Protein AF-0000000066285125 (afdb_homodimer)

pLDDT: mean 93.52, std 10.0, range [20.67, 98.88]

Foldseek 3Di:
DPPPPPPQDLPDLDLVSLVVLLVVLVVQLVVVCVVVVADDDDFAALQGDDDFFASNVLSVLSNVSSVLSSVCNVCDDPVNVVCVVPVLVLLLLVLVCLVLVVLVQADADDFWDFLVSSCVSRVDDSVVNLVSVVSCCVVPQWPDPDVRTTHGGSNSVLCVPLLQVLQSNCCSPLVSLLVVCQVVLCVVVVNPADQDQQSFSSVVSVVHSDAPQCCCVPPNVVNVVSVLSNVVVCPSVADQPCLFDPPLVADAQAEEEEAQCFLCPNVLVNCVVHPRYAYEYEEAPVRPVVSVVVPRDPVCVVRYHYDYDDLLDADPAAAGQEYEAAPPQQLGDLVSSLSSVLSVVVRHDAPRHKYKYFAAAFDPDPPSSGDPVQVVVQVSSCRRRVGGHHHPVRVQVSQVSNDPQKDFDDKTWDVSGHRGHTIMTIIGGHD/DPPPPPPQDLPDLDLVSLVVLLVVLVVQLVVVCVVVVADDDDFAALQGDDDFFASNVLSVLSNVSSVLSSVCNVCDVPVNVVCVVPVLVLLLLVLVCLVLVVLVQADADDFWDFLVSSCVSRVDDSVVNLVSVVSCCVVPQWPDPDVRTTHGGSNSVLCVPLLQVLQSNCCSPLVSLLVVCQVVLCVVVVNPADQDQQSFSSVVSVVHSDAPQCCCVPPNVVNVVSVLSNVVVCPSVADQPCLFDPPQVADAQAEEEEAQCFLVPNVLVNCVVHPRYAYEYEEAPVRPVVSVVVPRDPVCVVRYHYDYDDLLDADPAAAGQEYEYAPPQQLGDLVSSLSSVLSVVVRHDAPRHKYKYFAAAFDPDDPSSGDPVQVVVQVSSCRRRVGGHHHPVRVQVSQVSNDPQKDFDDKTWDVSGHRGHTIMTIIGGHD

Organism: Aspergillus fumigatus (strain ATCC MYA-4609 / CBS 101355 / FGSC A1100 / Af293) (NCBI:txid330879)

InterPro domains:
  IPR001077 O-methyltransferase, C-terminal domain [PF00891] (200-400)
  IPR012967 Caffeic acid 3-O-methyltransferase-like, dimerisation domain [PF08100] (88-144)
  IPR016461 O-methyltransferase-like [PS51683] (82-429)
  IPR029063 S-adenosyl-L-methionine-dependent methyltransferase superfamily [G3DSA:3.40.50.150] (165-421)
  IPR029063 S-adenosyl-L-methionine-dependent methyltransferase superfamily [SSF53335] (167-401)
  IPR036388 Winged helix-like DNA-binding domain superfamily [G3DSA:1.10.10.10] (72-157)
  IPR036390 Winged helix DNA-binding domain superfamily [SSF46785] (71-160)

Sequence (862 aa):
MSTQHGPKSTRTNDLYELAVNISSTVEAFVGRLDAIGAERPNLDNPFPEIIQDEGAQLARLKILRLCERLMALVQGPVQWLMFQNMAFLDAACVGAILDMGIHDIIAPGPEPTSLDQIVEATGASKDILKRIMRVCTQRLVFDEIAPEQFIHNGVSLQFLAPPVQALISHACDDGLRMAAHFTDSLKKTDWKGSDDPENTAFSLAFNTNKGLFDYFYTEDLARGQRFALGMAGSEIMKTLTEDMFPFESLPQGAKVVDVGGGRGHVSVRIAEKVPGLNFVVQDDESMLEAGQAEGVPKAVKDRIEFMPHDFFNEQPVKGADVYLLRFILHDHSDSRCAKILSNIVDAMEPGKSRILIDDAIVPSFLGPESSRFFNLLDLYMLAGLNGKERTLEQWNYLIQMVSPKLVLEKVWKTPNGGPESGTILELRLQEMSTQHGPKSTRTNDLYELAVNISSTVEAFVGRLDAIGAERPNLDNPFPEIIQDEGAQLARLKILRLCERLMALVQGPVQWLMFQNMAFLDAACVGAILDMGIHDIIAPGPEPTSLDQIVEATGASKDILKRIMRVCTQRLVFDEIAPEQFIHNGVSLQFLAPPVQALISHACDDGLRMAAHFTDSLKKTDWKGSDDPENTAFSLAFNTNKGLFDYFYTEDLARGQRFALGMAGSEIMKTLTEDMFPFESLPQGAKVVDVGGGRGHVSVRIAEKVPGLNFVVQDDESMLEAGQAEGVPKAVKDRIEFMPHDFFNEQPVKGADVYLLRFILHDHSDSRCAKILSNIVDAMEPGKSRILIDDAIVPSFLGPESSRFFNLLDLYMLAGLNGKERTLEQWNYLIQMVSPKLVLEKVWKTPNGGPESGTILELRLQE

Solvent-accessible surface area (backbone atoms only — not comparable to full-atom values): 43533 Å² total; per-residue (Å²): 135,78,83,73,78,63,84,82,60,90,75,62,63,50,65,66,59,45,33,51,51,41,38,54,33,48,51,52,25,53,49,41,31,59,74,71,68,50,80,79,56,40,57,64,50,39,77,64,83,83,80,41,44,29,69,32,41,54,26,40,54,49,41,44,47,42,38,49,48,53,43,35,31,70,57,22,23,57,54,41,52,50,52,47,36,48,33,36,49,54,15,22,38,53,34,34,39,59,74,64,40,46,69,71,68,42,47,80,57,88,62,59,36,39,51,66,58,50,26,68,74,55,55,31,28,62,71,59,50,53,57,44,48,32,50,38,19,46,70,57,33,34,40,64,84,45,92,61,23,30,28,55,31,3,36,38,47,36,54,76,38,65,29,45,30,26,35,52,46,41,30,25,39,59,45,34,31,14,33,44,24,32,45,59,39,29,54,74,42,60,38,46,58,51,73,50,38,39,63,17,7,31,13,62,54,65,72,42,82,39,23,56,67,57,36,20,73,72,74,36,52,70,61,29,50,36,46,57,40,10,59,60,30,50,57,79,76,45,67,56,68,72,77,45,44,71,68,76,75,54,60,84,63,33,36,35,34,29,49,62,33,45,52,29,62,66,58,51,54,44,41,72,73,33,82,52,48,29,37,39,30,19,17,55,57,72,42,37,52,52,21,57,68,72,52,65,60,78,92,46,40,90,36,54,42,80,41,74,45,60,62,82,39,78,47,82,70,61,52,35,43,29,40,35,32,58,71,49,58,42,49,31,22,69,70,55,36,30,47,35,48,39,24,46,58,72,19,46,32,65,84,59,19,31,38,38,37,45,45,71,55,43,69,91,53,54,36,63,70,42,57,67,66,60,48,48,51,22,50,49,23,31,28,41,26,30,16,35,70,34,33,64,68,53,47,51,50,47,43,50,70,50,33,86,45,42,39,80,74,43,76,34,50,41,84,64,33,24,74,85,39,46,36,30,42,32,31,35,42,57,126,136,78,81,73,78,64,85,81,61,88,74,62,62,49,66,67,58,44,33,50,51,40,36,53,33,50,51,51,25,52,50,41,30,59,74,71,67,51,79,78,54,39,56,64,52,38,77,65,83,82,79,41,43,27,69,32,42,54,26,41,53,48,42,44,49,42,38,49,48,52,43,35,28,70,57,22,24,56,54,40,52,50,52,47,38,47,35,38,50,53,14,23,39,51,32,34,39,58,74,64,40,46,69,71,68,40,46,80,54,90,62,62,37,41,51,67,57,50,27,67,75,57,55,31,27,62,70,59,49,50,58,43,48,30,50,38,18,45,69,56,32,36,39,63,82,45,91,60,23,31,26,56,31,3,36,36,48,36,53,75,38,63,30,44,31,26,36,53,47,40,32,25,39,60,45,33,31,13,34,43,23,33,46,58,36,28,55,74,42,59,38,46,58,52,73,49,39,39,63,18,8,32,13,60,54,67,72,43,82,39,23,58,68,58,34,20,73,72,74,36,53,70,60,29,51,36,46,56,40,10,58,61,30,50,57,78,75,45,67,54,68,72,75,45,44,69,69,75,76,54,60,84,62,32,35,35,35,29,50,61,34,45,52,29,61,66,58,51,53,44,40,71,73,34,81,52,48,30,38,38,29,19,16,56,58,70,43,37,50,52,20,57,67,72,51,65,60,78,92,47,40,91,35,54,41,80,42,73,46,61,63,83,39,78,47,85,72,60,52,37,42,29,40,35,32,58,70,48,59,41,49,31,22,70,70,56,37,29,48,34,50,39,25,46,57,71,19,44,33,64,82,60,21,31,39,37,36,44,46,70,56,44,68,91,53,55,35,63,68,42,56,66,66,58,49,47,52,24,51,49,23,32,27,40,27,29,16,36,70,34,33,64,68,52,46,52,50,47,42,50,69,50,32,87,46,43,40,82,74,44,77,35,50,41,85,65,34,25,76,85,39,46,35,32,41,33,31,35,40,56,127

Radius of gyration: 29.04 Å; Cα contacts (8 Å, |Δi|>4): 1676; chains: 2; bounding box: 60×91×76 Å

Secondary structure (DSSP, 8-state):
------S--TT---HHHHHHHHHHHHHHHHHHHHHHTPPPP-SS-SSPPP--BHHHHHHHHHHHHHHHHHHHHHHHHHHHHHHHHHTHHHHHHHHHHHHHTHHHHSPSSSSPEEHHHHHHHH---HHHHHHHHHHHHHTTSEEEEETTEEEE-HHHHGGGSHHHHHHHHHIIIIIHHHHHTHHHHHHHTTTS--S-TTSSHHHHHTT-SS-HHHHHHHT-HHHHHHHHHHHHHGGGGS--HHHHS-GGGSPTT-EEEEET-TTSHHHHHHHHHSTT-EEEEEE-HHHHHHHHHH---TTTGGGEEEEE--TTS--SS-S-SEEEEES-GGGS-HHHHHHHHHHHHHH--TTT-EEEEE--EE----GGGS-HHHHHHHHHHHHHHS---EEHHHHHHHHHHH-TTEEEEEEEE-TTB-TTS-EEEEEEE--/------S--TT---HHHHHHHHHHHHHHHHHHHHHHTPPPP-SS-SSPPP--BHHHHHHHHHHHHHHHHHHHHHHHHHHHHHHHHHTHHHHHHHHHHHHHTHHHHSPSSSSPEEHHHHHHHH---HHHHHHHHHHHHHTTSEEEEETTEEEE-HHHHGGGSHHHHHHHHHIIIIIHHHHHTHHHHHHHTTTS--S-TTSSHHHHHTT-SS-HHHHHHHT-HHHHHHHHHHHHHGGGGS--HHHHS-GGGSPTT-EEEEET-TTSHHHHHHHHHSTT-EEEEEE-HHHHHHHHHH---TTTGGGEEEEE--TTS--SS-S-SEEEEES-GGGS-HHHHHHHHHHHHHH--TTT-EEEEE--EE----GGGS-HHHHHHHHHHHHHHS---EEHHHHHHHHHHH-TTEEEEEEEE-TTB-TTS-EEEEEEE--

Structure (mmCIF, N/CA/C/O backbone):
data_AF-0000000066285125-model_v1
#
loop_
_entity.id
_entity.type
_entity.pdbx_description
1 polymer 'O-methyltransferase xanE'
#
loop_
_atom_site.group_PDB
_atom_site.id
_atom_site.type_symbol
_atom_site.label_atom_id
_atom_site.label_alt_id
_atom_site.label_comp_id
_atom_site.label_asym_id
_atom_site.label_entity_id
_atom_site.label_seq_id
_atom_site.pdbx_PDB_ins_code
_atom_site.Cartn_x
_atom_site.Cartn_y
_atom_site.Cartn_z
_atom_site.occupancy
_atom_site.B_iso_or_equiv
_atom_site.auth_seq_id
_atom_site.auth_comp_id
_atom_site.auth_asym_id
_atom_site.auth_atom_id
_atom_site.pdbx_PDB_model_num
ATOM 1 N N . MET A 1 1 ? -30.719 22.078 -32.188 1 20.67 1 MET A N 1
ATOM 2 C CA . MET A 1 1 ? -30.797 21.625 -30.812 1 20.67 1 MET A CA 1
ATOM 3 C C . MET A 1 1 ? -29.578 20.812 -30.422 1 20.67 1 MET A C 1
ATOM 5 O O . MET A 1 1 ? -29.328 19.75 -30.984 1 20.67 1 MET A O 1
ATOM 9 N N . SER A 1 2 ? -28.422 21.469 -30.109 1 24.16 2 SER A N 1
ATOM 10 C CA . SER A 1 2 ? -27 21.156 -30.016 1 24.16 2 SER A CA 1
ATOM 11 C C . SER A 1 2 ? -26.719 20.156 -28.891 1 24.16 2 SER A C 1
ATOM 13 O O . SER A 1 2 ? -27.109 20.391 -27.734 1 24.16 2 SER A O 1
ATOM 15 N N . THR A 1 3 ? -26.875 18.859 -29.109 1 27.33 3 THR A N 1
ATOM 16 C CA . THR A 1 3 ? -26.812 17.766 -28.141 1 27.33 3 THR A CA 1
ATOM 17 C C . THR A 1 3 ? -25.625 17.938 -27.203 1 27.33 3 THR A C 1
ATOM 19 O O . THR A 1 3 ? -24.469 17.812 -27.625 1 27.33 3 THR A O 1
ATOM 22 N N . GLN A 1 4 ? -25.578 18.953 -26.297 1 26.77 4 GLN A N 1
ATOM 23 C CA . GLN A 1 4 ? -24.609 19.391 -25.297 1 26.77 4 GLN A CA 1
ATOM 24 C C . GLN A 1 4 ? -24.078 18.203 -24.5 1 26.77 4 GLN A C 1
ATOM 26 O O . GLN A 1 4 ? -24.828 17.5 -23.812 1 26.77 4 GLN A O 1
ATOM 31 N N . HIS A 1 5 ? -23.078 17.484 -25.062 1 32.62 5 HIS A N 1
ATOM 32 C CA . HIS A 1 5 ? -22.344 16.375 -24.453 1 32.62 5 HIS A CA 1
ATOM 33 C C . HIS A 1 5 ? -22.062 16.656 -22.984 1 32.62 5 HIS A C 1
ATOM 35 O O . HIS A 1 5 ? -21.406 17.641 -22.641 1 32.62 5 HIS A O 1
ATOM 41 N N . GLY A 1 6 ? -22.859 16.344 -22.094 1 32.88 6 GLY A N 1
ATOM 42 C CA . GLY A 1 6 ? -22.812 16.438 -20.656 1 32.88 6 GLY A CA 1
ATOM 43 C C . GLY A 1 6 ? -21.453 16.125 -20.078 1 32.88 6 GLY A C 1
ATOM 44 O O . GLY A 1 6 ? -20.578 15.594 -20.781 1 32.88 6 GLY A O 1
ATOM 45 N N . PRO A 1 7 ? -20.906 16.766 -19.047 1 37.69 7 PRO A N 1
ATOM 46 C CA . PRO A 1 7 ? -19.547 16.625 -18.516 1 37.69 7 PRO A CA 1
ATOM 47 C C . PRO A 1 7 ? -19.062 15.172 -18.562 1 37.69 7 PRO A C 1
ATOM 49 O O . PRO A 1 7 ? -19.828 14.25 -18.281 1 37.69 7 PRO A O 1
ATOM 52 N N . LYS A 1 8 ? -18.125 14.867 -19.438 1 47.12 8 LYS A N 1
ATOM 53 C CA . LYS A 1 8 ? -17.422 13.617 -19.688 1 47.12 8 LYS A CA 1
ATOM 54 C C . LYS A 1 8 ? -17.094 12.898 -18.375 1 47.12 8 LYS A C 1
ATOM 56 O O . LYS A 1 8 ? -16.438 13.469 -17.5 1 47.12 8 LYS A O 1
ATOM 61 N N . SER A 1 9 ? -17.906 11.852 -18.016 1 57.72 9 SER A N 1
ATOM 62 C CA . SER A 1 9 ? -17.984 11.078 -16.781 1 57.72 9 SER A CA 1
ATOM 63 C C . SER A 1 9 ? -16.641 10.453 -16.438 1 57.72 9 SER A C 1
ATOM 65 O O . SER A 1 9 ? -15.969 9.883 -17.312 1 57.72 9 SER A O 1
ATOM 67 N N . THR A 1 10 ? -16 10.844 -15.305 1 67.62 10 THR A N 1
ATOM 68 C CA . THR A 1 10 ? -14.828 10.172 -14.766 1 67.62 10 THR A CA 1
ATOM 69 C C . THR A 1 10 ? -15.133 8.695 -14.492 1 67.62 10 THR A C 1
ATOM 71 O O . THR A 1 10 ? -14.242 7.934 -14.117 1 67.62 10 THR A O 1
ATOM 74 N N . ARG A 1 11 ? -16.344 8.336 -14.938 1 79.06 11 ARG A N 1
ATOM 75 C CA . ARG A 1 11 ? -16.734 6.973 -14.602 1 79.06 11 ARG A CA 1
ATOM 76 C C . ARG A 1 11 ? -16.938 6.141 -15.867 1 79.06 11 ARG A C 1
ATOM 78 O O . ARG A 1 11 ? -17.5 5.047 -15.812 1 79.06 11 ARG A O 1
ATOM 85 N N . THR A 1 12 ? -16.375 6.598 -16.859 1 85.69 12 THR A N 1
ATOM 86 C CA . THR A 1 12 ? -16.562 5.879 -18.125 1 85.69 12 THR A CA 1
ATOM 87 C C . THR A 1 12 ? -15.688 4.625 -18.156 1 85.69 12 THR A C 1
ATOM 89 O O . THR A 1 12 ? -14.625 4.586 -17.531 1 85.69 12 THR A O 1
ATOM 92 N N . ASN A 1 13 ? -16.125 3.621 -18.859 1 90.88 13 ASN A N 1
ATOM 93 C CA . ASN A 1 13 ? -15.328 2.439 -19.156 1 90.88 13 ASN A CA 1
ATOM 94 C C . ASN A 1 13 ? -14.672 2.541 -20.531 1 90.88 13 ASN A C 1
ATOM 96 O O . ASN A 1 13 ? -13.938 1.638 -20.938 1 90.88 13 ASN A O 1
ATOM 100 N N . ASP A 1 14 ? -14.922 3.668 -21.219 1 94.56 14 ASP A N 1
ATOM 101 C CA . ASP A 1 14 ? -14.375 3.846 -22.562 1 94.56 14 ASP A CA 1
ATOM 102 C C . ASP A 1 14 ? -12.922 4.312 -22.5 1 94.56 14 ASP A C 1
ATOM 104 O O . ASP A 1 14 ? -12.648 5.457 -22.125 1 94.56 14 ASP A O 1
ATOM 108 N N . LEU A 1 15 ? -12.047 3.48 -22.969 1 97.56 15 LEU A N 1
ATOM 109 C CA . LEU A 1 15 ? -10.617 3.734 -22.859 1 97.56 15 LEU A CA 1
ATOM 110 C C . LEU A 1 15 ? -10.211 4.93 -23.719 1 97.56 15 LEU A C 1
ATOM 112 O O . LEU A 1 15 ? -9.328 5.699 -23.344 1 97.56 15 LEU A O 1
ATOM 116 N N . TYR A 1 16 ? -10.844 5.117 -24.891 1 96.5 16 TYR A N 1
ATOM 117 C CA . TYR A 1 16 ? -10.547 6.258 -25.75 1 96.5 16 TYR A CA 1
ATOM 118 C C . TYR A 1 16 ? -10.977 7.562 -25.094 1 96.5 16 TYR A C 1
ATOM 120 O O . TYR A 1 16 ? -10.242 8.555 -25.141 1 96.5 16 TYR A O 1
ATOM 128 N N . GLU A 1 17 ? -12.125 7.488 -24.547 1 96.62 17 GLU A N 1
ATOM 129 C CA . GLU A 1 17 ? -12.617 8.672 -23.844 1 96.62 17 GLU A CA 1
ATOM 130 C C . GLU A 1 17 ? -11.688 9.055 -22.688 1 96.62 17 GLU A C 1
ATOM 132 O O . GLU A 1 17 ? -11.414 10.234 -22.469 1 96.62 17 GLU A O 1
ATOM 137 N N . LEU A 1 18 ? -11.227 8.055 -21.953 1 97.31 18 LEU A N 1
ATOM 138 C CA . LEU A 1 18 ? -10.312 8.312 -20.844 1 97.31 18 LEU A CA 1
ATOM 139 C C . LEU A 1 18 ? -9.016 8.938 -21.344 1 97.31 18 LEU A C 1
ATOM 141 O O . LEU A 1 18 ? -8.5 9.883 -20.734 1 97.31 18 LEU A O 1
ATOM 145 N N . ALA A 1 19 ? -8.492 8.414 -22.453 1 97.62 19 ALA A N 1
ATOM 146 C CA . ALA A 1 19 ? -7.254 8.953 -23.016 1 97.62 19 ALA A CA 1
ATOM 147 C C . ALA A 1 19 ? -7.438 10.406 -23.438 1 97.62 19 ALA A C 1
ATOM 149 O O . ALA A 1 19 ? -6.562 11.242 -23.203 1 97.62 19 ALA A O 1
ATOM 150 N N . VAL A 1 20 ? -8.539 10.703 -24.016 1 97.31 20 VAL A N 1
ATOM 151 C CA . VAL A 1 20 ? -8.844 12.062 -24.453 1 97.31 20 VAL A CA 1
ATOM 152 C C . VAL A 1 20 ? -8.977 12.977 -23.234 1 97.31 20 VAL A C 1
ATOM 154 O O . VAL A 1 20 ? -8.461 14.102 -23.234 1 97.31 20 VAL A O 1
ATOM 157 N N . ASN A 1 21 ? -9.695 12.5 -22.25 1 97.69 21 ASN A N 1
ATOM 158 C CA . ASN A 1 21 ? -9.875 13.281 -21.031 1 97.69 21 ASN A CA 1
ATOM 159 C C . ASN A 1 21 ? -8.539 13.547 -20.328 1 97.69 21 ASN A C 1
ATOM 161 O O . ASN A 1 21 ? -8.32 14.633 -19.781 1 97.69 21 ASN A O 1
ATOM 165 N N . ILE A 1 22 ? -7.645 12.555 -20.297 1 98.38 22 ILE A N 1
ATOM 166 C CA . ILE A 1 22 ? -6.324 12.734 -19.719 1 98.38 22 ILE A CA 1
ATOM 167 C C . ILE A 1 22 ? -5.566 13.82 -20.469 1 98.38 22 ILE A C 1
ATOM 169 O O . ILE A 1 22 ? -5.008 14.734 -19.859 1 98.38 22 ILE A O 1
ATOM 173 N N . SER A 1 23 ? -5.586 13.766 -21.797 1 98.12 23 SER A N 1
ATOM 174 C CA . SER A 1 23 ? -4.898 14.75 -22.625 1 98.12 23 SER A CA 1
ATOM 175 C C . SER A 1 23 ? -5.434 16.156 -22.375 1 98.12 23 SER A C 1
ATOM 177 O O . SER A 1 23 ? -4.664 17.094 -22.203 1 98.12 23 SER A O 1
ATOM 179 N N . SER A 1 24 ? -6.73 16.266 -22.344 1 98.19 24 SER A N 1
ATOM 180 C CA . SER A 1 24 ? -7.363 17.562 -22.141 1 98.19 24 SER A CA 1
ATOM 181 C C . SER A 1 24 ? -7.062 18.109 -20.75 1 98.19 24 SER A C 1
ATOM 183 O O . SER A 1 24 ? -6.852 19.312 -20.578 1 98.19 24 SER A O 1
ATOM 185 N N . THR A 1 25 ? -7.098 17.266 -19.766 1 98.38 25 THR A N 1
ATOM 186 C CA . THR A 1 25 ? -6.855 17.703 -18.391 1 98.38 25 THR A CA 1
ATOM 187 C C . THR A 1 25 ? -5.387 18.078 -18.188 1 98.38 25 THR A C 1
ATOM 189 O O . THR A 1 25 ? -5.062 18.984 -17.438 1 98.38 25 THR A O 1
ATOM 192 N N . VAL A 1 26 ? -4.473 17.344 -18.859 1 98.56 26 VAL A N 1
ATOM 193 C CA . VAL A 1 26 ? -3.057 17.688 -18.844 1 98.56 26 VAL A CA 1
ATOM 194 C C . VAL A 1 26 ? -2.863 19.094 -19.422 1 98.56 26 VAL A C 1
ATOM 196 O O . VAL A 1 26 ? -2.113 19.891 -18.859 1 98.56 26 VAL A O 1
ATOM 199 N N . GLU A 1 27 ? -3.545 19.375 -20.5 1 98.19 27 GLU A N 1
ATOM 200 C CA . GLU A 1 27 ? -3.484 20.719 -21.094 1 98.19 27 GLU A CA 1
ATOM 201 C C . GLU A 1 27 ? -3.965 21.781 -20.109 1 98.19 27 GLU A C 1
ATOM 203 O O . GLU A 1 27 ? -3.359 22.844 -20 1 98.19 27 GLU A O 1
ATOM 208 N N . ALA A 1 28 ? -5.027 21.453 -19.453 1 98.31 28 ALA A N 1
ATOM 209 C CA . ALA A 1 28 ? -5.559 22.375 -18.469 1 98.31 28 ALA A CA 1
ATOM 210 C C . ALA A 1 28 ? -4.562 22.594 -17.328 1 98.31 28 ALA A C 1
ATOM 212 O O . ALA A 1 28 ? -4.367 23.719 -16.875 1 98.31 28 ALA A O 1
ATOM 213 N N . PHE A 1 29 ? -3.965 21.562 -16.891 1 98.44 29 PHE A N 1
ATOM 214 C CA . PHE A 1 29 ? -2.996 21.625 -15.797 1 98.44 29 PHE A CA 1
ATOM 215 C C . PHE A 1 29 ? -1.794 22.484 -16.203 1 98.44 29 PHE A C 1
ATOM 217 O O . PHE A 1 29 ? -1.406 23.391 -15.469 1 98.44 29 PHE A O 1
ATOM 224 N N . VAL A 1 30 ? -1.232 22.156 -17.328 1 97.94 30 VAL A N 1
ATOM 225 C CA . VAL A 1 30 ? -0.071 22.891 -17.828 1 97.94 30 VAL A CA 1
ATOM 226 C C . VAL A 1 30 ? -0.442 24.359 -18.078 1 97.94 30 VAL A C 1
ATOM 228 O O . VAL A 1 30 ? 0.348 25.25 -17.781 1 97.94 30 VAL A O 1
ATOM 231 N N . GLY A 1 31 ? -1.61 24.562 -18.609 1 97.88 31 GLY A N 1
ATOM 232 C CA . GLY A 1 31 ? -2.08 25.922 -18.797 1 97.88 31 GLY A CA 1
ATOM 233 C C . GLY A 1 31 ? -2.117 26.719 -17.516 1 97.88 31 GLY A C 1
ATOM 234 O O . GLY A 1 31 ? -1.732 27.891 -17.484 1 97.88 31 GLY A O 1
ATOM 235 N N . ARG A 1 32 ? -2.623 26.109 -16.422 1 97.56 32 ARG A N 1
ATOM 236 C CA . ARG A 1 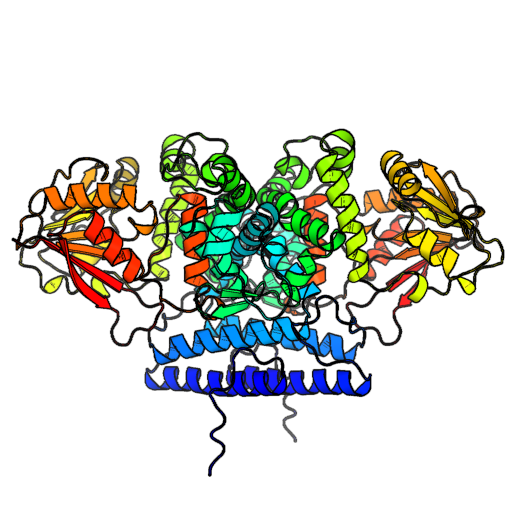32 ? -2.67 26.781 -15.125 1 97.56 32 ARG A CA 1
ATOM 237 C C . ARG A 1 32 ? -1.265 27.078 -14.609 1 97.56 32 ARG A C 1
ATOM 239 O O . ARG A 1 32 ? -1.019 28.141 -14.031 1 97.56 32 ARG A O 1
ATOM 246 N N . LEU A 1 33 ? -0.363 26.156 -14.812 1 97.12 33 LEU A N 1
ATOM 247 C CA . LEU A 1 33 ? 1.019 26.375 -14.391 1 97.12 33 LEU A CA 1
ATOM 248 C C . LEU A 1 33 ? 1.623 27.562 -15.117 1 97.12 33 LEU A C 1
ATOM 250 O O . LEU A 1 33 ? 2.297 28.391 -14.5 1 97.12 33 LEU A O 1
ATOM 254 N N . ASP A 1 34 ? 1.393 27.625 -16.391 1 97.12 34 ASP A N 1
ATOM 255 C CA . ASP A 1 34 ? 1.883 28.75 -17.172 1 97.12 34 ASP A CA 1
ATOM 256 C C . ASP A 1 34 ? 1.299 30.078 -16.688 1 97.12 34 ASP A C 1
ATOM 258 O O . ASP A 1 34 ? 2.012 31.078 -16.578 1 97.12 34 ASP A O 1
ATOM 262 N N . ALA A 1 35 ? 0.068 30.047 -16.391 1 96.75 35 ALA A N 1
ATOM 263 C CA . ALA A 1 35 ? -0.634 31.25 -15.969 1 96.75 35 ALA A CA 1
ATOM 264 C C . ALA A 1 35 ? -0.044 31.797 -14.672 1 96.75 35 ALA A C 1
ATOM 266 O O . ALA A 1 35 ? -0.004 33.031 -14.469 1 96.75 35 ALA A O 1
ATOM 267 N N . ILE A 1 36 ? 0.424 30.938 -13.828 1 95 36 ILE A N 1
ATOM 268 C CA . ILE A 1 36 ? 0.901 31.406 -12.531 1 95 36 ILE A CA 1
ATOM 269 C C . ILE A 1 36 ? 2.428 31.438 -12.523 1 95 36 ILE A C 1
ATOM 271 O O . ILE A 1 36 ? 3.045 31.719 -11.5 1 95 36 ILE A O 1
ATOM 275 N N . GLY A 1 37 ? 3.061 31.047 -13.602 1 95.44 37 GLY A N 1
ATOM 276 C CA . GLY A 1 37 ? 4.508 31.078 -13.719 1 95.44 37 GLY A CA 1
ATOM 277 C C . GLY A 1 37 ? 5.199 30 -12.922 1 95.44 37 GLY A C 1
ATOM 278 O O . GLY A 1 37 ? 6.328 30.172 -12.453 1 95.44 37 GLY A O 1
ATOM 279 N N . ALA A 1 38 ? 4.52 28.891 -12.695 1 94.44 38 ALA A N 1
ATOM 280 C CA . ALA A 1 38 ? 5.098 27.781 -11.953 1 94.44 38 ALA A CA 1
ATOM 281 C C . ALA A 1 38 ? 6.012 26.938 -12.836 1 94.44 38 ALA A C 1
ATOM 283 O O . ALA A 1 38 ? 5.809 26.859 -14.055 1 94.44 38 ALA A O 1
ATOM 284 N N . GLU A 1 39 ? 6.973 26.328 -12.203 1 92.38 39 GLU A N 1
ATOM 285 C CA . GLU A 1 39 ? 7.852 25.406 -12.914 1 92.38 39 GLU A CA 1
ATOM 286 C C . GLU A 1 39 ? 7.105 24.141 -13.352 1 92.38 39 GLU A C 1
ATOM 288 O O . GLU A 1 39 ? 6.164 23.719 -12.68 1 92.38 39 GLU A O 1
ATOM 293 N N . ARG A 1 40 ? 7.602 23.578 -14.422 1 93.38 40 ARG A N 1
ATOM 294 C CA . ARG A 1 40 ? 7.059 22.297 -14.867 1 93.38 40 ARG A CA 1
ATOM 295 C C . ARG A 1 40 ? 7.445 21.188 -13.906 1 93.38 40 ARG A C 1
ATOM 297 O O . ARG A 1 40 ? 8.562 21.156 -13.391 1 93.38 40 ARG A O 1
ATOM 304 N N . PRO A 1 41 ? 6.5 20.328 -13.766 1 93.81 41 PRO A N 1
ATOM 305 C CA . PRO A 1 41 ? 6.789 19.203 -12.867 1 93.81 41 PRO A CA 1
ATOM 306 C C . PRO A 1 41 ? 7.934 18.328 -13.375 1 93.81 41 PRO A C 1
ATOM 308 O O . PRO A 1 41 ? 8.039 18.078 -14.578 1 93.81 41 PRO A O 1
ATOM 311 N N . ASN A 1 42 ? 8.727 17.844 -12.539 1 93.44 42 ASN A N 1
ATOM 312 C CA . ASN A 1 42 ? 9.789 16.891 -12.812 1 93.44 42 ASN A CA 1
ATOM 313 C C . ASN A 1 42 ? 10.039 15.977 -11.617 1 93.44 42 ASN A C 1
ATOM 315 O O . ASN A 1 42 ? 9.531 16.219 -10.523 1 93.44 42 ASN A O 1
ATOM 319 N N . LEU A 1 43 ? 10.797 14.961 -11.797 1 94 43 LEU A N 1
ATOM 320 C CA . LEU A 1 43 ? 11.117 14.023 -10.727 1 94 43 LEU A CA 1
ATOM 321 C C . LEU A 1 43 ? 12.602 14.102 -10.375 1 94 43 LEU A C 1
ATOM 323 O O . LEU A 1 43 ? 13.18 13.125 -9.875 1 94 43 LEU A O 1
ATOM 327 N N . ASP A 1 44 ? 13.18 15.242 -10.648 1 92.81 44 ASP A N 1
ATOM 328 C CA . ASP A 1 44 ? 14.594 15.438 -10.352 1 92.81 44 ASP A CA 1
ATOM 329 C C . ASP A 1 44 ? 14.789 16.281 -9.094 1 92.81 44 ASP A C 1
ATOM 331 O O . ASP A 1 44 ? 15.734 16.062 -8.336 1 92.81 44 ASP A O 1
ATOM 335 N N . ASN A 1 45 ? 13.922 17.266 -8.93 1 93.62 45 ASN A N 1
ATOM 336 C CA . ASN A 1 45 ? 13.953 18.125 -7.762 1 93.62 45 ASN A CA 1
ATOM 337 C C . ASN A 1 45 ? 13.211 17.516 -6.578 1 93.62 45 ASN A C 1
ATOM 339 O O . ASN A 1 45 ? 11.984 17.359 -6.621 1 93.62 45 ASN A O 1
ATOM 343 N N . PRO A 1 46 ? 13.891 17.203 -5.504 1 94.06 46 PRO A N 1
ATOM 344 C CA . PRO A 1 46 ? 13.242 16.547 -4.371 1 94.06 46 PRO A CA 1
ATOM 345 C C . PRO A 1 46 ? 12.188 17.422 -3.699 1 94.06 46 PRO A C 1
ATOM 347 O O . PRO A 1 46 ? 11.234 16.906 -3.115 1 94.06 46 PRO A O 1
ATOM 350 N N . PHE A 1 47 ? 12.438 18.719 -3.771 1 91.75 47 PHE A N 1
ATOM 351 C CA . PHE A 1 47 ? 11.531 19.625 -3.07 1 91.75 47 PHE A CA 1
ATOM 352 C C . PHE A 1 47 ? 11.094 20.766 -3.982 1 91.75 47 PHE A C 1
ATOM 354 O O . PHE A 1 47 ? 11.414 21.938 -3.725 1 91.75 47 PHE A O 1
ATOM 361 N N . PRO A 1 48 ? 10.281 20.422 -4.98 1 91.25 48 PRO A N 1
ATOM 362 C CA . PRO A 1 48 ? 9.766 21.516 -5.816 1 91.25 48 PRO A CA 1
ATOM 363 C C . PRO A 1 48 ? 8.797 22.422 -5.066 1 91.25 48 PRO A C 1
ATOM 365 O O . PRO A 1 48 ? 8.281 22.047 -4.008 1 91.25 48 PRO A O 1
ATOM 368 N N . GLU A 1 49 ? 8.609 23.547 -5.656 1 87.69 49 GLU A N 1
ATOM 369 C CA . GLU A 1 49 ? 7.633 24.453 -5.074 1 87.69 49 GLU A CA 1
ATOM 370 C C . GLU A 1 49 ? 6.238 23.844 -5.07 1 87.69 49 GLU A C 1
ATOM 372 O O . GLU A 1 49 ? 5.836 23.188 -6.039 1 87.69 49 GLU A O 1
ATOM 377 N N . ILE A 1 50 ? 5.52 24.109 -4.004 1 86.19 50 ILE A N 1
ATOM 378 C CA . ILE A 1 50 ? 4.172 23.562 -3.865 1 86.19 50 ILE A CA 1
ATOM 379 C C . ILE A 1 50 ? 3.203 24.375 -4.73 1 86.19 50 ILE A C 1
ATOM 381 O O . ILE A 1 50 ? 3.186 25.609 -4.668 1 86.19 50 ILE A O 1
ATOM 385 N N . ILE A 1 51 ? 2.459 23.703 -5.523 1 90.19 51 ILE A N 1
ATOM 386 C CA . ILE A 1 51 ? 1.449 24.344 -6.355 1 90.19 51 ILE A CA 1
ATOM 387 C C . ILE A 1 51 ? 0.17 24.547 -5.547 1 90.19 51 ILE A C 1
ATOM 389 O O . ILE A 1 51 ? -0.537 23.578 -5.238 1 90.19 51 ILE A O 1
ATOM 393 N N . GLN A 1 52 ? -0.165 25.781 -5.332 1 89.38 52 GLN A N 1
ATOM 394 C CA . GLN A 1 52 ? -1.305 26.078 -4.477 1 89.38 52 GLN A CA 1
ATOM 395 C C . GLN A 1 52 ? -2.523 26.484 -5.301 1 89.38 52 GLN A C 1
ATOM 397 O O . GLN A 1 52 ? -3.645 26.516 -4.789 1 89.38 52 GLN A O 1
ATOM 402 N N . ASP A 1 53 ? -2.33 26.75 -6.578 1 94.38 53 ASP A N 1
ATOM 403 C CA . ASP A 1 53 ? -3.377 27.266 -7.457 1 94.38 53 ASP A CA 1
ATOM 404 C C . ASP A 1 53 ? -4.555 26.297 -7.531 1 94.38 53 ASP A C 1
ATOM 406 O O . ASP A 1 53 ? -4.371 25.109 -7.777 1 94.38 53 ASP A O 1
ATOM 410 N N . GLU A 1 54 ? -5.742 26.875 -7.395 1 95.81 54 GLU A N 1
ATOM 411 C CA . GLU A 1 54 ? -6.941 26.047 -7.336 1 95.81 54 GLU A CA 1
ATOM 412 C C . GLU A 1 54 ? -7.141 25.266 -8.633 1 95.81 54 GLU A C 1
ATOM 414 O O . GLU A 1 54 ? -7.395 24.062 -8.609 1 95.81 54 GLU A O 1
ATOM 419 N N . GLY A 1 55 ? -7.09 26.016 -9.711 1 97 55 GLY A N 1
ATOM 420 C CA . GLY A 1 55 ? -7.27 25.359 -11 1 97 55 GLY A CA 1
ATOM 421 C C . GLY A 1 55 ? -6.285 24.219 -11.234 1 97 55 GLY A C 1
ATOM 422 O O . GLY A 1 55 ? -6.664 23.156 -11.719 1 97 55 GLY A O 1
ATOM 423 N N . ALA A 1 56 ? -5.016 24.453 -10.875 1 97.19 56 ALA A N 1
ATOM 424 C CA . ALA A 1 56 ? -3.979 23.438 -11.039 1 97.19 56 ALA A CA 1
ATOM 425 C C . ALA A 1 56 ? -4.238 22.234 -10.141 1 97.19 56 ALA A C 1
ATOM 427 O O . ALA A 1 56 ? -4.094 21.094 -10.57 1 97.19 56 ALA A O 1
ATOM 428 N N . GLN A 1 57 ? -4.633 22.5 -8.914 1 95.44 57 GLN A N 1
ATOM 429 C CA . GLN A 1 57 ? -4.891 21.391 -7.988 1 95.44 57 GLN A CA 1
ATOM 430 C C . GLN A 1 57 ? -6.07 20.547 -8.445 1 95.44 57 GLN A C 1
ATOM 432 O O . GLN A 1 57 ? -6.031 19.328 -8.367 1 95.44 57 GLN A O 1
ATOM 437 N N . LEU A 1 58 ? -7.098 21.188 -8.922 1 96.62 58 LEU A N 1
ATOM 438 C CA . LEU A 1 58 ? -8.273 20.469 -9.398 1 96.62 58 LEU A CA 1
ATOM 439 C C . LEU A 1 58 ? -7.934 19.641 -10.633 1 96.62 58 LEU A C 1
ATOM 441 O O . LEU A 1 58 ? -8.391 18.5 -10.766 1 96.62 58 LEU A O 1
ATOM 445 N N . ALA A 1 59 ? -7.137 20.234 -11.508 1 97.81 59 ALA A N 1
ATOM 446 C CA . ALA A 1 59 ? -6.699 19.5 -12.688 1 97.81 59 ALA A CA 1
ATOM 447 C C . ALA A 1 59 ? -5.84 18.297 -12.297 1 97.81 59 ALA A C 1
ATOM 449 O O . ALA A 1 59 ? -5.973 17.219 -12.875 1 97.81 59 ALA A O 1
ATOM 450 N N . ARG A 1 60 ? -4.941 18.516 -11.352 1 97 60 ARG A N 1
ATOM 451 C CA . ARG A 1 60 ? -4.109 17.422 -10.852 1 97 60 ARG A CA 1
ATOM 452 C C . ARG A 1 60 ? -4.965 16.281 -10.312 1 97 60 ARG A C 1
ATOM 454 O O . ARG A 1 60 ? -4.754 15.117 -10.672 1 97 60 ARG A O 1
ATOM 461 N N . LEU A 1 61 ? -5.922 16.594 -9.484 1 96 61 LEU A N 1
ATOM 462 C CA . LEU A 1 61 ? -6.793 15.57 -8.906 1 96 61 LEU A CA 1
ATOM 463 C C . LEU A 1 61 ? -7.543 14.82 -10 1 96 61 LEU A C 1
ATOM 465 O O . LEU A 1 61 ? -7.711 13.602 -9.914 1 96 61 LEU A O 1
ATOM 469 N N . LYS A 1 62 ? -7.973 15.523 -10.961 1 96.88 62 LYS A N 1
ATOM 470 C CA . LYS A 1 62 ? -8.695 14.898 -12.07 1 96.88 62 LYS A CA 1
ATOM 471 C C . LYS A 1 62 ? -7.785 13.969 -12.859 1 96.88 62 LYS A C 1
ATOM 473 O O . LYS A 1 62 ? -8.195 12.867 -13.242 1 96.88 62 LYS A O 1
ATOM 478 N N . ILE A 1 63 ? -6.539 14.422 -13.117 1 98 63 ILE A N 1
ATOM 479 C CA . ILE A 1 63 ? -5.574 13.578 -13.82 1 98 63 ILE A CA 1
ATOM 480 C C . ILE A 1 63 ? -5.371 12.273 -13.039 1 98 63 ILE A C 1
ATOM 482 O O . ILE A 1 63 ? -5.375 11.188 -13.625 1 98 63 ILE A O 1
ATOM 486 N N . LEU A 1 64 ? -5.207 12.391 -11.75 1 96.94 64 LEU A N 1
ATOM 487 C CA . LEU A 1 64 ? -4.984 11.219 -10.906 1 96.94 64 LEU A CA 1
ATOM 488 C C . LEU A 1 64 ? -6.152 10.25 -11.008 1 96.94 64 LEU A C 1
ATOM 490 O O . LEU A 1 64 ? -5.949 9.039 -11.156 1 96.94 64 LEU A O 1
ATOM 494 N N . ARG A 1 65 ? -7.34 10.742 -11 1 96.19 65 ARG A N 1
ATOM 495 C CA . ARG A 1 65 ? -8.531 9.906 -11.07 1 96.19 65 ARG A CA 1
ATOM 496 C C . ARG A 1 65 ? -8.625 9.211 -12.422 1 96.19 65 ARG A C 1
ATOM 498 O O . ARG A 1 65 ? -8.953 8.023 -12.5 1 96.19 65 ARG A O 1
ATOM 505 N N . LEU A 1 66 ? -8.391 9.938 -13.445 1 97.44 66 LEU A N 1
ATOM 506 C CA . LEU A 1 66 ? -8.477 9.391 -14.797 1 97.44 66 LEU A CA 1
ATOM 507 C C . LEU A 1 66 ? -7.43 8.305 -15.008 1 97.44 66 LEU A C 1
ATOM 509 O O . LEU A 1 66 ? -7.727 7.258 -15.594 1 97.44 66 LEU A O 1
ATOM 513 N N . CYS A 1 67 ? -6.215 8.57 -14.531 1 97.69 67 CYS A N 1
ATOM 514 C CA . CYS A 1 67 ? -5.156 7.574 -14.648 1 97.69 67 CYS A CA 1
ATOM 515 C C . CYS A 1 67 ? -5.496 6.316 -13.852 1 97.69 67 CYS A C 1
ATOM 517 O O . CYS A 1 67 ? -5.293 5.203 -14.336 1 97.69 67 CYS A O 1
ATOM 519 N N . GLU A 1 68 ? -6 6.508 -12.695 1 95.94 68 GLU A N 1
ATOM 520 C CA . GLU A 1 68 ? -6.355 5.363 -11.867 1 95.94 68 GLU A CA 1
ATOM 521 C C . GLU A 1 68 ? -7.43 4.512 -12.539 1 95.94 68 GLU A C 1
ATOM 523 O O . GLU A 1 68 ? -7.355 3.279 -12.508 1 95.94 68 GLU A O 1
ATOM 528 N N . ARG A 1 69 ? -8.422 5.176 -13.031 1 96.81 69 ARG A N 1
ATOM 529 C CA . ARG A 1 69 ? -9.484 4.43 -13.695 1 96.81 69 ARG A CA 1
ATOM 530 C C . ARG A 1 69 ? -8.953 3.701 -14.93 1 96.81 69 ARG A C 1
ATOM 532 O O . ARG A 1 69 ? -9.312 2.547 -15.172 1 96.81 69 ARG A O 1
ATOM 539 N N . LEU A 1 70 ? -8.156 4.387 -15.727 1 98 70 LEU A N 1
ATOM 540 C CA . LEU A 1 70 ? -7.559 3.752 -16.891 1 98 70 LEU A CA 1
ATOM 541 C C . LEU A 1 70 ? -6.75 2.523 -16.484 1 98 70 LEU A C 1
ATOM 543 O O . LEU A 1 70 ? -6.867 1.465 -17.109 1 98 70 LEU A O 1
ATOM 547 N N . MET A 1 71 ? -5.969 2.658 -15.469 1 97.44 71 MET A N 1
ATOM 548 C CA . MET A 1 71 ? -5.156 1.552 -14.977 1 97.44 71 MET A CA 1
ATOM 549 C C . MET A 1 71 ? -6.035 0.399 -14.5 1 97.44 71 MET A C 1
ATOM 551 O O . MET A 1 71 ? -5.762 -0.762 -14.812 1 97.44 71 MET A O 1
ATOM 555 N N . ALA A 1 72 ? -7.07 0.748 -13.781 1 96.94 72 ALA A N 1
ATOM 556 C CA . ALA A 1 72 ? -7.98 -0.279 -13.281 1 96.94 72 ALA A CA 1
ATOM 557 C C . ALA A 1 72 ? -8.641 -1.039 -14.43 1 96.94 72 ALA A C 1
ATOM 559 O O . ALA A 1 72 ? -8.773 -2.264 -14.375 1 96.94 72 ALA A O 1
ATOM 560 N N . LEU A 1 73 ? -9.008 -0.316 -15.406 1 97.25 73 LEU A N 1
ATOM 561 C CA . LEU A 1 73 ? -9.711 -0.929 -16.531 1 97.25 73 LEU A CA 1
ATOM 562 C C . LEU A 1 73 ? -8.789 -1.867 -17.297 1 97.25 73 LEU A C 1
ATOM 564 O O . LEU A 1 73 ? -9.164 -3.006 -17.594 1 97.25 73 LEU A O 1
ATOM 568 N N . VAL A 1 74 ? -7.613 -1.462 -17.578 1 97 74 VAL A N 1
ATOM 569 C CA . VAL A 1 74 ? -6.758 -2.293 -18.422 1 97 74 VAL A CA 1
ATOM 570 C C . VAL A 1 74 ? -6.254 -3.492 -17.609 1 97 74 VAL A C 1
ATOM 572 O O . VAL A 1 74 ? -5.891 -4.52 -18.188 1 97 74 VAL A O 1
ATOM 575 N N . GLN A 1 75 ? -6.176 -3.404 -16.328 1 94.31 75 GLN A N 1
ATOM 576 C CA . GLN A 1 75 ? -5.77 -4.52 -15.477 1 94.31 75 GLN A CA 1
ATOM 577 C C . GLN A 1 75 ? -6.93 -5.484 -15.25 1 94.31 75 GLN A C 1
ATOM 579 O O . GLN A 1 75 ? -6.727 -6.695 -15.148 1 94.31 75 GLN A O 1
ATOM 584 N N . GLY A 1 76 ? -8.141 -4.883 -15.18 1 94.06 76 GLY A N 1
ATOM 585 C CA . GLY A 1 76 ? -9.312 -5.645 -14.781 1 94.06 76 GLY A CA 1
ATOM 586 C C . GLY A 1 76 ? -9.484 -5.727 -13.273 1 94.06 76 GLY A C 1
ATOM 587 O O . GLY A 1 76 ? -8.547 -5.441 -12.523 1 94.06 76 GLY A O 1
ATOM 588 N N . PRO A 1 77 ? -10.664 -6.113 -12.828 1 94.44 77 PRO A N 1
ATOM 589 C CA . PRO A 1 77 ? -11.016 -6.074 -11.406 1 94.44 77 PRO A CA 1
ATOM 590 C C . PRO A 1 77 ? -10.117 -6.973 -10.555 1 94.44 77 PRO A C 1
ATOM 592 O O . PRO A 1 77 ? -9.742 -6.594 -9.445 1 94.44 77 PRO A O 1
ATOM 595 N N . VAL A 1 78 ? -9.719 -8.078 -11.055 1 91.69 78 VAL A N 1
ATOM 596 C CA . VAL A 1 78 ? -8.984 -9.062 -10.266 1 91.69 78 VAL A CA 1
ATOM 597 C C . VAL A 1 78 ? -7.594 -8.531 -9.93 1 91.69 78 VAL A C 1
ATOM 599 O O . VAL A 1 78 ? -7.234 -8.414 -8.758 1 91.69 78 VAL A O 1
ATOM 602 N N . GLN A 1 79 ? -6.859 -8.156 -10.945 1 91.38 79 GLN A N 1
ATOM 603 C CA . GLN A 1 79 ? -5.504 -7.66 -10.719 1 91.38 79 GLN A CA 1
ATOM 604 C C . GLN A 1 79 ? -5.523 -6.328 -9.969 1 91.38 79 GLN A C 1
ATOM 606 O O . GLN A 1 79 ? -4.648 -6.062 -9.148 1 91.38 79 GLN A O 1
ATOM 611 N N . TRP A 1 80 ? -6.508 -5.512 -10.312 1 94.88 80 TRP A N 1
ATOM 612 C CA . TRP A 1 80 ? -6.617 -4.23 -9.625 1 94.88 80 TRP A CA 1
ATOM 613 C C . TRP A 1 80 ? -6.762 -4.438 -8.117 1 94.88 80 TRP A C 1
ATOM 615 O O . TRP A 1 80 ? -6.062 -3.795 -7.328 1 94.88 80 TRP A O 1
ATOM 625 N N . LEU A 1 81 ? -7.664 -5.352 -7.746 1 94.25 81 LEU A N 1
ATOM 626 C CA . LEU A 1 81 ? -7.895 -5.637 -6.332 1 94.25 81 LEU A CA 1
ATOM 627 C C . LEU A 1 81 ? -6.633 -6.195 -5.68 1 94.25 81 LEU A C 1
ATOM 629 O O . LEU A 1 81 ? -6.277 -5.801 -4.566 1 94.25 81 LEU A O 1
ATOM 633 N N . MET A 1 82 ? -5.934 -6.988 -6.367 1 90.38 82 MET A N 1
ATOM 634 C CA . MET A 1 82 ? -4.738 -7.617 -5.816 1 90.38 82 MET A CA 1
ATOM 635 C C . MET A 1 82 ? -3.633 -6.586 -5.598 1 90.38 82 MET A C 1
ATOM 637 O O . MET A 1 82 ? -2.945 -6.617 -4.574 1 90.38 82 MET A O 1
ATOM 641 N N . PHE A 1 83 ? -3.443 -5.648 -6.488 1 90 83 PHE A N 1
ATOM 642 C CA . PHE A 1 83 ? -2.4 -4.633 -6.398 1 90 83 PHE A CA 1
ATOM 643 C C . PHE A 1 83 ? -2.648 -3.707 -5.211 1 90 83 PHE A C 1
ATOM 645 O O . PHE A 1 83 ? -1.71 -3.32 -4.512 1 90 83 PHE A O 1
ATOM 652 N N . GLN A 1 84 ? -3.859 -3.469 -5.008 1 89.69 84 GLN A N 1
ATOM 653 C CA . GLN A 1 84 ? -4.199 -2.605 -3.879 1 89.69 84 GLN A CA 1
ATOM 654 C C . GLN A 1 84 ? -3.938 -3.309 -2.551 1 89.69 84 GLN A C 1
ATOM 656 O O . GLN A 1 84 ? -3.465 -2.686 -1.597 1 89.69 84 GLN A O 1
ATOM 661 N N . ASN A 1 85 ? -4.137 -4.555 -2.594 1 92.94 85 ASN A N 1
ATOM 662 C CA . ASN A 1 85 ? -4.105 -5.281 -1.33 1 92.94 85 ASN A CA 1
ATOM 663 C C . ASN A 1 85 ? -2.705 -5.801 -1.017 1 92.94 85 ASN A C 1
ATOM 665 O O . ASN A 1 85 ? -2.436 -6.238 0.103 1 92.94 85 ASN A O 1
ATOM 669 N N . MET A 1 86 ? -1.794 -5.676 -1.95 1 95.38 86 MET A N 1
ATOM 670 C CA . MET A 1 86 ? -0.424 -6.105 -1.687 1 95.38 86 MET A CA 1
ATOM 671 C C . MET A 1 86 ? 0.534 -4.922 -1.716 1 95.38 86 MET A C 1
ATOM 673 O O . MET A 1 86 ? 1.737 -5.086 -1.511 1 95.38 86 MET A O 1
ATOM 677 N N . ALA A 1 87 ? 0.003 -3.734 -1.861 1 95.12 87 ALA A N 1
ATOM 678 C CA . ALA A 1 87 ? 0.829 -2.541 -2.029 1 95.12 87 ALA A CA 1
ATOM 679 C C . ALA A 1 87 ? 1.587 -2.215 -0.745 1 95.12 87 ALA A C 1
ATOM 681 O O . ALA A 1 87 ? 2.527 -1.418 -0.757 1 95.12 87 ALA A O 1
ATOM 682 N N . PHE A 1 88 ? 1.253 -2.859 0.409 1 97.75 88 PHE A N 1
ATOM 683 C CA . PHE A 1 88 ? 1.981 -2.67 1.658 1 97.75 88 PHE A CA 1
ATOM 684 C C . PHE A 1 88 ? 3.434 -3.107 1.509 1 97.75 88 PHE A C 1
ATOM 686 O O . PHE A 1 88 ? 4.301 -2.674 2.271 1 97.75 88 PHE A O 1
ATOM 693 N N . LEU A 1 89 ? 3.732 -3.822 0.483 1 98.06 89 LEU A N 1
ATOM 694 C CA . LEU A 1 89 ? 5.094 -4.297 0.261 1 98.06 89 LEU A CA 1
ATOM 695 C C . LEU A 1 89 ? 5.988 -3.164 -0.234 1 98.06 89 LEU A C 1
ATOM 697 O O . LEU A 1 89 ? 7.211 -3.232 -0.102 1 98.06 89 LEU A O 1
ATOM 701 N N . ASP A 1 90 ? 5.375 -2.123 -0.839 1 97.19 90 ASP A N 1
ATOM 702 C CA . ASP A 1 90 ? 6.16 -0.947 -1.204 1 97.19 90 ASP A CA 1
ATOM 703 C C . ASP A 1 90 ? 6.789 -0.303 0.029 1 97.19 90 ASP A C 1
ATOM 705 O O . ASP A 1 90 ? 7.992 -0.032 0.048 1 97.19 90 ASP A O 1
ATOM 709 N N . ALA A 1 91 ? 5.938 -0.106 1.023 1 97.94 91 ALA A N 1
ATOM 710 C CA . ALA A 1 91 ? 6.426 0.5 2.26 1 97.94 91 ALA A CA 1
ATOM 711 C C . ALA A 1 91 ? 7.457 -0.393 2.941 1 97.94 91 ALA A C 1
ATOM 713 O O . ALA A 1 91 ? 8.438 0.099 3.51 1 97.94 91 ALA A O 1
ATOM 714 N N . ALA A 1 92 ? 7.234 -1.697 2.908 1 98.38 92 ALA A N 1
ATOM 715 C CA . ALA A 1 92 ? 8.188 -2.641 3.492 1 98.38 92 ALA A CA 1
ATOM 716 C C . ALA A 1 92 ? 9.555 -2.529 2.826 1 98.38 92 ALA A C 1
ATOM 718 O O . ALA A 1 92 ? 10.586 -2.535 3.502 1 98.38 92 ALA A O 1
ATOM 719 N N . CYS A 1 93 ? 9.547 -2.402 1.517 1 98.12 93 CYS A N 1
ATOM 720 C CA . CYS A 1 93 ? 10.797 -2.295 0.769 1 98.12 93 CYS A CA 1
ATOM 721 C C . CYS A 1 93 ? 11.508 -0.983 1.08 1 98.12 93 CYS A C 1
ATOM 723 O O . CYS A 1 93 ? 12.727 -0.961 1.261 1 98.12 93 CYS A O 1
ATOM 725 N N . VAL A 1 94 ? 10.75 0.091 1.126 1 98.25 94 VAL A N 1
ATOM 726 C CA . VAL A 1 94 ? 11.344 1.389 1.438 1 98.25 94 VAL A CA 1
ATOM 727 C C . VAL A 1 94 ? 11.914 1.367 2.854 1 98.25 94 VAL A C 1
ATOM 729 O O . VAL A 1 94 ? 13 1.897 3.096 1 98.25 94 VAL A O 1
ATOM 732 N N . GLY A 1 95 ? 11.188 0.76 3.812 1 97.81 95 GLY A N 1
ATOM 733 C CA . GLY A 1 95 ? 11.727 0.594 5.152 1 97.81 95 GLY A CA 1
ATOM 734 C C . GLY A 1 95 ? 13.055 -0.139 5.176 1 97.81 95 GLY A C 1
ATOM 735 O O . GLY A 1 95 ? 13.984 0.268 5.879 1 97.81 95 GLY A O 1
ATOM 736 N N . ALA A 1 96 ? 13.172 -1.155 4.379 1 98.12 96 ALA A N 1
ATOM 737 C CA . ALA A 1 96 ? 14.398 -1.951 4.316 1 98.12 96 ALA A CA 1
ATOM 738 C C . ALA A 1 96 ? 15.555 -1.134 3.75 1 98.12 96 ALA A C 1
ATOM 740 O O . ALA A 1 96 ? 16.672 -1.186 4.27 1 98.12 96 ALA A O 1
ATOM 741 N N . ILE A 1 97 ? 15.297 -0.395 2.674 1 97.5 97 ILE A N 1
ATOM 742 C CA . ILE A 1 97 ? 16.359 0.375 2.047 1 97.5 97 ILE A CA 1
ATOM 743 C C . ILE A 1 97 ? 16.859 1.452 3.01 1 97.5 97 ILE A C 1
ATOM 745 O O . ILE A 1 97 ? 18.062 1.729 3.08 1 97.5 97 ILE A O 1
ATOM 749 N N . LEU A 1 98 ? 15.961 2.061 3.736 1 97.38 98 LEU A N 1
ATOM 750 C CA . LEU A 1 98 ? 16.344 3.088 4.699 1 97.38 98 LEU A CA 1
ATOM 751 C C . LEU A 1 98 ? 17.156 2.49 5.836 1 97.38 98 LEU A C 1
ATOM 753 O O . LEU A 1 98 ? 18.203 3.039 6.215 1 97.38 98 LEU A O 1
ATOM 757 N N . ASP A 1 99 ? 16.75 1.37 6.332 1 97.25 99 ASP A N 1
ATOM 758 C CA . ASP A 1 99 ? 17.438 0.74 7.449 1 97.25 99 ASP A CA 1
ATOM 759 C C . ASP A 1 99 ? 18.812 0.224 7.02 1 97.25 99 ASP A C 1
ATOM 761 O O . ASP A 1 99 ? 19.75 0.209 7.816 1 97.25 99 ASP A O 1
ATOM 765 N N . MET A 1 100 ? 18.938 -0.179 5.773 1 97.31 100 MET A N 1
ATOM 766 C CA . MET A 1 100 ? 20.219 -0.644 5.258 1 97.31 100 MET A CA 1
ATOM 767 C C . MET A 1 100 ? 21.141 0.533 4.922 1 97.31 100 MET A C 1
ATOM 769 O O . MET A 1 100 ? 22.328 0.354 4.699 1 97.31 100 MET A O 1
ATOM 773 N N . GLY A 1 101 ? 20.547 1.716 4.84 1 97.44 101 GLY A N 1
ATOM 774 C CA . GLY A 1 101 ? 21.312 2.904 4.516 1 97.44 101 GLY A CA 1
ATOM 775 C C . GLY A 1 101 ? 21.641 3.018 3.037 1 97.44 101 GLY A C 1
ATOM 776 O O . GLY A 1 101 ? 22.656 3.609 2.664 1 97.44 101 GLY A O 1
ATOM 777 N N . ILE A 1 102 ? 20.797 2.498 2.176 1 98.12 102 ILE A N 1
ATOM 778 C CA . ILE A 1 102 ? 21.062 2.463 0.741 1 98.12 102 ILE A CA 1
ATOM 779 C C . ILE A 1 102 ? 21.062 3.883 0.179 1 98.12 102 ILE A C 1
ATOM 781 O O . ILE A 1 102 ? 21.828 4.203 -0.722 1 98.12 102 ILE A O 1
ATOM 785 N N . HIS A 1 103 ? 20.188 4.723 0.695 1 96.94 103 HIS A N 1
ATOM 786 C CA . HIS A 1 103 ? 20.078 6.105 0.24 1 96.94 103 HIS A CA 1
ATOM 787 C C . HIS A 1 103 ? 21.391 6.855 0.455 1 96.94 103 HIS A C 1
ATOM 789 O O . HIS A 1 103 ? 21.703 7.801 -0.275 1 96.94 103 HIS A O 1
ATOM 795 N N . ASP A 1 104 ? 22.188 6.43 1.426 1 97.25 104 ASP A N 1
ATOM 796 C CA . ASP A 1 104 ? 23.469 7.051 1.687 1 97.25 104 ASP A CA 1
ATOM 797 C C . ASP A 1 104 ? 24.562 6.438 0.81 1 97.25 104 ASP A C 1
ATOM 799 O O . ASP A 1 104 ? 25.547 7.098 0.486 1 97.25 104 ASP A O 1
ATOM 803 N N . ILE A 1 105 ? 24.422 5.23 0.506 1 98.19 105 ILE A N 1
ATOM 804 C CA . ILE A 1 105 ? 25.438 4.492 -0.255 1 98.19 105 ILE A CA 1
ATOM 805 C C . ILE A 1 105 ? 25.422 4.953 -1.711 1 98.19 105 ILE A C 1
ATOM 807 O O . ILE A 1 105 ? 26.469 5.074 -2.342 1 98.19 105 ILE A O 1
ATOM 811 N N . ILE A 1 106 ? 24.203 5.156 -2.26 1 97.94 106 ILE A N 1
ATOM 812 C CA . ILE A 1 106 ? 24.094 5.684 -3.615 1 97.94 106 ILE A CA 1
ATOM 813 C C . ILE A 1 106 ? 24.453 7.164 -3.627 1 97.94 106 ILE A C 1
ATOM 815 O O . ILE A 1 106 ? 23.828 7.973 -2.941 1 97.94 106 ILE A O 1
ATOM 819 N N . ALA A 1 107 ? 25.453 7.492 -4.32 1 94 107 ALA A N 1
ATOM 820 C CA . ALA A 1 107 ? 25.922 8.883 -4.352 1 94 107 ALA A CA 1
ATOM 821 C C . ALA A 1 107 ? 24.984 9.75 -5.195 1 94 107 ALA A C 1
ATOM 823 O O . ALA A 1 107 ? 24.531 9.328 -6.266 1 94 107 ALA A O 1
ATOM 824 N N . PRO A 1 108 ? 24.672 10.922 -4.68 1 94.75 108 PRO A N 1
ATOM 825 C CA . PRO A 1 108 ? 23.906 11.828 -5.539 1 94.75 108 PRO A CA 1
ATOM 826 C C . PRO A 1 108 ? 24.656 12.188 -6.824 1 94.75 108 PRO A C 1
ATOM 828 O O . PRO A 1 108 ? 25.891 12.25 -6.828 1 94.75 108 PRO A O 1
ATOM 831 N N . GLY A 1 109 ? 23.969 12.516 -7.895 1 93.38 109 GLY A N 1
ATOM 832 C CA . GLY A 1 109 ? 24.578 12.867 -9.164 1 93.38 109 GLY A CA 1
ATOM 833 C C . GLY A 1 109 ? 24.297 11.859 -10.266 1 93.38 109 GLY A C 1
ATOM 834 O O . GLY A 1 109 ? 23.516 10.93 -10.07 1 93.38 109 GLY A O 1
ATOM 835 N N . PRO A 1 110 ? 24.906 12.016 -11.414 1 93 110 PRO A N 1
ATOM 836 C CA . PRO A 1 110 ? 24.578 11.219 -12.594 1 93 110 PRO A CA 1
ATOM 837 C C . PRO A 1 110 ? 25.359 9.906 -12.648 1 93 110 PRO A C 1
ATOM 839 O O . PRO A 1 110 ? 25.047 9.023 -13.453 1 93 110 PRO A O 1
ATOM 842 N N . GLU A 1 111 ? 26.438 9.789 -11.836 1 96.12 111 GLU A N 1
ATOM 843 C CA . GLU A 1 111 ? 27.203 8.547 -11.828 1 96.12 111 GLU A CA 1
ATOM 844 C C . GLU A 1 111 ? 26.469 7.449 -11.062 1 96.12 111 GLU A C 1
ATOM 846 O O . GLU A 1 111 ? 26.172 7.598 -9.875 1 96.12 111 GLU A O 1
ATOM 851 N N . PRO A 1 112 ? 26.266 6.355 -11.672 1 97.75 112 PRO A N 1
ATOM 852 C CA . PRO A 1 112 ? 25.469 5.309 -11.031 1 97.75 112 PRO A CA 1
ATOM 853 C C . PRO A 1 112 ? 26.281 4.512 -10 1 97.75 112 PRO A C 1
ATOM 855 O O . PRO A 1 112 ? 27.5 4.457 -10.078 1 97.75 112 PRO A O 1
ATOM 858 N N . THR A 1 113 ? 25.625 4.02 -9.023 1 98.56 113 THR A N 1
ATOM 859 C CA . THR A 1 113 ? 26.141 3.023 -8.086 1 98.56 113 THR A CA 1
ATOM 860 C C . THR A 1 113 ? 25.594 1.637 -8.43 1 98.56 113 THR A C 1
ATOM 862 O O . THR A 1 113 ? 24.391 1.458 -8.617 1 98.56 113 THR A O 1
ATOM 865 N N . SER A 1 114 ? 26.469 0.683 -8.539 1 98.38 114 SER A N 1
ATOM 866 C CA . SER A 1 114 ? 26.062 -0.655 -8.953 1 98.38 114 SER A CA 1
ATOM 867 C C . SER A 1 114 ? 25.484 -1.442 -7.781 1 98.38 114 SER A C 1
ATOM 869 O O . SER A 1 114 ? 25.781 -1.144 -6.621 1 98.38 114 SER A O 1
ATOM 871 N N . LEU A 1 115 ? 24.734 -2.422 -8.141 1 98.12 115 LEU A N 1
ATOM 872 C CA . LEU A 1 115 ? 24.219 -3.334 -7.125 1 98.12 115 LEU A CA 1
ATOM 873 C C . LEU A 1 115 ? 25.359 -3.982 -6.352 1 98.12 115 LEU A C 1
ATOM 875 O O . LEU A 1 115 ? 25.266 -4.16 -5.137 1 98.12 115 LEU A O 1
ATOM 879 N N . ASP A 1 116 ? 26.391 -4.328 -6.988 1 98.5 116 ASP A N 1
ATOM 880 C CA . ASP A 1 116 ? 27.531 -4.965 -6.352 1 98.5 116 ASP A CA 1
ATOM 881 C C . ASP A 1 116 ? 28.156 -4.047 -5.305 1 98.5 116 ASP A C 1
ATOM 883 O O . ASP A 1 116 ? 28.578 -4.508 -4.238 1 98.5 116 ASP A O 1
ATOM 887 N N . GLN A 1 117 ? 28.266 -2.797 -5.598 1 98.56 117 GLN A N 1
ATOM 888 C CA . GLN A 1 117 ? 28.797 -1.828 -4.641 1 98.56 117 GLN A CA 1
ATOM 889 C C . GLN A 1 117 ? 27.906 -1.731 -3.406 1 98.56 117 GLN A C 1
ATOM 891 O O . GLN A 1 117 ? 28.406 -1.616 -2.283 1 98.56 117 GLN A O 1
ATOM 896 N N . ILE A 1 118 ? 26.625 -1.765 -3.631 1 98.62 118 ILE A N 1
ATOM 897 C CA . ILE A 1 118 ? 25.672 -1.691 -2.52 1 98.62 118 ILE A CA 1
ATOM 898 C C . ILE A 1 118 ? 25.797 -2.951 -1.662 1 98.62 118 ILE A C 1
ATOM 900 O O . ILE A 1 118 ? 25.781 -2.875 -0.431 1 98.62 118 ILE A O 1
ATOM 904 N N . VAL A 1 119 ? 25.906 -4.09 -2.305 1 98.44 119 VAL A N 1
ATOM 905 C CA . VAL A 1 119 ? 26.078 -5.359 -1.604 1 98.44 119 VAL A CA 1
ATOM 906 C C . VAL A 1 119 ? 27.344 -5.324 -0.755 1 98.44 119 VAL A C 1
ATOM 908 O O . VAL A 1 119 ? 27.328 -5.746 0.405 1 98.44 119 VAL A O 1
ATOM 911 N N . GLU A 1 120 ? 28.391 -4.867 -1.293 1 98.31 120 GLU A N 1
ATOM 912 C CA . GLU A 1 120 ? 29.656 -4.773 -0.576 1 98.31 120 GLU A CA 1
ATOM 913 C C . GLU A 1 120 ? 29.547 -3.865 0.643 1 98.31 120 GLU A C 1
ATOM 915 O O . GLU A 1 120 ? 30.062 -4.184 1.716 1 98.31 120 GLU A O 1
ATOM 920 N N . ALA A 1 121 ? 28.891 -2.789 0.496 1 98.06 121 ALA A N 1
ATOM 921 C CA . ALA A 1 121 ? 28.781 -1.791 1.556 1 98.06 121 ALA A CA 1
ATOM 922 C C . ALA A 1 121 ? 27.859 -2.277 2.672 1 98.06 121 ALA A C 1
ATOM 924 O O . ALA A 1 121 ? 28.062 -1.947 3.842 1 98.06 121 ALA A O 1
ATOM 925 N N . THR A 1 122 ? 26.844 -3.061 2.34 1 97.5 122 THR A N 1
ATOM 926 C CA . THR A 1 122 ? 25.812 -3.434 3.309 1 97.5 122 THR A CA 1
ATOM 927 C C . THR A 1 122 ? 26.078 -4.84 3.848 1 97.5 122 THR A C 1
ATOM 929 O O . THR A 1 122 ? 25.609 -5.188 4.934 1 97.5 122 THR A O 1
ATOM 932 N N . GLY A 1 123 ? 26.719 -5.672 3.062 1 97.5 123 GLY A N 1
ATOM 933 C CA . GLY A 1 123 ? 26.844 -7.086 3.381 1 97.5 123 GLY A CA 1
ATOM 934 C C . GLY A 1 123 ? 25.562 -7.863 3.129 1 97.5 123 GLY A C 1
ATOM 935 O O . GLY A 1 123 ? 25.484 -9.047 3.457 1 97.5 123 GLY A O 1
ATOM 936 N N . ALA A 1 124 ? 24.594 -7.254 2.473 1 97.94 124 ALA A N 1
ATOM 937 C CA . ALA A 1 124 ? 23.297 -7.871 2.256 1 97.94 124 ALA A CA 1
ATOM 938 C C . ALA A 1 124 ? 23.359 -8.914 1.145 1 97.94 124 ALA A C 1
ATOM 940 O O . ALA A 1 124 ? 24.266 -8.891 0.316 1 97.94 124 ALA A O 1
ATOM 941 N N . SER A 1 125 ? 22.406 -9.852 1.203 1 97.81 125 SER A N 1
ATOM 942 C CA . SER A 1 125 ? 22.234 -10.781 0.095 1 97.81 125 SER A CA 1
ATOM 943 C C . SER A 1 125 ? 21.984 -10.047 -1.215 1 97.81 125 SER A C 1
ATOM 945 O O . SER A 1 125 ? 21.078 -9.211 -1.298 1 97.81 125 SER A O 1
ATOM 947 N N . LYS A 1 126 ? 22.812 -10.352 -2.225 1 97.56 126 LYS A N 1
ATOM 948 C CA . LYS A 1 126 ? 22.609 -9.742 -3.535 1 97.56 126 LYS A CA 1
ATOM 949 C C . LYS A 1 126 ? 21.234 -10.078 -4.098 1 97.56 126 LYS A C 1
ATOM 951 O O . LYS A 1 126 ? 20.578 -9.227 -4.699 1 97.56 126 LYS A O 1
ATOM 956 N N . ASP A 1 127 ? 20.812 -11.289 -3.912 1 96.5 127 ASP A N 1
ATOM 957 C CA . ASP A 1 127 ? 19.531 -11.758 -4.406 1 96.5 127 ASP A CA 1
ATOM 958 C C . ASP A 1 127 ? 18.375 -10.953 -3.805 1 96.5 127 ASP A C 1
ATOM 960 O O . ASP A 1 127 ? 17.516 -10.453 -4.531 1 96.5 127 ASP A O 1
ATOM 964 N N . ILE A 1 128 ? 18.391 -10.805 -2.535 1 97.25 128 ILE A N 1
ATOM 965 C CA . ILE A 1 128 ? 17.312 -10.102 -1.834 1 97.25 128 ILE A CA 1
ATOM 966 C C . ILE A 1 128 ? 17.359 -8.617 -2.195 1 97.25 128 ILE A C 1
ATOM 968 O O . ILE A 1 128 ? 16.312 -8.016 -2.467 1 97.25 128 ILE A O 1
ATOM 972 N N . LEU A 1 129 ? 18.547 -8.031 -2.215 1 98 129 LEU A N 1
ATOM 973 C CA . LEU A 1 129 ? 18.703 -6.617 -2.533 1 98 129 LEU A CA 1
ATOM 974 C C . LEU A 1 129 ? 18.188 -6.32 -3.939 1 98 129 LEU A C 1
ATOM 976 O O . LEU A 1 129 ? 17.547 -5.293 -4.168 1 98 129 LEU A O 1
ATOM 980 N N . LYS A 1 130 ? 18.5 -7.164 -4.852 1 97.19 130 LYS A N 1
ATOM 981 C CA . LYS A 1 130 ? 18.031 -6.996 -6.223 1 97.19 130 LYS A CA 1
ATOM 982 C C . LYS A 1 130 ? 16.5 -6.945 -6.277 1 97.19 130 LYS A C 1
ATOM 984 O O . LYS A 1 130 ? 15.93 -6.121 -6.992 1 97.19 130 LYS A O 1
ATOM 989 N N . ARG A 1 131 ? 15.852 -7.824 -5.582 1 97.5 131 ARG A N 1
ATOM 990 C CA . ARG A 1 131 ? 14.398 -7.93 -5.555 1 97.5 131 ARG A CA 1
ATOM 991 C C . ARG A 1 131 ? 13.773 -6.688 -4.93 1 97.5 131 ARG A C 1
ATOM 993 O O . ARG A 1 131 ? 12.766 -6.172 -5.43 1 97.5 131 ARG A O 1
ATOM 1000 N N . ILE A 1 132 ? 14.375 -6.148 -3.844 1 98 132 ILE A N 1
ATOM 1001 C CA . ILE A 1 132 ? 13.906 -4.941 -3.168 1 98 132 ILE A CA 1
ATOM 1002 C C . ILE A 1 132 ? 14.094 -3.734 -4.082 1 98 132 ILE A C 1
ATOM 1004 O O . ILE A 1 132 ? 13.172 -2.926 -4.246 1 98 132 ILE A O 1
ATOM 1008 N N . MET A 1 133 ? 15.258 -3.627 -4.734 1 97.75 133 MET A N 1
ATOM 1009 C CA . MET A 1 133 ? 15.555 -2.49 -5.605 1 97.75 133 MET A CA 1
ATOM 1010 C C . MET A 1 133 ? 14.648 -2.49 -6.832 1 97.75 133 MET A C 1
ATOM 1012 O O . MET A 1 133 ? 14.281 -1.428 -7.332 1 97.75 133 MET A O 1
ATOM 1016 N N . ARG A 1 134 ? 14.32 -3.697 -7.297 1 96.88 134 ARG A N 1
ATOM 1017 C CA . ARG A 1 134 ? 13.398 -3.814 -8.422 1 96.88 134 ARG A CA 1
ATOM 1018 C C . ARG A 1 134 ? 12.047 -3.176 -8.094 1 96.88 134 ARG A C 1
ATOM 1020 O O . ARG A 1 134 ? 11.508 -2.414 -8.891 1 96.88 134 ARG A O 1
ATOM 1027 N N . VAL A 1 135 ? 11.516 -3.428 -6.934 1 96.44 135 VAL A N 1
ATOM 1028 C CA . VAL A 1 135 ? 10.25 -2.848 -6.496 1 96.44 135 VAL A CA 1
ATOM 1029 C C . VAL A 1 135 ? 10.391 -1.335 -6.355 1 96.44 135 VAL A C 1
ATOM 1031 O O . VAL A 1 135 ? 9.531 -0.578 -6.816 1 96.44 135 VAL A O 1
ATOM 1034 N N . CYS A 1 136 ? 11.469 -0.873 -5.766 1 97.06 136 CYS A N 1
ATOM 1035 C CA . CYS A 1 136 ? 11.688 0.548 -5.516 1 97.06 136 CYS A CA 1
ATOM 1036 C C . CYS A 1 136 ? 11.844 1.315 -6.824 1 97.06 136 CYS A C 1
ATOM 1038 O O . CYS A 1 136 ? 11.312 2.418 -6.969 1 97.06 136 CYS A O 1
ATOM 1040 N N . THR A 1 137 ? 12.531 0.747 -7.816 1 96.75 137 THR A N 1
ATOM 1041 C CA . THR A 1 137 ? 12.734 1.442 -9.086 1 96.75 137 THR A CA 1
ATOM 1042 C C . THR A 1 137 ? 11.461 1.419 -9.922 1 96.75 137 THR A C 1
ATOM 1044 O O . THR A 1 137 ? 11.172 2.375 -10.648 1 96.75 137 THR A O 1
ATOM 1047 N N . GLN A 1 138 ? 10.727 0.292 -9.828 1 95.44 138 GLN A N 1
ATOM 1048 C CA . GLN A 1 138 ? 9.453 0.213 -10.539 1 95.44 138 GLN A CA 1
ATOM 1049 C C . GLN A 1 138 ? 8.492 1.298 -10.062 1 95.44 138 GLN A C 1
ATOM 1051 O O . GLN A 1 138 ? 7.711 1.834 -10.852 1 95.44 138 GLN A O 1
ATOM 1056 N N . ARG A 1 139 ? 8.609 1.691 -8.812 1 95.31 139 ARG A N 1
ATOM 1057 C CA . ARG A 1 139 ? 7.742 2.711 -8.242 1 95.31 139 ARG A CA 1
ATOM 1058 C C . ARG A 1 139 ? 8.43 4.074 -8.227 1 95.31 139 ARG A C 1
ATOM 1060 O O . ARG A 1 139 ? 8.07 4.945 -7.43 1 95.31 139 ARG A O 1
ATOM 1067 N N . LEU A 1 140 ? 9.477 4.242 -8.938 1 96.12 140 LEU A N 1
ATOM 1068 C CA . LEU A 1 140 ? 10.133 5.512 -9.234 1 96.12 140 LEU A CA 1
ATOM 1069 C C . LEU A 1 140 ? 10.812 6.074 -7.988 1 96.12 140 LEU A C 1
ATOM 1071 O O . LEU A 1 140 ? 10.961 7.293 -7.855 1 96.12 140 LEU A O 1
ATOM 1075 N N . VAL A 1 141 ? 11.234 5.227 -7.062 1 96.75 141 VAL A N 1
ATOM 1076 C CA . VAL A 1 141 ? 11.961 5.703 -5.887 1 96.75 141 VAL A CA 1
ATOM 1077 C C . VAL A 1 141 ? 13.406 6.02 -6.266 1 96.75 141 VAL A C 1
ATOM 1079 O O . VAL A 1 141 ? 13.914 7.094 -5.949 1 96.75 141 VAL A O 1
ATOM 1082 N N . PHE A 1 142 ? 14.125 5.098 -6.898 1 96.94 142 PHE A N 1
ATOM 1083 C CA . PHE A 1 142 ? 15.414 5.27 -7.551 1 96.94 142 PHE A CA 1
ATOM 1084 C C . PHE A 1 142 ? 15.289 5.059 -9.055 1 96.94 142 PHE A C 1
ATOM 1086 O O . PHE A 1 142 ? 14.273 4.555 -9.539 1 96.94 142 PHE A O 1
ATOM 1093 N N . ASP A 1 143 ? 16.266 5.52 -9.75 1 95.69 143 ASP A N 1
ATOM 1094 C CA . ASP A 1 143 ? 16.344 5.172 -11.172 1 95.69 143 ASP A CA 1
ATOM 1095 C C . ASP A 1 143 ? 17.375 4.062 -11.406 1 95.69 143 ASP A C 1
ATOM 1097 O O . ASP A 1 143 ? 18.484 4.109 -10.883 1 95.69 143 ASP A O 1
ATOM 1101 N N . GLU A 1 144 ? 16.938 3.068 -12.023 1 96.38 144 GLU A N 1
ATOM 1102 C CA . GLU A 1 144 ? 17.844 2.092 -12.602 1 96.38 144 GLU A CA 1
ATOM 1103 C C . GLU A 1 144 ? 18.141 2.42 -14.062 1 96.38 144 GLU A C 1
ATOM 1105 O O . GLU A 1 144 ? 17.328 2.141 -14.945 1 96.38 144 GLU A O 1
ATOM 1110 N N . ILE A 1 145 ? 19.266 2.928 -14.352 1 93.81 145 ILE A N 1
ATOM 1111 C CA . ILE A 1 145 ? 19.531 3.506 -15.656 1 93.81 145 ILE A CA 1
ATOM 1112 C C . ILE A 1 145 ? 20.156 2.449 -16.578 1 93.81 145 ILE A C 1
ATOM 1114 O O . ILE A 1 145 ? 20.188 2.621 -17.797 1 93.81 145 ILE A O 1
ATOM 1118 N N . ALA A 1 146 ? 20.672 1.46 -16.094 1 95 146 ALA A N 1
ATOM 1119 C CA . ALA A 1 146 ? 21.156 0.219 -16.703 1 95 146 ALA A CA 1
ATOM 1120 C C . ALA A 1 146 ? 20.984 -0.957 -15.734 1 95 146 ALA A C 1
ATOM 1122 O O . ALA A 1 146 ? 20.641 -0.769 -14.562 1 95 146 ALA A O 1
ATOM 1123 N N . PRO A 1 147 ? 21.062 -2.143 -16.25 1 94.94 147 PRO A N 1
ATOM 1124 C CA . PRO A 1 147 ? 20.859 -3.273 -15.344 1 94.94 147 PRO A CA 1
ATOM 1125 C C . PRO A 1 147 ? 21.719 -3.17 -14.078 1 94.94 147 PRO A C 1
ATOM 1127 O O . PRO A 1 147 ? 22.953 -3.156 -14.164 1 94.94 147 PRO A O 1
ATOM 1130 N N . GLU A 1 148 ? 21.047 -3.039 -12.977 1 96.56 148 GLU A N 1
ATOM 1131 C CA . GLU A 1 148 ? 21.656 -3.07 -11.656 1 96.56 148 GLU A CA 1
ATOM 1132 C C . GLU A 1 148 ? 22.547 -1.846 -11.422 1 96.56 148 GLU A C 1
ATOM 1134 O O . GLU A 1 148 ? 23.531 -1.92 -10.695 1 96.56 148 GLU A O 1
ATOM 1139 N N . GLN A 1 149 ? 22.281 -0.753 -12.141 1 97.75 149 GLN A N 1
ATOM 1140 C CA . GLN A 1 149 ? 22.938 0.539 -11.961 1 97.75 149 GLN A CA 1
ATOM 1141 C C . GLN A 1 149 ? 21.938 1.599 -11.5 1 97.75 149 GLN A C 1
ATOM 1143 O O . GLN A 1 149 ? 21.016 1.948 -12.227 1 97.75 149 GLN A O 1
ATOM 1148 N N . PHE A 1 150 ? 22.188 2.189 -10.352 1 97.88 150 PHE A N 1
ATOM 1149 C CA . PHE A 1 150 ? 21.156 3 -9.711 1 97.88 150 PHE A CA 1
ATOM 1150 C C . PHE A 1 150 ? 21.656 4.422 -9.484 1 97.88 150 PHE A C 1
ATOM 1152 O O . PHE A 1 150 ? 22.828 4.637 -9.164 1 97.88 150 PHE A O 1
ATOM 1159 N N . ILE A 1 151 ? 20.812 5.383 -9.664 1 97.5 151 ILE A N 1
ATOM 1160 C CA . ILE A 1 151 ? 21.078 6.77 -9.297 1 97.5 151 ILE A CA 1
ATOM 1161 C C . ILE A 1 151 ? 19.891 7.32 -8.5 1 97.5 151 ILE A C 1
ATOM 1163 O O . ILE A 1 151 ? 18.797 6.77 -8.555 1 97.5 151 ILE A O 1
ATOM 1167 N N . HIS A 1 152 ? 20.188 8.391 -7.758 1 97.88 152 HIS A N 1
ATOM 1168 C CA . HIS A 1 152 ? 19.109 9.148 -7.113 1 97.88 152 HIS A CA 1
ATOM 1169 C C . HIS A 1 152 ? 18.266 9.883 -8.141 1 97.88 152 HIS A C 1
ATOM 1171 O O . HIS A 1 152 ? 18.75 10.281 -9.195 1 97.88 152 HIS A O 1
ATOM 1177 N N . ASN A 1 153 ? 17.031 9.969 -7.934 1 96.44 153 ASN A N 1
ATOM 1178 C CA . ASN A 1 153 ? 16.141 10.969 -8.508 1 96.44 153 ASN A CA 1
ATOM 1179 C C . ASN A 1 153 ? 15.531 11.859 -7.434 1 96.44 153 ASN A C 1
ATOM 1181 O O . ASN A 1 153 ? 15.969 11.844 -6.285 1 96.44 153 ASN A O 1
ATOM 1185 N N . GLY A 1 154 ? 14.594 12.703 -7.781 1 96.31 154 GLY A N 1
ATOM 1186 C CA . GLY A 1 154 ? 14 13.617 -6.824 1 96.31 154 GLY A CA 1
ATOM 1187 C C . GLY A 1 154 ? 13.281 12.914 -5.684 1 96.31 154 GLY A C 1
ATOM 1188 O O . GLY A 1 154 ? 13.203 13.438 -4.574 1 96.31 154 GLY A O 1
ATOM 1189 N N . VAL A 1 155 ? 12.781 11.719 -5.906 1 96.75 155 VAL A N 1
ATOM 1190 C CA . VAL A 1 155 ? 12.055 10.977 -4.883 1 96.75 155 VAL A CA 1
ATOM 1191 C C . VAL A 1 155 ? 13.031 10.43 -3.844 1 96.75 155 VAL A C 1
ATOM 1193 O O . VAL A 1 155 ? 12.875 10.688 -2.646 1 96.75 155 VAL A O 1
ATOM 1196 N N . SER A 1 156 ? 14.102 9.805 -4.277 1 97.56 156 SER A N 1
ATOM 1197 C CA . SER A 1 156 ? 15.047 9.188 -3.352 1 97.56 156 SER A CA 1
ATOM 1198 C C . SER A 1 156 ? 15.945 10.234 -2.703 1 97.56 156 SER A C 1
ATOM 1200 O O . SER A 1 156 ? 16.453 10.023 -1.602 1 97.56 156 SER A O 1
ATOM 1202 N N . LEU A 1 157 ? 16.125 11.359 -3.355 1 97.5 157 LEU A N 1
ATOM 1203 C CA . LEU A 1 157 ? 16.938 12.422 -2.771 1 97.5 157 LEU A CA 1
ATOM 1204 C C . LEU A 1 157 ? 16.297 12.945 -1.487 1 97.5 157 LEU A C 1
ATOM 1206 O O . LEU A 1 157 ? 17 13.5 -0.629 1 97.5 157 LEU A O 1
ATOM 1210 N N . GLN A 1 158 ? 15.016 12.75 -1.356 1 95.25 158 GLN A N 1
ATOM 1211 C CA . GLN A 1 158 ? 14.32 13.172 -0.145 1 95.25 158 GLN A CA 1
ATOM 1212 C C . GLN A 1 158 ? 14.875 12.461 1.085 1 95.25 158 GLN A C 1
ATOM 1214 O O . GLN A 1 158 ? 14.875 13.016 2.186 1 95.25 158 GLN A O 1
ATOM 1219 N N . PHE A 1 159 ? 15.391 11.273 0.895 1 96.56 159 PHE A N 1
ATOM 1220 C CA . PHE A 1 159 ? 15.898 10.477 2.008 1 96.56 159 PHE A CA 1
ATOM 1221 C C . PHE A 1 159 ? 17.141 11.109 2.609 1 96.56 159 PHE A C 1
ATOM 1223 O O . PHE A 1 159 ? 17.562 10.758 3.717 1 96.56 159 PHE A O 1
ATOM 1230 N N . LEU A 1 160 ? 17.734 12.016 1.854 1 96.06 160 LEU A N 1
ATOM 1231 C CA . LEU A 1 160 ? 18.953 12.664 2.332 1 96.06 160 LEU A CA 1
ATOM 1232 C C . LEU A 1 160 ? 18.625 13.852 3.225 1 96.06 160 LEU A C 1
ATOM 1234 O O . LEU A 1 160 ? 19.516 14.438 3.848 1 96.06 160 LEU A O 1
ATOM 1238 N N . ALA A 1 161 ? 17.344 14.219 3.334 1 93.44 161 ALA A N 1
ATOM 1239 C CA . ALA A 1 161 ? 16.875 15.195 4.312 1 93.44 161 ALA A CA 1
ATOM 1240 C C . ALA A 1 161 ? 16.406 14.5 5.59 1 93.44 161 ALA A C 1
ATOM 1242 O O . ALA A 1 161 ? 15.336 13.883 5.613 1 93.44 161 ALA A O 1
ATOM 1243 N N . PRO A 1 162 ? 17.062 14.711 6.684 1 92.5 162 PRO A N 1
ATOM 1244 C CA . PRO A 1 162 ? 16.844 13.914 7.887 1 92.5 162 PRO A CA 1
ATOM 1245 C C . PRO A 1 162 ? 15.391 13.984 8.375 1 92.5 162 PRO A C 1
ATOM 1247 O O . PRO A 1 162 ? 14.805 12.961 8.734 1 92.5 162 PRO A O 1
ATOM 1250 N N . PRO A 1 163 ? 14.742 15.164 8.406 1 89.62 163 PRO A N 1
ATOM 1251 C CA . PRO A 1 163 ? 13.359 15.188 8.875 1 89.62 163 PRO A CA 1
ATOM 1252 C C . PRO A 1 163 ? 12.422 14.367 7.988 1 89.62 163 PRO A C 1
ATOM 1254 O O . PRO A 1 163 ? 11.523 13.695 8.492 1 89.62 163 PRO A O 1
ATOM 1257 N N . VAL A 1 164 ? 12.672 14.414 6.668 1 92.19 164 VAL A N 1
ATOM 1258 C CA . VAL A 1 164 ? 11.836 13.664 5.734 1 92.19 164 VAL A CA 1
ATOM 1259 C C . VAL A 1 164 ? 12.125 12.172 5.859 1 92.19 164 VAL A C 1
ATOM 1261 O O . VAL A 1 164 ? 11.203 11.352 5.859 1 92.19 164 VAL A O 1
ATOM 1264 N N . GLN A 1 165 ? 13.414 11.891 5.977 1 94.81 165 GLN A N 1
ATOM 1265 C CA . GLN A 1 165 ? 13.797 10.492 6.184 1 94.81 165 GLN A CA 1
ATOM 1266 C C . GLN A 1 165 ? 13.117 9.914 7.422 1 94.81 165 GLN A C 1
ATOM 1268 O O . GLN A 1 165 ? 12.625 8.789 7.398 1 94.81 165 GLN A O 1
ATOM 1273 N N . ALA A 1 166 ? 13.117 10.703 8.492 1 93.81 166 ALA A N 1
ATOM 1274 C CA . ALA A 1 166 ? 12.508 10.273 9.75 1 93.81 166 ALA A CA 1
ATOM 1275 C C . ALA A 1 166 ? 11.008 10.039 9.586 1 93.81 166 ALA A C 1
ATOM 1277 O O . ALA A 1 166 ? 10.461 9.078 10.133 1 93.81 166 ALA A O 1
ATOM 1278 N N . LEU A 1 167 ? 10.383 10.898 8.875 1 93.44 167 LEU A N 1
ATOM 1279 C CA . LEU A 1 167 ? 8.945 10.789 8.641 1 93.44 167 LEU A CA 1
ATOM 1280 C C . LEU A 1 167 ? 8.625 9.523 7.852 1 93.44 167 LEU A C 1
ATOM 1282 O O . LEU A 1 167 ? 7.688 8.797 8.195 1 93.44 167 LEU A O 1
ATOM 1286 N N . ILE A 1 168 ? 9.375 9.281 6.793 1 95.38 168 ILE A N 1
ATOM 1287 C CA . ILE A 1 168 ? 9.141 8.117 5.949 1 95.38 168 ILE A CA 1
ATOM 1288 C C . ILE A 1 168 ? 9.453 6.844 6.727 1 95.38 168 ILE A C 1
ATOM 1290 O O . ILE A 1 168 ? 8.742 5.844 6.605 1 95.38 168 ILE A O 1
ATOM 1294 N N . SER A 1 169 ? 10.508 6.895 7.5 1 96.19 169 SER A N 1
ATOM 1295 C CA . SER A 1 169 ? 10.852 5.754 8.344 1 96.19 169 SER A CA 1
ATOM 1296 C C . SER A 1 169 ? 9.734 5.449 9.336 1 96.19 169 SER A C 1
ATOM 1298 O O . SER A 1 169 ? 9.422 4.285 9.594 1 96.19 169 SER A O 1
ATOM 1300 N N . HIS A 1 170 ? 9.18 6.496 9.922 1 96.19 170 HIS A N 1
ATOM 1301 C CA . HIS A 1 170 ? 8.039 6.324 10.812 1 96.19 170 HIS A CA 1
ATOM 1302 C C . HIS A 1 170 ? 6.879 5.637 10.094 1 96.19 170 HIS A C 1
ATOM 1304 O O . HIS A 1 170 ? 6.277 4.703 10.633 1 96.19 170 HIS A O 1
ATOM 1310 N N . ALA A 1 171 ? 6.609 6.059 8.93 1 96.12 171 ALA A N 1
ATOM 1311 C CA . ALA A 1 171 ? 5.504 5.48 8.172 1 96.12 171 ALA A CA 1
ATOM 1312 C C . ALA A 1 171 ? 5.77 4.012 7.848 1 96.12 171 ALA A C 1
ATOM 1314 O O . ALA A 1 171 ? 4.895 3.162 8.023 1 96.12 171 ALA A O 1
ATOM 1315 N N . CYS A 1 172 ? 6.969 3.711 7.41 1 97.19 172 CYS A N 1
ATOM 1316 C CA . CYS A 1 172 ? 7.309 2.383 6.914 1 97.19 172 CYS A CA 1
ATOM 1317 C C . CYS A 1 172 ? 7.516 1.407 8.062 1 97.19 172 CYS A C 1
ATOM 1319 O O . CYS A 1 172 ? 7.602 0.197 7.852 1 97.19 172 CYS A O 1
ATOM 1321 N N . ASP A 1 173 ? 7.59 1.91 9.266 1 97.44 173 ASP A N 1
ATOM 1322 C CA . ASP A 1 173 ? 7.73 1.055 10.438 1 97.44 173 ASP A CA 1
ATOM 1323 C C . ASP A 1 173 ? 6.5 1.151 11.344 1 97.44 173 ASP A C 1
ATOM 1325 O O . ASP A 1 173 ? 5.555 0.374 11.195 1 97.44 173 ASP A O 1
ATOM 1329 N N . ASP A 1 174 ? 6.363 2.244 12.086 1 97.75 174 ASP A N 1
ATOM 1330 C CA . ASP A 1 174 ? 5.246 2.404 13.016 1 97.75 174 ASP A CA 1
ATOM 1331 C C . ASP A 1 174 ? 3.91 2.354 12.281 1 97.75 174 ASP A C 1
ATOM 1333 O O . ASP A 1 174 ? 2.982 1.668 12.719 1 97.75 174 ASP A O 1
ATOM 1337 N N . GLY A 1 175 ? 3.881 3.111 11.195 1 97.94 175 GLY A N 1
ATOM 1338 C CA . GLY A 1 175 ? 2.643 3.146 10.438 1 97.94 175 GLY A CA 1
ATOM 1339 C C . GLY A 1 175 ? 2.227 1.784 9.914 1 97.94 175 GLY A C 1
ATOM 1340 O O . GLY A 1 175 ? 1.053 1.417 9.992 1 97.94 175 GLY A O 1
ATOM 1341 N N . LEU A 1 176 ? 3.162 1.118 9.352 1 98 176 LEU A N 1
ATOM 1342 C CA . LEU A 1 176 ? 2.902 -0.205 8.797 1 98 176 LEU A CA 1
ATOM 1343 C C . LEU A 1 176 ? 2.449 -1.173 9.883 1 98 176 LEU A C 1
ATOM 1345 O O . LEU A 1 176 ? 1.541 -1.978 9.664 1 98 176 LEU A O 1
ATOM 1349 N N . ARG A 1 177 ? 3.01 -1.133 11.055 1 98.12 177 ARG A N 1
ATOM 1350 C CA . ARG A 1 177 ? 2.627 -1.962 12.195 1 98.12 177 ARG A CA 1
ATOM 1351 C C . ARG A 1 177 ? 1.213 -1.633 12.664 1 98.12 177 ARG A C 1
ATOM 1353 O O . ARG A 1 177 ? 0.433 -2.533 12.984 1 98.12 177 ARG A O 1
ATOM 1360 N N . MET A 1 178 ? 0.916 -0.375 12.711 1 98.44 178 MET A N 1
ATOM 1361 C CA . MET A 1 178 ? -0.431 0.047 13.086 1 98.44 178 MET A CA 1
ATOM 1362 C C . MET A 1 178 ? -1.464 -0.494 12.102 1 98.44 178 MET A C 1
ATOM 1364 O O . MET A 1 178 ? -2.508 -1.006 12.516 1 98.44 178 MET A O 1
ATOM 1368 N N . ALA A 1 179 ? -1.143 -0.373 10.82 1 98.5 179 ALA A N 1
ATOM 1369 C CA . ALA A 1 179 ? -2.068 -0.83 9.789 1 98.5 179 ALA A CA 1
ATOM 1370 C C . ALA A 1 179 ? -2.371 -2.318 9.945 1 98.5 179 ALA A C 1
ATOM 1372 O O . ALA A 1 179 ? -3.504 -2.754 9.719 1 98.5 179 ALA A O 1
ATOM 1373 N N . ALA A 1 180 ? -1.354 -3.064 10.336 1 98.12 180 ALA A N 1
ATOM 1374 C CA . ALA A 1 180 ? -1.492 -4.512 10.492 1 98.12 180 ALA A CA 1
ATOM 1375 C C . ALA A 1 180 ? -2.434 -4.852 11.641 1 98.12 180 ALA A C 1
ATOM 1377 O O . ALA A 1 180 ? -2.934 -5.977 11.734 1 98.12 180 ALA A O 1
ATOM 1378 N N . HIS A 1 181 ? -2.713 -3.926 12.508 1 98.12 181 HIS A N 1
ATOM 1379 C CA . HIS A 1 181 ? -3.576 -4.164 13.656 1 98.12 181 HIS A CA 1
ATOM 1380 C C . HIS A 1 181 ? -4.824 -3.293 13.602 1 98.12 181 HIS A C 1
ATOM 1382 O O . HIS A 1 181 ? -5.551 -3.172 14.594 1 98.12 181 HIS A O 1
ATOM 1388 N N . PHE A 1 182 ? -5.059 -2.666 12.453 1 98.5 182 PHE A N 1
ATOM 1389 C CA . PHE A 1 182 ? -6.168 -1.733 12.297 1 98.5 182 PHE A CA 1
ATOM 1390 C C . PHE A 1 182 ? -7.504 -2.43 12.547 1 98.5 182 PHE A C 1
ATOM 1392 O O . PHE A 1 182 ? -8.289 -1.992 13.391 1 98.5 182 PHE A O 1
ATOM 1399 N N . THR A 1 183 ? -7.746 -3.533 11.867 1 97.75 183 THR A N 1
ATOM 1400 C CA . THR A 1 183 ? -9 -4.262 11.992 1 97.75 183 THR A CA 1
ATOM 1401 C C . THR A 1 183 ? -9.164 -4.828 13.398 1 97.75 183 THR A C 1
ATOM 1403 O O . THR A 1 183 ? -10.266 -4.793 13.961 1 97.75 183 THR A O 1
ATOM 1406 N N . ASP A 1 184 ? -8.07 -5.312 13.992 1 97.44 184 ASP A N 1
ATOM 1407 C CA . ASP A 1 184 ? -8.102 -5.836 15.352 1 97.44 184 ASP A CA 1
ATOM 1408 C C . ASP A 1 184 ? -8.562 -4.766 16.344 1 97.44 184 ASP A C 1
ATOM 1410 O O . ASP A 1 184 ? -9.32 -5.055 17.266 1 97.44 184 ASP A O 1
ATOM 1414 N N . SER A 1 185 ? -8.062 -3.602 16.156 1 97.69 185 SER A N 1
ATOM 1415 C CA . SER A 1 185 ? -8.398 -2.514 17.062 1 97.69 185 SER A CA 1
ATOM 1416 C C . SER A 1 185 ? -9.883 -2.16 16.984 1 97.69 185 SER A C 1
ATOM 1418 O O . SER A 1 185 ? -10.508 -1.839 17.984 1 97.69 185 SER A O 1
ATOM 1420 N N . LEU A 1 186 ? -10.438 -2.199 15.805 1 97.38 186 LEU A N 1
ATOM 1421 C CA . LEU A 1 186 ? -11.852 -1.916 15.625 1 97.38 186 LEU A CA 1
ATOM 1422 C C . LEU A 1 186 ? -12.711 -3.041 16.203 1 97.38 186 LEU A C 1
ATOM 1424 O O . LEU A 1 186 ? -13.742 -2.787 16.828 1 97.38 186 LEU A O 1
ATOM 1428 N N . LYS A 1 187 ? -12.273 -4.266 16.016 1 96.88 187 LYS A N 1
ATOM 1429 C CA . LYS A 1 187 ? -12.992 -5.418 16.562 1 96.88 187 LYS A CA 1
ATOM 1430 C C . LYS A 1 187 ? -13.047 -5.367 18.078 1 96.88 187 LYS A C 1
ATOM 1432 O O . LYS A 1 187 ? -14.062 -5.73 18.688 1 96.88 187 LYS A O 1
ATOM 1437 N N . LYS A 1 188 ? -11.984 -4.961 18.625 1 96.5 188 LYS A N 1
ATOM 1438 C CA . LYS A 1 188 ? -11.891 -4.887 20.078 1 96.5 188 LYS A CA 1
ATOM 1439 C C . LYS A 1 188 ? -12.953 -3.955 20.656 1 96.5 188 LYS A C 1
ATOM 1441 O O . LYS A 1 188 ? -13.344 -4.098 21.812 1 96.5 188 LYS A O 1
ATOM 1446 N N . THR A 1 189 ? -13.477 -3.053 19.906 1 96.25 189 THR A N 1
ATOM 1447 C CA . THR A 1 189 ? -14.492 -2.109 20.359 1 96.25 189 THR A CA 1
ATOM 1448 C C . THR A 1 189 ? -15.844 -2.416 19.703 1 96.25 189 THR A C 1
ATOM 1450 O O . THR A 1 189 ? -16.719 -1.546 19.625 1 96.25 189 THR A O 1
ATOM 1453 N N . ASP A 1 190 ? -16 -3.635 19.141 1 96.88 190 ASP A N 1
ATOM 1454 C CA . ASP A 1 190 ? -17.203 -4.047 18.422 1 96.88 190 ASP A CA 1
ATOM 1455 C C . ASP A 1 190 ? -17.531 -3.064 17.297 1 96.88 190 ASP A C 1
ATOM 1457 O O . ASP A 1 190 ? -18.703 -2.689 17.125 1 96.88 190 ASP A O 1
ATOM 1461 N N . TRP A 1 191 ? -16.484 -2.49 16.672 1 96.81 191 TRP A N 1
ATOM 1462 C CA . TRP A 1 191 ? -16.547 -1.63 15.492 1 96.81 191 TRP A CA 1
ATOM 1463 C C . TRP A 1 191 ? -17.062 -0.241 15.867 1 96.81 191 TRP A C 1
ATOM 1465 O O . TRP A 1 191 ? -17.359 0.571 14.984 1 96.81 191 TRP A O 1
ATOM 1475 N N . LYS A 1 192 ? -17.125 0.061 17.156 1 96.25 192 LYS A N 1
ATOM 1476 C CA . LYS A 1 192 ? -17.672 1.335 17.609 1 96.25 192 LYS A CA 1
ATOM 1477 C C . LYS A 1 192 ? -16.594 2.4 17.719 1 96.25 192 LYS A C 1
ATOM 1479 O O . LYS A 1 192 ? -16.891 3.596 17.781 1 96.25 192 LYS A O 1
ATOM 1484 N N . GLY A 1 193 ? -15.328 1.971 17.703 1 94.38 193 GLY A N 1
ATOM 1485 C CA . GLY A 1 193 ? -14.234 2.908 17.906 1 94.38 193 GLY A CA 1
ATOM 1486 C C . GLY A 1 193 ? -14.055 3.305 19.359 1 94.38 193 GLY A C 1
ATOM 1487 O O . GLY A 1 193 ? -14.75 2.787 20.234 1 94.38 193 GLY A O 1
ATOM 1488 N N . SER A 1 194 ? -13.062 4.098 19.609 1 95.19 194 SER A N 1
ATOM 1489 C CA . SER A 1 194 ? -12.734 4.555 20.953 1 95.19 194 SER A CA 1
ATOM 1490 C C . SER A 1 194 ? -12.211 5.988 20.938 1 95.19 194 SER A C 1
ATOM 1492 O O . SER A 1 194 ? -11.648 6.434 19.938 1 95.19 194 SER A O 1
ATOM 1494 N N . ASP A 1 195 ? -12.438 6.676 21.984 1 93.94 195 ASP A N 1
ATOM 1495 C CA . ASP A 1 195 ? -11.836 7.992 22.172 1 93.94 195 ASP A CA 1
ATOM 1496 C C . ASP A 1 195 ? -10.555 7.898 23 1 93.94 195 ASP A C 1
ATOM 1498 O O . ASP A 1 195 ? -9.82 8.883 23.125 1 93.94 195 ASP A O 1
ATOM 1502 N N . ASP A 1 196 ? -10.305 6.75 23.531 1 93.69 196 ASP A N 1
ATOM 1503 C CA . ASP A 1 196 ? -9.156 6.523 24.406 1 93.69 196 ASP A CA 1
ATOM 1504 C C . ASP A 1 196 ? -7.883 6.293 23.594 1 93.69 196 ASP A C 1
ATOM 1506 O O . ASP A 1 196 ? -7.781 5.316 22.859 1 93.69 196 ASP A O 1
ATOM 1510 N N . PRO A 1 197 ? -6.883 7.156 23.766 1 91.62 197 PRO A N 1
ATOM 1511 C CA . PRO A 1 197 ? -5.648 7.008 22.984 1 91.62 197 PRO A CA 1
ATOM 1512 C C . PRO A 1 197 ? -4.922 5.699 23.281 1 91.62 197 PRO A C 1
ATOM 1514 O O . PRO A 1 197 ? -4.012 5.316 22.547 1 91.62 197 PRO A O 1
ATOM 1517 N N . GLU A 1 198 ? -5.312 5.066 24.375 1 93.69 198 GLU A N 1
ATOM 1518 C CA . GLU A 1 198 ? -4.668 3.814 24.75 1 93.69 198 GLU A CA 1
ATOM 1519 C C . GLU A 1 198 ? -5.32 2.625 24.047 1 93.69 198 GLU A C 1
ATOM 1521 O O . GLU A 1 198 ? -4.785 1.515 24.078 1 93.69 198 GLU A O 1
ATOM 1526 N N . ASN A 1 199 ? -6.449 2.863 23.453 1 95.56 199 ASN A N 1
ATOM 1527 C CA . ASN A 1 199 ? -7.176 1.82 22.734 1 95.56 199 ASN A CA 1
ATOM 1528 C C . ASN A 1 199 ? -7.141 2.051 21.219 1 95.56 199 ASN A C 1
ATOM 1530 O O . ASN A 1 199 ? -8.164 2.363 20.609 1 95.56 199 ASN A O 1
ATOM 1534 N N . THR A 1 200 ? -5.992 1.922 20.641 1 97.44 200 THR A N 1
ATOM 1535 C CA . THR A 1 200 ? -5.758 2.17 19.219 1 97.44 200 THR A CA 1
ATOM 1536 C C . THR A 1 200 ? -5.047 0.983 18.562 1 97.44 200 THR A C 1
ATOM 1538 O O . THR A 1 200 ? -4.605 0.066 19.266 1 97.44 200 THR A O 1
ATOM 1541 N N . ALA A 1 201 ? -5 0.991 17.219 1 98.25 201 ALA A N 1
ATOM 1542 C CA . ALA A 1 201 ? -4.172 0.029 16.5 1 98.25 201 ALA A CA 1
ATOM 1543 C C . ALA A 1 201 ? -2.709 0.136 16.922 1 98.25 201 ALA A C 1
ATOM 1545 O O . ALA A 1 201 ? -1.995 -0.868 16.969 1 98.25 201 ALA A O 1
ATOM 1546 N N . PHE A 1 202 ? -2.262 1.339 17.234 1 98.38 202 PHE A N 1
ATOM 1547 C CA . PHE A 1 202 ? -0.896 1.537 17.719 1 98.38 202 PHE A CA 1
ATOM 1548 C C . PHE A 1 202 ? -0.643 0.738 18.984 1 98.38 202 PHE A C 1
ATOM 1550 O O . PHE A 1 202 ? 0.348 0.011 19.078 1 98.38 202 PHE A O 1
ATOM 1557 N N . SER A 1 203 ? -1.531 0.905 19.984 1 97.81 203 SER A N 1
ATOM 1558 C CA . SER A 1 203 ? -1.332 0.237 21.266 1 97.81 203 SER A CA 1
ATOM 1559 C C . SER A 1 203 ? -1.293 -1.278 21.109 1 97.81 203 SER A C 1
ATOM 1561 O O . SER A 1 203 ? -0.53 -1.964 21.781 1 97.81 203 SER A O 1
ATOM 1563 N N . LEU A 1 204 ? -2.068 -1.778 20.203 1 97.62 204 LEU A N 1
ATOM 1564 C CA . LEU A 1 204 ? -2.045 -3.209 19.922 1 97.62 204 LEU A CA 1
ATOM 1565 C C . LEU A 1 204 ? -0.734 -3.607 19.25 1 97.62 204 LEU A C 1
ATOM 1567 O O . LEU A 1 204 ? -0.122 -4.613 19.609 1 97.62 204 LEU A O 1
ATOM 1571 N N . ALA A 1 205 ? -0.326 -2.82 18.266 1 97.56 205 ALA A N 1
ATOM 1572 C CA . ALA A 1 205 ? 0.873 -3.117 17.484 1 97.56 205 ALA A CA 1
ATOM 1573 C C . ALA A 1 205 ? 2.109 -3.164 18.375 1 97.56 205 ALA A C 1
ATOM 1575 O O . ALA A 1 205 ? 3.029 -3.949 18.125 1 97.56 205 ALA A O 1
ATOM 1576 N N . PHE A 1 206 ? 2.135 -2.352 19.359 1 97.31 206 PHE A N 1
ATOM 1577 C CA . PHE A 1 206 ? 3.32 -2.242 20.203 1 97.31 206 PHE A CA 1
ATOM 1578 C C . PHE A 1 206 ? 3.1 -2.934 21.547 1 97.31 206 PHE A C 1
ATOM 1580 O O . PHE A 1 206 ? 3.93 -2.826 22.453 1 97.31 206 PHE A O 1
ATOM 1587 N N . ASN A 1 207 ? 1.973 -3.611 21.703 1 95.88 207 ASN A N 1
ATOM 1588 C CA . ASN A 1 207 ? 1.63 -4.363 22.906 1 95.88 207 ASN A CA 1
ATOM 1589 C C . ASN A 1 207 ? 1.814 -3.518 24.172 1 95.88 207 ASN A C 1
ATOM 1591 O O . ASN A 1 207 ? 2.539 -3.912 25.078 1 95.88 207 ASN A O 1
ATOM 1595 N N . THR A 1 208 ? 1.188 -2.35 24.172 1 97.12 208 THR A N 1
ATOM 1596 C CA . THR A 1 208 ? 1.308 -1.401 25.266 1 97.12 208 THR A CA 1
ATOM 1597 C C . THR A 1 208 ? -0.064 -0.87 25.672 1 97.12 208 THR A C 1
ATOM 1599 O O . THR A 1 208 ? -1.022 -0.956 24.906 1 97.12 208 THR A O 1
ATOM 1602 N N . ASN A 1 209 ? -0.144 -0.474 26.875 1 95.69 209 ASN A N 1
ATOM 1603 C CA . ASN A 1 209 ? -1.366 0.163 27.359 1 95.69 209 ASN A CA 1
ATOM 1604 C C . ASN A 1 209 ? -1.27 1.684 27.281 1 95.69 209 ASN A C 1
ATOM 1606 O O . ASN A 1 209 ? -2.068 2.389 27.906 1 95.69 209 ASN A O 1
ATOM 1610 N N . LYS A 1 210 ? -0.322 2.143 26.594 1 95.81 210 LYS A N 1
ATOM 1611 C CA . LYS A 1 210 ? -0.115 3.576 26.422 1 95.81 210 LYS A CA 1
ATOM 1612 C C . LYS A 1 210 ? -0.501 4.027 25.016 1 95.81 210 LYS A C 1
ATOM 1614 O O . LYS A 1 210 ? -0.469 3.232 24.078 1 95.81 210 LYS A O 1
ATOM 1619 N N . GLY A 1 211 ? -0.88 5.293 24.953 1 95.81 211 GLY A N 1
ATOM 1620 C CA . GLY A 1 211 ? -1.033 5.898 23.641 1 95.81 211 GLY A CA 1
ATOM 1621 C C . GLY A 1 211 ? 0.292 6.176 22.953 1 95.81 211 GLY A C 1
ATOM 1622 O O . GLY A 1 211 ? 1.349 6.109 23.594 1 95.81 211 GLY A O 1
ATOM 1623 N N . LEU A 1 212 ? 0.26 6.508 21.734 1 96.56 212 LEU A N 1
ATOM 1624 C CA . LEU A 1 212 ? 1.427 6.684 20.875 1 96.56 212 LEU A CA 1
ATOM 1625 C C . LEU A 1 212 ? 2.426 7.648 21.5 1 96.56 212 LEU A C 1
ATOM 1627 O O . LEU A 1 212 ? 3.594 7.301 21.703 1 96.56 212 LEU A O 1
ATOM 1631 N N . PHE A 1 213 ? 1.966 8.828 21.859 1 92.88 213 PHE A N 1
ATOM 1632 C CA . PHE A 1 213 ? 2.857 9.859 22.375 1 92.88 213 PHE A CA 1
ATOM 1633 C C . PHE A 1 213 ? 3.467 9.43 23.703 1 92.88 213 PHE A C 1
ATOM 1635 O O . PHE A 1 213 ? 4.676 9.562 23.922 1 92.88 213 PHE A O 1
ATOM 1642 N N . ASP A 1 214 ? 2.623 8.914 24.594 1 92.94 214 ASP A N 1
ATOM 1643 C CA . ASP A 1 214 ? 3.131 8.461 25.875 1 92.94 214 ASP A CA 1
ATOM 1644 C C . ASP A 1 214 ? 4.168 7.352 25.703 1 92.94 214 ASP A C 1
ATOM 1646 O O . ASP A 1 214 ? 5.188 7.336 26.391 1 92.94 214 ASP A O 1
ATOM 1650 N N . TYR A 1 215 ? 3.863 6.465 24.844 1 95.56 215 TYR A N 1
ATOM 1651 C CA . TYR A 1 215 ? 4.801 5.383 24.562 1 95.56 215 TYR A CA 1
ATOM 1652 C C . TYR A 1 215 ? 6.129 5.93 24.062 1 95.56 215 TYR A C 1
ATOM 1654 O O . TYR A 1 215 ? 7.195 5.535 24.531 1 95.56 215 TYR A O 1
ATOM 1662 N N . PHE A 1 216 ? 6.121 6.816 23.094 1 92.5 216 PHE A N 1
ATOM 1663 C CA . PHE A 1 216 ? 7.312 7.379 22.484 1 92.5 216 PHE A CA 1
ATOM 1664 C C . PHE A 1 216 ? 8.148 8.141 23.5 1 92.5 216 PHE A C 1
ATOM 1666 O O . PHE A 1 216 ? 9.383 8.102 23.453 1 92.5 216 PHE A O 1
ATOM 1673 N N . TYR A 1 217 ? 7.559 8.703 24.453 1 85.25 217 TYR A N 1
ATOM 1674 C CA . TYR A 1 217 ? 8.32 9.625 25.297 1 85.25 217 TYR A CA 1
ATOM 1675 C C . TYR A 1 217 ? 8.594 9.016 26.672 1 85.25 217 TYR A C 1
ATOM 1677 O O . TYR A 1 217 ? 9.305 9.602 27.484 1 85.25 217 TYR A O 1
ATOM 1685 N N . THR A 1 218 ? 8.109 7.77 26.906 1 89.5 218 THR A N 1
ATOM 1686 C CA . THR A 1 218 ? 8.391 7.145 28.203 1 89.5 218 THR A CA 1
ATOM 1687 C C . THR A 1 218 ? 9.023 5.766 28 1 89.5 218 THR A C 1
ATOM 1689 O O . THR A 1 218 ? 9.805 5.312 28.844 1 89.5 218 THR A O 1
ATOM 1692 N N . GLU A 1 219 ? 8.68 5.086 26.953 1 93.88 219 GLU A N 1
ATOM 1693 C CA . GLU A 1 219 ? 9.094 3.691 26.828 1 93.88 219 GLU A CA 1
ATOM 1694 C C . GLU A 1 219 ? 10.086 3.516 25.688 1 93.88 219 GLU A C 1
ATOM 1696 O O . GLU A 1 219 ? 10.992 2.684 25.766 1 93.88 219 GLU A O 1
ATOM 1701 N N . ASP A 1 220 ? 9.922 4.219 24.641 1 95.12 220 ASP A N 1
ATOM 1702 C CA . ASP A 1 220 ? 10.789 4.086 23.469 1 95.12 220 ASP A CA 1
ATOM 1703 C C . ASP A 1 220 ? 11.242 5.453 22.969 1 95.12 220 ASP A C 1
ATOM 1705 O O . ASP A 1 220 ? 10.781 5.914 21.922 1 95.12 220 ASP A O 1
ATOM 1709 N N . LEU A 1 221 ? 12.203 5.988 23.578 1 90.12 221 LEU A N 1
ATOM 1710 C CA . LEU A 1 221 ? 12.656 7.355 23.344 1 90.12 221 LEU A CA 1
ATOM 1711 C C . LEU A 1 221 ? 13.266 7.492 21.953 1 90.12 221 LEU A C 1
ATOM 1713 O O . LEU A 1 221 ? 13.148 8.547 21.328 1 90.12 221 LEU A O 1
ATOM 1717 N N . ALA A 1 222 ? 13.922 6.43 21.5 1 92.31 222 ALA A N 1
ATOM 1718 C CA . ALA A 1 222 ? 14.508 6.477 20.172 1 92.31 222 ALA A CA 1
ATOM 1719 C C . ALA A 1 222 ? 13.438 6.676 19.094 1 92.31 222 ALA A C 1
ATOM 1721 O O . ALA A 1 222 ? 13.609 7.488 18.188 1 92.31 222 ALA A O 1
ATOM 1722 N N . ARG A 1 223 ? 12.367 5.977 19.219 1 94 223 ARG A N 1
ATOM 1723 C CA . ARG A 1 223 ? 11.242 6.148 18.297 1 94 223 ARG A CA 1
ATOM 1724 C C . ARG A 1 223 ? 10.617 7.531 18.453 1 94 223 ARG A C 1
ATOM 1726 O O . ARG A 1 223 ? 10.133 8.109 17.484 1 94 223 ARG A O 1
ATOM 1733 N N . GLY A 1 224 ? 10.531 7.914 19.688 1 90.38 224 GLY A N 1
ATOM 1734 C CA . GLY A 1 224 ? 10.008 9.242 19.938 1 90.38 224 GLY A CA 1
ATOM 1735 C C . GLY A 1 224 ? 10.82 10.344 19.281 1 90.38 224 GLY A C 1
ATOM 1736 O O . GLY A 1 224 ? 10.266 11.297 18.734 1 90.38 224 GLY A O 1
ATOM 1737 N N . GLN A 1 225 ? 12.102 10.234 19.312 1 86.69 225 GLN A N 1
ATOM 1738 C CA . GLN A 1 225 ? 12.992 11.211 18.703 1 86.69 225 GLN A CA 1
ATOM 1739 C C . GLN A 1 225 ? 12.859 11.211 17.188 1 86.69 225 GLN A C 1
ATOM 1741 O O . GLN A 1 225 ? 12.852 12.273 16.562 1 86.69 225 GLN A O 1
ATOM 1746 N N . ARG A 1 226 ? 12.781 10.031 16.625 1 91.19 226 ARG A N 1
ATOM 1747 C CA . ARG A 1 226 ? 12.57 9.938 15.188 1 91.19 226 ARG A CA 1
ATOM 1748 C C . ARG A 1 226 ? 11.25 10.594 14.781 1 91.19 226 ARG A C 1
ATOM 1750 O O . ARG A 1 226 ? 11.188 11.32 13.797 1 91.19 226 ARG A O 1
ATOM 1757 N N . PHE A 1 227 ? 10.289 10.305 15.609 1 91.44 227 PHE A N 1
ATOM 1758 C CA . PHE A 1 227 ? 8.969 10.867 15.336 1 91.44 227 PHE A CA 1
ATOM 1759 C C . PHE A 1 227 ? 9.008 12.391 15.406 1 91.44 227 PHE A C 1
ATOM 1761 O O . PHE A 1 227 ? 8.5 13.062 14.508 1 91.44 227 PHE A O 1
ATOM 1768 N N . ALA A 1 228 ? 9.57 12.898 16.391 1 84.06 228 ALA A N 1
ATOM 1769 C CA . ALA A 1 228 ? 9.68 14.344 16.578 1 84.06 228 ALA A CA 1
ATOM 1770 C C . ALA A 1 228 ? 10.414 14.992 15.406 1 84.06 228 ALA A C 1
ATOM 1772 O O . ALA A 1 228 ? 10.016 16.062 14.93 1 84.06 228 ALA A O 1
ATOM 1773 N N . LEU A 1 229 ? 11.469 14.352 14.977 1 84.31 229 LEU A N 1
ATOM 1774 C CA . LEU A 1 229 ? 12.219 14.859 13.836 1 84.31 229 LEU A CA 1
ATOM 1775 C C . LEU A 1 229 ? 11.375 14.82 12.562 1 84.31 229 LEU A C 1
ATOM 1777 O O . LEU A 1 229 ? 11.43 15.75 11.75 1 84.31 229 LEU A O 1
ATOM 1781 N N . GLY A 1 230 ? 10.656 13.742 12.43 1 88.19 230 GLY A N 1
ATOM 1782 C CA . GLY A 1 230 ? 9.773 13.602 11.273 1 88.19 230 GLY A CA 1
ATOM 1783 C C . GLY A 1 230 ? 8.703 14.664 11.211 1 88.19 230 GLY A C 1
ATOM 1784 O O . GLY A 1 230 ? 8.359 15.141 10.125 1 88.19 230 GLY A O 1
ATOM 1785 N N . MET A 1 231 ? 8.141 15 12.328 1 83.06 231 MET A N 1
ATOM 1786 C CA . MET A 1 231 ? 7.09 16.016 12.359 1 83.06 231 MET A CA 1
ATOM 1787 C C . MET A 1 231 ? 7.625 17.359 11.891 1 83.06 231 MET A C 1
ATOM 1789 O O . MET A 1 231 ? 6.895 18.156 11.281 1 83.06 231 MET A O 1
ATOM 1793 N N . ALA A 1 232 ? 8.891 17.609 12.078 1 75.31 232 ALA A N 1
ATOM 1794 C CA . ALA A 1 232 ? 9.516 18.812 11.539 1 75.31 232 ALA A CA 1
ATOM 1795 C C . ALA A 1 232 ? 9.539 18.781 10.016 1 75.31 232 ALA A C 1
ATOM 1797 O O . ALA A 1 232 ? 9.469 19.828 9.359 1 75.31 232 ALA A O 1
ATOM 1798 N N . GLY A 1 233 ? 9.594 17.594 9.469 1 75.38 233 GLY A N 1
ATOM 1799 C CA . GLY A 1 233 ? 9.609 17.406 8.031 1 75.38 233 GLY A CA 1
ATOM 1800 C C . GLY A 1 233 ? 8.258 17.641 7.383 1 75.38 233 GLY A C 1
ATOM 1801 O O . GLY A 1 233 ? 8.18 17.906 6.18 1 75.38 233 GLY A O 1
ATOM 1802 N N . SER A 1 234 ? 7.281 17.625 8.211 1 75.06 234 SER A N 1
ATOM 1803 C CA . SER A 1 234 ? 5.945 17.844 7.672 1 75.06 234 SER A CA 1
ATOM 1804 C C . SER A 1 234 ? 5.773 19.281 7.176 1 75.06 234 SER A C 1
ATOM 1806 O O . SER A 1 234 ? 4.879 19.562 6.375 1 75.06 234 SER A O 1
ATOM 1808 N N . GLU A 1 235 ? 6.613 20.156 7.629 1 72.88 235 GLU A N 1
ATOM 1809 C CA . GLU A 1 235 ? 6.543 21.562 7.242 1 72.88 235 GLU A CA 1
ATOM 1810 C C . GLU A 1 235 ? 6.863 21.734 5.758 1 72.88 235 GLU A C 1
ATOM 1812 O O . GLU A 1 235 ? 6.484 22.75 5.152 1 72.88 235 GLU A O 1
ATOM 1817 N N . ILE A 1 236 ? 7.512 20.703 5.223 1 68.94 236 ILE A N 1
ATOM 1818 C CA . ILE A 1 236 ? 7.871 20.797 3.812 1 68.94 236 ILE A CA 1
ATOM 1819 C C . ILE A 1 236 ? 6.633 20.562 2.949 1 68.94 236 ILE A C 1
ATOM 1821 O O . ILE A 1 236 ? 6.617 20.922 1.769 1 68.94 236 ILE A O 1
ATOM 1825 N N . MET A 1 237 ? 5.641 20.125 3.596 1 72.5 237 MET A N 1
ATOM 1826 C CA . MET A 1 237 ? 4.473 19.703 2.826 1 72.5 237 MET A CA 1
ATOM 1827 C C . MET A 1 237 ? 3.33 20.703 2.984 1 72.5 237 MET A C 1
ATOM 1829 O O . MET A 1 237 ? 2.271 20.547 2.377 1 72.5 237 MET A O 1
ATOM 1833 N N . LYS A 1 238 ? 3.559 21.688 3.727 1 77 238 LYS A N 1
ATOM 1834 C CA . LYS A 1 238 ? 2.432 22.562 4.016 1 77 238 LYS A CA 1
ATOM 1835 C C . LYS A 1 238 ? 2.854 24.031 3.977 1 77 238 LYS A C 1
ATOM 1837 O O . LYS A 1 238 ? 4.02 24.359 4.211 1 77 238 LYS A O 1
ATOM 1842 N N . THR A 1 239 ? 1.85 24.828 3.688 1 80.88 239 THR A N 1
ATOM 1843 C CA . THR A 1 239 ? 2.047 26.266 3.758 1 80.88 239 THR A CA 1
ATOM 1844 C C . THR A 1 239 ? 2.385 26.703 5.184 1 80.88 239 THR A C 1
ATOM 1846 O O . THR A 1 239 ? 1.8 26.203 6.145 1 80.88 239 THR A O 1
ATOM 1849 N N . LEU A 1 240 ? 3.256 27.609 5.238 1 86.19 240 LEU A N 1
ATOM 1850 C CA . LEU A 1 240 ? 3.676 28.094 6.551 1 86.19 240 LEU A CA 1
ATOM 1851 C C . LEU A 1 240 ? 2.553 28.875 7.227 1 86.19 240 LEU A C 1
ATOM 1853 O O . LEU A 1 240 ? 1.819 29.609 6.57 1 86.19 240 LEU A O 1
ATOM 1857 N N . THR A 1 241 ? 2.486 28.688 8.5 1 91.25 241 THR A N 1
ATOM 1858 C CA . THR A 1 241 ? 1.442 29.312 9.297 1 91.25 241 THR A CA 1
ATOM 1859 C C . THR A 1 241 ? 1.47 30.828 9.109 1 91.25 241 THR A C 1
ATOM 1861 O O . THR A 1 241 ? 0.425 31.469 8.93 1 91.25 241 THR A O 1
ATOM 1864 N N . GLU A 1 242 ? 2.693 31.406 9.102 1 91.81 242 GLU A N 1
ATOM 1865 C CA . GLU A 1 242 ? 2.873 32.844 9.039 1 91.81 242 GLU A CA 1
ATOM 1866 C C . GLU A 1 242 ? 2.578 33.375 7.641 1 91.81 242 GLU A C 1
ATOM 1868 O O . GLU A 1 242 ? 2.436 34.594 7.449 1 91.81 242 GLU A O 1
ATOM 1873 N N . ASP A 1 243 ? 2.42 32.469 6.734 1 89.5 243 ASP A N 1
ATOM 1874 C CA . ASP A 1 243 ? 2.07 32.906 5.383 1 89.5 243 ASP A CA 1
ATOM 1875 C C . ASP A 1 243 ? 0.558 32.906 5.18 1 89.5 243 ASP A C 1
ATOM 1877 O O . ASP A 1 243 ? 0.057 33.469 4.195 1 89.5 243 ASP A O 1
ATOM 1881 N N . MET A 1 244 ? -0.148 32.375 6.078 1 92.5 244 MET A N 1
ATOM 1882 C CA . MET A 1 244 ? -1.598 32.281 5.938 1 92.5 244 MET A CA 1
ATOM 1883 C C . MET A 1 244 ? -2.311 33.25 6.848 1 92.5 244 MET A C 1
ATOM 1885 O O . MET A 1 244 ? -3.312 33.875 6.457 1 92.5 244 MET A O 1
ATOM 1889 N N . PHE A 1 245 ? -1.829 33.438 7.984 1 95.94 245 PHE A N 1
ATOM 1890 C CA . PHE A 1 245 ? -2.393 34.406 8.93 1 95.94 245 PHE A CA 1
ATOM 1891 C C . PHE A 1 245 ? -1.495 35.625 9.062 1 95.94 245 PHE A C 1
ATOM 1893 O O . PHE A 1 245 ? -0.276 35.5 9.195 1 95.94 245 PHE A O 1
ATOM 1900 N N . PRO A 1 246 ? -2.057 36.844 9.086 1 96.31 246 PRO A N 1
ATOM 1901 C CA . PRO A 1 246 ? -1.266 38.094 9.195 1 96.31 246 PRO A CA 1
ATOM 1902 C C . PRO A 1 246 ? -0.888 38.406 10.633 1 96.31 246 PRO A C 1
ATOM 1904 O O . PRO A 1 246 ? -1.433 39.375 11.219 1 96.31 246 PRO A O 1
ATOM 1907 N N . PHE A 1 247 ? 0.11 37.812 11.156 1 97.56 247 PHE A N 1
ATOM 1908 C CA . PHE A 1 247 ? 0.552 38 12.531 1 97.56 247 PHE A CA 1
ATOM 1909 C C . PHE A 1 247 ? 0.95 39.438 12.773 1 97.56 247 PHE A C 1
ATOM 1911 O O . PHE A 1 247 ? 0.885 39.938 13.898 1 97.56 247 PHE A O 1
ATOM 1918 N N . GLU A 1 248 ? 1.361 40.156 11.758 1 95.81 248 GLU A N 1
ATOM 1919 C CA . GLU A 1 248 ? 1.771 41.562 11.867 1 95.81 248 GLU A CA 1
ATOM 1920 C C . GLU A 1 248 ? 0.586 42.469 12.219 1 95.81 248 GLU A C 1
ATOM 1922 O O . GLU A 1 248 ? 0.771 43.594 12.633 1 95.81 248 GLU A O 1
ATOM 1927 N N . SER A 1 249 ? -0.579 41.938 12 1 95.94 249 SER A N 1
ATOM 1928 C CA . SER A 1 249 ? -1.772 42.719 12.305 1 95.94 249 SER A CA 1
ATOM 1929 C C . SER A 1 249 ? -2.072 42.688 13.797 1 95.94 249 SER A C 1
ATOM 1931 O O . SER A 1 249 ? -2.881 43.5 14.281 1 95.94 249 SER A O 1
ATOM 1933 N N . LEU A 1 250 ? -1.436 41.844 14.617 1 97.31 250 LEU A N 1
ATOM 1934 C CA . LEU A 1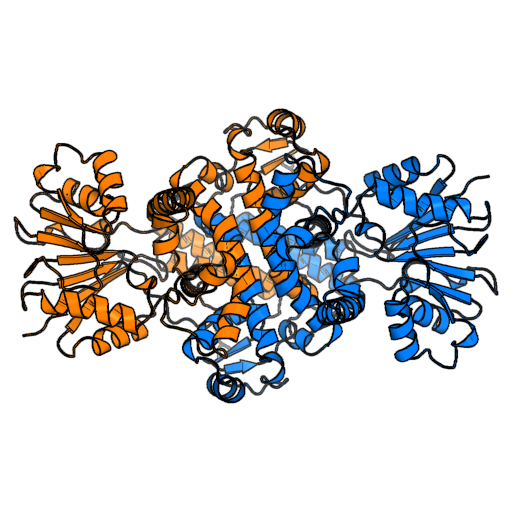 250 ? -1.617 41.781 16.062 1 97.31 250 LEU A CA 1
ATOM 1935 C C . LEU A 1 250 ? -0.99 43 16.734 1 97.31 250 LEU A C 1
ATOM 1937 O O . LEU A 1 250 ? -0.065 43.594 16.188 1 97.31 250 LEU A O 1
ATOM 1941 N N . PRO A 1 251 ? -1.44 43.375 17.906 1 95.94 251 PRO A N 1
ATOM 1942 C CA . PRO A 1 251 ? -0.858 44.531 18.594 1 95.94 251 PRO A CA 1
ATOM 1943 C C . PRO A 1 251 ? 0.588 44.281 19.016 1 95.94 251 PRO A C 1
ATOM 1945 O O . PRO A 1 251 ? 0.989 43.156 19.25 1 95.94 251 PRO A O 1
ATOM 1948 N N . GLN A 1 252 ? 1.296 45.406 19.141 1 95.44 252 GLN A N 1
ATOM 1949 C CA . GLN A 1 252 ? 2.658 45.312 19.656 1 95.44 252 GLN A CA 1
ATOM 1950 C C . GLN A 1 252 ? 2.676 44.719 21.047 1 95.44 252 GLN A C 1
ATOM 1952 O O . GLN A 1 252 ? 1.879 45.094 21.906 1 95.44 252 GLN A O 1
ATOM 1957 N N . GLY A 1 253 ? 3.541 43.781 21.203 1 96.44 253 GLY A N 1
ATOM 1958 C CA . GLY A 1 253 ? 3.654 43.125 22.5 1 96.44 253 GLY A CA 1
ATOM 1959 C C . GLY A 1 253 ? 2.666 42 22.688 1 96.44 253 GLY A C 1
ATOM 1960 O O . GLY A 1 253 ? 2.605 41.375 23.75 1 96.44 253 GLY A O 1
ATOM 1961 N N . ALA A 1 254 ? 1.944 41.719 21.656 1 98.19 254 ALA A N 1
ATOM 1962 C CA . ALA A 1 254 ? 0.944 40.656 21.734 1 98.19 254 ALA A CA 1
ATOM 1963 C C . ALA A 1 254 ? 1.58 39.312 22.172 1 98.19 254 ALA A C 1
ATOM 1965 O O . ALA A 1 254 ? 2.717 39.031 21.797 1 98.19 254 ALA A O 1
ATOM 1966 N N . LYS A 1 255 ? 0.85 38.562 22.922 1 98.56 255 LYS A N 1
ATOM 1967 C CA . LYS A 1 255 ? 1.283 37.25 23.422 1 98.56 255 LYS A CA 1
ATOM 1968 C C . LYS A 1 255 ? 0.633 36.125 22.641 1 98.56 255 LYS A C 1
ATOM 1970 O O . LYS A 1 255 ? -0.592 36.062 22.516 1 98.56 255 LYS A O 1
ATOM 1975 N N . VAL A 1 256 ? 1.447 35.25 22.062 1 98.75 256 VAL A N 1
ATOM 1976 C CA . VAL A 1 256 ? 1.001 34.062 21.344 1 98.75 256 VAL A CA 1
ATOM 1977 C C . VAL A 1 256 ? 1.379 32.812 22.125 1 98.75 256 VAL A C 1
ATOM 1979 O O . VAL A 1 256 ? 2.559 32.594 22.406 1 98.75 256 VAL A O 1
ATOM 1982 N N . VAL A 1 257 ? 0.396 32.094 22.547 1 98.88 257 VAL A N 1
ATOM 1983 C CA . VAL A 1 257 ? 0.637 30.797 23.172 1 98.88 257 VAL A CA 1
ATOM 1984 C C . VAL A 1 257 ? 0.593 29.688 22.125 1 98.88 257 VAL A C 1
ATOM 1986 O O . VAL A 1 257 ? -0.455 29.438 21.531 1 98.88 257 VAL A O 1
ATOM 1989 N N . ASP A 1 258 ? 1.697 29.078 21.859 1 98.44 258 ASP A N 1
ATOM 1990 C CA . ASP A 1 258 ? 1.809 27.922 20.969 1 98.44 258 ASP A CA 1
ATOM 1991 C C . ASP A 1 258 ? 1.522 26.625 21.719 1 98.44 258 ASP A C 1
ATOM 1993 O O . ASP A 1 258 ? 2.436 26 22.266 1 98.44 258 ASP A O 1
ATOM 1997 N N . VAL A 1 259 ? 0.258 26.25 21.703 1 98.31 259 VAL A N 1
ATOM 1998 C CA . VAL A 1 259 ? -0.219 25.078 22.438 1 98.31 259 VAL A CA 1
ATOM 1999 C C . VAL A 1 259 ? 0.231 23.797 21.734 1 98.31 259 VAL A C 1
ATOM 2001 O O . VAL A 1 259 ? -0.146 23.547 20.594 1 98.31 259 VAL A O 1
ATOM 2004 N N . GLY A 1 260 ? 0.983 23 22.438 1 95 260 GLY A N 1
ATOM 2005 C CA . GLY A 1 260 ? 1.588 21.844 21.797 1 95 260 GLY A CA 1
ATOM 2006 C C . GLY A 1 260 ? 2.631 22.219 20.766 1 95 260 GLY A C 1
ATOM 2007 O O . GLY A 1 260 ? 2.67 21.656 19.672 1 95 260 GLY A O 1
ATOM 2008 N N . GLY A 1 261 ? 3.469 23.141 21.047 1 92.75 261 GLY A N 1
ATOM 2009 C CA . GLY A 1 261 ? 4.355 23.766 20.094 1 92.75 261 GLY A CA 1
ATOM 2010 C C . GLY A 1 261 ? 5.629 22.984 19.844 1 92.75 261 GLY A C 1
ATOM 2011 O O . GLY A 1 261 ? 6.453 23.375 19 1 92.75 261 GLY A O 1
ATOM 2012 N N . GLY A 1 262 ? 5.809 21.844 20.578 1 88.94 262 GLY A N 1
ATOM 2013 C CA . GLY A 1 262 ? 6.969 21 20.375 1 88.94 262 GLY A CA 1
ATOM 2014 C C . GLY A 1 262 ? 8.281 21.688 20.688 1 88.94 262 GLY A C 1
ATOM 2015 O O . GLY A 1 262 ? 8.445 22.234 21.781 1 88.94 262 GLY A O 1
ATOM 2016 N N . ARG A 1 263 ? 9.133 21.734 19.672 1 86.62 263 ARG A N 1
ATOM 2017 C CA . ARG A 1 263 ? 10.453 22.312 19.875 1 86.62 263 ARG A CA 1
ATOM 2018 C C . ARG A 1 263 ? 10.445 23.812 19.656 1 86.62 263 ARG A C 1
ATOM 2020 O O . ARG A 1 263 ? 11.461 24.484 19.828 1 86.62 263 ARG A O 1
ATOM 2027 N N . GLY A 1 264 ? 9.328 24.328 19.25 1 91.06 264 GLY A N 1
ATOM 2028 C CA . GLY A 1 264 ? 9.156 25.766 19.172 1 91.06 264 GLY A CA 1
ATOM 2029 C C . GLY A 1 264 ? 9.562 26.359 17.844 1 91.06 264 GLY A C 1
ATOM 2030 O O . GLY A 1 264 ? 9.625 27.578 17.688 1 91.06 264 GLY A O 1
ATOM 2031 N N . HIS A 1 265 ? 9.711 25.516 16.828 1 88.44 265 HIS A N 1
ATOM 2032 C CA . HIS A 1 265 ? 10.234 25.984 15.539 1 88.44 265 HIS A CA 1
ATOM 2033 C C . HIS A 1 265 ? 9.289 26.984 14.883 1 88.44 265 HIS A C 1
ATOM 2035 O O . HIS A 1 265 ? 9.734 27.969 14.289 1 88.44 265 HIS A O 1
ATOM 2041 N N . VAL A 1 266 ? 8.023 26.766 14.969 1 92.06 266 VAL A N 1
ATOM 2042 C CA . VAL A 1 266 ? 7.035 27.641 14.344 1 92.06 266 VAL A CA 1
ATOM 2043 C C . VAL A 1 266 ? 7.035 29 15.039 1 92.06 266 VAL A C 1
ATOM 2045 O O . VAL A 1 266 ? 7.055 30.031 14.383 1 92.06 266 VAL A O 1
ATOM 2048 N N . SER A 1 267 ? 7.059 28.969 16.344 1 95.94 267 SER A N 1
ATOM 2049 C CA . SER A 1 267 ? 7.082 30.203 17.125 1 95.94 267 SER A CA 1
ATOM 2050 C C . SER A 1 267 ? 8.336 31.016 16.828 1 95.94 267 SER A C 1
ATOM 2052 O O . SER A 1 267 ? 8.266 32.25 16.656 1 95.94 267 SER A O 1
ATOM 2054 N N . VAL A 1 268 ? 9.445 30.297 16.766 1 95.31 268 VAL A N 1
ATOM 2055 C CA . VAL A 1 268 ? 10.711 30.969 16.5 1 95.31 268 VAL A CA 1
ATOM 2056 C C . VAL A 1 268 ? 10.672 31.609 15.109 1 95.31 268 VAL A C 1
ATOM 2058 O O . VAL A 1 268 ? 11.055 32.781 14.945 1 95.31 268 VAL A O 1
ATOM 2061 N N . ARG A 1 269 ? 10.195 30.875 14.117 1 93.25 269 ARG A N 1
ATOM 2062 C CA . ARG A 1 269 ? 10.141 31.375 12.75 1 93.25 269 ARG A CA 1
ATOM 2063 C C . ARG A 1 269 ? 9.227 32.594 12.648 1 93.25 269 ARG A C 1
ATOM 2065 O O . ARG A 1 269 ? 9.57 33.594 11.984 1 93.25 269 ARG A O 1
ATOM 2072 N N . ILE A 1 270 ? 8.062 32.562 13.297 1 96.5 270 ILE A N 1
ATOM 2073 C CA . ILE A 1 270 ? 7.137 33.688 13.273 1 96.5 270 ILE A CA 1
ATOM 2074 C C . ILE A 1 270 ? 7.766 34.906 13.984 1 96.5 270 ILE A C 1
ATOM 2076 O O . ILE A 1 270 ? 7.648 36.031 13.516 1 96.5 270 ILE A O 1
ATOM 2080 N N . ALA A 1 271 ? 8.453 34.625 15.109 1 97.25 271 ALA A N 1
ATOM 2081 C CA . ALA A 1 271 ? 9.117 35.688 15.859 1 97.25 271 ALA A CA 1
ATOM 2082 C C . ALA A 1 271 ? 10.164 36.375 15 1 97.25 271 ALA A C 1
ATOM 2084 O O . ALA A 1 271 ? 10.336 37.594 15.086 1 97.25 271 ALA A O 1
ATOM 2085 N N . GLU A 1 272 ? 10.859 35.625 14.281 1 96.06 272 GLU A N 1
ATOM 2086 C CA . GLU A 1 272 ? 11.891 36.188 13.414 1 96.06 272 GLU A CA 1
ATOM 2087 C C . GLU A 1 272 ? 11.273 37.031 12.312 1 96.06 272 GLU A C 1
ATOM 2089 O O . GLU A 1 272 ? 11.844 38.062 11.922 1 96.06 272 GLU A O 1
ATOM 2094 N N . LYS A 1 273 ? 10.164 36.688 11.844 1 95.12 273 LYS A N 1
ATOM 2095 C CA . LYS A 1 273 ? 9.508 37.375 10.727 1 95.12 273 LYS A CA 1
ATOM 2096 C C . LYS A 1 273 ? 8.75 38.594 11.219 1 95.12 273 LYS A C 1
ATOM 2098 O O . LYS A 1 273 ? 8.641 39.594 10.5 1 95.12 273 LYS A O 1
ATOM 2103 N N . VAL A 1 274 ? 8.133 38.5 12.414 1 96.38 274 VAL A N 1
ATOM 2104 C CA . VAL A 1 274 ? 7.25 39.531 12.914 1 96.38 274 VAL A CA 1
ATOM 2105 C C . VAL A 1 274 ? 7.781 40.062 14.242 1 96.38 274 VAL A C 1
ATOM 2107 O O . VAL A 1 274 ? 7.512 39.5 15.305 1 96.38 274 VAL A O 1
ATOM 2110 N N . PRO A 1 275 ? 8.32 41.25 14.188 1 93.75 275 PRO A N 1
ATOM 2111 C CA . PRO A 1 275 ? 8.82 41.812 15.445 1 93.75 275 PRO A CA 1
ATOM 2112 C C . PRO A 1 275 ? 7.695 42.188 16.406 1 93.75 275 PRO A C 1
ATOM 2114 O O . PRO A 1 275 ? 6.582 42.5 15.984 1 93.75 275 PRO A O 1
ATOM 2117 N N . GLY A 1 276 ? 7.961 42.094 17.719 1 93.31 276 GLY A N 1
ATOM 2118 C CA . GLY A 1 276 ? 7.074 42.625 18.719 1 93.31 276 GLY A CA 1
ATOM 2119 C C . GLY A 1 276 ? 6.133 41.594 19.312 1 93.31 276 GLY A C 1
ATOM 2120 O O . GLY A 1 276 ? 5.34 41.938 20.203 1 93.31 276 GLY A O 1
ATOM 2121 N N . LEU A 1 277 ? 6.133 40.406 18.812 1 97.75 277 LEU A N 1
ATOM 2122 C CA . LEU A 1 277 ? 5.297 39.344 19.375 1 97.75 277 LEU A CA 1
ATOM 2123 C C . LEU A 1 277 ? 6.062 38.562 20.438 1 97.75 277 LEU A C 1
ATOM 2125 O O . LEU A 1 277 ? 7.27 38.344 20.297 1 97.75 277 LEU A O 1
ATOM 2129 N N . ASN A 1 278 ? 5.449 38.188 21.438 1 98.38 278 ASN A N 1
ATOM 2130 C CA . ASN A 1 278 ? 6 37.312 22.469 1 98.38 278 ASN A CA 1
ATOM 2131 C C . ASN A 1 278 ? 5.344 35.938 22.438 1 98.38 278 ASN A C 1
ATOM 2133 O O . ASN A 1 278 ? 4.129 35.812 22.266 1 98.38 278 ASN A O 1
ATOM 2137 N N . PHE A 1 279 ? 6.16 34.906 22.594 1 98.62 279 PHE A N 1
ATOM 2138 C CA . PHE A 1 279 ? 5.656 33.562 22.422 1 98.62 279 PHE A CA 1
ATOM 2139 C C . PHE A 1 279 ? 5.855 32.75 23.703 1 98.62 279 PHE A C 1
ATOM 2141 O O . PHE A 1 279 ? 6.879 32.875 24.375 1 98.62 279 PHE A O 1
ATOM 2148 N N . VAL A 1 280 ? 4.891 32 24.094 1 98.62 280 VAL A N 1
ATOM 2149 C CA . VAL A 1 280 ? 4.988 30.906 25.078 1 98.62 280 VAL A CA 1
ATOM 2150 C C . VAL A 1 280 ? 4.773 29.562 24.375 1 98.62 280 VAL A C 1
ATOM 2152 O O . VAL A 1 280 ? 3.686 29.297 23.875 1 98.62 280 VAL A O 1
ATOM 2155 N N . VAL A 1 281 ? 5.816 28.766 24.297 1 98.06 281 VAL A N 1
ATOM 2156 C CA . VAL A 1 281 ? 5.727 27.453 23.688 1 98.06 281 VAL A CA 1
ATOM 2157 C C . VAL A 1 281 ? 5.398 26.406 24.766 1 98.06 281 VAL A C 1
ATOM 2159 O O . VAL A 1 281 ? 6.188 26.188 25.688 1 98.06 281 VAL A O 1
ATOM 2162 N N . GLN A 1 282 ? 4.246 25.797 24.609 1 97.88 282 GLN A N 1
ATOM 2163 C CA . GLN A 1 282 ? 3.801 24.797 25.562 1 97.88 282 GLN A CA 1
ATOM 2164 C C . GLN A 1 282 ? 3.898 23.391 24.984 1 97.88 282 GLN A C 1
ATOM 2166 O O . GLN A 1 282 ? 3.516 23.156 23.844 1 97.88 282 GLN A O 1
ATOM 2171 N N . ASP A 1 283 ? 4.395 22.453 25.672 1 93.69 283 ASP A N 1
ATOM 2172 C CA . ASP A 1 283 ? 4.449 21.031 25.328 1 93.69 283 ASP A CA 1
ATOM 2173 C C . ASP A 1 283 ? 4.953 20.203 26.516 1 93.69 283 ASP A C 1
ATOM 2175 O O . ASP A 1 283 ? 5.125 20.719 27.609 1 93.69 283 ASP A O 1
ATOM 2179 N N . ASP A 1 284 ? 5.07 18.938 26.328 1 89.19 284 ASP A N 1
ATOM 2180 C CA . ASP A 1 284 ? 5.727 18.078 27.312 1 89.19 284 ASP A CA 1
ATOM 2181 C C . ASP A 1 284 ? 7.16 18.531 27.562 1 89.19 284 ASP A C 1
ATOM 2183 O O . ASP A 1 284 ? 7.836 19.016 26.656 1 89.19 284 ASP A O 1
ATOM 2187 N N . GLU A 1 285 ? 7.664 18.281 28.734 1 88.69 285 GLU A N 1
ATOM 2188 C CA . GLU A 1 285 ? 8.977 18.75 29.188 1 88.69 285 GLU A CA 1
ATOM 2189 C C . GLU A 1 285 ? 10.086 18.219 28.281 1 88.69 285 GLU A C 1
ATOM 2191 O O . GLU A 1 285 ? 11.008 18.969 27.922 1 88.69 285 GLU A O 1
ATOM 2196 N N . SER A 1 286 ? 9.977 17.016 27.922 1 82.62 286 SER A N 1
ATOM 2197 C CA . SER A 1 286 ? 11.023 16.406 27.109 1 82.62 286 SER A CA 1
ATOM 2198 C C . SER A 1 286 ? 11.133 17.078 25.75 1 82.62 286 SER A C 1
ATOM 2200 O O . SER A 1 286 ? 12.234 17.297 25.25 1 82.62 286 SER A O 1
ATOM 2202 N N . MET A 1 287 ? 10.023 17.453 25.156 1 83.38 287 MET A N 1
ATOM 2203 C CA . MET A 1 287 ? 10.008 18.141 23.859 1 83.38 287 MET A CA 1
ATOM 2204 C C . MET A 1 287 ? 10.617 19.531 24 1 83.38 287 MET A C 1
ATOM 2206 O O . MET A 1 287 ? 11.367 19.969 23.125 1 83.38 287 MET A O 1
ATOM 2210 N N . LEU A 1 288 ? 10.289 20.188 25.031 1 89.12 288 LEU A N 1
ATOM 2211 C CA . LEU A 1 288 ? 10.766 21.547 25.266 1 89.12 288 LEU A CA 1
ATOM 2212 C C . LEU A 1 288 ? 12.273 21.547 25.5 1 89.12 288 LEU A C 1
ATOM 2214 O O . LEU A 1 288 ? 12.984 22.438 25.016 1 89.12 288 LEU A O 1
ATOM 2218 N N . GLU A 1 289 ? 12.703 20.516 26.25 1 87.62 289 GLU A N 1
ATOM 2219 C CA . GLU A 1 289 ? 14.141 20.406 26.516 1 87.62 289 GLU A CA 1
ATOM 2220 C C . GLU A 1 289 ? 14.922 20.219 25.219 1 87.62 289 GLU A C 1
ATOM 2222 O O . GLU A 1 289 ? 16 20.797 25.047 1 87.62 289 GLU A O 1
ATOM 2227 N N . ALA A 1 290 ? 14.32 19.453 24.328 1 81.94 290 ALA A N 1
ATOM 2228 C CA . ALA A 1 290 ? 14.961 19.25 23.031 1 81.94 290 ALA A CA 1
ATOM 2229 C C . ALA A 1 290 ? 15.023 20.547 22.234 1 81.94 290 ALA A C 1
ATOM 2231 O O . ALA A 1 290 ? 16.016 20.828 21.562 1 81.94 290 ALA A O 1
ATOM 2232 N N . GLY A 1 291 ? 13.984 21.297 22.25 1 84.75 291 GLY A N 1
ATOM 2233 C CA . GLY A 1 291 ? 13.961 22.594 21.578 1 84.75 291 GLY A CA 1
ATOM 2234 C C . GLY A 1 291 ? 14.953 23.578 22.156 1 84.75 291 GLY A C 1
ATOM 2235 O O . GLY A 1 291 ? 15.633 24.297 21.406 1 84.75 291 GLY A O 1
ATOM 2236 N N . GLN A 1 292 ? 15.016 23.562 23.422 1 90.06 292 GLN A N 1
ATOM 2237 C CA . GLN A 1 292 ? 15.969 24.438 24.109 1 90.06 292 GLN A CA 1
ATOM 2238 C C . GLN A 1 292 ? 17.406 24.031 23.797 1 90.06 292 GLN A C 1
ATOM 2240 O O . GLN A 1 292 ? 18.266 24.891 23.578 1 90.06 292 GLN A O 1
ATOM 2245 N N . ALA A 1 293 ? 17.578 22.734 23.75 1 86.81 293 ALA A N 1
ATOM 2246 C CA . ALA A 1 293 ? 18.906 22.219 23.469 1 86.81 293 ALA A CA 1
ATOM 2247 C C . ALA A 1 293 ? 19.344 22.578 22.047 1 86.81 293 ALA A C 1
ATOM 2249 O O . ALA A 1 293 ? 20.531 22.812 21.797 1 86.81 293 ALA A O 1
ATOM 2250 N N . GLU A 1 294 ? 18.422 22.516 21.125 1 84.75 294 GLU A N 1
ATOM 2251 C CA . GLU A 1 294 ? 18.703 22.906 19.75 1 84.75 294 GLU A CA 1
ATOM 2252 C C . GLU A 1 294 ? 19.094 24.391 19.656 1 84.75 294 GLU A C 1
ATOM 2254 O O . GLU A 1 294 ? 19.844 24.781 18.766 1 84.75 294 GLU A O 1
ATOM 2259 N N . GLY A 1 295 ? 18.562 25.125 20.562 1 87.69 295 GLY A N 1
ATOM 2260 C CA . GLY A 1 295 ? 18.906 26.531 20.641 1 87.69 295 GLY A CA 1
ATOM 2261 C C . GLY A 1 295 ? 17.875 27.438 19.969 1 87.69 295 GLY A C 1
ATOM 2262 O O . GLY A 1 295 ? 17.25 27.031 18.984 1 87.69 295 GLY A O 1
ATOM 2263 N N . VAL A 1 296 ? 17.656 28.562 20.562 1 92.44 296 VAL A N 1
ATOM 2264 C CA . VAL A 1 296 ? 16.859 29.656 20.016 1 92.44 296 VAL A CA 1
ATOM 2265 C C . VAL A 1 296 ? 17.766 30.781 19.547 1 92.44 296 VAL A C 1
ATOM 2267 O O . VAL A 1 296 ? 18.703 31.156 20.25 1 92.44 296 VAL A O 1
ATOM 2270 N N . PRO A 1 297 ? 17.562 31.25 18.328 1 94.5 297 PRO A N 1
ATOM 2271 C CA . PRO A 1 297 ? 18.391 32.375 17.859 1 94.5 297 PRO A CA 1
ATOM 2272 C C . PRO A 1 297 ? 18.422 33.531 18.844 1 94.5 297 PRO A C 1
ATOM 2274 O O . PRO A 1 297 ? 17.391 33.875 19.422 1 94.5 297 PRO A O 1
ATOM 2277 N N . LYS A 1 298 ? 19.547 34.125 18.969 1 93.69 298 LYS A N 1
ATOM 2278 C CA . LYS A 1 298 ? 19.781 35.188 19.938 1 93.69 298 LYS A CA 1
ATOM 2279 C C . LYS A 1 298 ? 18.828 36.344 19.703 1 93.69 298 LYS A C 1
ATOM 2281 O O . LYS A 1 298 ? 18.375 37 20.656 1 93.69 298 LYS A O 1
ATOM 2286 N N . ALA A 1 299 ? 18.531 36.562 18.516 1 94.69 299 ALA A N 1
ATOM 2287 C CA . ALA A 1 299 ? 17.75 37.719 18.125 1 94.69 299 ALA A CA 1
ATOM 2288 C C . ALA A 1 299 ? 16.328 37.656 18.672 1 94.69 299 ALA A C 1
ATOM 2290 O O . ALA A 1 299 ? 15.664 38.688 18.828 1 94.69 299 ALA A O 1
ATOM 2291 N N . VAL A 1 300 ? 15.852 36.375 19 1 96.44 300 VAL A N 1
ATOM 2292 C CA . VAL A 1 300 ? 14.461 36.281 19.422 1 96.44 300 VAL A CA 1
ATOM 2293 C C . VAL A 1 300 ? 14.383 35.531 20.75 1 96.44 300 VAL A C 1
ATOM 2295 O O . VAL A 1 300 ? 13.297 35.219 21.234 1 96.44 300 VAL A O 1
ATOM 2298 N N . LYS A 1 301 ? 15.445 35.219 21.328 1 95.56 301 LYS A N 1
ATOM 2299 C CA . LYS A 1 301 ? 15.531 34.406 22.516 1 95.56 301 LYS A CA 1
ATOM 2300 C C . LYS A 1 301 ? 14.695 35 23.656 1 95.56 301 LYS A C 1
ATOM 2302 O O . LYS A 1 301 ? 14.016 34.25 24.375 1 95.56 301 LYS A O 1
ATOM 2307 N N . ASP A 1 302 ? 14.742 36.281 23.781 1 95.75 302 ASP A N 1
ATOM 2308 C CA . ASP A 1 302 ? 14.062 36.969 24.875 1 95.75 302 ASP A CA 1
ATOM 2309 C C . ASP A 1 302 ? 12.555 36.969 24.672 1 95.75 302 ASP A C 1
ATOM 2311 O O . ASP A 1 302 ? 11.797 37.25 25.609 1 95.75 302 ASP A O 1
ATOM 2315 N N . ARG A 1 303 ? 12.094 36.625 23.5 1 97.69 303 ARG A N 1
ATOM 2316 C CA . ARG A 1 303 ? 10.672 36.656 23.188 1 97.69 303 ARG A CA 1
ATOM 2317 C C . ARG A 1 303 ? 10.086 35.25 23.125 1 97.69 303 ARG A C 1
ATOM 2319 O O . ARG A 1 303 ? 8.914 35.094 22.781 1 97.69 303 ARG A O 1
ATOM 2326 N N . ILE A 1 304 ? 10.898 34.25 23.391 1 97.88 304 ILE A N 1
ATOM 2327 C CA . ILE A 1 304 ? 10.445 32.875 23.375 1 97.88 304 ILE A CA 1
ATOM 2328 C C . ILE A 1 304 ? 10.555 32.25 24.766 1 97.88 304 ILE A C 1
ATOM 2330 O O . ILE A 1 304 ? 11.656 32.156 25.328 1 97.88 304 ILE A O 1
ATOM 2334 N N . GLU A 1 305 ? 9.5 31.891 25.312 1 97.38 305 GLU A N 1
ATOM 2335 C CA . GLU A 1 305 ? 9.445 31.203 26.609 1 97.38 305 GLU A CA 1
ATOM 2336 C C . GLU A 1 305 ? 8.93 29.781 26.438 1 97.38 305 GLU A C 1
ATOM 2338 O O . GLU A 1 305 ? 7.941 29.547 25.75 1 97.38 305 GLU A O 1
ATOM 2343 N N . PHE A 1 306 ? 9.617 28.828 27 1 97.25 306 PHE A N 1
ATOM 2344 C CA . PHE A 1 306 ? 9.164 27.438 27.016 1 97.25 306 PHE A CA 1
ATOM 2345 C C . PHE A 1 306 ? 8.477 27.125 28.344 1 97.25 306 PHE A C 1
ATOM 2347 O O . PHE A 1 306 ? 9.016 27.391 29.422 1 97.25 306 PHE A O 1
ATOM 2354 N N . MET A 1 307 ? 7.273 26.594 28.266 1 98 307 MET A N 1
ATOM 2355 C CA . MET A 1 307 ? 6.477 26.312 29.453 1 98 307 MET A CA 1
ATOM 2356 C C . MET A 1 307 ? 5.887 24.906 29.391 1 98 307 MET A C 1
ATOM 2358 O O . MET A 1 307 ? 4.969 24.641 28.609 1 98 307 MET A O 1
ATOM 2362 N N . PRO A 1 308 ? 6.383 23.953 30.219 1 96.75 308 PRO A N 1
ATOM 2363 C CA . PRO A 1 308 ? 5.742 22.625 30.25 1 96.75 308 PRO A CA 1
ATOM 2364 C C . PRO A 1 308 ? 4.25 22.703 30.578 1 96.75 308 PRO A C 1
ATOM 2366 O O . PRO A 1 308 ? 3.855 23.391 31.531 1 96.75 308 PRO A O 1
ATOM 2369 N N . HIS A 1 309 ? 3.436 22.078 29.75 1 97.31 309 HIS A N 1
ATOM 2370 C CA . HIS A 1 309 ? 1.993 22.125 29.953 1 97.31 309 HIS A CA 1
ATOM 2371 C C . HIS A 1 309 ? 1.297 20.984 29.188 1 97.31 309 HIS A C 1
ATOM 2373 O O . HIS A 1 309 ? 1.612 20.734 28.031 1 97.31 309 HIS A O 1
ATOM 2379 N N . ASP A 1 310 ? 0.43 20.297 29.891 1 95.62 310 ASP A N 1
ATOM 2380 C CA . ASP A 1 310 ? -0.527 19.359 29.297 1 95.62 310 ASP A CA 1
ATOM 2381 C C . ASP A 1 310 ? -1.832 20.078 28.953 1 95.62 310 ASP A C 1
ATOM 2383 O O . ASP A 1 310 ? -2.582 20.484 29.844 1 95.62 310 ASP A O 1
ATOM 2387 N N . PHE A 1 311 ? -2.109 20.172 27.672 1 97.5 311 PHE A N 1
ATOM 2388 C CA . PHE A 1 311 ? -3.227 21 27.234 1 97.5 311 PHE A CA 1
ATOM 2389 C C . PHE A 1 311 ? -4.559 20.359 27.609 1 97.5 311 PHE A C 1
ATOM 2391 O O . PHE A 1 311 ? -5.617 20.938 27.359 1 97.5 311 PHE A O 1
ATOM 2398 N N . PHE A 1 312 ? -4.598 19.219 28.25 1 96.81 312 PHE A N 1
ATOM 2399 C CA . PHE A 1 312 ? -5.816 18.641 28.812 1 96.81 312 PHE A CA 1
ATOM 2400 C C . PHE A 1 312 ? -6.086 19.219 30.203 1 96.81 312 PHE A C 1
ATOM 2402 O O . PHE A 1 312 ? -7.152 18.984 30.781 1 96.81 312 PHE A O 1
ATOM 2409 N N . ASN A 1 313 ? -5.18 19.938 30.703 1 97.75 313 ASN A N 1
ATOM 2410 C CA . ASN A 1 313 ? -5.34 20.641 31.969 1 97.75 313 ASN A CA 1
ATOM 2411 C C . ASN A 1 313 ? -5.668 22.125 31.734 1 97.75 313 ASN A C 1
ATOM 2413 O O . ASN A 1 313 ? -5.57 22.609 30.609 1 97.75 313 ASN A O 1
ATOM 2417 N N . GLU A 1 314 ? -5.977 22.75 32.812 1 98.25 314 GLU A N 1
ATOM 2418 C CA . GLU A 1 314 ? -6.312 24.172 32.719 1 98.25 314 GLU A CA 1
ATOM 2419 C C . GLU A 1 314 ? -5.18 24.969 32.094 1 98.25 314 GLU A C 1
ATOM 2421 O O . GLU A 1 314 ? -4.012 24.766 32.438 1 98.25 314 GLU A O 1
ATOM 2426 N N . GLN A 1 315 ? -5.551 25.844 31.156 1 98.69 315 GLN A N 1
ATOM 2427 C CA . GLN A 1 315 ? -4.57 26.703 30.484 1 98.69 315 GLN A CA 1
ATOM 2428 C C . GLN A 1 315 ? -4.027 27.75 31.453 1 98.69 315 GLN A C 1
ATOM 2430 O O . GLN A 1 315 ? -4.77 28.625 31.906 1 98.69 315 GLN A O 1
ATOM 2435 N N . PRO A 1 316 ? -2.754 27.672 31.734 1 98.44 316 PRO A N 1
ATOM 2436 C CA . PRO A 1 316 ? -2.189 28.578 32.75 1 98.44 316 PRO A CA 1
ATOM 2437 C C . PRO A 1 316 ? -2.01 30 32.219 1 98.44 316 PRO A C 1
ATOM 2439 O O . PRO A 1 316 ? -1.956 30.953 33.031 1 98.44 316 PRO A O 1
ATOM 2442 N N . VAL A 1 317 ? -1.824 30.188 30.969 1 98.69 317 VAL A N 1
ATOM 2443 C CA . VAL A 1 317 ? -1.646 31.531 30.406 1 98.69 317 VAL A CA 1
ATOM 2444 C C . VAL A 1 317 ? -3.008 32.125 30.062 1 98.69 317 VAL A C 1
ATOM 2446 O O . VAL A 1 317 ? -3.652 31.719 29.094 1 98.69 317 VAL A O 1
ATOM 2449 N N . LYS A 1 318 ? -3.387 33.125 30.828 1 98.44 318 LYS A N 1
ATOM 2450 C CA . LYS A 1 318 ? -4.707 33.719 30.672 1 98.44 318 LYS A CA 1
ATOM 2451 C C . LYS A 1 318 ? -4.641 34.969 29.797 1 98.44 318 LYS A C 1
ATOM 2453 O O . LYS A 1 318 ? -3.623 35.656 29.766 1 98.44 318 LYS A O 1
ATOM 2458 N N . GLY A 1 319 ? -5.672 35.156 29 1 97.94 319 GLY A N 1
ATOM 2459 C CA . GLY A 1 319 ? -5.895 36.406 28.281 1 97.94 319 GLY A CA 1
ATOM 2460 C C . GLY A 1 319 ? -4.879 36.625 27.188 1 97.94 319 GLY A C 1
ATOM 2461 O O . GLY A 1 319 ? -4.609 37.781 26.812 1 97.94 319 GLY A O 1
ATOM 2462 N N . ALA A 1 320 ? -4.238 35.625 26.688 1 98.5 320 ALA A N 1
ATOM 2463 C CA . ALA A 1 320 ? -3.314 35.812 25.562 1 98.5 320 ALA A CA 1
ATOM 2464 C C . ALA A 1 320 ? -4.047 36.312 24.328 1 98.5 320 ALA A C 1
ATOM 2466 O O . ALA A 1 320 ? -5.266 36.156 24.219 1 98.5 320 ALA A O 1
ATOM 2467 N N . ASP A 1 321 ? -3.312 36.938 23.391 1 98.5 321 ASP A N 1
ATOM 2468 C CA . ASP A 1 321 ? -3.902 37.438 22.141 1 98.5 321 ASP A CA 1
ATOM 2469 C C . ASP A 1 321 ? -4.238 36.281 21.203 1 98.5 321 ASP A C 1
ATOM 2471 O O . ASP A 1 321 ? -5.223 36.344 20.453 1 98.5 321 ASP A O 1
ATOM 2475 N N . VAL A 1 322 ? -3.4 35.281 21.188 1 98.75 322 VAL A N 1
ATOM 2476 C CA . VAL A 1 322 ? -3.588 34.156 20.297 1 98.75 322 VAL A CA 1
ATOM 2477 C C . VAL A 1 322 ? -3.25 32.844 21.047 1 98.75 322 VAL A C 1
ATOM 2479 O O . VAL A 1 322 ? -2.248 32.781 21.75 1 98.75 322 VAL A O 1
ATOM 2482 N N . TYR A 1 323 ? -4.066 31.922 20.969 1 98.88 323 TYR A N 1
ATOM 2483 C CA . TYR A 1 323 ? -3.758 30.531 21.234 1 98.88 323 TYR A CA 1
ATOM 2484 C C . TYR A 1 323 ? -3.67 29.734 19.938 1 98.88 323 TYR A C 1
ATOM 2486 O O . TYR A 1 323 ? -4.684 29.516 19.266 1 98.88 323 TYR A O 1
ATOM 2494 N N . LEU A 1 324 ? -2.463 29.328 19.578 1 98.69 324 LEU A N 1
ATOM 2495 C CA . LEU A 1 324 ? -2.182 28.672 18.297 1 98.69 324 LEU A CA 1
ATOM 2496 C C . LEU A 1 324 ? -2.1 27.156 18.453 1 98.69 324 LEU A C 1
ATOM 2498 O O . LEU A 1 324 ? -1.352 26.672 19.297 1 98.69 324 LEU A O 1
ATOM 2502 N N . LEU A 1 325 ? -2.924 26.469 17.734 1 98.19 325 LEU A N 1
ATOM 2503 C CA . LEU A 1 325 ? -2.859 25.016 17.641 1 98.19 325 LEU A CA 1
ATOM 2504 C C . LEU A 1 325 ? -2.514 24.562 16.219 1 98.19 325 LEU A C 1
ATOM 2506 O O . LEU A 1 325 ? -3.314 24.75 15.305 1 98.19 325 LEU A O 1
ATOM 2510 N N . ARG A 1 326 ? -1.329 24.047 16.078 1 94.94 326 ARG A N 1
ATOM 2511 C CA . ARG A 1 326 ? -0.887 23.562 14.766 1 94.94 326 ARG A CA 1
ATOM 2512 C C . ARG A 1 326 ? -0.713 22.047 14.773 1 94.94 326 ARG A C 1
ATOM 2514 O O . ARG A 1 326 ? 0.181 21.516 15.438 1 94.94 326 ARG A O 1
ATOM 2521 N N . PHE A 1 327 ? -1.584 21.344 14 1 92.12 327 PHE A N 1
ATOM 2522 C CA . PHE A 1 327 ? -1.548 19.891 13.891 1 92.12 327 PHE A CA 1
ATOM 2523 C C . PHE A 1 327 ? -1.703 19.234 15.258 1 92.12 327 PHE A C 1
ATOM 2525 O O . PHE A 1 327 ? -0.917 18.359 15.633 1 92.12 327 PHE A O 1
ATOM 2532 N N . ILE A 1 328 ? -2.635 19.75 16 1 96 328 ILE A N 1
ATOM 2533 C CA . ILE A 1 328 ? -2.895 19.234 17.344 1 96 328 ILE A CA 1
ATOM 2534 C C . ILE A 1 328 ? -4.23 18.5 17.359 1 96 328 ILE A C 1
ATOM 2536 O O . ILE A 1 328 ? -4.297 17.344 17.781 1 96 328 ILE A O 1
ATOM 2540 N N . LEU A 1 329 ? -5.242 19.188 16.859 1 97.81 329 LEU A N 1
ATOM 2541 C CA . LEU A 1 329 ? -6.594 18.688 17.094 1 97.81 329 LEU A CA 1
ATOM 2542 C C . LEU A 1 329 ? -6.871 17.469 16.219 1 97.81 329 LEU A C 1
ATOM 2544 O O . LEU A 1 329 ? -7.668 16.594 16.578 1 97.81 329 LEU A O 1
ATOM 2548 N N . HIS A 1 330 ? -6.238 17.344 15.039 1 96.38 330 HIS A N 1
ATOM 2549 C CA . HIS A 1 330 ? -6.457 16.172 14.203 1 96.38 330 HIS A CA 1
ATOM 2550 C C . HIS A 1 330 ? -5.934 14.906 14.883 1 96.38 330 HIS A C 1
ATOM 2552 O O . HIS A 1 330 ? -6.297 13.797 14.492 1 96.38 330 HIS A O 1
ATOM 2558 N N . ASP A 1 331 ? -5.133 15.039 15.969 1 96.81 331 ASP A N 1
ATOM 2559 C CA . ASP A 1 331 ? -4.562 13.906 16.688 1 96.81 331 ASP A CA 1
ATOM 2560 C C . ASP A 1 331 ? -5.566 13.328 17.688 1 96.81 331 ASP A C 1
ATOM 2562 O O . ASP A 1 331 ? -5.316 12.281 18.281 1 96.81 331 ASP A O 1
ATOM 2566 N N . HIS A 1 332 ? -6.703 13.977 17.844 1 97.31 332 HIS A N 1
ATOM 2567 C CA . HIS A 1 332 ? -7.578 13.617 18.953 1 97.31 332 HIS A CA 1
ATOM 2568 C C . HIS A 1 332 ? -9.023 13.445 18.484 1 97.31 332 HIS A C 1
ATOM 2570 O O . HIS A 1 332 ? -9.422 14.016 17.469 1 97.31 332 HIS A O 1
ATOM 2576 N N . SER A 1 333 ? -9.773 12.641 19.234 1 96 333 SER A N 1
ATOM 2577 C CA . SER A 1 333 ? -11.211 12.5 19.016 1 96 333 SER A CA 1
ATOM 2578 C C . SER A 1 333 ? -11.953 13.797 19.328 1 96 333 SER A C 1
ATOM 2580 O O . SER A 1 333 ? -11.391 14.703 19.953 1 96 333 SER A O 1
ATOM 2582 N N . ASP A 1 334 ? -13.195 13.891 18.938 1 96 334 ASP A N 1
ATOM 2583 C CA . ASP A 1 334 ? -13.984 15.102 19.141 1 96 334 ASP A CA 1
ATOM 2584 C C . ASP A 1 334 ? -14.117 15.438 20.625 1 96 334 ASP A C 1
ATOM 2586 O O . ASP A 1 334 ? -14.031 16.609 21.016 1 96 334 ASP A O 1
ATOM 2590 N N . SER A 1 335 ? -14.336 14.43 21.438 1 96.06 335 SER A N 1
ATOM 2591 C CA . SER A 1 335 ? -14.5 14.672 22.859 1 96.06 335 SER A CA 1
ATOM 2592 C C . SER A 1 335 ? -13.227 15.219 23.484 1 96.06 335 SER A C 1
ATOM 2594 O O . SER A 1 335 ? -13.266 16.141 24.312 1 96.06 335 SER A O 1
ATOM 2596 N N . ARG A 1 336 ? -12.141 14.727 23.062 1 97 336 ARG A N 1
ATOM 2597 C CA . ARG A 1 336 ? -10.859 15.203 23.578 1 97 336 ARG A CA 1
ATOM 2598 C C . ARG A 1 336 ? -10.531 16.594 23.047 1 97 336 ARG A C 1
ATOM 2600 O O . ARG A 1 336 ? -10 17.438 23.781 1 97 336 ARG A O 1
ATOM 2607 N N . CYS A 1 337 ? -10.852 16.812 21.781 1 98.12 337 CYS A N 1
ATOM 2608 C CA . CYS A 1 337 ? -10.672 18.156 21.219 1 98.12 337 CYS A CA 1
ATOM 2609 C C . CYS A 1 337 ? -11.508 19.188 21.969 1 98.12 337 CYS A C 1
ATOM 2611 O O . CYS A 1 337 ? -11.039 20.297 22.234 1 98.12 337 CYS A O 1
ATOM 2613 N N . ALA A 1 338 ? -12.719 18.781 22.297 1 97.94 338 ALA A N 1
ATOM 2614 C CA . ALA A 1 338 ? -13.594 19.688 23.047 1 97.94 338 ALA A CA 1
ATOM 2615 C C . ALA A 1 338 ? -12.984 20.047 24.391 1 97.94 338 ALA A C 1
ATOM 2617 O O . ALA A 1 338 ? -13.078 21.188 24.844 1 97.94 338 ALA A O 1
ATOM 2618 N N . LYS A 1 339 ? -12.359 19.062 25.031 1 97.88 339 LYS A N 1
ATOM 2619 C CA . LYS A 1 339 ? -11.695 19.297 26.297 1 97.88 339 LYS A CA 1
ATOM 2620 C C . LYS A 1 339 ? -10.539 20.281 26.141 1 97.88 339 LYS A C 1
ATOM 2622 O O . LYS A 1 339 ? -10.406 21.234 26.922 1 97.88 339 LYS A O 1
ATOM 2627 N N . ILE A 1 340 ? -9.719 20.109 25.141 1 98.44 340 ILE A N 1
ATOM 2628 C CA . ILE A 1 340 ? -8.578 20.984 24.859 1 98.44 340 ILE A CA 1
ATOM 2629 C C . ILE A 1 340 ? -9.07 22.406 24.641 1 98.44 340 ILE A C 1
ATOM 2631 O O . ILE A 1 340 ? -8.586 23.344 25.266 1 98.44 340 ILE A O 1
ATOM 2635 N N . LEU A 1 341 ? -10.055 22.516 23.766 1 98.62 341 LEU A N 1
ATOM 2636 C CA . LEU A 1 341 ? -10.562 23.828 23.391 1 98.62 341 LEU A CA 1
ATOM 2637 C C . LEU A 1 341 ? -11.273 24.5 24.562 1 98.62 341 LEU A C 1
ATOM 2639 O O . LEU A 1 341 ? -11.195 25.719 24.734 1 98.62 341 LEU A O 1
ATOM 2643 N N . SER A 1 342 ? -11.984 23.719 25.391 1 98.44 342 SER A N 1
ATOM 2644 C CA . SER A 1 342 ? -12.656 24.266 26.562 1 98.44 342 SER A CA 1
ATOM 2645 C C . SER A 1 342 ? -11.656 24.891 27.531 1 98.44 342 SER A C 1
ATOM 2647 O O . SER A 1 342 ? -11.922 25.953 28.094 1 98.44 342 SER A O 1
ATOM 2649 N N . ASN A 1 343 ? -10.555 24.203 27.734 1 98.5 343 ASN A N 1
ATOM 2650 C CA . ASN A 1 343 ? -9.5 24.734 28.594 1 98.5 343 ASN A CA 1
ATOM 2651 C C . ASN A 1 343 ? -8.961 26.062 28.062 1 98.5 343 ASN A C 1
ATOM 2653 O O . ASN A 1 343 ? -8.633 26.953 28.844 1 98.5 343 ASN A O 1
ATOM 2657 N N . ILE A 1 344 ? -8.883 26.219 26.766 1 98.56 344 ILE A N 1
ATOM 2658 C CA . ILE A 1 344 ? -8.391 27.453 26.141 1 98.56 344 ILE A CA 1
ATOM 2659 C C . ILE A 1 344 ? -9.461 28.531 26.25 1 98.56 344 ILE A C 1
ATOM 2661 O O . ILE A 1 344 ? -9.148 29.688 26.578 1 98.56 344 ILE A O 1
ATOM 2665 N N . VAL A 1 345 ? -10.703 28.156 25.984 1 98.19 345 VAL A N 1
ATOM 2666 C CA . VAL A 1 345 ? -11.82 29.109 26.047 1 98.19 345 VAL A CA 1
ATOM 2667 C C . VAL A 1 345 ? -11.891 29.719 27.438 1 98.19 345 VAL A C 1
ATOM 2669 O O . VAL A 1 345 ? -12.094 30.938 27.578 1 98.19 345 VAL A O 1
ATOM 2672 N N . ASP A 1 346 ? -11.664 28.875 28.453 1 97.75 346 ASP A N 1
ATOM 2673 C CA . ASP A 1 346 ? -11.695 29.344 29.828 1 97.75 346 ASP A CA 1
ATOM 2674 C C . ASP A 1 346 ? -10.594 30.375 30.078 1 97.75 346 ASP A C 1
ATOM 2676 O O . ASP A 1 346 ? -10.711 31.203 30.984 1 97.75 346 ASP A O 1
ATOM 2680 N N . ALA A 1 347 ? -9.57 30.344 29.328 1 98.25 347 ALA A N 1
ATOM 2681 C CA . ALA A 1 347 ? -8.422 31.219 29.516 1 98.25 347 ALA A CA 1
ATOM 2682 C C . ALA A 1 347 ? -8.531 32.469 28.641 1 98.25 347 ALA A C 1
ATOM 2684 O O . ALA A 1 347 ? -7.809 33.438 28.859 1 98.25 347 ALA A O 1
ATOM 2685 N N . MET A 1 348 ? -9.398 32.5 27.688 1 98 348 MET A N 1
ATOM 2686 C CA . MET A 1 348 ? -9.523 33.562 26.719 1 98 348 MET A CA 1
ATOM 2687 C C . MET A 1 348 ? -10.133 34.812 27.359 1 98 348 MET A C 1
ATOM 2689 O O . MET A 1 348 ? -10.914 34.719 28.297 1 98 348 MET A O 1
ATOM 2693 N N . GLU A 1 349 ? -9.68 35.938 26.906 1 97 349 GLU A N 1
ATOM 2694 C CA . GLU A 1 349 ? -10.359 37.188 27.156 1 97 349 GLU A CA 1
ATOM 2695 C C . GLU A 1 349 ? -11.258 37.562 25.984 1 97 349 GLU A C 1
ATOM 2697 O O . GLU A 1 349 ? -10.766 37.812 24.875 1 97 349 GLU A O 1
ATOM 2702 N N . PRO A 1 350 ? -12.586 37.562 26.266 1 95.31 350 PRO A N 1
ATOM 2703 C CA . PRO A 1 350 ? -13.5 37.875 25.172 1 95.31 350 PRO A CA 1
ATOM 2704 C C . PRO A 1 350 ? -13.148 39.219 24.484 1 95.31 350 PRO A C 1
ATOM 2706 O O . PRO A 1 350 ? -12.781 40.188 25.156 1 95.31 350 PRO A O 1
ATOM 2709 N N . GLY A 1 351 ? -13.219 39.25 23.203 1 91.5 351 GLY A N 1
ATOM 2710 C CA . GLY A 1 351 ? -12.945 40.469 22.438 1 91.5 351 GLY A CA 1
ATOM 2711 C C . GLY A 1 351 ? -11.477 40.625 22.094 1 91.5 351 GLY A C 1
ATOM 2712 O O . GLY A 1 351 ? -11.125 41.344 21.141 1 91.5 351 GLY A O 1
ATOM 2713 N N . LYS A 1 352 ? -10.664 40 22.859 1 94.88 352 LYS A N 1
ATOM 2714 C CA . LYS A 1 352 ? -9.219 40.125 22.656 1 94.88 352 LYS A CA 1
ATOM 2715 C C . LYS A 1 352 ? -8.609 38.844 22.109 1 94.88 352 LYS A C 1
ATOM 2717 O O . LYS A 1 352 ? -7.945 38.875 21.062 1 94.88 352 LYS A O 1
ATOM 2722 N N . SER A 1 353 ? -8.867 37.812 22.766 1 97.88 353 SER A N 1
ATOM 2723 C CA . SER A 1 353 ? -8.227 36.531 22.484 1 97.88 353 SER A CA 1
ATOM 2724 C C . SER A 1 353 ? -8.805 35.906 21.234 1 97.88 353 SER A C 1
ATOM 2726 O O . SER A 1 353 ? -9.969 36.125 20.891 1 97.88 353 SER A O 1
ATOM 2728 N N . ARG A 1 354 ? -8.023 35.156 20.516 1 98.31 354 ARG A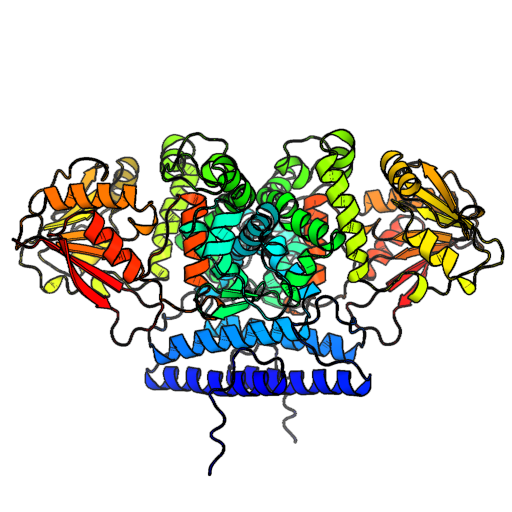 N 1
ATOM 2729 C CA . ARG A 1 354 ? -8.477 34.281 19.422 1 98.31 354 ARG A CA 1
ATOM 2730 C C . ARG A 1 354 ? -7.758 32.938 19.469 1 98.31 354 ARG A C 1
ATOM 2732 O O . ARG A 1 354 ? -6.672 32.812 20.047 1 98.31 354 ARG A O 1
ATOM 2739 N N . ILE A 1 355 ? -8.406 31.953 18.984 1 98.81 355 ILE A N 1
ATOM 2740 C CA . ILE A 1 355 ? -7.793 30.656 18.734 1 98.81 355 ILE A CA 1
ATOM 2741 C C . ILE A 1 355 ? -7.488 30.5 17.234 1 98.81 355 ILE A C 1
ATOM 2743 O O . ILE A 1 355 ? -8.352 30.766 16.391 1 98.81 355 ILE A O 1
ATOM 2747 N N . LEU A 1 356 ? -6.266 30.203 16.875 1 98.75 356 LEU A N 1
ATOM 2748 C CA . LEU A 1 356 ? -5.891 29.844 15.508 1 98.75 356 LEU A CA 1
ATOM 2749 C C . LEU A 1 356 ? -5.625 28.344 15.406 1 98.75 356 LEU A C 1
ATOM 2751 O O . LEU A 1 356 ? -4.742 27.812 16.078 1 98.75 356 LEU A O 1
ATOM 2755 N N . ILE A 1 357 ? -6.41 27.688 14.609 1 98.44 357 ILE A N 1
ATOM 2756 C CA . ILE A 1 357 ? -6.227 26.266 14.359 1 98.44 357 ILE A CA 1
ATOM 2757 C C . ILE A 1 357 ? -5.625 26.047 12.969 1 98.44 357 ILE A C 1
ATOM 2759 O O . ILE A 1 357 ? -6.289 26.281 11.961 1 98.44 357 ILE A O 1
ATOM 2763 N N . ASP A 1 358 ? -4.355 25.641 12.984 1 96 358 ASP A N 1
ATOM 2764 C CA . ASP A 1 358 ? -3.646 25.359 11.734 1 96 358 ASP A CA 1
ATOM 2765 C C . ASP A 1 358 ? -3.664 23.875 11.414 1 96 358 ASP A C 1
ATOM 2767 O O . ASP A 1 358 ? -2.613 23.234 11.359 1 96 358 ASP A O 1
ATOM 2771 N N . ASP A 1 359 ? -4.863 23.281 11.25 1 94.44 359 ASP A N 1
ATOM 2772 C CA . ASP A 1 359 ? -5.172 21.953 10.742 1 94.44 359 ASP A CA 1
ATOM 2773 C C . ASP A 1 359 ? -5.832 22.031 9.367 1 94.44 359 ASP A C 1
ATOM 2775 O O . ASP A 1 359 ? -6.242 23.109 8.93 1 94.44 359 ASP A O 1
ATOM 2779 N N . ALA A 1 360 ? -5.945 20.953 8.789 1 92.5 360 ALA A N 1
ATOM 2780 C CA . ALA A 1 360 ? -6.527 20.922 7.449 1 92.5 360 ALA A CA 1
ATOM 2781 C C . ALA A 1 360 ? -8.055 21 7.516 1 92.5 360 ALA A C 1
ATOM 2783 O O . ALA A 1 360 ? -8.656 20.641 8.531 1 92.5 360 ALA A O 1
ATOM 2784 N N . ILE A 1 361 ? -8.641 21.562 6.523 1 95.25 361 ILE A N 1
ATOM 2785 C CA . ILE A 1 361 ? -10.062 21.406 6.227 1 95.25 361 ILE A CA 1
ATOM 2786 C C . ILE A 1 361 ? -10.242 20.484 5.027 1 95.25 361 ILE A C 1
ATOM 2788 O O . ILE A 1 361 ? -9.906 20.844 3.898 1 95.25 361 ILE A O 1
ATOM 2792 N N . VAL A 1 362 ? -10.719 19.312 5.285 1 94.69 362 VAL A N 1
ATOM 2793 C CA . VAL A 1 362 ? -10.891 18.328 4.23 1 94.69 362 VAL A CA 1
ATOM 2794 C C . VAL A 1 362 ? -12.078 18.703 3.348 1 94.69 362 VAL A C 1
ATOM 2796 O O . VAL A 1 362 ? -13.172 18.969 3.848 1 94.69 362 VAL A O 1
ATOM 2799 N N . PRO A 1 363 ? -11.891 18.688 2.029 1 91.88 363 PRO A N 1
ATOM 2800 C CA . PRO A 1 363 ? -13.008 18.984 1.137 1 91.88 363 PRO A CA 1
ATOM 2801 C C . PRO A 1 363 ? -14.125 17.953 1.213 1 91.88 363 PRO A C 1
ATOM 2803 O O . PRO A 1 363 ? -13.852 16.766 1.373 1 91.88 363 PRO A O 1
ATOM 2806 N N . SER A 1 364 ? -15.312 18.406 0.972 1 88.56 364 SER A N 1
ATOM 2807 C CA . SER A 1 364 ? -16.484 17.531 1.02 1 88.56 364 SER A CA 1
ATOM 2808 C C . SER A 1 364 ? -16.766 16.906 -0.345 1 88.56 364 SER A C 1
ATOM 2810 O O . SER A 1 364 ? -17.875 17.016 -0.857 1 88.56 364 SER A O 1
ATOM 2812 N N . PHE A 1 365 ? -15.789 16.266 -0.892 1 86.69 365 PHE A N 1
ATOM 2813 C CA . PHE A 1 365 ? -15.953 15.539 -2.146 1 86.69 365 PHE A CA 1
ATOM 2814 C C . PHE A 1 365 ? -16.562 14.164 -1.9 1 86.69 365 PHE A C 1
ATOM 2816 O O . PHE A 1 365 ? -16.422 13.602 -0.812 1 86.69 365 PHE A O 1
ATOM 2823 N N . LEU A 1 366 ? -17.219 13.648 -2.965 1 86.19 366 LEU A N 1
ATOM 2824 C CA . LEU A 1 366 ? -17.594 12.242 -2.922 1 86.19 366 LEU A CA 1
ATOM 2825 C C . LEU A 1 366 ? -16.359 11.352 -2.859 1 86.19 366 LEU A C 1
ATOM 2827 O O . LEU A 1 366 ? -15.273 11.766 -3.277 1 86.19 366 LEU A O 1
ATOM 2831 N N . GLY A 1 367 ? -16.547 10.203 -2.373 1 86.5 367 GLY A N 1
ATOM 2832 C CA . GLY A 1 367 ? -15.469 9.25 -2.189 1 86.5 367 GLY A CA 1
ATOM 2833 C C . GLY A 1 367 ? -14.594 9.102 -3.418 1 86.5 367 GLY A C 1
ATOM 2834 O O . GLY A 1 367 ? -13.383 9.336 -3.35 1 86.5 367 GLY A O 1
ATOM 2835 N N . PRO A 1 368 ? -15.148 8.883 -4.527 1 87.88 368 PRO A N 1
ATOM 2836 C CA . PRO A 1 368 ? -14.352 8.664 -5.734 1 87.88 368 PRO A CA 1
ATOM 2837 C C . PRO A 1 368 ? -13.57 9.906 -6.16 1 87.88 368 PRO A C 1
ATOM 2839 O O . PRO A 1 368 ? -12.562 9.797 -6.863 1 87.88 368 PRO A O 1
ATOM 2842 N N . GLU A 1 369 ? -14.016 11.062 -5.684 1 90.62 369 GLU A N 1
ATOM 2843 C CA . GLU A 1 369 ? -13.391 12.328 -6.074 1 90.62 369 GLU A CA 1
ATOM 2844 C C . GLU A 1 369 ? -12.5 12.867 -4.957 1 90.62 369 GLU A C 1
ATOM 2846 O O . GLU A 1 369 ? -11.82 13.883 -5.137 1 90.62 369 GLU A O 1
ATOM 2851 N N . SER A 1 370 ? -12.523 12.156 -3.906 1 91.75 370 SER A N 1
ATOM 2852 C CA . SER A 1 370 ? -11.836 12.656 -2.719 1 91.75 370 SER A CA 1
ATOM 2853 C C . SER A 1 370 ? -10.32 12.641 -2.902 1 91.75 370 SER A C 1
ATOM 2855 O O . SER A 1 370 ? -9.812 12.023 -3.842 1 91.75 370 SER A O 1
ATOM 2857 N N . SER A 1 371 ? -9.648 13.43 -2.09 1 91.94 371 SER A N 1
ATOM 2858 C CA . SER A 1 371 ? -8.195 13.508 -2.09 1 91.94 371 SER A CA 1
ATOM 2859 C C . SER A 1 371 ? -7.574 12.305 -1.386 1 91.94 371 SER A C 1
ATOM 2861 O O . SER A 1 371 ? -7.844 12.062 -0.207 1 91.94 371 SER A O 1
ATOM 2863 N N . ARG A 1 372 ? -6.738 11.625 -2.115 1 93.06 372 ARG A N 1
ATOM 2864 C CA . ARG A 1 372 ? -6.059 10.469 -1.543 1 93.06 372 ARG A CA 1
ATOM 2865 C C . ARG A 1 372 ? -5.176 10.875 -0.369 1 93.06 372 ARG A C 1
ATOM 2867 O O . ARG A 1 372 ? -5.066 10.141 0.615 1 93.06 372 ARG A O 1
ATOM 2874 N N . PHE A 1 373 ? -4.605 11.984 -0.447 1 90.5 373 PHE A N 1
ATOM 2875 C CA . PHE A 1 373 ? -3.732 12.477 0.61 1 90.5 373 PHE A CA 1
ATOM 2876 C C . PHE A 1 373 ? -4.492 12.609 1.925 1 90.5 373 PHE A C 1
ATOM 2878 O O . PHE A 1 373 ? -4.07 12.062 2.949 1 90.5 373 PHE A O 1
ATOM 2885 N N . PHE A 1 374 ? -5.609 13.266 1.874 1 93.75 374 PHE A N 1
ATOM 2886 C CA . PHE A 1 374 ? -6.391 13.5 3.084 1 93.75 374 PHE A CA 1
ATOM 2887 C C . PHE A 1 374 ? -6.992 12.195 3.598 1 93.75 374 PHE A C 1
ATOM 2889 O O . PHE A 1 374 ? -7.117 12 4.809 1 93.75 374 PHE A O 1
ATOM 2896 N N . ASN A 1 375 ? -7.363 11.305 2.668 1 95.5 375 ASN A N 1
ATOM 2897 C CA . ASN A 1 375 ? -7.902 10.016 3.086 1 95.5 375 ASN A CA 1
ATOM 2898 C C . ASN A 1 375 ? -6.879 9.211 3.887 1 95.5 375 ASN A C 1
ATOM 2900 O O . ASN A 1 375 ? -7.211 8.641 4.93 1 95.5 375 ASN A O 1
ATOM 2904 N N . LEU A 1 376 ? -5.664 9.203 3.369 1 95.12 376 LEU A N 1
ATOM 2905 C CA . LEU A 1 376 ? -4.602 8.445 4.02 1 95.12 376 LEU A CA 1
ATOM 2906 C C . LEU A 1 376 ? -4.223 9.07 5.355 1 95.12 376 LEU A C 1
ATOM 2908 O O . LEU A 1 376 ? -4.035 8.367 6.348 1 95.12 376 LEU A O 1
ATOM 2912 N N . LEU A 1 377 ? -4.102 10.375 5.371 1 94.44 377 LEU A N 1
ATOM 2913 C CA . LEU A 1 377 ? -3.783 11.07 6.613 1 94.44 377 LEU A CA 1
ATOM 2914 C C . LEU A 1 377 ? -4.859 10.82 7.664 1 94.44 377 LEU A C 1
ATOM 2916 O O . LEU A 1 377 ? -4.551 10.578 8.836 1 94.44 377 LEU A O 1
ATOM 2920 N N . ASP A 1 378 ? -6.074 10.891 7.25 1 96.94 378 ASP A N 1
ATOM 2921 C CA . ASP A 1 378 ? -7.211 10.672 8.141 1 96.94 378 ASP A CA 1
ATOM 2922 C C . ASP A 1 378 ? -7.152 9.281 8.773 1 96.94 378 ASP A C 1
ATOM 2924 O O . ASP A 1 378 ? -7.273 9.141 9.992 1 96.94 378 ASP A O 1
ATOM 2928 N N . LEU A 1 379 ? -6.949 8.281 7.977 1 97.75 379 LEU A N 1
ATOM 2929 C CA . LEU A 1 379 ? -6.902 6.914 8.484 1 97.75 379 LEU A CA 1
ATOM 2930 C C . LEU A 1 379 ? -5.676 6.699 9.359 1 97.75 379 LEU A C 1
ATOM 2932 O O . LEU A 1 379 ? -5.719 5.926 10.32 1 97.75 379 LEU A O 1
ATOM 2936 N N . TYR A 1 380 ? -4.641 7.352 9 1 97.06 380 TYR A N 1
ATOM 2937 C CA . TYR A 1 380 ? -3.432 7.277 9.812 1 97.06 380 TYR A CA 1
ATOM 2938 C C . TYR A 1 380 ? -3.682 7.824 11.211 1 97.06 380 TYR A C 1
ATOM 2940 O O . TYR A 1 380 ? -3.242 7.234 12.203 1 97.06 380 TYR A O 1
ATOM 2948 N N . MET A 1 381 ? -4.398 8.961 11.312 1 97.25 381 MET A N 1
ATOM 2949 C CA . MET A 1 381 ? -4.742 9.547 12.602 1 97.25 381 MET A CA 1
ATOM 2950 C C . MET A 1 381 ? -5.656 8.617 13.391 1 97.25 381 MET A C 1
ATOM 2952 O O . MET A 1 381 ? -5.543 8.523 14.617 1 97.25 381 MET A O 1
ATOM 2956 N N . LEU A 1 382 ? -6.539 7.988 12.688 1 97.88 382 LEU A N 1
ATOM 2957 C CA . LEU A 1 382 ? -7.434 7.043 13.344 1 97.88 382 LEU A CA 1
ATOM 2958 C C . LEU A 1 382 ? -6.656 5.867 13.922 1 97.88 382 LEU A C 1
ATOM 2960 O O . LEU A 1 382 ? -6.824 5.52 15.094 1 97.88 382 LEU A O 1
ATOM 2964 N N . ALA A 1 383 ? -5.777 5.281 13.148 1 97.88 383 ALA A N 1
ATOM 2965 C CA . ALA A 1 383 ? -5.031 4.086 13.531 1 97.88 383 ALA A CA 1
ATOM 2966 C C . ALA A 1 383 ? -4.082 4.375 14.688 1 97.88 383 ALA A C 1
ATOM 2968 O O . ALA A 1 383 ? -3.91 3.539 15.578 1 97.88 383 ALA A O 1
ATOM 2969 N N . GLY A 1 384 ? -3.531 5.547 14.688 1 97.62 384 GLY A N 1
ATOM 2970 C CA . GLY A 1 384 ? -2.498 5.84 15.672 1 97.62 384 GLY A CA 1
ATOM 2971 C C . GLY A 1 384 ? -3.033 6.527 16.906 1 97.62 384 GLY A C 1
ATOM 2972 O O . GLY A 1 384 ? -2.471 6.383 18 1 97.62 384 GLY A O 1
ATOM 2973 N N . LEU A 1 385 ? -4.188 7.289 16.719 1 97.44 385 LEU A N 1
ATOM 2974 C CA . LEU A 1 385 ? -4.465 8.258 17.766 1 97.44 385 LEU A CA 1
ATOM 2975 C C . LEU A 1 385 ? -5.965 8.344 18.047 1 97.44 385 LEU A C 1
ATOM 2977 O O . LEU A 1 385 ? -6.398 9.133 18.891 1 97.44 385 LEU A O 1
ATOM 2981 N N . ASN A 1 386 ? -6.762 7.551 17.344 1 97.44 386 ASN A N 1
ATOM 2982 C CA . ASN A 1 386 ? -8.211 7.707 17.359 1 97.44 386 ASN A CA 1
ATOM 2983 C C . ASN A 1 386 ? -8.625 9.125 16.969 1 97.44 386 ASN A C 1
ATOM 2985 O O . ASN A 1 386 ? -9.656 9.617 17.438 1 97.44 386 ASN A O 1
ATOM 2989 N N . GLY A 1 387 ? -7.738 9.797 16.203 1 97.38 387 GLY A N 1
ATOM 2990 C CA . GLY A 1 387 ? -8.008 11.141 15.711 1 97.38 387 GLY A CA 1
ATOM 2991 C C . GLY A 1 387 ? -8.719 11.164 14.375 1 97.38 387 GLY A C 1
ATOM 2992 O O . GLY A 1 387 ? -9.344 10.18 13.984 1 97.38 387 GLY A O 1
ATOM 2993 N N . LYS A 1 388 ? -8.734 12.336 13.711 1 95.94 388 LYS A N 1
ATOM 2994 C CA . LYS A 1 388 ? -9.367 12.438 12.398 1 95.94 388 LYS A CA 1
ATOM 2995 C C . LYS A 1 388 ? -9.078 13.781 11.75 1 95.94 388 LYS A C 1
ATOM 2997 O O . LYS A 1 388 ? -8.773 14.758 12.438 1 95.94 388 LYS A O 1
ATOM 3002 N N . GLU A 1 389 ? -9.086 13.789 10.422 1 96.81 389 GLU A N 1
ATOM 3003 C CA . GLU A 1 389 ? -9.195 15.016 9.641 1 96.81 389 GLU A CA 1
ATOM 3004 C C . GLU A 1 389 ? -10.656 15.453 9.5 1 96.81 389 GLU A C 1
ATOM 3006 O O . GLU A 1 389 ? -11.555 14.609 9.453 1 96.81 389 GLU A O 1
ATOM 3011 N N . ARG A 1 390 ? -10.867 16.75 9.414 1 97.62 390 ARG A N 1
ATOM 3012 C CA . ARG A 1 390 ? -12.242 17.234 9.539 1 97.62 390 ARG A CA 1
ATOM 3013 C C . ARG A 1 390 ? -12.625 18.109 8.352 1 97.62 390 ARG A C 1
ATOM 3015 O O . ARG A 1 390 ? -11.812 18.891 7.863 1 97.62 390 ARG A O 1
ATOM 3022 N N . THR A 1 391 ? -13.836 17.891 7.891 1 96.06 391 THR A N 1
ATOM 3023 C CA . THR A 1 391 ? -14.445 18.844 6.973 1 96.06 391 THR A CA 1
ATOM 3024 C C . THR A 1 391 ? -14.852 20.109 7.711 1 96.06 391 THR A C 1
ATOM 3026 O O . THR A 1 391 ? -14.805 20.172 8.938 1 96.06 391 THR A O 1
ATOM 3029 N N . LEU A 1 392 ? -15.227 21.125 6.914 1 96.81 392 LEU A N 1
ATOM 3030 C CA . LEU A 1 392 ? -15.672 22.359 7.535 1 96.81 392 LEU A CA 1
ATOM 3031 C C . LEU A 1 392 ? -16.891 22.125 8.414 1 96.81 392 LEU A C 1
ATOM 3033 O O . LEU A 1 392 ? -17.016 22.719 9.492 1 96.81 392 LEU A O 1
ATOM 3037 N N . GLU A 1 393 ? -17.781 21.281 7.973 1 96.38 393 GLU A N 1
ATOM 3038 C CA . GLU A 1 393 ? -18.969 20.953 8.75 1 96.38 393 GLU A CA 1
ATOM 3039 C C . GLU A 1 393 ? -18.594 20.297 10.078 1 96.38 393 GLU A C 1
ATOM 3041 O O . GLU A 1 393 ? -19.188 20.594 11.109 1 96.38 393 GLU A O 1
ATOM 3046 N N . GLN A 1 394 ? -17.656 19.438 10.023 1 96.62 394 GLN A N 1
ATOM 3047 C CA . GLN A 1 394 ? -17.219 18.75 11.227 1 96.62 394 GLN A CA 1
ATOM 3048 C C . GLN A 1 394 ? -16.5 19.688 12.18 1 96.62 394 GLN A C 1
ATOM 3050 O O . GLN A 1 394 ? -16.625 19.562 13.406 1 96.62 394 GLN A O 1
ATOM 3055 N N . TRP A 1 395 ? -15.719 20.625 11.664 1 98 395 TRP A N 1
ATOM 3056 C CA . TRP A 1 395 ? -15.109 21.656 12.5 1 98 395 TRP A CA 1
ATOM 3057 C C . TRP A 1 395 ? -16.172 22.484 13.203 1 98 395 TRP A C 1
ATOM 3059 O O . TRP A 1 395 ? -16.078 22.734 14.406 1 98 395 TRP A O 1
ATOM 3069 N N . ASN A 1 396 ? -17.156 22.891 12.445 1 97.69 396 ASN A N 1
ATOM 3070 C CA . ASN A 1 396 ? -18.234 23.672 13.023 1 97.69 396 ASN A CA 1
ATOM 3071 C C . ASN A 1 396 ? -18.953 22.906 14.141 1 97.69 396 ASN A C 1
ATOM 3073 O O . ASN A 1 396 ? -19.297 23.484 15.172 1 97.69 396 ASN A O 1
ATOM 3077 N N . TYR A 1 397 ? -19.141 21.672 13.883 1 96.62 397 TYR A N 1
ATOM 3078 C CA . TYR A 1 397 ? -19.766 20.828 14.898 1 96.62 397 TYR A CA 1
ATOM 3079 C C . TYR A 1 397 ? -18.922 20.797 16.172 1 96.62 397 TYR A C 1
ATOM 3081 O O . TYR A 1 397 ? -19.453 20.953 17.266 1 96.62 397 TYR A O 1
ATOM 3089 N N . LEU A 1 398 ? -17.641 20.609 16.031 1 97.56 398 LEU A N 1
ATOM 3090 C CA . LEU A 1 398 ? -16.719 20.578 17.172 1 97.56 398 LEU A CA 1
ATOM 3091 C C . LEU A 1 398 ? -16.734 21.891 17.938 1 97.56 398 LEU A C 1
ATOM 3093 O O . LEU A 1 398 ? -16.766 21.891 19.172 1 97.56 398 LEU A O 1
ATOM 3097 N N . ILE A 1 399 ? -16.719 22.969 17.219 1 98.06 399 ILE A N 1
ATOM 3098 C CA . ILE A 1 399 ? -16.703 24.297 17.828 1 98.06 399 ILE A CA 1
ATOM 3099 C C . ILE A 1 399 ? -17.969 24.516 18.641 1 98.06 399 ILE A C 1
ATOM 3101 O O . ILE A 1 399 ? -17.922 25.016 19.766 1 98.06 399 ILE A O 1
ATOM 3105 N N . GLN A 1 400 ? -19.031 24.031 18.125 1 96.88 400 GLN A N 1
ATOM 3106 C CA . GLN A 1 400 ? -20.328 24.172 18.797 1 96.88 400 GLN A CA 1
ATOM 3107 C C . GLN A 1 400 ? -20.391 23.281 20.047 1 96.88 400 GLN A C 1
ATOM 3109 O O . GLN A 1 400 ? -21.078 23.625 21.016 1 96.88 400 GLN A O 1
ATOM 3114 N N . MET A 1 401 ? -19.734 22.203 20 1 96.31 401 MET A N 1
ATOM 3115 C CA . MET A 1 401 ? -19.672 21.281 21.125 1 96.31 401 MET A CA 1
ATOM 3116 C C . MET A 1 401 ? -18.984 21.938 22.328 1 96.31 401 MET A C 1
ATOM 3118 O O . MET A 1 401 ? -19.25 21.578 23.469 1 96.31 401 MET A O 1
ATOM 3122 N N . VAL A 1 402 ? -18.141 22.859 22.094 1 97.62 402 VAL A N 1
ATOM 3123 C CA . VAL A 1 402 ? -17.312 23.469 23.141 1 97.62 402 VAL A CA 1
ATOM 3124 C C . VAL A 1 402 ? -18.094 24.562 23.859 1 97.62 402 VAL A C 1
ATOM 3126 O O . VAL A 1 402 ? -18.172 24.578 25.078 1 97.62 402 VAL A O 1
ATOM 3129 N N . SER A 1 403 ? -18.625 25.531 23.141 1 95.81 403 SER A N 1
ATOM 3130 C CA . SER A 1 403 ? -19.391 26.656 23.672 1 95.81 403 SER A CA 1
ATOM 3131 C C . SER A 1 403 ? -20.203 27.344 22.594 1 95.81 403 SER A C 1
ATOM 3133 O O . SER A 1 403 ? -19.719 27.547 21.484 1 95.81 403 SER A O 1
ATOM 3135 N N . PRO A 1 404 ? -21.422 27.719 22.891 1 94.38 404 PRO A N 1
ATOM 3136 C CA . PRO A 1 404 ? -22.203 28.5 21.922 1 94.38 404 PRO A CA 1
ATOM 3137 C C . PRO A 1 404 ? -21.594 29.875 21.641 1 94.38 404 PRO A C 1
ATOM 3139 O O . PRO A 1 404 ? -21.938 30.516 20.641 1 94.38 404 PRO A O 1
ATOM 3142 N N . LYS A 1 405 ? -20.719 30.297 22.531 1 96 405 LYS A N 1
ATOM 3143 C CA . LYS A 1 405 ? -20.109 31.609 22.375 1 96 405 LYS A CA 1
ATOM 3144 C C . LYS A 1 405 ? -18.859 31.547 21.531 1 96 405 LYS A C 1
ATOM 3146 O O . LYS A 1 405 ? -18.344 32.562 21.062 1 96 405 LYS A O 1
ATOM 3151 N N . LEU A 1 406 ? -18.312 30.422 21.406 1 97.75 406 LEU A N 1
ATOM 3152 C CA . LEU A 1 406 ? -17.156 30.25 20.547 1 97.75 406 LEU A CA 1
ATOM 3153 C C . LEU A 1 406 ? -17.562 30.188 19.078 1 97.75 406 LEU A C 1
ATOM 3155 O O . LEU A 1 406 ? -18.406 29.359 18.703 1 97.75 406 LEU A O 1
ATOM 3159 N N . VAL A 1 407 ? -17.062 31.047 18.266 1 97.25 407 VAL A N 1
ATOM 3160 C CA . VAL A 1 407 ? -17.547 31.125 16.891 1 97.25 407 VAL A CA 1
ATOM 3161 C C . VAL A 1 407 ? -16.359 31.109 15.93 1 97.25 407 VAL A C 1
ATOM 3163 O O . VAL A 1 407 ? -15.273 31.594 16.266 1 97.25 407 VAL A O 1
ATOM 3166 N N . LEU A 1 408 ? -16.578 30.516 14.828 1 98.31 408 LEU A N 1
ATOM 3167 C CA . LEU A 1 408 ? -15.625 30.609 13.727 1 98.31 408 LEU A CA 1
ATOM 3168 C C . LEU A 1 408 ? -15.727 31.969 13.047 1 98.31 408 LEU A C 1
ATOM 3170 O O . LEU A 1 408 ? -16.688 32.25 12.32 1 98.31 408 LEU A O 1
ATOM 3174 N N . GLU A 1 409 ? -14.758 32.781 13.234 1 97.44 409 GLU A N 1
ATOM 3175 C CA . GLU A 1 409 ? -14.773 34.125 12.711 1 97.44 409 GLU A CA 1
ATOM 3176 C C . GLU A 1 409 ? -14.344 34.156 11.242 1 97.44 409 GLU A C 1
ATOM 3178 O O . GLU A 1 409 ? -14.867 34.969 10.453 1 97.44 409 GLU A O 1
ATOM 3183 N N . LYS A 1 410 ? -13.344 33.438 10.977 1 97.62 410 LYS A N 1
ATOM 3184 C CA . LYS A 1 410 ? -12.766 33.5 9.633 1 97.62 410 LYS A CA 1
ATOM 3185 C C . LYS A 1 410 ? -11.953 32.25 9.32 1 97.62 410 LYS A C 1
ATOM 3187 O O . LYS A 1 410 ? -11.336 31.656 10.211 1 97.62 410 LYS A O 1
ATOM 3192 N N . VAL A 1 411 ? -12.047 31.766 8.117 1 97.31 411 VAL A N 1
ATOM 3193 C CA . VAL A 1 411 ? -11.125 30.766 7.578 1 97.31 411 VAL A CA 1
ATOM 3194 C C . VAL A 1 411 ? -10.094 31.453 6.688 1 97.31 411 VAL A C 1
ATOM 3196 O O . VAL A 1 411 ? -10.43 32 5.637 1 97.31 411 VAL A O 1
ATOM 3199 N N . TRP A 1 412 ? -8.891 31.422 7.207 1 96.38 412 TRP A N 1
ATOM 3200 C CA . TRP A 1 412 ? -7.785 31.922 6.391 1 96.38 412 TRP A CA 1
ATOM 3201 C C . TRP A 1 412 ? -7.309 30.844 5.418 1 96.38 412 TRP A C 1
ATOM 3203 O O . TRP A 1 412 ? -7.176 29.672 5.789 1 96.38 412 TRP A O 1
ATOM 3213 N N . LYS A 1 413 ? -7.168 31.25 4.199 1 90.62 413 LYS A N 1
ATOM 3214 C CA . LYS A 1 413 ? -6.688 30.328 3.176 1 90.62 413 LYS A CA 1
ATOM 3215 C C . LYS A 1 413 ? -5.574 30.953 2.344 1 90.62 413 LYS A C 1
ATOM 3217 O O . LYS A 1 413 ? -5.465 32.188 2.264 1 90.62 413 LYS A O 1
ATOM 3222 N N . THR A 1 414 ? -4.781 30.062 1.79 1 87 414 THR A N 1
ATOM 3223 C CA . THR A 1 414 ? -3.846 30.531 0.777 1 87 414 THR A CA 1
ATOM 3224 C C . THR A 1 414 ? -4.59 31.219 -0.368 1 87 414 THR A C 1
ATOM 3226 O O . THR A 1 414 ? -5.543 30.656 -0.915 1 87 414 THR A O 1
ATOM 3229 N N . PRO A 1 415 ? -4.195 32.438 -0.648 1 85.75 415 PRO A N 1
ATOM 3230 C CA . PRO A 1 415 ? -4.879 33.094 -1.758 1 85.75 415 PRO A CA 1
ATOM 3231 C C . PRO A 1 415 ? -4.859 32.281 -3.043 1 85.75 415 PRO A C 1
ATOM 3233 O O . PRO A 1 415 ? -3.812 31.766 -3.434 1 85.75 415 PRO A O 1
ATOM 3236 N N . ASN A 1 416 ? -5.965 32.125 -3.656 1 88.75 416 ASN A N 1
ATOM 3237 C CA . ASN A 1 416 ? -6.141 31.344 -4.887 1 88.75 416 ASN A CA 1
ATOM 3238 C C . ASN A 1 416 ? -5.801 29.875 -4.68 1 88.75 416 ASN A C 1
ATOM 3240 O O . ASN A 1 416 ? -5.543 29.141 -5.641 1 88.75 416 ASN A O 1
ATOM 3244 N N . GLY A 1 417 ? -5.793 29.547 -3.398 1 91.88 417 GLY A N 1
ATOM 3245 C CA . GLY A 1 417 ? -5.449 28.172 -3.061 1 91.88 417 GLY A CA 1
ATOM 3246 C C . GLY A 1 417 ? -6.555 27.188 -3.379 1 91.88 417 GLY A C 1
ATOM 3247 O O . GLY A 1 417 ? -7.734 27.531 -3.318 1 91.88 417 GLY A O 1
ATOM 3248 N N . GLY A 1 418 ? -6.16 25.953 -3.682 1 92.62 418 GLY A N 1
ATOM 3249 C CA . GLY A 1 418 ? -7.105 24.906 -4.004 1 92.62 418 GLY A CA 1
ATOM 3250 C C . GLY A 1 418 ? -7.48 24.047 -2.809 1 92.62 418 GLY A C 1
ATOM 3251 O O . GLY A 1 418 ? -7.293 24.469 -1.662 1 92.62 418 GLY A O 1
ATOM 3252 N N . PRO A 1 419 ? -8.102 22.906 -3.082 1 91.88 419 PRO A N 1
ATOM 3253 C CA . PRO A 1 419 ? -8.664 22.047 -2.035 1 91.88 419 PRO A CA 1
ATOM 3254 C C . PRO A 1 419 ? -7.602 21.469 -1.101 1 91.88 419 PRO A C 1
ATOM 3256 O O . PRO A 1 419 ? -7.91 21.094 0.03 1 91.88 419 PRO A O 1
ATOM 3259 N N . GLU A 1 420 ? -6.383 21.453 -1.505 1 90.25 420 GLU A N 1
ATOM 3260 C CA . GLU A 1 420 ? -5.344 20.844 -0.672 1 90.25 420 GLU A CA 1
ATOM 3261 C C . GLU A 1 420 ? -4.41 21.906 -0.102 1 90.25 420 GLU A C 1
ATOM 3263 O O . GLU A 1 420 ? -3.34 21.594 0.418 1 90.25 420 GLU A O 1
ATOM 3268 N N . SER A 1 421 ? -4.828 23.141 -0.215 1 90.44 421 SER A N 1
ATOM 3269 C CA . SER A 1 421 ? -4.004 24.234 0.285 1 90.44 421 SER A CA 1
ATOM 3270 C C . SER A 1 421 ? -4.195 24.438 1.784 1 90.44 421 SER A C 1
ATOM 3272 O O . SER A 1 421 ? -5.145 23.906 2.367 1 90.44 421 SER A O 1
ATOM 3274 N N . GLY A 1 422 ? -3.27 25.125 2.379 1 88.88 422 GLY A N 1
ATOM 3275 C CA . GLY A 1 422 ? -3.309 25.375 3.809 1 88.88 422 GLY A CA 1
ATOM 3276 C C . GLY A 1 422 ? -4.441 26.297 4.219 1 88.88 422 GLY A C 1
ATOM 3277 O O . GLY A 1 422 ? -4.816 27.203 3.471 1 88.88 422 GLY A O 1
ATOM 3278 N N . THR A 1 423 ? -4.949 26 5.395 1 93.12 423 THR A N 1
ATOM 3279 C CA . THR A 1 423 ? -6.008 26.812 5.988 1 93.12 423 THR A CA 1
ATOM 3280 C C . THR A 1 423 ? -5.746 27.047 7.473 1 93.12 423 THR A C 1
ATOM 3282 O O . THR A 1 423 ? -5.016 26.281 8.102 1 93.12 423 THR A O 1
ATOM 3285 N N . ILE A 1 424 ? -6.223 28.141 7.965 1 96.88 424 ILE A N 1
ATOM 3286 C CA . ILE A 1 424 ? -6.25 28.406 9.398 1 96.88 424 ILE A CA 1
ATOM 3287 C C . ILE A 1 424 ? -7.656 28.828 9.82 1 96.88 424 ILE A C 1
ATOM 3289 O O . ILE A 1 424 ? -8.25 29.719 9.211 1 96.88 424 ILE A O 1
ATOM 3293 N N . LEU A 1 425 ? -8.18 28.141 10.781 1 98.44 425 LEU A N 1
ATOM 3294 C CA . LEU A 1 425 ? -9.438 28.562 11.383 1 98.44 425 LEU A CA 1
ATOM 3295 C C . LEU A 1 425 ? -9.203 29.578 12.5 1 98.44 425 LEU A C 1
ATOM 3297 O O . LEU A 1 425 ? -8.398 29.328 13.398 1 98.44 425 LEU A O 1
ATOM 3301 N N . GLU A 1 426 ? -9.789 30.688 12.391 1 98.62 426 GLU A N 1
ATOM 3302 C CA . GLU A 1 426 ? -9.773 31.688 13.461 1 98.62 426 GLU A CA 1
ATOM 3303 C C . GLU A 1 426 ? -11.078 31.656 14.258 1 98.62 426 GLU A C 1
ATOM 3305 O O . GLU A 1 426 ? -12.148 31.953 13.711 1 98.62 426 GLU A O 1
ATOM 3310 N N . LEU A 1 427 ? -10.953 31.297 15.508 1 98.69 427 LEU A N 1
ATOM 3311 C CA . LEU A 1 427 ? -12.094 31.281 16.406 1 98.69 427 LEU A CA 1
ATOM 3312 C C . LEU A 1 427 ? -12.039 32.469 17.391 1 98.69 427 LEU A C 1
ATOM 3314 O O . LEU A 1 427 ? -10.953 32.844 17.828 1 98.69 427 LEU A O 1
ATOM 3318 N N . ARG A 1 428 ? -13.156 32.969 17.703 1 97.94 428 ARG A N 1
ATOM 3319 C CA . ARG A 1 428 ? -13.297 34.031 18.672 1 97.94 428 ARG A CA 1
ATOM 3320 C C . ARG A 1 428 ? -14.406 33.75 19.688 1 97.94 428 ARG A C 1
ATOM 3322 O O . ARG A 1 428 ? -15.312 32.938 19.391 1 97.94 428 ARG A O 1
ATOM 3329 N N . LEU A 1 429 ? -14.203 34.281 20.781 1 95 429 LEU A N 1
ATOM 3330 C CA . LEU A 1 429 ? -15.219 34.156 21.812 1 95 429 LEU A CA 1
ATOM 3331 C C . LEU A 1 429 ? -16.109 35.406 21.859 1 95 429 LEU A C 1
ATOM 3333 O O . LEU A 1 429 ? -15.609 36.5 22.031 1 95 429 LEU A O 1
ATOM 3337 N N . GLN A 1 430 ? -17.344 35.156 21.672 1 90.38 430 GLN A N 1
ATOM 3338 C CA . GLN A 1 430 ? -18.297 36.25 21.719 1 90.38 430 GLN A CA 1
ATOM 3339 C C . GLN A 1 430 ? -18.578 36.688 23.156 1 90.38 430 GLN A C 1
ATOM 3341 O O . GLN A 1 430 ? -18.516 35.844 24.062 1 90.38 430 GLN A O 1
ATOM 3346 N N . GLU A 1 431 ? -18.859 38 23.375 1 85.31 431 GLU A N 1
ATOM 3347 C CA . GLU A 1 431 ? -19.188 38.531 24.703 1 85.31 431 GLU A CA 1
ATOM 3348 C C . GLU A 1 431 ? -20.547 38.031 25.188 1 85.31 431 GLU A C 1
ATOM 3350 O O . GLU A 1 431 ? -21.438 37.781 24.375 1 85.31 431 GLU A O 1
ATOM 3355 N N . MET B 1 1 ? 17.906 13.625 -44.5 1 20.86 1 MET B N 1
ATOM 3356 C CA . MET B 1 1 ? 18.422 12.906 -43.344 1 20.86 1 MET B CA 1
ATOM 3357 C C . MET B 1 1 ? 17.453 13 -42.156 1 20.86 1 MET B C 1
ATOM 3359 O O . MET B 1 1 ? 17.234 14.094 -41.625 1 20.86 1 MET B O 1
ATOM 3363 N N . SER B 1 2 ? 16.328 12.227 -42.125 1 24.94 2 SER B N 1
ATOM 3364 C CA . SER B 1 2 ? 15.031 12.195 -41.469 1 24.94 2 SER B CA 1
ATOM 3365 C C . SER B 1 2 ? 15.18 11.922 -39.969 1 24.94 2 SER B C 1
ATOM 3367 O O . SER B 1 2 ? 15.805 10.938 -39.562 1 24.94 2 SER B O 1
ATOM 3369 N N . THR B 1 3 ? 15.398 12.93 -39.125 1 26.75 3 THR B N 1
ATOM 3370 C CA . THR B 1 3 ? 15.688 12.852 -37.719 1 26.75 3 THR B CA 1
ATOM 3371 C C . THR B 1 3 ? 14.75 11.867 -37.031 1 26.75 3 THR B C 1
ATOM 3373 O O . THR B 1 3 ? 13.562 12.141 -36.875 1 26.75 3 THR B O 1
ATOM 3376 N N . GLN B 1 4 ? 14.82 10.531 -37.281 1 26.62 4 GLN B N 1
ATOM 3377 C CA . GLN B 1 4 ? 14.117 9.383 -36.688 1 26.62 4 GLN B CA 1
ATOM 3378 C C . GLN B 1 4 ? 13.984 9.508 -35.188 1 26.62 4 GLN B C 1
ATOM 3380 O O . GLN B 1 4 ? 14.992 9.539 -34.469 1 26.62 4 GLN B O 1
ATOM 3385 N N . HIS B 1 5 ? 12.984 10.273 -34.719 1 32.44 5 HIS B N 1
ATOM 3386 C CA . HIS B 1 5 ? 12.594 10.43 -33.312 1 32.44 5 HIS B CA 1
ATOM 3387 C C . HIS B 1 5 ? 12.664 9.102 -32.562 1 32.44 5 HIS B C 1
ATOM 3389 O O . HIS B 1 5 ? 11.977 8.148 -32.938 1 32.44 5 HIS B O 1
ATOM 3395 N N . GLY B 1 6 ? 13.695 8.719 -32.031 1 32.66 6 GLY B N 1
ATOM 3396 C CA . GLY B 1 6 ? 14.016 7.539 -31.25 1 32.66 6 GLY B CA 1
ATOM 3397 C C . GLY B 1 6 ? 12.906 7.133 -30.297 1 32.66 6 GLY B C 1
ATOM 3398 O O . GLY B 1 6 ? 11.969 7.902 -30.062 1 32.66 6 GLY B O 1
ATOM 3399 N N . PRO B 1 7 ? 12.57 5.875 -30.016 1 37.34 7 PRO B N 1
ATOM 3400 C CA . PRO B 1 7 ? 11.438 5.426 -29.203 1 37.34 7 PRO B CA 1
ATOM 3401 C C . PRO B 1 7 ? 11.18 6.328 -28 1 37.34 7 PRO B C 1
ATOM 3403 O O . PRO B 1 7 ? 12.117 6.773 -27.344 1 37.34 7 PRO B O 1
ATOM 3406 N N . LYS B 1 8 ? 10.117 7.086 -28.016 1 46.62 8 LYS B N 1
ATOM 3407 C CA . LYS B 1 8 ? 9.57 8.023 -27.047 1 46.62 8 LYS B CA 1
ATOM 3408 C C . LYS B 1 8 ? 9.703 7.469 -25.625 1 46.62 8 LYS B C 1
ATOM 3410 O O . LYS B 1 8 ? 9.219 6.375 -25.328 1 46.62 8 LYS B O 1
ATOM 3415 N N . SER B 1 9 ? 10.688 7.965 -24.844 1 57.28 9 SER B N 1
ATOM 3416 C CA . SER B 1 9 ? 11.203 7.551 -23.531 1 57.28 9 SER B CA 1
ATOM 3417 C C . SER B 1 9 ? 10.094 7.523 -22.484 1 57.28 9 SER B C 1
ATOM 3419 O O . SER B 1 9 ? 9.289 8.453 -22.406 1 57.28 9 SER B O 1
ATOM 3421 N N . THR B 1 10 ? 9.742 6.324 -21.922 1 67.31 10 THR B N 1
ATOM 3422 C CA . THR B 1 10 ? 8.859 6.215 -20.766 1 67.31 10 THR B CA 1
ATOM 3423 C C . THR B 1 10 ? 9.406 7.008 -19.578 1 67.31 10 THR B C 1
ATOM 3425 O O . THR B 1 10 ? 8.75 7.121 -18.547 1 67.31 10 THR B O 1
ATOM 3428 N N . ARG B 1 11 ? 10.469 7.73 -19.906 1 79.06 11 ARG B N 1
ATOM 3429 C CA . ARG B 1 11 ? 11.109 8.422 -18.797 1 79.06 11 ARG B CA 1
ATOM 3430 C C . ARG B 1 11 ? 11.07 9.93 -18.984 1 79.06 11 ARG B C 1
ATOM 3432 O O . ARG B 1 11 ? 11.766 10.672 -18.297 1 79.06 11 ARG B O 1
ATOM 3439 N N . THR B 1 12 ? 10.188 10.305 -19.766 1 85.69 12 THR B N 1
ATOM 3440 C CA . THR B 1 12 ? 10.102 11.742 -20.031 1 85.69 12 THR B CA 1
ATOM 3441 C C . THR B 1 12 ? 9.438 12.469 -18.859 1 85.69 12 THR B C 1
ATOM 3443 O O . THR B 1 12 ? 8.609 11.891 -18.156 1 85.69 12 THR B O 1
ATOM 3446 N N . ASN B 1 13 ? 9.789 13.695 -18.672 1 90.88 13 ASN B N 1
ATOM 3447 C CA . ASN B 1 13 ? 9.102 14.578 -17.734 1 90.88 13 ASN B CA 1
ATOM 3448 C C . ASN B 1 13 ? 8.07 15.461 -18.453 1 90.88 13 ASN B C 1
ATOM 3450 O O . ASN B 1 13 ? 7.379 16.25 -17.812 1 90.88 13 ASN B O 1
ATOM 3454 N N . ASP B 1 14 ? 7.977 15.281 -19.766 1 94.62 14 ASP B N 1
ATOM 3455 C CA . ASP B 1 14 ? 7.051 16.094 -20.547 1 94.62 14 ASP B CA 1
ATOM 3456 C C . ASP B 1 14 ? 5.629 15.555 -20.453 1 94.62 14 ASP B C 1
ATOM 3458 O O . ASP B 1 14 ? 5.32 14.5 -21.016 1 94.62 14 ASP B O 1
ATOM 3462 N N . LEU B 1 15 ? 4.777 16.328 -19.875 1 97.56 15 LEU B N 1
ATOM 3463 C CA . LEU B 1 15 ? 3.412 15.898 -19.594 1 97.56 15 LEU B CA 1
ATOM 3464 C C . LEU B 1 15 ? 2.627 15.719 -20.891 1 97.56 15 LEU B C 1
ATOM 3466 O O . LEU B 1 15 ? 1.794 14.812 -21 1 97.56 15 LEU B O 1
ATOM 3470 N N . TYR B 1 16 ? 2.875 16.562 -21.906 1 96.5 16 TYR B N 1
ATOM 3471 C CA . TYR B 1 16 ? 2.199 16.422 -23.203 1 96.5 16 TYR B CA 1
ATOM 3472 C C . TYR B 1 16 ? 2.615 15.141 -23.906 1 96.5 16 TYR B C 1
ATOM 3474 O O . TYR B 1 16 ? 1.777 14.438 -24.469 1 96.5 16 TYR B O 1
ATOM 3482 N N . GLU B 1 17 ? 3.879 14.938 -23.844 1 96.62 17 GLU B N 1
ATOM 3483 C CA . GLU B 1 17 ? 4.387 13.711 -24.453 1 96.62 17 GLU B CA 1
ATOM 3484 C C . GLU B 1 17 ? 3.775 12.477 -23.781 1 96.62 17 GLU B C 1
ATOM 3486 O O . GLU B 1 17 ? 3.418 11.516 -24.469 1 96.62 17 GLU B O 1
ATOM 3491 N N . LEU B 1 18 ? 3.674 12.5 -22.469 1 97.31 18 LEU B N 1
ATOM 3492 C CA . LEU B 1 18 ? 3.082 11.383 -21.734 1 97.31 18 LEU B CA 1
ATOM 3493 C C . LEU B 1 18 ? 1.626 11.18 -22.141 1 97.31 18 LEU B C 1
ATOM 3495 O O . LEU B 1 18 ? 1.187 10.047 -22.344 1 97.31 18 LEU B O 1
ATOM 3499 N N . ALA B 1 19 ? 0.884 12.281 -22.266 1 97.62 19 ALA B N 1
ATOM 3500 C CA . ALA B 1 19 ? -0.519 12.195 -22.656 1 97.62 19 ALA B CA 1
ATOM 3501 C C . ALA B 1 19 ? -0.658 11.594 -24.062 1 97.62 19 ALA B C 1
ATOM 3503 O O . ALA B 1 19 ? -1.533 10.766 -24.297 1 97.62 19 ALA B O 1
ATOM 3504 N N . VAL B 1 20 ? 0.188 11.977 -24.938 1 97.38 20 VAL B N 1
ATOM 3505 C CA . VAL B 1 20 ? 0.176 11.469 -26.297 1 97.38 20 VAL B CA 1
ATOM 3506 C C . VAL B 1 20 ? 0.518 9.977 -26.297 1 97.38 20 VAL B C 1
ATOM 3508 O O . VAL B 1 20 ? -0.123 9.188 -27 1 97.38 20 VAL B O 1
ATOM 3511 N N . ASN B 1 21 ? 1.552 9.648 -25.562 1 97.69 21 ASN B N 1
ATOM 3512 C CA . ASN B 1 21 ? 1.958 8.25 -25.469 1 97.69 21 ASN B CA 1
ATOM 3513 C C . ASN B 1 21 ? 0.851 7.379 -24.875 1 97.69 21 ASN B C 1
ATOM 3515 O O . ASN B 1 21 ? 0.655 6.238 -25.297 1 97.69 21 ASN B O 1
ATOM 3519 N N . ILE B 1 22 ? 0.145 7.883 -23.859 1 98.38 22 ILE B N 1
ATOM 3520 C CA . ILE B 1 22 ? -0.972 7.148 -23.266 1 98.38 22 ILE B CA 1
ATOM 3521 C C . ILE B 1 22 ? -2.049 6.914 -24.328 1 98.38 22 ILE B C 1
ATOM 3523 O O . ILE B 1 22 ? -2.527 5.789 -24.5 1 98.38 22 ILE B O 1
ATOM 3527 N N . SER B 1 23 ? -2.387 7.941 -25.078 1 98.12 23 SER B N 1
ATOM 3528 C CA . SER B 1 23 ? -3.406 7.832 -26.109 1 98.12 23 SER B CA 1
ATOM 3529 C C . SER B 1 23 ? -3.01 6.809 -27.172 1 98.12 23 SER B C 1
ATOM 3531 O O . SER B 1 23 ? -3.82 5.969 -27.562 1 98.12 23 SER B O 1
ATOM 3533 N N . SER B 1 24 ? -1.787 6.891 -27.609 1 98.19 24 SER B N 1
ATOM 3534 C CA . SER B 1 24 ? -1.3 5.98 -28.641 1 98.19 24 SER B CA 1
ATOM 3535 C C . SER B 1 24 ? -1.271 4.543 -28.141 1 98.19 24 SER B C 1
ATOM 3537 O O . SER B 1 24 ? -1.582 3.611 -28.891 1 98.19 24 SER B O 1
ATOM 3539 N N . THR B 1 25 ? -0.849 4.352 -26.922 1 98.38 25 THR B N 1
ATOM 3540 C CA . THR B 1 25 ? -0.757 3.004 -26.375 1 98.38 25 THR B CA 1
ATOM 3541 C C . THR B 1 25 ? -2.146 2.43 -26.125 1 98.38 25 THR B C 1
ATOM 3543 O O . THR B 1 25 ? -2.363 1.225 -26.266 1 98.38 25 THR B O 1
ATOM 3546 N N . VAL B 1 26 ? -3.109 3.287 -25.703 1 98.56 26 VAL B N 1
ATOM 3547 C CA . VAL B 1 26 ? -4.496 2.859 -25.562 1 98.56 26 VAL B CA 1
ATOM 3548 C C . VAL B 1 26 ? -5.027 2.359 -26.906 1 98.56 26 VAL B C 1
ATOM 3550 O O . VAL B 1 26 ? -5.691 1.322 -26.969 1 98.56 26 VAL B O 1
ATOM 3553 N N . GLU B 1 27 ? -4.707 3.074 -27.953 1 98.25 27 GLU B N 1
ATOM 3554 C CA . GLU B 1 27 ? -5.105 2.648 -29.297 1 98.25 27 GLU B CA 1
ATOM 3555 C C . GLU B 1 27 ? -4.512 1.286 -29.641 1 98.25 27 GLU B C 1
ATOM 3557 O O . GLU B 1 27 ? -5.199 0.43 -30.203 1 98.25 27 GLU B O 1
ATOM 3562 N N . ALA B 1 28 ? -3.27 1.148 -29.281 1 98.31 28 ALA B N 1
ATOM 3563 C CA . ALA B 1 28 ? -2.607 -0.13 -29.547 1 98.31 28 ALA B CA 1
ATOM 3564 C C . ALA B 1 28 ? -3.27 -1.254 -28.75 1 98.31 28 ALA B C 1
ATOM 3566 O O . ALA B 1 28 ? -3.475 -2.352 -29.266 1 98.31 28 ALA B O 1
ATOM 3567 N N . PHE B 1 29 ? -3.578 -1.006 -27.531 1 98.38 29 PHE B N 1
ATOM 3568 C CA . PHE B 1 29 ? -4.203 -1.996 -26.656 1 98.38 29 PHE B CA 1
ATOM 3569 C C . PHE B 1 29 ? -5.57 -2.4 -27.188 1 98.38 29 PHE B C 1
ATOM 3571 O O . PHE B 1 29 ? -5.859 -3.592 -27.344 1 98.38 29 PHE B O 1
ATOM 3578 N N . VAL B 1 30 ? -6.383 -1.424 -27.516 1 98 30 VAL B N 1
ATOM 3579 C CA . VAL B 1 30 ? -7.723 -1.675 -28.031 1 98 30 VAL B CA 1
ATOM 3580 C C . VAL B 1 30 ? -7.633 -2.393 -29.375 1 98 30 VAL B C 1
ATOM 3582 O O . VAL B 1 30 ? -8.422 -3.297 -29.656 1 98 30 VAL B O 1
ATOM 3585 N N . GLY B 1 31 ? -6.715 -1.954 -30.188 1 97.88 31 GLY B N 1
ATOM 3586 C CA . GLY B 1 31 ? -6.5 -2.637 -31.453 1 97.88 31 GLY B CA 1
ATOM 3587 C C . GLY B 1 31 ? -6.207 -4.117 -31.281 1 97.88 31 GLY B C 1
ATOM 3588 O O . GLY B 1 31 ? -6.719 -4.941 -32.031 1 97.88 31 GLY B O 1
ATOM 3589 N N . ARG B 1 32 ? -5.336 -4.477 -30.328 1 97.56 32 ARG B N 1
ATOM 3590 C CA . ARG B 1 32 ? -5.016 -5.879 -30.078 1 97.56 32 ARG B CA 1
ATOM 3591 C C . ARG B 1 32 ? -6.246 -6.641 -29.594 1 97.56 32 ARG B C 1
ATOM 3593 O O . ARG B 1 32 ? -6.453 -7.797 -29.969 1 97.56 32 ARG B O 1
ATOM 3600 N N . LEU B 1 33 ? -7.039 -6.016 -28.766 1 97.19 33 LEU B N 1
ATOM 3601 C CA . LEU B 1 33 ? -8.258 -6.652 -28.281 1 97.19 33 LEU B CA 1
ATOM 3602 C C . LEU B 1 33 ? -9.195 -6.965 -29.453 1 97.19 33 LEU B C 1
ATOM 3604 O O . LEU B 1 33 ? -9.773 -8.055 -29.516 1 97.19 33 LEU B O 1
ATOM 3608 N N . ASP B 1 34 ? -9.336 -6.02 -30.312 1 97.19 34 ASP B N 1
ATOM 3609 C CA . ASP B 1 34 ? -10.172 -6.215 -31.484 1 97.19 34 ASP B CA 1
ATOM 3610 C C . ASP B 1 34 ? -9.648 -7.367 -32.344 1 97.19 34 ASP B C 1
ATOM 3612 O O . ASP B 1 34 ? -10.43 -8.188 -32.844 1 97.19 34 ASP B O 1
ATOM 3616 N N . ALA B 1 35 ? -8.406 -7.402 -32.5 1 96.75 35 ALA B N 1
ATOM 3617 C CA . ALA B 1 35 ? -7.777 -8.414 -33.344 1 96.75 35 ALA B CA 1
ATOM 3618 C C . ALA B 1 35 ? -8.047 -9.82 -32.812 1 96.75 35 ALA B C 1
ATOM 3620 O O . ALA B 1 35 ? -8.188 -10.766 -33.594 1 96.75 35 ALA B O 1
ATOM 3621 N N . ILE B 1 36 ? -8.141 -9.945 -31.531 1 95 36 ILE B N 1
ATOM 3622 C CA . ILE B 1 36 ? -8.297 -11.289 -30.984 1 95 36 ILE B CA 1
ATOM 3623 C C . ILE B 1 36 ? -9.75 -11.516 -30.562 1 95 36 ILE B C 1
ATOM 3625 O O . ILE B 1 36 ? -10.086 -12.562 -30 1 95 36 ILE B O 1
ATOM 3629 N N . GLY B 1 37 ? -10.594 -10.547 -30.734 1 95.44 37 GLY B N 1
ATOM 3630 C CA . GLY B 1 37 ? -12.008 -10.672 -30.422 1 95.44 37 GLY B CA 1
ATOM 3631 C C . GLY B 1 37 ? -12.297 -10.656 -28.938 1 95.44 37 GLY B C 1
ATOM 3632 O O . GLY B 1 37 ? -13.258 -11.273 -28.469 1 95.44 37 GLY B O 1
ATOM 3633 N N . ALA B 1 38 ? -11.453 -10.023 -28.172 1 94.44 38 ALA B N 1
ATOM 3634 C CA . ALA B 1 38 ? -11.641 -9.938 -26.719 1 94.44 38 ALA B CA 1
ATOM 3635 C C . ALA B 1 38 ? -12.648 -8.844 -26.375 1 94.44 38 ALA B C 1
ATOM 3637 O O . ALA B 1 38 ? -12.789 -7.863 -27.094 1 94.44 38 ALA B O 1
ATOM 3638 N N . GLU B 1 39 ? -13.297 -9.039 -25.25 1 92.38 39 GLU B N 1
ATOM 3639 C CA . GLU B 1 39 ? -14.219 -8.023 -24.734 1 92.38 39 GLU B CA 1
ATOM 3640 C C . GLU B 1 39 ? -13.461 -6.785 -24.266 1 92.38 39 GLU B C 1
ATOM 3642 O O . GLU B 1 39 ? -12.32 -6.887 -23.797 1 92.38 39 GLU B O 1
ATOM 3647 N N . ARG B 1 40 ? -14.164 -5.688 -24.344 1 93.38 40 ARG B N 1
ATOM 3648 C CA . ARG B 1 40 ? -13.602 -4.453 -23.797 1 93.38 40 ARG B CA 1
ATOM 3649 C C . ARG B 1 40 ? -13.547 -4.496 -22.281 1 93.38 40 ARG B C 1
ATOM 3651 O O . ARG B 1 40 ? -14.469 -5.016 -21.625 1 93.38 40 ARG B O 1
ATOM 3658 N N . PRO B 1 41 ? -12.5 -3.924 -21.812 1 93.88 41 PRO B N 1
ATOM 3659 C CA . PRO B 1 41 ? -12.375 -3.91 -20.359 1 93.88 41 PRO B CA 1
ATOM 3660 C C . PRO B 1 41 ? -13.492 -3.113 -19.672 1 93.88 41 PRO B C 1
ATOM 3662 O O . PRO B 1 41 ? -13.898 -2.062 -20.172 1 93.88 41 PRO B O 1
ATOM 3665 N N . ASN B 1 42 ? -13.938 -3.527 -18.594 1 93.44 42 ASN B N 1
ATOM 3666 C CA . ASN B 1 42 ? -14.906 -2.844 -17.734 1 93.44 42 ASN B CA 1
ATOM 3667 C C . ASN B 1 42 ? -14.688 -3.18 -16.266 1 93.44 42 ASN B C 1
ATOM 3669 O O . ASN B 1 42 ? -13.93 -4.09 -15.938 1 93.44 42 ASN B O 1
ATOM 3673 N N . LEU B 1 43 ? -15.32 -2.486 -15.406 1 94.06 43 LEU B N 1
ATOM 3674 C CA . LEU B 1 43 ? -15.211 -2.725 -13.977 1 94.06 43 LEU B CA 1
ATOM 3675 C C . LEU B 1 43 ? -16.531 -3.234 -13.406 1 94.06 43 LEU B C 1
ATOM 3677 O O . LEU B 1 43 ? -16.812 -3.049 -12.219 1 94.06 43 LEU B O 1
ATOM 3681 N N . ASP B 1 44 ? -17.312 -3.846 -14.258 1 92.88 44 ASP B N 1
ATOM 3682 C CA . ASP B 1 44 ? -18.594 -4.375 -13.836 1 92.88 44 ASP B CA 1
ATOM 3683 C C . ASP B 1 44 ? -18.531 -5.891 -13.656 1 92.88 44 ASP B C 1
ATOM 3685 O O . ASP B 1 44 ? -19.188 -6.445 -12.773 1 92.88 44 ASP B O 1
ATOM 3689 N N . ASN B 1 45 ? -17.812 -6.535 -14.539 1 93.62 45 ASN B N 1
ATOM 3690 C CA . ASN B 1 45 ? -17.625 -7.98 -14.484 1 93.62 45 ASN B CA 1
ATOM 3691 C C . ASN B 1 45 ? -16.5 -8.367 -13.523 1 93.62 45 ASN B C 1
ATOM 3693 O O . ASN B 1 45 ? -15.336 -8.078 -13.773 1 93.62 45 ASN B O 1
ATOM 3697 N N . PRO B 1 46 ? -16.812 -9.07 -12.453 1 94.12 46 PRO B N 1
ATOM 3698 C CA . PRO B 1 46 ? -15.781 -9.406 -11.461 1 94.12 46 PRO B CA 1
ATOM 3699 C C . PRO B 1 46 ? -14.703 -10.336 -12.016 1 94.12 46 PRO B C 1
ATOM 3701 O O . PRO B 1 46 ? -13.562 -10.32 -11.547 1 94.12 46 PRO B O 1
ATOM 3704 N N . PHE B 1 47 ? -15.125 -11.164 -12.969 1 91.75 47 PHE B N 1
ATOM 3705 C CA . PHE B 1 47 ? -14.188 -12.156 -13.484 1 91.75 47 PHE B CA 1
ATOM 3706 C C . PHE B 1 47 ? -14.18 -12.156 -15.008 1 91.75 47 PHE B C 1
ATOM 3708 O O . PHE B 1 47 ? -14.555 -13.148 -15.641 1 91.75 47 PHE B O 1
ATOM 3715 N N . PRO B 1 48 ? -13.648 -11.062 -15.578 1 91.19 48 PRO B N 1
ATOM 3716 C CA . PRO B 1 48 ? -13.531 -11.078 -17.047 1 91.19 48 PRO B CA 1
ATOM 3717 C C . PRO B 1 48 ? -12.516 -12.094 -17.547 1 91.19 48 PRO B C 1
ATOM 3719 O O . PRO B 1 48 ? -11.68 -12.578 -16.781 1 91.19 48 PRO B O 1
ATOM 3722 N N . GLU B 1 49 ? -12.656 -12.359 -18.781 1 87.69 49 GLU B N 1
ATOM 3723 C CA . GLU B 1 49 ? -11.68 -13.258 -19.391 1 87.69 49 GLU B CA 1
ATOM 3724 C C . GLU B 1 49 ? -10.273 -12.68 -19.312 1 87.69 49 GLU B C 1
ATOM 3726 O O . GLU B 1 49 ? -10.07 -11.484 -19.531 1 87.69 49 GLU B O 1
ATOM 3731 N N . ILE B 1 50 ? -9.328 -13.562 -19.078 1 86.06 50 ILE B N 1
ATOM 3732 C CA . ILE B 1 50 ? -7.938 -13.141 -18.969 1 86.06 50 ILE B CA 1
ATOM 3733 C C . ILE B 1 50 ? -7.363 -12.883 -20.359 1 86.06 50 ILE B C 1
ATOM 3735 O O . ILE B 1 50 ? -7.496 -13.719 -21.266 1 86.06 50 ILE B O 1
ATOM 3739 N N . ILE B 1 51 ? -6.781 -11.758 -20.531 1 90.06 51 ILE B N 1
ATOM 3740 C CA . ILE B 1 51 ? -6.141 -11.414 -21.797 1 90.06 51 ILE B CA 1
ATOM 3741 C C . ILE B 1 51 ? -4.727 -11.984 -21.828 1 90.06 51 ILE B C 1
ATOM 3743 O O . ILE B 1 51 ? -3.838 -11.5 -21.125 1 90.06 51 ILE B O 1
ATOM 3747 N N . GLN B 1 52 ? -4.512 -12.898 -22.719 1 89.25 52 GLN B N 1
ATOM 3748 C CA . GLN B 1 52 ? -3.23 -13.594 -22.766 1 89.25 52 GLN B CA 1
ATOM 3749 C C . GLN B 1 52 ? -2.357 -13.07 -23.906 1 89.25 52 GLN B C 1
ATOM 3751 O O . GLN B 1 52 ? -1.152 -13.328 -23.938 1 89.25 52 GLN B O 1
ATOM 3756 N N . ASP B 1 53 ? -2.945 -12.32 -24.812 1 94.38 53 ASP B N 1
ATOM 3757 C CA . ASP B 1 53 ? -2.264 -11.859 -26.016 1 94.38 53 ASP B CA 1
ATOM 3758 C C . ASP B 1 53 ? -1.036 -11.023 -25.672 1 94.38 53 ASP B C 1
ATOM 3760 O O . ASP B 1 53 ? -1.123 -10.094 -24.859 1 94.38 53 ASP B O 1
ATOM 3764 N N . GLU B 1 54 ? 0.054 -11.344 -26.344 1 95.75 54 GLU B N 1
ATOM 3765 C CA . GLU B 1 54 ? 1.321 -10.695 -26.031 1 95.75 54 GLU B CA 1
ATOM 3766 C C . GLU B 1 54 ? 1.25 -9.195 -26.281 1 95.75 54 GLU B C 1
ATOM 3768 O O . GLU B 1 54 ? 1.653 -8.398 -25.422 1 95.75 54 GLU B O 1
ATOM 3773 N N . GLY B 1 55 ? 0.807 -8.867 -27.469 1 96.94 55 GLY B N 1
ATOM 3774 C CA . GLY B 1 55 ? 0.708 -7.453 -27.797 1 96.94 55 GLY B CA 1
ATOM 3775 C C . GLY B 1 55 ? -0.144 -6.672 -26.812 1 96.94 55 GLY B C 1
ATOM 3776 O O . GLY B 1 55 ? 0.223 -5.566 -26.406 1 96.94 55 GLY B O 1
ATOM 3777 N N . ALA B 1 56 ? -1.275 -7.254 -26.422 1 97.19 56 ALA B N 1
ATOM 3778 C CA . ALA B 1 56 ? -2.178 -6.605 -25.469 1 97.19 56 ALA B CA 1
ATOM 3779 C C . ALA B 1 56 ? -1.522 -6.465 -24.094 1 97.19 56 ALA B C 1
ATOM 3781 O O . ALA B 1 56 ? -1.634 -5.418 -23.453 1 97.19 56 ALA B O 1
ATOM 3782 N N . GLN B 1 57 ? -0.836 -7.508 -23.672 1 95.38 57 GLN B N 1
ATOM 3783 C CA . GLN B 1 57 ? -0.192 -7.461 -22.359 1 95.38 57 GLN B CA 1
ATOM 3784 C C . GLN B 1 57 ? 0.915 -6.41 -22.344 1 95.38 57 GLN B C 1
ATOM 3786 O O . GLN B 1 57 ? 1.062 -5.68 -21.359 1 95.38 57 GLN B O 1
ATOM 3791 N N . LEU B 1 58 ? 1.671 -6.328 -23.391 1 96.62 58 LEU B N 1
ATOM 3792 C CA . LEU B 1 58 ? 2.75 -5.352 -23.453 1 96.62 58 LEU B CA 1
ATOM 3793 C C . LEU B 1 58 ? 2.193 -3.93 -23.484 1 96.62 58 LEU B C 1
ATOM 3795 O O . LEU B 1 58 ? 2.742 -3.031 -22.844 1 96.62 58 LEU B O 1
ATOM 3799 N N . ALA B 1 59 ? 1.108 -3.762 -24.219 1 97.81 59 ALA B N 1
ATOM 3800 C CA . ALA B 1 59 ? 0.461 -2.451 -24.25 1 97.81 59 ALA B CA 1
ATOM 3801 C C . ALA B 1 59 ? -0.087 -2.084 -22.875 1 97.81 59 ALA B C 1
ATOM 3803 O O . ALA B 1 59 ? 0.019 -0.933 -22.438 1 97.81 59 ALA B O 1
ATOM 3804 N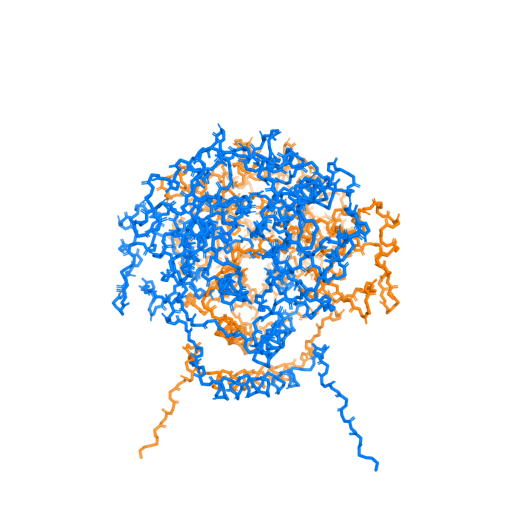 N . ARG B 1 60 ? -0.703 -3.047 -22.234 1 97 60 ARG B N 1
ATOM 3805 C CA . ARG B 1 60 ? -1.211 -2.832 -20.875 1 97 60 ARG B CA 1
ATOM 3806 C C . ARG B 1 60 ? -0.097 -2.381 -19.938 1 97 60 ARG B C 1
ATOM 3808 O O . ARG B 1 60 ? -0.246 -1.389 -19.219 1 97 60 ARG B O 1
ATOM 3815 N N . LEU B 1 61 ? 1.004 -3.074 -19.938 1 96 61 LEU B N 1
ATOM 3816 C CA . LEU B 1 61 ? 2.127 -2.734 -19.078 1 96 61 LEU B CA 1
ATOM 3817 C C . LEU B 1 61 ? 2.635 -1.327 -19.375 1 96 61 LEU B C 1
ATOM 3819 O O . LEU B 1 61 ? 2.98 -0.581 -18.453 1 96 61 LEU B O 1
ATOM 3823 N N . LYS B 1 62 ? 2.678 -1.008 -20.609 1 96.81 62 LYS B N 1
ATOM 3824 C CA . LYS B 1 62 ? 3.141 0.321 -21 1 96.81 62 LYS B CA 1
ATOM 3825 C C . LYS B 1 62 ? 2.176 1.401 -20.516 1 96.81 62 LYS B C 1
ATOM 3827 O O . LYS B 1 62 ? 2.604 2.455 -20.031 1 96.81 62 LYS B O 1
ATOM 3832 N N . ILE B 1 63 ? 0.861 1.144 -20.656 1 98 63 ILE B N 1
ATOM 3833 C CA . ILE B 1 63 ? -0.141 2.086 -20.172 1 98 63 ILE B CA 1
ATOM 3834 C C . ILE B 1 63 ? 0.053 2.318 -18.672 1 98 63 ILE B C 1
ATOM 3836 O O . ILE B 1 63 ? 0.037 3.461 -18.219 1 98 63 ILE B O 1
ATOM 3840 N N . LEU B 1 64 ? 0.249 1.248 -17.938 1 97 64 LEU B N 1
ATOM 3841 C CA . LEU B 1 64 ? 0.428 1.345 -16.5 1 97 64 LEU B CA 1
ATOM 3842 C C . LEU B 1 64 ? 1.637 2.209 -16.156 1 97 64 LEU B C 1
ATOM 3844 O O . LEU B 1 64 ? 1.561 3.072 -15.281 1 97 64 LEU B O 1
ATOM 3848 N N . ARG B 1 65 ? 2.703 2.035 -16.844 1 96.19 65 ARG B N 1
ATOM 3849 C CA . ARG B 1 65 ? 3.926 2.791 -16.594 1 96.19 65 ARG B CA 1
ATOM 3850 C C . ARG B 1 65 ? 3.73 4.27 -16.906 1 96.19 65 ARG B C 1
ATOM 3852 O O . ARG B 1 65 ? 4.176 5.137 -16.156 1 96.19 65 ARG B O 1
ATOM 3859 N N . LEU B 1 66 ? 3.123 4.531 -18 1 97.44 66 LEU B N 1
ATOM 3860 C CA . LEU B 1 66 ? 2.895 5.91 -18.438 1 97.44 66 LEU B CA 1
ATOM 3861 C C . LEU B 1 66 ? 1.982 6.637 -17.453 1 97.44 66 LEU B C 1
ATOM 3863 O O . LEU B 1 66 ? 2.236 7.793 -17.094 1 97.44 66 LEU B O 1
ATOM 3867 N N . CYS B 1 67 ? 0.928 5.945 -17.016 1 97.69 67 CYS B N 1
ATOM 3868 C CA . CYS B 1 67 ? 0.016 6.539 -16.047 1 97.69 67 CYS B CA 1
ATOM 3869 C C . CYS B 1 67 ? 0.725 6.805 -14.727 1 97.69 67 CYS B C 1
ATOM 3871 O O . CYS B 1 67 ? 0.541 7.859 -14.117 1 97.69 67 CYS B O 1
ATOM 3873 N N . GLU B 1 68 ? 1.509 5.871 -14.312 1 95.94 68 GLU B N 1
ATOM 3874 C CA . GLU B 1 68 ? 2.232 6.035 -13.062 1 95.94 68 GLU B CA 1
ATOM 3875 C C . GLU B 1 68 ? 3.178 7.234 -13.117 1 95.94 68 GLU B C 1
ATOM 3877 O O . GLU B 1 68 ? 3.277 8 -12.164 1 95.94 68 GLU B O 1
ATOM 3882 N N . ARG B 1 69 ? 3.883 7.312 -14.188 1 96.81 69 ARG B N 1
ATOM 3883 C CA . ARG B 1 69 ? 4.805 8.438 -14.328 1 96.81 69 ARG B CA 1
ATOM 3884 C C . ARG B 1 69 ? 4.055 9.766 -14.375 1 96.81 69 ARG B C 1
ATOM 3886 O O . ARG B 1 69 ? 4.477 10.742 -13.758 1 96.81 69 ARG B O 1
ATOM 3893 N N . LEU B 1 70 ? 2.98 9.812 -15.141 1 98 70 LEU B N 1
ATOM 3894 C CA . LEU B 1 70 ? 2.164 11.016 -15.195 1 98 70 LEU B CA 1
ATOM 3895 C C . LEU B 1 70 ? 1.67 11.406 -13.805 1 98 70 LEU B C 1
ATOM 3897 O O . LEU B 1 70 ? 1.746 12.578 -13.422 1 98 70 LEU B O 1
ATOM 3901 N N . MET B 1 71 ? 1.199 10.438 -13.078 1 97.38 71 MET B N 1
ATOM 3902 C CA . MET B 1 71 ? 0.712 10.68 -11.719 1 97.38 71 MET B CA 1
ATOM 3903 C C . MET B 1 71 ? 1.833 11.188 -10.82 1 97.38 71 MET B C 1
ATOM 3905 O O . MET B 1 71 ? 1.639 12.141 -10.062 1 97.38 71 MET B O 1
ATOM 3909 N N . ALA B 1 72 ? 2.979 10.562 -10.945 1 96.94 72 ALA B N 1
ATOM 3910 C CA . ALA B 1 72 ? 4.121 10.969 -10.125 1 96.94 72 ALA B CA 1
ATOM 3911 C C . ALA B 1 72 ? 4.523 12.414 -10.43 1 96.94 72 ALA B C 1
ATOM 3913 O O . ALA B 1 72 ? 4.832 13.18 -9.516 1 96.94 72 ALA B O 1
ATOM 3914 N N . LEU B 1 73 ? 4.5 12.727 -11.664 1 97.25 73 LEU B N 1
ATOM 3915 C CA . LEU B 1 73 ? 4.938 14.055 -12.078 1 97.25 73 LEU B CA 1
ATOM 3916 C C . LEU B 1 73 ? 3.971 15.125 -11.578 1 97.25 73 LEU B C 1
ATOM 3918 O O . LEU B 1 73 ? 4.391 16.141 -11.016 1 97.25 73 LEU B O 1
ATOM 3922 N N . VAL B 1 74 ? 2.719 14.906 -11.711 1 97.06 74 VAL B N 1
ATOM 3923 C CA . VAL B 1 74 ? 1.778 15.969 -11.352 1 97.06 74 VAL B CA 1
ATOM 3924 C C . VAL B 1 74 ? 1.686 16.078 -9.828 1 97.06 74 VAL B C 1
ATOM 3926 O O . VAL B 1 74 ? 1.323 17.125 -9.297 1 97.06 74 VAL B O 1
ATOM 3929 N N . GLN B 1 75 ? 1.964 15.039 -9.109 1 94.31 75 GLN B N 1
ATOM 3930 C CA . GLN B 1 75 ? 1.963 15.07 -7.648 1 94.31 75 GLN B CA 1
ATOM 3931 C C . GLN B 1 75 ? 3.256 15.68 -7.113 1 94.31 75 GLN B C 1
ATOM 3933 O O . GLN B 1 75 ? 3.248 16.359 -6.09 1 94.31 75 GLN B O 1
ATOM 3938 N N . GLY B 1 76 ? 4.344 15.406 -7.855 1 94.06 76 GLY B N 1
ATOM 3939 C CA . GLY B 1 76 ? 5.672 15.75 -7.371 1 94.06 76 GLY B CA 1
ATOM 3940 C C . GLY B 1 76 ? 6.27 14.695 -6.457 1 94.06 76 GLY B C 1
ATOM 3941 O O . GLY B 1 76 ? 5.555 13.82 -5.965 1 94.06 76 GLY B O 1
ATOM 3942 N N . PRO B 1 77 ? 7.562 14.758 -6.23 1 94.38 77 PRO B N 1
ATOM 3943 C CA . PRO B 1 77 ? 8.289 13.711 -5.508 1 94.38 77 PRO B CA 1
ATOM 3944 C C . PRO B 1 77 ? 7.797 13.539 -4.074 1 94.38 77 PRO B C 1
ATOM 3946 O O . PRO B 1 77 ? 7.695 12.406 -3.588 1 94.38 77 PRO B O 1
ATOM 3949 N N . VAL B 1 78 ? 7.418 14.586 -3.424 1 91.75 78 VAL B N 1
ATOM 3950 C CA . VAL B 1 78 ? 7.074 14.531 -2.006 1 91.75 78 VAL B CA 1
ATOM 3951 C C . VAL B 1 78 ? 5.773 13.75 -1.819 1 91.75 78 VAL B C 1
ATOM 3953 O O . VAL B 1 78 ? 5.742 12.742 -1.105 1 91.75 78 VAL B O 1
ATOM 3956 N N . GLN B 1 79 ? 4.746 14.172 -2.516 1 91.31 79 GLN B N 1
ATOM 3957 C CA . GLN B 1 79 ? 3.457 13.5 -2.371 1 91.31 79 GLN B CA 1
ATOM 3958 C C . GLN B 1 79 ? 3.508 12.086 -2.928 1 91.31 79 GLN B C 1
ATOM 3960 O O . GLN B 1 79 ? 2.869 11.18 -2.391 1 91.31 79 GLN B O 1
ATOM 3965 N N . TRP B 1 80 ? 4.246 11.945 -4.02 1 94.88 80 TRP B N 1
ATOM 3966 C CA . TRP B 1 80 ? 4.375 10.609 -4.594 1 94.88 80 TRP B CA 1
ATOM 3967 C C . TRP B 1 80 ? 4.961 9.633 -3.578 1 94.88 80 TRP B C 1
ATOM 3969 O O . TRP B 1 80 ? 4.438 8.531 -3.389 1 94.88 80 TRP B O 1
ATOM 3979 N N . LEU B 1 81 ? 6.051 10.062 -2.918 1 94.25 81 LEU B N 1
ATOM 3980 C CA . LEU B 1 81 ? 6.699 9.219 -1.919 1 94.25 81 LEU B CA 1
ATOM 3981 C C . LEU B 1 81 ? 5.754 8.93 -0.757 1 94.25 81 LEU B C 1
ATOM 3983 O O . LEU B 1 81 ? 5.68 7.797 -0.282 1 94.25 81 LEU B O 1
ATOM 3987 N N . MET B 1 82 ? 5 9.867 -0.375 1 90.25 82 MET B N 1
ATOM 3988 C CA . MET B 1 82 ? 4.098 9.711 0.762 1 90.25 82 MET B CA 1
ATOM 3989 C C . MET B 1 82 ? 2.979 8.727 0.434 1 90.25 82 MET B C 1
ATOM 3991 O O . MET B 1 82 ? 2.619 7.891 1.262 1 90.25 82 MET B O 1
ATOM 3995 N N . PHE B 1 83 ? 2.418 8.758 -0.758 1 89.69 83 PHE B N 1
ATOM 3996 C CA . PHE B 1 83 ? 1.32 7.887 -1.167 1 89.69 83 PHE B CA 1
ATOM 3997 C C . PHE B 1 83 ? 1.771 6.43 -1.213 1 89.69 83 PHE B C 1
ATOM 3999 O O . PHE B 1 83 ? 1.025 5.531 -0.818 1 89.69 83 PHE B O 1
ATOM 4006 N N . GLN B 1 84 ? 2.957 6.285 -1.603 1 89.5 84 GLN B N 1
ATOM 4007 C CA . GLN B 1 84 ? 3.482 4.926 -1.67 1 89.5 84 GLN B CA 1
ATOM 4008 C C . GLN B 1 84 ? 3.701 4.352 -0.273 1 89.5 84 GLN B C 1
ATOM 4010 O O . GLN B 1 84 ? 3.449 3.168 -0.035 1 89.5 84 GLN B O 1
ATOM 4015 N N . ASN B 1 85 ? 4.035 5.227 0.58 1 92.88 85 ASN B N 1
ATOM 4016 C CA . ASN B 1 85 ? 4.457 4.746 1.893 1 92.88 85 ASN B CA 1
ATOM 4017 C C . ASN B 1 85 ? 3.283 4.664 2.863 1 92.88 85 ASN B C 1
ATOM 4019 O O . ASN B 1 85 ? 3.408 4.098 3.951 1 92.88 85 ASN B O 1
ATOM 4023 N N . MET B 1 86 ? 2.133 5.145 2.461 1 95.31 86 MET B N 1
ATOM 4024 C CA . MET B 1 86 ? 0.958 5.039 3.322 1 95.31 86 MET B CA 1
ATOM 4025 C C . MET B 1 86 ? -0.11 4.16 2.678 1 95.31 86 MET B C 1
ATOM 4027 O O . MET B 1 86 ? -1.175 3.943 3.26 1 95.31 86 MET B O 1
ATOM 4031 N N . ALA B 1 87 ? 0.201 3.572 1.558 1 95.12 87 ALA B N 1
ATOM 4032 C CA . ALA B 1 87 ? -0.785 2.816 0.789 1 95.12 87 ALA B CA 1
ATOM 4033 C C . ALA B 1 87 ? -1.192 1.541 1.521 1 95.12 87 ALA B C 1
ATOM 4035 O O . ALA B 1 87 ? -2.193 0.91 1.173 1 95.12 87 ALA B O 1
ATOM 4036 N N . PHE B 1 88 ? -0.471 1.135 2.602 1 97.81 88 PHE B N 1
ATOM 4037 C CA . PHE B 1 88 ? -0.842 -0.022 3.408 1 97.81 88 PHE B CA 1
ATOM 4038 C C . PHE B 1 88 ? -2.207 0.183 4.051 1 97.81 88 PHE B C 1
ATOM 4040 O O . PHE B 1 88 ? -2.875 -0.784 4.426 1 97.81 88 PHE B O 1
ATOM 4047 N N . LEU B 1 89 ? -2.676 1.38 4.066 1 98 89 LEU B N 1
ATOM 4048 C CA . LEU B 1 89 ? -3.973 1.673 4.668 1 98 89 LEU B CA 1
ATOM 4049 C C . LEU B 1 89 ? -5.109 1.189 3.77 1 98 89 LEU B C 1
ATOM 4051 O O . LEU B 1 89 ? -6.227 0.97 4.242 1 98 89 LEU B O 1
ATOM 4055 N N . ASP B 1 90 ? -4.84 1.053 2.455 1 97.25 90 ASP B N 1
ATOM 4056 C CA . ASP B 1 90 ? -5.84 0.461 1.573 1 97.25 90 ASP B CA 1
ATOM 4057 C C . ASP B 1 90 ? -6.18 -0.964 2.006 1 97.25 90 ASP B C 1
ATOM 4059 O O . ASP B 1 90 ? -7.352 -1.312 2.148 1 97.25 90 ASP B O 1
ATOM 4063 N N . ALA B 1 91 ? -5.121 -1.733 2.217 1 98 91 ALA B N 1
ATOM 4064 C CA . ALA B 1 91 ? -5.316 -3.117 2.641 1 98 91 ALA B CA 1
ATOM 4065 C C . ALA B 1 91 ? -5.992 -3.182 4.008 1 98 91 ALA B C 1
ATOM 4067 O O . ALA B 1 91 ? -6.832 -4.055 4.25 1 98 91 ALA B O 1
ATOM 4068 N N . ALA B 1 92 ? -5.613 -2.283 4.906 1 98.44 92 ALA B N 1
ATOM 4069 C CA . ALA B 1 92 ? -6.227 -2.234 6.23 1 98.44 92 ALA B CA 1
ATOM 4070 C C . ALA B 1 92 ? -7.73 -1.986 6.129 1 98.44 92 ALA B C 1
ATOM 4072 O O . ALA B 1 92 ? -8.523 -2.627 6.824 1 98.44 92 ALA B O 1
ATOM 4073 N N . CYS B 1 93 ? -8.117 -1.078 5.254 1 98.12 93 CYS B N 1
ATOM 4074 C CA . CYS B 1 93 ? -9.523 -0.751 5.074 1 98.12 93 CYS B CA 1
ATOM 4075 C C . CYS B 1 93 ? -10.289 -1.928 4.477 1 98.12 93 CYS B C 1
ATOM 4077 O O . CYS B 1 93 ? -11.398 -2.24 4.914 1 98.12 93 CYS B O 1
ATOM 4079 N N . VAL B 1 94 ? -9.695 -2.562 3.482 1 98.25 94 VAL B N 1
ATOM 4080 C CA . VAL B 1 94 ? -10.344 -3.713 2.861 1 98.25 94 VAL B CA 1
ATOM 4081 C C . VAL B 1 94 ? -10.492 -4.836 3.885 1 98.25 94 VAL B C 1
ATOM 4083 O O . VAL B 1 94 ? -11.523 -5.504 3.936 1 98.25 94 VAL B O 1
ATOM 4086 N N . GLY B 1 95 ? -9.445 -5.066 4.707 1 97.88 95 GLY B N 1
ATOM 4087 C CA . GLY B 1 95 ? -9.562 -6.035 5.785 1 97.88 95 GLY B CA 1
ATOM 4088 C C . GLY B 1 95 ? -10.727 -5.754 6.723 1 97.88 95 GLY B C 1
ATOM 4089 O O . GLY B 1 95 ? -11.461 -6.664 7.098 1 97.88 95 GLY B O 1
ATOM 4090 N N . ALA B 1 96 ? -10.922 -4.508 7.043 1 98.12 96 ALA B N 1
ATOM 4091 C CA . ALA B 1 96 ? -12 -4.113 7.945 1 98.12 96 ALA B CA 1
ATOM 4092 C C . ALA B 1 96 ? -13.367 -4.367 7.312 1 98.12 96 ALA B C 1
ATOM 4094 O O . ALA B 1 96 ? -14.281 -4.871 7.977 1 98.12 96 ALA B O 1
ATOM 4095 N N . ILE B 1 97 ? -13.516 -4.008 6.043 1 97.5 97 ILE B N 1
ATOM 4096 C CA . ILE B 1 97 ? -14.805 -4.176 5.375 1 97.5 97 ILE B CA 1
ATOM 4097 C C . ILE B 1 97 ? -15.148 -5.664 5.289 1 97.5 97 ILE B C 1
ATOM 4099 O O . ILE B 1 97 ? -16.312 -6.047 5.453 1 97.5 97 ILE B O 1
ATOM 4103 N N . LEU B 1 98 ? -14.18 -6.488 5.023 1 97.44 98 LEU B N 1
ATOM 4104 C CA . LEU B 1 98 ? -14.406 -7.926 4.938 1 97.44 98 LEU B CA 1
ATOM 4105 C C . LEU B 1 98 ? -14.789 -8.5 6.297 1 97.44 98 LEU B C 1
ATOM 4107 O O . LEU B 1 98 ? -15.742 -9.273 6.402 1 97.44 98 LEU B O 1
ATOM 4111 N N . ASP B 1 99 ? -14.102 -8.078 7.312 1 97.31 99 ASP B N 1
ATOM 4112 C CA . ASP B 1 99 ? -14.375 -8.602 8.648 1 97.31 99 ASP B CA 1
ATOM 4113 C C . ASP B 1 99 ? -15.727 -8.125 9.164 1 97.31 99 ASP B C 1
ATOM 4115 O O . ASP B 1 99 ? -16.406 -8.836 9.914 1 97.31 99 ASP B O 1
ATOM 4119 N N . MET B 1 100 ? -16.141 -6.945 8.758 1 97.38 100 MET B N 1
ATOM 4120 C CA . MET B 1 100 ? -17.453 -6.426 9.156 1 97.38 100 MET B CA 1
ATOM 4121 C C . MET B 1 100 ? -18.562 -7.051 8.328 1 97.38 100 MET B C 1
ATOM 4123 O O . MET B 1 100 ? -19.734 -6.922 8.664 1 97.38 100 MET B O 1
ATOM 4127 N N . GLY B 1 101 ? -18.172 -7.688 7.223 1 97.44 101 GLY B N 1
ATOM 4128 C CA . GLY B 1 101 ? -19.156 -8.312 6.355 1 97.44 101 GLY B CA 1
ATOM 4129 C C . GLY B 1 101 ? -19.906 -7.316 5.477 1 97.44 101 GLY B C 1
ATOM 4130 O O . GLY B 1 101 ? -21.047 -7.555 5.09 1 97.44 101 GLY B O 1
ATOM 4131 N N . ILE B 1 102 ? -19.281 -6.227 5.117 1 98.12 102 ILE B N 1
ATOM 4132 C CA . ILE B 1 102 ? -19.922 -5.16 4.363 1 98.12 102 ILE B CA 1
ATOM 4133 C C . ILE B 1 102 ? -20.266 -5.652 2.957 1 98.12 102 ILE B C 1
ATOM 4135 O O . ILE B 1 102 ? -21.297 -5.289 2.395 1 98.12 102 ILE B O 1
ATOM 4139 N N . HIS B 1 103 ? -19.406 -6.465 2.387 1 97 103 HIS B N 1
ATOM 4140 C CA . HIS B 1 103 ? -19.609 -7.004 1.048 1 97 103 HIS B CA 1
ATOM 4141 C C . HIS B 1 103 ? -20.891 -7.82 0.979 1 97 103 HIS B C 1
ATOM 4143 O O . HIS B 1 103 ? -21.516 -7.926 -0.083 1 97 103 HIS B O 1
ATOM 4149 N N . ASP B 1 104 ? -21.312 -8.375 2.098 1 97.31 104 ASP B N 1
ATOM 4150 C CA . ASP B 1 104 ? -22.562 -9.141 2.146 1 97.31 104 ASP B CA 1
ATOM 4151 C C . ASP B 1 104 ? -23.766 -8.227 2.389 1 97.31 104 ASP B C 1
ATOM 4153 O O . ASP B 1 104 ? -24.875 -8.539 1.974 1 97.31 104 ASP B O 1
ATOM 4157 N N . ILE B 1 105 ? -23.547 -7.211 3.088 1 98.25 105 ILE B N 1
ATOM 4158 C CA . ILE B 1 105 ? -24.625 -6.293 3.467 1 98.25 105 ILE B CA 1
ATOM 4159 C C . ILE B 1 105 ? -25.078 -5.496 2.244 1 98.25 105 ILE B C 1
ATOM 4161 O O . ILE B 1 105 ? -26.266 -5.242 2.07 1 98.25 105 ILE B O 1
ATOM 4165 N N . ILE B 1 106 ? -24.094 -5.051 1.428 1 97.94 106 ILE B N 1
ATOM 4166 C CA . ILE B 1 106 ? -24.438 -4.359 0.189 1 97.94 106 ILE B CA 1
ATOM 4167 C C . ILE B 1 106 ? -24.984 -5.359 -0.827 1 97.94 106 ILE B C 1
ATOM 4169 O O . ILE B 1 106 ? -24.297 -6.309 -1.204 1 97.94 106 ILE B O 1
ATOM 4173 N N . ALA B 1 107 ? -26.172 -5.188 -1.201 1 93.94 107 ALA B N 1
ATOM 4174 C CA . ALA B 1 107 ? -26.797 -6.125 -2.135 1 93.94 107 ALA B CA 1
ATOM 4175 C C . ALA B 1 107 ? -26.266 -5.922 -3.551 1 93.94 107 ALA B C 1
ATOM 4177 O O . ALA B 1 107 ? -26.094 -4.789 -3.996 1 93.94 107 ALA B O 1
ATOM 4178 N N . PRO B 1 108 ? -25.984 -7.039 -4.215 1 94.75 108 PRO B N 1
ATOM 4179 C CA . PRO B 1 108 ? -25.625 -6.875 -5.625 1 94.75 108 PRO B CA 1
ATOM 4180 C C . PRO B 1 108 ? -26.734 -6.242 -6.449 1 94.75 108 PRO B C 1
ATOM 4182 O O . PRO B 1 108 ? -27.922 -6.441 -6.152 1 94.75 108 PRO B O 1
ATOM 4185 N N . GLY B 1 109 ? -26.422 -5.559 -7.531 1 93.31 109 GLY B N 1
ATOM 4186 C CA . GLY B 1 109 ? -27.406 -4.914 -8.383 1 93.31 109 GLY B CA 1
ATOM 4187 C C . GLY B 1 109 ? -27.312 -3.398 -8.367 1 93.31 109 GLY B C 1
ATOM 4188 O O . GLY B 1 109 ? -26.391 -2.838 -7.773 1 93.31 109 GLY B O 1
ATOM 4189 N N . PRO B 1 110 ? -28.234 -2.709 -9.008 1 93.06 110 PRO B N 1
ATOM 4190 C CA . PRO B 1 110 ? -28.156 -1.26 -9.203 1 93.06 110 PRO B CA 1
ATOM 4191 C C . PRO B 1 110 ? -28.734 -0.473 -8.039 1 93.06 110 PRO B C 1
ATOM 4193 O O . PRO B 1 110 ? -28.547 0.743 -7.949 1 93.06 110 PRO B O 1
ATOM 4196 N N . GLU B 1 111 ? -29.516 -1.147 -7.152 1 96.19 111 GLU B N 1
ATOM 4197 C CA . GLU B 1 111 ? -30.078 -0.452 -6.004 1 96.19 111 GLU B CA 1
ATOM 4198 C C . GLU B 1 111 ? -29.031 -0.213 -4.926 1 96.19 111 GLU B C 1
ATOM 4200 O O . GLU B 1 111 ? -28.438 -1.163 -4.41 1 96.19 111 GLU B O 1
ATOM 4205 N N . PRO B 1 112 ? -28.859 0.976 -4.531 1 97.75 112 PRO B N 1
ATOM 4206 C CA . PRO B 1 112 ? -27.781 1.272 -3.58 1 97.75 112 PRO B CA 1
ATOM 4207 C C . PRO B 1 112 ? -28.156 0.914 -2.143 1 97.75 112 PRO B C 1
ATOM 4209 O O . PRO B 1 112 ? -29.344 0.844 -1.806 1 97.75 112 PRO B O 1
ATOM 4212 N N . THR B 1 113 ? -27.203 0.582 -1.37 1 98.56 113 THR B N 1
ATOM 4213 C CA . THR B 1 113 ? -27.281 0.455 0.08 1 98.56 113 THR B CA 1
ATOM 4214 C C . THR B 1 113 ? -26.688 1.684 0.767 1 98.56 113 THR B C 1
ATOM 4216 O O . THR B 1 113 ? -25.578 2.1 0.452 1 98.56 113 THR B O 1
ATOM 4219 N N . SER B 1 114 ? -27.422 2.258 1.664 1 98.38 114 SER B N 1
ATOM 4220 C CA . SER B 1 114 ? -26.969 3.488 2.309 1 98.38 114 SER B CA 1
ATOM 4221 C C . SER B 1 114 ? -26 3.191 3.438 1 98.38 114 SER B C 1
ATOM 4223 O O . SER B 1 114 ? -25.984 2.088 3.988 1 98.38 114 SER B O 1
ATOM 4225 N N . LEU B 1 115 ? -25.266 4.191 3.746 1 98.12 115 LEU B N 1
ATOM 4226 C CA . LEU B 1 115 ? -24.375 4.082 4.895 1 98.12 115 LEU B CA 1
ATOM 4227 C C . LEU B 1 115 ? -25.156 3.77 6.164 1 98.12 115 LEU B C 1
ATOM 4229 O O . LEU B 1 115 ? -24.703 2.982 7 1 98.12 115 LEU B O 1
ATOM 4233 N N . ASP B 1 116 ? -26.266 4.344 6.332 1 98.5 116 ASP B N 1
ATOM 4234 C CA . ASP B 1 116 ? -27.094 4.125 7.516 1 98.5 116 ASP B CA 1
ATOM 4235 C C . ASP B 1 116 ? -27.516 2.662 7.625 1 98.5 116 ASP B C 1
ATOM 4237 O O . ASP B 1 116 ? -27.562 2.102 8.719 1 98.5 116 ASP B O 1
ATOM 4241 N N . GLN B 1 117 ? -27.844 2.061 6.535 1 98.56 117 GLN B N 1
ATOM 4242 C CA . GLN B 1 117 ? -28.203 0.647 6.523 1 98.56 117 GLN B CA 1
ATOM 4243 C C . GLN B 1 117 ? -27.031 -0.226 6.941 1 98.56 117 GLN B C 1
ATOM 4245 O O . GLN B 1 117 ? -27.203 -1.211 7.664 1 98.56 117 GLN B O 1
ATOM 4250 N N . ILE B 1 118 ? -25.875 0.134 6.477 1 98.62 118 ILE B N 1
ATOM 4251 C CA . ILE B 1 118 ? -24.672 -0.624 6.824 1 98.62 118 ILE B CA 1
ATOM 4252 C C . ILE B 1 118 ? -24.375 -0.468 8.312 1 98.62 118 ILE B C 1
ATOM 4254 O O . ILE B 1 118 ? -24.031 -1.439 8.984 1 98.62 118 ILE B O 1
ATOM 4258 N N . VAL B 1 119 ? -24.531 0.734 8.812 1 98.5 119 VAL B N 1
ATOM 4259 C CA . VAL B 1 119 ? -24.312 1.008 10.234 1 98.5 119 VAL B CA 1
ATOM 4260 C C . VAL B 1 119 ? -25.297 0.179 11.07 1 98.5 119 VAL B C 1
ATOM 4262 O O . VAL B 1 119 ? -24.906 -0.419 12.078 1 98.5 119 VAL B O 1
ATOM 4265 N N . GLU B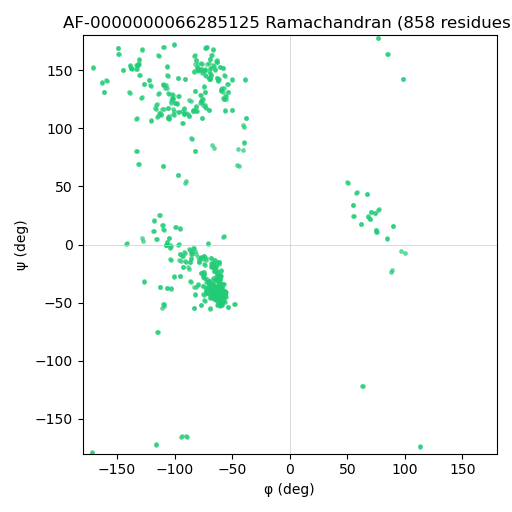 1 120 ? -26.5 0.146 10.695 1 98.31 120 GLU B N 1
ATOM 4266 C CA . GLU B 1 120 ? -27.516 -0.62 11.406 1 98.31 120 GLU B CA 1
ATOM 4267 C C . GLU B 1 120 ? -27.172 -2.107 11.422 1 98.31 120 GLU B C 1
ATOM 4269 O O . GLU B 1 120 ? -27.328 -2.773 12.445 1 98.31 120 GLU B O 1
ATOM 4274 N N . ALA B 1 121 ? -26.75 -2.609 10.344 1 98.12 121 ALA B N 1
ATOM 4275 C CA . ALA B 1 121 ? -26.469 -4.035 10.195 1 98.12 121 ALA B CA 1
ATOM 4276 C C . ALA B 1 121 ? -25.219 -4.441 10.969 1 98.12 121 ALA B C 1
ATOM 4278 O O . ALA B 1 121 ? -25.125 -5.559 11.477 1 98.12 121 ALA B O 1
ATOM 4279 N N . THR B 1 122 ? -24.25 -3.547 11.078 1 97.5 122 THR B N 1
ATOM 4280 C CA . THR B 1 122 ? -22.953 -3.898 11.656 1 97.5 122 THR B CA 1
ATOM 4281 C C . THR B 1 122 ? -22.859 -3.428 13.102 1 97.5 122 THR B C 1
ATOM 4283 O O . THR B 1 122 ? -22.062 -3.959 13.883 1 97.5 122 THR B O 1
ATOM 4286 N N . GLY B 1 123 ? -23.594 -2.381 13.445 1 97.56 123 GLY B N 1
ATOM 4287 C CA . GLY B 1 123 ? -23.438 -1.72 14.727 1 97.56 123 GLY B CA 1
ATOM 4288 C C . GLY B 1 123 ? -22.188 -0.86 14.805 1 97.56 123 GLY B C 1
ATOM 4289 O O . GLY B 1 123 ? -21.859 -0.33 15.867 1 97.56 123 GLY B O 1
ATOM 4290 N N . ALA B 1 124 ? -21.516 -0.634 13.68 1 98 124 ALA B N 1
ATOM 4291 C CA . ALA B 1 124 ? -20.266 0.099 13.648 1 98 124 ALA B CA 1
ATOM 4292 C C . ALA B 1 124 ? -20.484 1.601 13.789 1 98 124 ALA B C 1
ATOM 4294 O O . ALA B 1 124 ? -21.594 2.09 13.531 1 98 124 ALA B O 1
ATOM 4295 N N . SER B 1 125 ? -19.453 2.295 14.266 1 97.88 125 SER B N 1
ATOM 4296 C CA . SER B 1 125 ? -19.469 3.754 14.25 1 97.88 125 SER B CA 1
ATOM 4297 C C . SER B 1 125 ? -19.703 4.293 12.844 1 97.88 125 SER B C 1
ATOM 4299 O O . SER B 1 125 ? -18.969 3.934 11.914 1 97.88 125 SER B O 1
ATOM 4301 N N . LYS B 1 126 ? -20.719 5.137 12.703 1 97.62 126 LYS B N 1
ATOM 4302 C CA . LYS B 1 126 ? -20.984 5.75 11.406 1 97.62 126 LYS B CA 1
ATOM 4303 C C . LYS B 1 126 ? -19.781 6.574 10.938 1 97.62 126 LYS B C 1
ATOM 4305 O O . LYS B 1 126 ? -19.438 6.559 9.75 1 97.62 126 LYS B O 1
ATOM 4310 N N . ASP B 1 127 ? -19.172 7.27 11.844 1 96.56 127 ASP B N 1
ATOM 4311 C CA . ASP B 1 127 ? -18.016 8.117 11.539 1 96.56 127 ASP B CA 1
ATOM 4312 C C . ASP B 1 127 ? -16.875 7.289 10.969 1 96.56 127 ASP B C 1
ATOM 4314 O O . ASP B 1 127 ? -16.328 7.621 9.914 1 96.56 127 ASP B O 1
ATOM 4318 N N . ILE B 1 128 ? -16.547 6.238 11.617 1 97.31 128 ILE B N 1
ATOM 4319 C CA . ILE B 1 128 ? -15.422 5.395 11.211 1 97.31 128 ILE B CA 1
ATOM 4320 C C . ILE B 1 128 ? -15.75 4.703 9.891 1 97.31 128 ILE B C 1
ATOM 4322 O O . ILE B 1 128 ? -14.922 4.652 8.984 1 97.31 128 ILE B O 1
ATOM 4326 N N . LEU B 1 129 ? -16.984 4.184 9.781 1 98 129 LEU B N 1
ATOM 4327 C CA . LEU B 1 129 ? -17.391 3.4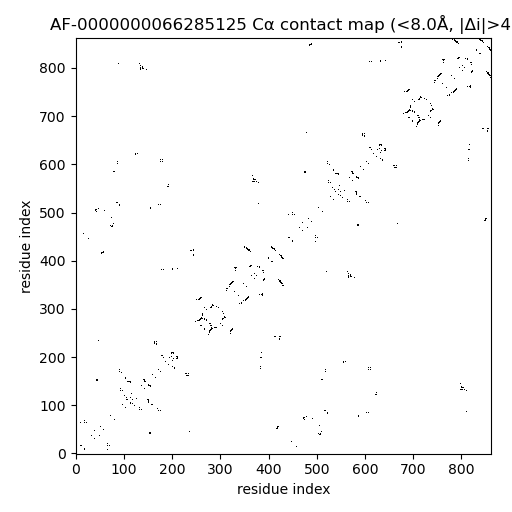86 8.562 1 98 129 LEU B CA 1
ATOM 4328 C C . LEU B 1 129 ? -17.344 4.418 7.359 1 98 129 LEU B C 1
ATOM 4330 O O . LEU B 1 129 ? -16.922 4.008 6.27 1 98 129 LEU B O 1
ATOM 4334 N N . LYS B 1 130 ? -17.781 5.609 7.527 1 97.25 130 LYS B N 1
ATOM 4335 C CA . LYS B 1 130 ? -17.734 6.59 6.449 1 97.25 130 LYS B CA 1
ATOM 4336 C C . LYS B 1 130 ? -16.312 6.805 5.953 1 97.25 130 LYS B C 1
ATOM 4338 O O . LYS B 1 130 ? -16.078 6.883 4.746 1 97.25 130 LYS B O 1
ATOM 4343 N N . ARG B 1 131 ? -15.375 6.934 6.844 1 97.5 131 ARG B N 1
ATOM 4344 C CA . ARG B 1 131 ? -13.969 7.172 6.535 1 97.5 131 ARG B CA 1
ATOM 4345 C C . ARG B 1 131 ? -13.367 5.98 5.801 1 97.5 131 ARG B C 1
ATOM 4347 O O . ARG B 1 131 ? -12.617 6.156 4.836 1 97.5 131 ARG B O 1
ATOM 4354 N N . ILE B 1 132 ? -13.703 4.738 6.215 1 98 132 ILE B N 1
ATOM 4355 C CA . ILE B 1 132 ? -13.227 3.514 5.582 1 98 132 ILE B CA 1
ATOM 4356 C C . ILE B 1 132 ? -13.82 3.393 4.18 1 98 132 ILE B C 1
ATOM 4358 O O . ILE B 1 132 ? -13.102 3.113 3.219 1 98 132 ILE B O 1
ATOM 4362 N N . MET B 1 133 ? -15.125 3.666 4.035 1 97.81 133 MET B N 1
ATOM 4363 C CA . MET B 1 133 ? -15.805 3.545 2.746 1 97.81 133 MET B CA 1
ATOM 4364 C C . MET B 1 133 ? -15.281 4.582 1.758 1 97.81 133 MET B C 1
ATOM 4366 O O . MET B 1 133 ? -15.211 4.32 0.556 1 97.81 133 MET B O 1
ATOM 4370 N N . ARG B 1 134 ? -14.938 5.762 2.295 1 96.94 134 ARG B N 1
ATOM 4371 C CA . ARG B 1 134 ? -14.359 6.801 1.449 1 96.94 134 ARG B CA 1
ATOM 4372 C C . ARG B 1 134 ? -13.07 6.316 0.79 1 96.94 134 ARG B C 1
ATOM 4374 O O . ARG B 1 134 ? -12.875 6.5 -0.413 1 96.94 134 ARG B O 1
ATOM 4381 N N . VAL B 1 135 ? -12.211 5.672 1.518 1 96.5 135 VAL B N 1
ATOM 4382 C CA . VAL B 1 135 ? -10.961 5.137 0.989 1 96.5 135 VAL B CA 1
ATOM 4383 C C . VAL B 1 135 ? -11.258 4.031 -0.025 1 96.5 135 VAL B C 1
ATOM 4385 O O . VAL B 1 135 ? -10.664 4 -1.108 1 96.5 135 VAL B O 1
ATOM 4388 N N . CYS B 1 136 ? -12.18 3.156 0.284 1 97.12 136 CYS B N 1
ATOM 4389 C CA . CYS B 1 136 ? -12.508 2.02 -0.572 1 97.12 136 CYS B CA 1
ATOM 4390 C C . CYS B 1 136 ? -13.117 2.484 -1.887 1 97.12 136 CYS B C 1
ATOM 4392 O O . CYS B 1 136 ? -12.797 1.948 -2.949 1 97.12 136 CYS B O 1
ATOM 4394 N N . THR B 1 137 ? -13.977 3.504 -1.855 1 96.81 137 THR B N 1
ATOM 4395 C CA . THR B 1 137 ? -14.617 3.979 -3.076 1 96.81 137 THR B CA 1
ATOM 4396 C C . THR B 1 137 ? -13.641 4.793 -3.918 1 96.81 137 THR B C 1
ATOM 4398 O O . THR B 1 137 ? -13.695 4.762 -5.148 1 96.81 137 THR B O 1
ATOM 4401 N N . GLN B 1 138 ? -12.758 5.551 -3.217 1 95.5 138 GLN B N 1
ATOM 4402 C CA . GLN B 1 138 ? -11.734 6.301 -3.936 1 95.5 138 GLN B CA 1
ATOM 4403 C C . GLN B 1 138 ? -10.828 5.367 -4.738 1 95.5 138 GLN B C 1
ATOM 4405 O O . GLN B 1 138 ? -10.383 5.719 -5.828 1 95.5 138 GLN B O 1
ATOM 4410 N N . ARG B 1 139 ? -10.648 4.164 -4.27 1 95.38 139 ARG B N 1
ATOM 4411 C CA . ARG B 1 139 ? -9.797 3.186 -4.938 1 95.38 139 ARG B CA 1
ATOM 4412 C C . ARG B 1 139 ? -10.625 2.207 -5.758 1 95.38 139 ARG B C 1
ATOM 4414 O O . ARG B 1 139 ? -10.18 1.093 -6.043 1 95.38 139 ARG B O 1
ATOM 4421 N N . LEU B 1 140 ? -11.852 2.49 -6.012 1 96.19 140 LEU B N 1
ATOM 4422 C CA . LEU B 1 140 ? -12.727 1.807 -6.957 1 96.19 140 LEU B CA 1
ATOM 4423 C C . LEU B 1 140 ? -13.102 0.419 -6.445 1 96.19 140 LEU B C 1
ATOM 4425 O O . LEU B 1 140 ? -13.375 -0.486 -7.238 1 96.19 140 LEU B O 1
ATOM 4429 N N . VAL B 1 141 ? -13.125 0.206 -5.141 1 96.81 141 VAL B N 1
ATOM 4430 C CA . VAL B 1 141 ? -13.555 -1.078 -4.598 1 96.81 141 VAL B CA 1
ATOM 4431 C C . VAL B 1 141 ? -15.078 -1.186 -4.652 1 96.81 141 VAL B C 1
ATOM 4433 O O . VAL B 1 141 ? -15.617 -2.184 -5.137 1 96.81 141 VAL B O 1
ATOM 4436 N N . PHE B 1 142 ? -15.812 -0.206 -4.125 1 97 142 PHE B N 1
ATOM 4437 C CA . PHE B 1 142 ? -17.25 0.006 -4.285 1 97 142 PHE B CA 1
ATOM 4438 C C . PHE B 1 142 ? -17.531 1.289 -5.059 1 97 142 PHE B C 1
ATOM 4440 O O . PHE B 1 142 ? -16.625 2.111 -5.25 1 97 142 PHE B O 1
ATOM 4447 N N . ASP B 1 143 ? -18.719 1.386 -5.555 1 95.81 143 ASP B N 1
ATOM 4448 C CA . ASP B 1 143 ? -19.125 2.664 -6.117 1 95.81 143 ASP B CA 1
ATOM 4449 C C . ASP B 1 143 ? -20.031 3.43 -5.145 1 95.81 143 ASP B C 1
ATOM 4451 O O . ASP B 1 143 ? -20.953 2.857 -4.559 1 95.81 143 ASP B O 1
ATOM 4455 N N . GLU B 1 144 ? -19.641 4.586 -4.875 1 96.5 144 GLU B N 1
ATOM 4456 C CA . GLU B 1 144 ? -20.547 5.539 -4.234 1 96.5 144 GLU B CA 1
ATOM 4457 C C . GLU B 1 144 ? -21.281 6.383 -5.27 1 96.5 144 GLU B C 1
ATOM 4459 O O . GLU B 1 144 ? -20.719 7.332 -5.82 1 96.5 144 GLU B O 1
ATOM 4464 N N . ILE B 1 145 ? -22.5 6.121 -5.516 1 94 145 ILE B N 1
ATOM 4465 C CA . ILE B 1 145 ? -23.203 6.695 -6.656 1 94 145 ILE B CA 1
ATOM 4466 C C . ILE B 1 145 ? -23.906 7.98 -6.238 1 94 145 ILE B C 1
ATOM 4468 O O . ILE B 1 145 ? -24.312 8.781 -7.086 1 94 145 ILE B O 1
ATOM 4472 N N . ALA B 1 146 ? -24.125 8.203 -5.062 1 95.19 146 ALA B N 1
ATOM 4473 C CA . ALA B 1 146 ? -24.594 9.398 -4.359 1 95.19 146 ALA B CA 1
ATOM 4474 C C . ALA B 1 146 ? -24.016 9.461 -2.949 1 95.19 146 ALA B C 1
ATOM 4476 O O . ALA B 1 146 ? -23.375 8.5 -2.486 1 95.19 146 ALA B O 1
ATOM 4477 N N . PRO B 1 147 ? -24.078 10.602 -2.34 1 95.12 147 PRO B N 1
ATOM 4478 C CA . PRO B 1 147 ? -23.484 10.672 -1.002 1 95.12 147 PRO B CA 1
ATOM 4479 C C . PRO B 1 147 ? -23.953 9.547 -0.087 1 95.12 147 PRO B C 1
ATOM 4481 O O . PRO B 1 147 ? -25.156 9.438 0.192 1 95.12 147 PRO B O 1
ATOM 4484 N N . GLU B 1 148 ? -23.031 8.727 0.29 1 96.69 148 GLU B N 1
ATOM 4485 C CA . GLU B 1 148 ? -23.234 7.668 1.275 1 96.69 148 GLU B CA 1
ATOM 4486 C C . GLU B 1 148 ? -24.172 6.586 0.738 1 96.69 148 GLU B C 1
ATOM 4488 O O . GLU B 1 148 ? -24.906 5.965 1.501 1 96.69 148 GLU B O 1
ATOM 4493 N N . GLN B 1 149 ? -24.25 6.453 -0.583 1 97.81 149 GLN B N 1
ATOM 4494 C CA . GLN B 1 149 ? -25 5.398 -1.265 1 97.81 149 GLN B CA 1
ATOM 4495 C C . GLN B 1 149 ? -24.062 4.492 -2.059 1 97.81 149 GLN B C 1
ATOM 4497 O O . GLN B 1 149 ? -23.422 4.938 -3.018 1 97.81 149 GLN B O 1
ATOM 4502 N N . PHE B 1 150 ? -24.047 3.215 -1.74 1 97.94 150 PHE B N 1
ATOM 4503 C CA . PHE B 1 150 ? -23 2.346 -2.254 1 97.94 150 PHE B CA 1
ATOM 4504 C C . PHE B 1 150 ? -23.594 1.189 -3.049 1 97.94 150 PHE B C 1
ATOM 4506 O O . PHE B 1 150 ? -24.641 0.654 -2.688 1 97.94 150 PHE B O 1
ATOM 4513 N N . ILE B 1 151 ? -22.969 0.814 -4.117 1 97.56 151 ILE B N 1
ATOM 4514 C CA . ILE B 1 151 ? -23.297 -0.394 -4.867 1 97.56 151 ILE B CA 1
ATOM 4515 C C . ILE B 1 151 ? -22.031 -1.194 -5.137 1 97.56 151 ILE B C 1
ATOM 4517 O O . ILE B 1 151 ? -20.922 -0.655 -5.066 1 97.56 151 ILE B O 1
ATOM 4521 N N . HIS B 1 152 ? -22.234 -2.496 -5.41 1 97.88 152 HIS B N 1
ATOM 4522 C CA . HIS B 1 152 ? -21.141 -3.326 -5.895 1 97.88 152 HIS B CA 1
ATOM 4523 C C . HIS B 1 152 ? -20.734 -2.922 -7.305 1 97.88 152 HIS B C 1
ATOM 4525 O O . HIS B 1 152 ? -21.547 -2.455 -8.094 1 97.88 152 HIS B O 1
ATOM 4531 N N . ASN B 1 153 ? -19.516 -2.959 -7.586 1 96.5 153 ASN B N 1
ATOM 4532 C CA . ASN B 1 153 ? -18.969 -3.059 -8.938 1 96.5 153 ASN B CA 1
ATOM 4533 C C . ASN B 1 153 ? -18.203 -4.359 -9.133 1 96.5 153 ASN B C 1
ATOM 4535 O O . ASN B 1 153 ? -18.281 -5.27 -8.312 1 96.5 153 ASN B O 1
ATOM 4539 N N . GLY B 1 154 ? -17.516 -4.523 -10.242 1 96.38 154 GLY B N 1
ATOM 4540 C CA . GLY B 1 154 ? -16.797 -5.758 -10.523 1 96.38 154 GLY B CA 1
ATOM 4541 C C . GLY B 1 154 ? -15.711 -6.059 -9.508 1 96.38 154 GLY B C 1
ATOM 4542 O O . GLY B 1 154 ? -15.391 -7.223 -9.266 1 96.38 154 GLY B O 1
ATOM 4543 N N . VAL B 1 155 ? -15.125 -5.07 -8.891 1 96.75 155 VAL B N 1
ATOM 4544 C CA . VAL B 1 155 ? -14.047 -5.254 -7.926 1 96.75 155 VAL B CA 1
ATOM 4545 C C . VAL B 1 155 ? -14.617 -5.816 -6.621 1 96.75 155 VAL B C 1
ATOM 4547 O O . VAL B 1 155 ? -14.164 -6.859 -6.141 1 96.75 155 VAL B O 1
ATOM 4550 N N . SER B 1 156 ? -15.672 -5.215 -6.121 1 97.56 156 SER B N 1
ATOM 4551 C CA . SER B 1 156 ? -16.219 -5.633 -4.836 1 97.56 156 SER B CA 1
ATOM 4552 C C . SER B 1 156 ? -17.031 -6.918 -4.98 1 97.56 156 SER B C 1
ATOM 4554 O O . SER B 1 156 ? -17.188 -7.676 -4.02 1 97.56 156 SER B O 1
ATOM 4556 N N . LEU B 1 157 ? -17.547 -7.18 -6.16 1 97.5 157 LEU B N 1
ATOM 4557 C CA . LEU B 1 157 ? -18.297 -8.414 -6.379 1 97.5 157 LEU B CA 1
ATOM 4558 C C . LEU B 1 157 ? -17.406 -9.633 -6.184 1 97.5 157 LEU B C 1
ATOM 4560 O O . LEU B 1 157 ? -17.891 -10.727 -5.887 1 97.5 157 LEU B O 1
ATOM 4564 N N . GLN B 1 158 ? -16.109 -9.445 -6.32 1 95.19 158 GLN B N 1
ATOM 4565 C CA . GLN B 1 158 ? -15.172 -10.539 -6.109 1 95.19 158 GLN B CA 1
ATOM 4566 C C . GLN B 1 158 ? -15.258 -11.07 -4.68 1 95.19 158 GLN B C 1
ATOM 4568 O O . GLN B 1 158 ? -15.016 -12.25 -4.438 1 95.19 158 GLN B O 1
ATOM 4573 N N . PHE B 1 159 ? -15.648 -10.227 -3.758 1 96.56 159 PHE B N 1
ATOM 4574 C CA . PHE B 1 159 ? -15.711 -10.609 -2.352 1 96.56 159 PHE B CA 1
ATOM 4575 C C . PHE B 1 159 ? -16.812 -11.633 -2.119 1 96.56 159 PHE B C 1
ATOM 4577 O O . PHE B 1 159 ? -16.844 -12.297 -1.077 1 96.56 159 PHE B O 1
ATOM 4584 N N . LEU B 1 160 ? -17.688 -11.734 -3.084 1 96.12 160 LEU B N 1
ATOM 4585 C CA . LEU B 1 160 ? -18.797 -12.672 -2.939 1 96.12 160 LEU B CA 1
ATOM 4586 C C . LEU B 1 160 ? -18.391 -14.07 -3.4 1 96.12 160 LEU B C 1
ATOM 4588 O O . LEU B 1 160 ? -19.156 -15.031 -3.223 1 96.12 160 LEU B O 1
ATOM 4592 N N . ALA B 1 161 ? -17.219 -14.227 -3.967 1 93.38 161 ALA B N 1
ATOM 4593 C CA . ALA B 1 161 ? -16.609 -15.523 -4.254 1 93.38 161 ALA B CA 1
ATOM 4594 C C . ALA B 1 161 ? -15.719 -15.984 -3.104 1 93.38 161 ALA B C 1
ATOM 4596 O O . ALA B 1 161 ? -14.617 -15.461 -2.928 1 93.38 161 ALA B O 1
ATOM 4597 N N . PRO B 1 162 ? -16.062 -17.016 -2.434 1 92.44 162 PRO B N 1
ATOM 4598 C CA . PRO B 1 162 ? -15.406 -17.375 -1.18 1 92.44 162 PRO B CA 1
ATOM 4599 C C . PRO B 1 162 ? -13.906 -17.609 -1.351 1 92.44 162 PRO B C 1
ATOM 4601 O O . PRO B 1 162 ? -13.109 -17.141 -0.532 1 92.44 162 PRO B O 1
ATOM 4604 N N . PRO B 1 163 ? -13.43 -18.312 -2.396 1 89.56 163 PRO B N 1
ATOM 4605 C CA . PRO B 1 163 ? -11.984 -18.5 -2.521 1 89.56 163 PRO B CA 1
ATOM 4606 C C . PRO B 1 163 ? -11.234 -17.172 -2.697 1 89.56 163 PRO B C 1
ATOM 4608 O O . PRO B 1 163 ? -10.148 -17 -2.139 1 89.56 163 PRO B O 1
ATOM 4611 N N . VAL B 1 164 ? -11.859 -16.234 -3.449 1 92.12 164 VAL B N 1
ATOM 4612 C CA . VAL B 1 164 ? -11.227 -14.938 -3.68 1 92.12 164 VAL B CA 1
ATOM 4613 C C . VAL B 1 164 ? -11.273 -14.109 -2.4 1 92.12 164 VAL B C 1
ATOM 4615 O O . VAL B 1 164 ? -10.289 -13.461 -2.041 1 92.12 164 VAL B O 1
ATOM 4618 N N . GLN B 1 165 ? -12.422 -14.18 -1.755 1 94.81 165 GLN B N 1
ATOM 4619 C CA . GLN B 1 165 ? -12.547 -13.492 -0.477 1 94.81 165 GLN B CA 1
ATOM 4620 C C . GLN B 1 165 ? -11.477 -13.961 0.507 1 94.81 165 GLN B C 1
ATOM 4622 O O . GLN B 1 165 ? -10.867 -13.148 1.201 1 94.81 165 GLN B O 1
ATOM 4627 N N . ALA B 1 166 ? -11.273 -15.273 0.556 1 93.81 166 ALA B N 1
ATOM 4628 C CA . ALA B 1 166 ? -10.289 -15.859 1.464 1 93.81 166 ALA B CA 1
ATOM 4629 C C . ALA B 1 166 ? -8.883 -15.383 1.122 1 93.81 166 ALA B C 1
ATOM 4631 O O . ALA B 1 166 ? -8.078 -15.102 2.018 1 93.81 166 ALA B O 1
ATOM 4632 N N . LEU B 1 167 ? -8.594 -15.32 -0.128 1 93.44 167 LEU B N 1
ATOM 4633 C CA . LEU B 1 167 ? -7.281 -14.883 -0.585 1 93.44 167 LEU B CA 1
ATOM 4634 C C . LEU B 1 167 ? -7.027 -13.43 -0.196 1 93.44 167 LEU B C 1
ATOM 4636 O O . LEU B 1 167 ? -5.949 -13.094 0.296 1 93.44 167 LEU B O 1
ATOM 4640 N N . ILE B 1 168 ? -8.008 -12.578 -0.433 1 95.44 168 ILE B N 1
ATOM 4641 C CA . ILE B 1 168 ? -7.875 -11.156 -0.128 1 95.44 168 ILE B CA 1
ATOM 4642 C C . ILE B 1 168 ? -7.789 -10.961 1.384 1 95.44 168 ILE B C 1
ATOM 4644 O O . ILE B 1 168 ? -7.012 -10.133 1.864 1 95.44 168 ILE B O 1
ATOM 4648 N N . SER B 1 169 ? -8.578 -11.719 2.102 1 96.25 169 SER B N 1
ATOM 4649 C CA . SER B 1 169 ? -8.516 -11.656 3.557 1 96.25 169 SER B CA 1
ATOM 4650 C C . SER B 1 169 ? -7.133 -12.062 4.062 1 96.25 169 SER B C 1
ATOM 4652 O O . SER B 1 169 ? -6.613 -11.461 5.004 1 96.25 169 SER B O 1
ATOM 4654 N N . HIS B 1 170 ? -6.578 -13.102 3.469 1 96.19 170 HIS B N 1
ATOM 4655 C CA . HIS B 1 170 ? -5.219 -13.508 3.809 1 96.19 170 HIS B CA 1
ATOM 4656 C C . HIS B 1 170 ? -4.227 -12.375 3.574 1 96.19 170 HIS B C 1
ATOM 4658 O O . HIS B 1 170 ? -3.381 -12.094 4.426 1 96.19 170 HIS B O 1
ATOM 4664 N N . ALA B 1 171 ? -4.359 -11.734 2.484 1 96.19 171 ALA B N 1
ATOM 4665 C CA . ALA B 1 171 ? -3.445 -10.641 2.158 1 96.19 171 ALA B CA 1
ATOM 4666 C C . ALA B 1 171 ? -3.596 -9.484 3.143 1 96.19 171 ALA B C 1
ATOM 4668 O O . ALA B 1 171 ? -2.602 -8.961 3.645 1 96.19 171 ALA B O 1
ATOM 4669 N N . CYS B 1 172 ? -4.816 -9.125 3.443 1 97.31 172 CYS B N 1
ATOM 4670 C CA . CYS B 1 172 ? -5.105 -7.938 4.242 1 97.31 172 CYS B CA 1
ATOM 4671 C C . CYS B 1 172 ? -4.844 -8.195 5.719 1 97.31 172 CYS B C 1
ATOM 4673 O O . CYS B 1 172 ? -4.805 -7.262 6.52 1 97.31 172 CYS B O 1
ATOM 4675 N N . ASP B 1 173 ? -4.652 -9.43 6.078 1 97.5 173 ASP B N 1
ATOM 4676 C CA . ASP B 1 173 ? -4.344 -9.781 7.465 1 97.5 173 ASP B CA 1
ATOM 4677 C C . ASP B 1 173 ? -2.934 -10.359 7.582 1 97.5 173 ASP B C 1
ATOM 4679 O O . ASP B 1 173 ? -1.974 -9.617 7.812 1 97.5 173 ASP B O 1
ATOM 4683 N N . ASP B 1 174 ? -2.732 -11.609 7.164 1 97.81 174 ASP B N 1
ATOM 4684 C CA . ASP B 1 174 ? -1.435 -12.266 7.289 1 97.81 174 ASP B CA 1
ATOM 4685 C C . ASP B 1 174 ? -0.36 -11.508 6.516 1 97.81 174 ASP B C 1
ATOM 4687 O O . ASP B 1 174 ? 0.735 -11.273 7.031 1 97.81 174 ASP B O 1
ATOM 4691 N N . GLY B 1 175 ? -0.74 -11.18 5.285 1 98.06 175 GLY B N 1
ATOM 4692 C CA . GLY B 1 175 ? 0.222 -10.469 4.457 1 98.06 175 GLY B CA 1
ATOM 4693 C C . GLY B 1 175 ? 0.65 -9.141 5.051 1 98.06 175 GLY B C 1
ATOM 4694 O O . GLY B 1 175 ? 1.836 -8.805 5.047 1 98.06 175 GLY B O 1
ATOM 4695 N N . LEU B 1 176 ? -0.31 -8.406 5.469 1 98.12 176 LEU B N 1
ATOM 4696 C CA . LEU B 1 176 ? -0.047 -7.098 6.055 1 98.12 176 LEU B CA 1
ATOM 4697 C C . LEU B 1 176 ? 0.812 -7.227 7.309 1 98.12 176 LEU B C 1
ATOM 4699 O O . LEU B 1 176 ? 1.719 -6.422 7.527 1 98.12 176 LEU B O 1
ATOM 4703 N N . ARG B 1 177 ? 0.609 -8.203 8.141 1 98.19 177 ARG B N 1
ATOM 4704 C CA . ARG B 1 177 ? 1.399 -8.469 9.336 1 98.19 177 ARG B CA 1
ATOM 4705 C C . ARG B 1 177 ? 2.832 -8.852 8.977 1 98.19 177 ARG B C 1
ATOM 4707 O O . ARG B 1 177 ? 3.779 -8.406 9.625 1 98.19 177 ARG B O 1
ATOM 4714 N N . MET B 1 178 ? 2.961 -9.664 7.98 1 98.5 178 MET B N 1
ATOM 4715 C CA . MET B 1 178 ? 4.293 -10.039 7.512 1 98.5 178 MET B CA 1
ATOM 4716 C C . MET B 1 178 ? 5.07 -8.82 7.039 1 98.5 178 MET B C 1
ATOM 4718 O O . MET B 1 178 ? 6.246 -8.656 7.379 1 98.5 178 MET B O 1
ATOM 4722 N N . ALA B 1 179 ? 4.387 -7.98 6.273 1 98.5 179 ALA B N 1
ATOM 4723 C CA . ALA B 1 179 ? 5.039 -6.785 5.738 1 98.5 179 ALA B CA 1
ATOM 4724 C C . ALA B 1 179 ? 5.566 -5.898 6.863 1 98.5 179 ALA B C 1
ATOM 4726 O O . ALA B 1 179 ? 6.637 -5.301 6.742 1 98.5 179 ALA B O 1
ATOM 4727 N N . ALA B 1 180 ? 4.809 -5.84 7.945 1 98.12 180 ALA B N 1
ATOM 4728 C CA . ALA B 1 180 ? 5.176 -5.004 9.086 1 98.12 180 ALA B CA 1
ATOM 4729 C C . ALA B 1 180 ? 6.438 -5.527 9.766 1 98.12 180 ALA B C 1
ATOM 4731 O O . ALA B 1 180 ? 7.086 -4.801 10.523 1 98.12 180 ALA B O 1
ATOM 4732 N N . HIS B 1 181 ? 6.828 -6.734 9.5 1 98.12 181 HIS B N 1
ATOM 4733 C CA . HIS B 1 181 ? 8 -7.328 10.133 1 98.12 181 HIS B CA 1
ATOM 4734 C C . HIS B 1 181 ? 9.062 -7.688 9.094 1 98.12 181 HIS B C 1
ATOM 4736 O O . HIS B 1 181 ? 10.008 -8.414 9.391 1 98.12 181 HIS B O 1
ATOM 4742 N N . PHE B 1 182 ? 8.875 -7.199 7.871 1 98.5 182 PHE B N 1
ATOM 4743 C CA . PHE B 1 182 ? 9.758 -7.539 6.766 1 98.5 182 PHE B CA 1
ATOM 4744 C C . PHE B 1 182 ? 11.188 -7.102 7.062 1 98.5 182 PHE B C 1
ATOM 4746 O O . PHE B 1 182 ? 12.117 -7.91 7.02 1 98.5 182 PHE B O 1
ATOM 4753 N N . THR B 1 183 ? 11.375 -5.848 7.422 1 97.81 183 THR B N 1
ATOM 4754 C CA . THR B 1 183 ? 12.703 -5.301 7.691 1 97.81 183 THR B CA 1
ATOM 4755 C C . THR B 1 183 ? 13.328 -5.973 8.906 1 97.81 183 THR B C 1
ATOM 4757 O O . THR B 1 183 ? 14.523 -6.273 8.914 1 97.81 183 THR B O 1
ATOM 4760 N N . ASP B 1 184 ? 12.523 -6.246 9.938 1 97.44 184 ASP B N 1
ATOM 4761 C CA . ASP B 1 184 ? 13.008 -6.926 11.141 1 97.44 184 ASP B CA 1
ATOM 4762 C C . ASP B 1 184 ? 13.578 -8.305 10.797 1 97.44 184 ASP B C 1
ATOM 4764 O O . ASP B 1 184 ? 14.594 -8.719 11.359 1 97.44 184 ASP B O 1
ATOM 4768 N N . SER B 1 185 ? 12.898 -8.977 9.953 1 97.75 185 SER B N 1
ATOM 4769 C CA . SER B 1 185 ? 13.328 -10.32 9.586 1 97.75 185 SER B CA 1
ATOM 4770 C C . SER B 1 185 ? 14.664 -10.289 8.859 1 97.75 185 SER B C 1
ATOM 4772 O O . SER B 1 185 ? 15.5 -11.18 9.047 1 97.75 185 SER B O 1
ATOM 4774 N N . LEU B 1 186 ? 14.875 -9.312 8.023 1 97.44 186 LEU B N 1
ATOM 4775 C CA . LEU B 1 186 ? 16.141 -9.172 7.309 1 97.44 186 LEU B CA 1
ATOM 4776 C C . LEU B 1 186 ? 17.25 -8.766 8.266 1 97.44 186 LEU B C 1
ATOM 4778 O O . LEU B 1 186 ? 18.375 -9.258 8.156 1 97.44 186 LEU B O 1
ATOM 4782 N N . LYS B 1 187 ? 16.953 -7.887 9.195 1 96.94 187 LYS B N 1
ATOM 4783 C CA . LYS B 1 187 ? 17.938 -7.453 10.18 1 96.94 187 LYS B CA 1
ATOM 4784 C C . LYS B 1 187 ? 18.406 -8.617 11.039 1 96.94 187 LYS B C 1
ATOM 4786 O O . LYS B 1 187 ? 19.594 -8.703 11.391 1 96.94 187 LYS B O 1
ATOM 4791 N N . LYS B 1 188 ? 17.5 -9.445 11.359 1 96.44 188 LYS B N 1
ATOM 4792 C CA . LYS B 1 188 ? 17.797 -10.594 12.195 1 96.44 188 LYS B CA 1
ATOM 4793 C C . LYS B 1 188 ? 18.859 -11.484 11.547 1 96.44 188 LYS B C 1
ATOM 4795 O O . LYS B 1 188 ? 19.578 -12.211 12.234 1 96.44 188 LYS B O 1
ATOM 4800 N N . THR B 1 189 ? 19.031 -11.438 10.266 1 96.25 189 THR B N 1
ATOM 4801 C CA . THR B 1 189 ? 20 -12.25 9.539 1 96.25 189 THR B CA 1
ATOM 4802 C C . THR B 1 189 ? 21.125 -11.391 9.008 1 96.25 189 THR B C 1
ATOM 4804 O O . THR B 1 189 ? 21.812 -11.773 8.062 1 96.25 189 THR B O 1
ATOM 4807 N N . ASP B 1 190 ? 21.281 -10.156 9.531 1 96.88 190 ASP B N 1
ATOM 4808 C CA . ASP B 1 190 ? 22.281 -9.188 9.078 1 96.88 190 ASP B CA 1
ATOM 4809 C C . ASP B 1 190 ? 22.156 -8.938 7.578 1 96.88 190 ASP B C 1
ATOM 4811 O O . ASP B 1 190 ? 23.156 -8.898 6.863 1 96.88 190 ASP B O 1
ATOM 4815 N N . TRP B 1 191 ? 20.891 -8.977 7.07 1 96.88 191 TRP B N 1
ATOM 4816 C CA . TRP B 1 191 ? 20.516 -8.641 5.699 1 96.88 191 TRP B CA 1
ATOM 4817 C C . TRP B 1 191 ? 20.922 -9.75 4.734 1 96.88 191 TRP B C 1
ATOM 4819 O O . TRP B 1 191 ? 20.859 -9.578 3.516 1 96.88 191 TRP B O 1
ATOM 4829 N N . LYS B 1 192 ? 21.297 -10.906 5.266 1 96.25 192 LYS B N 1
ATOM 4830 C CA . LYS B 1 192 ? 21.797 -11.992 4.418 1 96.25 192 LYS B CA 1
ATOM 4831 C C . LYS B 1 192 ? 20.656 -12.906 3.99 1 96.25 192 LYS B C 1
ATOM 4833 O O . LYS B 1 192 ? 20.797 -13.688 3.049 1 96.25 192 LYS B O 1
ATOM 4838 N N . GLY B 1 193 ? 19.5 -12.781 4.656 1 94.38 193 GLY B N 1
ATOM 4839 C CA . GLY B 1 193 ? 18.391 -13.688 4.383 1 94.38 193 GLY B CA 1
ATOM 4840 C C . GLY B 1 193 ? 18.578 -15.062 5 1 94.38 193 GLY B C 1
ATOM 4841 O O . GLY B 1 193 ? 19.562 -15.297 5.719 1 94.38 193 GLY B O 1
ATOM 4842 N N . SER B 1 194 ? 17.609 -15.891 4.836 1 95.25 194 SER B N 1
ATOM 4843 C CA . SER B 1 194 ? 17.609 -17.234 5.391 1 95.25 194 SER B CA 1
ATOM 4844 C C . SER B 1 194 ? 16.922 -18.219 4.449 1 95.25 194 SER B C 1
ATOM 4846 O O . SER B 1 194 ? 16.031 -17.844 3.68 1 95.25 194 SER B O 1
ATOM 4848 N N . ASP B 1 195 ? 17.328 -19.422 4.488 1 94 195 ASP B N 1
ATOM 4849 C CA . ASP B 1 195 ? 16.641 -20.5 3.781 1 94 195 ASP B CA 1
ATOM 4850 C C . ASP B 1 195 ? 15.672 -21.234 4.707 1 94 195 ASP B C 1
ATOM 4852 O O . ASP B 1 195 ? 14.867 -22.047 4.254 1 94 195 ASP B O 1
ATOM 4856 N N . ASP B 1 196 ? 15.734 -20.922 5.953 1 93.69 196 ASP B N 1
ATOM 4857 C CA . ASP B 1 196 ? 14.922 -21.578 6.969 1 93.69 196 ASP B CA 1
ATOM 4858 C C . ASP B 1 196 ? 13.516 -21 7.012 1 93.69 196 ASP B C 1
ATOM 4860 O O . ASP B 1 196 ? 13.336 -19.812 7.32 1 93.69 196 ASP B O 1
ATOM 4864 N N . PRO B 1 197 ? 12.5 -21.812 6.742 1 91.69 197 PRO B N 1
ATOM 4865 C CA . PRO B 1 197 ? 11.125 -21.312 6.73 1 91.69 197 PRO B CA 1
ATOM 4866 C C . PRO B 1 197 ? 10.688 -20.766 8.094 1 91.69 197 PRO B C 1
ATOM 4868 O O . PRO B 1 197 ? 9.664 -20.078 8.188 1 91.69 197 PRO B O 1
ATOM 4871 N N . GLU B 1 198 ? 11.445 -21.125 9.117 1 93.69 198 GLU B N 1
ATOM 4872 C CA . GLU B 1 198 ? 11.102 -20.672 10.469 1 93.69 198 GLU B CA 1
ATOM 4873 C C . GLU B 1 198 ? 11.68 -19.297 10.758 1 93.69 198 GLU B C 1
ATOM 4875 O O . GLU B 1 198 ? 11.328 -18.672 11.758 1 93.69 198 GLU B O 1
ATOM 4880 N N . ASN B 1 199 ? 12.555 -18.844 9.906 1 95.69 199 ASN B N 1
ATOM 4881 C CA . ASN B 1 199 ? 13.18 -17.531 10.055 1 95.69 199 ASN B CA 1
ATOM 4882 C C . ASN B 1 199 ? 12.695 -16.562 8.992 1 95.69 199 ASN B C 1
ATOM 4884 O O . ASN B 1 199 ? 13.469 -16.172 8.109 1 95.69 199 ASN B O 1
ATOM 4888 N N . THR B 1 200 ? 11.453 -16.188 9.047 1 97.5 200 THR B N 1
ATOM 4889 C CA . THR B 1 200 ? 10.797 -15.32 8.086 1 97.5 200 THR B CA 1
ATOM 4890 C C . THR B 1 200 ? 10.094 -14.164 8.789 1 97.5 200 THR B C 1
ATOM 4892 O O . THR B 1 200 ? 9.992 -14.148 10.016 1 97.5 200 THR B O 1
ATOM 4895 N N . ALA B 1 201 ? 9.672 -13.156 7.984 1 98.31 201 ALA B N 1
ATOM 4896 C CA . ALA B 1 201 ? 8.805 -12.102 8.508 1 98.31 201 ALA B CA 1
ATOM 4897 C C . ALA B 1 201 ? 7.523 -12.688 9.094 1 98.31 201 ALA B C 1
ATOM 4899 O O . ALA B 1 201 ? 6.992 -12.164 10.078 1 98.31 201 ALA B O 1
ATOM 4900 N N . PHE B 1 202 ? 7.031 -13.766 8.508 1 98.31 202 PHE B N 1
ATOM 4901 C CA . PHE B 1 202 ? 5.844 -14.43 9.031 1 98.31 202 PHE B CA 1
ATOM 4902 C C . PHE B 1 202 ? 6.066 -14.898 10.461 1 98.31 202 PHE B C 1
ATOM 4904 O O . PHE B 1 202 ? 5.246 -14.633 11.344 1 98.31 202 PHE B O 1
ATOM 4911 N N . SER B 1 203 ? 7.168 -15.633 10.688 1 97.81 203 SER B N 1
ATOM 4912 C CA . SER B 1 203 ? 7.43 -16.188 12.008 1 97.81 203 SER B CA 1
ATOM 4913 C C . SER B 1 203 ? 7.547 -15.086 13.055 1 97.81 203 SER B C 1
ATOM 4915 O O . SER B 1 203 ? 7.105 -15.258 14.195 1 97.81 203 SER B O 1
ATOM 4917 N N . LEU B 1 204 ? 8.094 -13.984 12.68 1 97.56 204 LEU B N 1
ATOM 4918 C CA . LEU B 1 204 ? 8.18 -12.844 13.586 1 97.56 204 LEU B CA 1
ATOM 4919 C C . LEU B 1 204 ? 6.801 -12.258 13.852 1 97.56 204 LEU B C 1
ATOM 4921 O O . LEU B 1 204 ? 6.453 -11.969 15 1 97.56 204 LEU B O 1
ATOM 4925 N N . ALA B 1 205 ? 6.027 -12.086 12.781 1 97.56 205 ALA B N 1
ATOM 4926 C CA . ALA B 1 205 ? 4.707 -11.461 12.875 1 97.56 205 ALA B CA 1
ATOM 4927 C C . ALA B 1 205 ? 3.789 -12.266 13.797 1 97.56 205 ALA B C 1
ATOM 4929 O O . ALA B 1 205 ? 2.949 -11.695 14.5 1 97.56 205 ALA B O 1
ATOM 4930 N N . PHE B 1 206 ? 3.939 -13.539 13.789 1 97.31 206 PHE B N 1
ATOM 4931 C CA . PHE B 1 206 ? 3.037 -14.398 14.539 1 97.31 206 PHE B CA 1
ATOM 4932 C C . PHE B 1 206 ? 3.717 -14.93 15.797 1 97.31 206 PHE B C 1
ATOM 4934 O O . PHE B 1 206 ? 3.17 -15.789 16.484 1 97.31 206 PHE B O 1
ATOM 4941 N N . ASN B 1 207 ? 4.922 -14.469 16.094 1 95.88 207 ASN B N 1
ATOM 4942 C CA . ASN B 1 207 ? 5.688 -14.844 17.266 1 95.88 207 ASN B CA 1
ATOM 4943 C C . ASN B 1 207 ? 5.754 -16.359 17.438 1 95.88 207 ASN B C 1
ATOM 4945 O O . ASN B 1 207 ? 5.379 -16.891 18.484 1 95.88 207 ASN B O 1
ATOM 4949 N N . THR B 1 208 ? 6.191 -17.016 16.391 1 97.12 208 THR B N 1
ATOM 4950 C CA . THR B 1 208 ? 6.266 -18.484 16.359 1 97.12 208 THR B CA 1
ATOM 4951 C C . THR B 1 208 ? 7.613 -18.953 15.828 1 97.12 208 THR B C 1
ATOM 4953 O O . THR B 1 208 ? 8.32 -18.188 15.156 1 97.12 208 THR B O 1
ATOM 4956 N N . ASN B 1 209 ? 7.973 -20.094 16.234 1 95.69 209 ASN B N 1
ATOM 4957 C CA . ASN B 1 209 ? 9.188 -20.703 15.695 1 95.69 209 ASN B CA 1
ATOM 4958 C C . ASN B 1 209 ? 8.875 -21.641 14.539 1 95.69 209 ASN B C 1
ATOM 4960 O O . ASN B 1 209 ? 9.711 -22.469 14.148 1 95.69 209 ASN B O 1
ATOM 4964 N N . LYS B 1 210 ? 7.719 -21.547 14.047 1 95.88 210 LYS B N 1
ATOM 4965 C CA . LYS B 1 210 ? 7.285 -22.375 12.93 1 95.88 210 LYS B CA 1
ATOM 4966 C C . LYS B 1 210 ? 7.199 -21.562 11.641 1 95.88 210 LYS B C 1
ATOM 4968 O O . LYS B 1 210 ? 7.016 -20.344 11.68 1 95.88 210 LYS B O 1
ATOM 4973 N N . GLY B 1 211 ? 7.367 -22.281 10.547 1 95.88 211 GLY B N 1
ATOM 4974 C CA . GLY B 1 211 ? 7.062 -21.672 9.266 1 95.88 211 GLY B CA 1
ATOM 4975 C C . GLY B 1 211 ? 5.578 -21.516 9.016 1 95.88 211 GLY B C 1
ATOM 4976 O O . GLY B 1 211 ? 4.754 -22.078 9.742 1 95.88 211 GLY B O 1
ATOM 4977 N N . LEU B 1 212 ? 5.223 -20.812 8.023 1 96.62 212 LEU B N 1
ATOM 4978 C CA . LEU B 1 212 ? 3.85 -20.422 7.703 1 96.62 212 LEU B CA 1
ATOM 4979 C C . LEU B 1 212 ? 2.949 -21.656 7.637 1 96.62 212 LEU B C 1
ATOM 4981 O O . LEU B 1 212 ? 1.938 -21.734 8.336 1 96.62 212 LEU B O 1
ATOM 4985 N N . PHE B 1 213 ? 3.328 -22.625 6.84 1 92.94 213 PHE B N 1
ATOM 4986 C CA . PHE B 1 213 ? 2.486 -23.797 6.625 1 92.94 213 PHE B CA 1
ATOM 4987 C C . PHE B 1 213 ? 2.338 -24.609 7.914 1 92.94 213 PHE B C 1
ATOM 4989 O O . PHE B 1 213 ? 1.23 -25 8.273 1 92.94 213 PHE B O 1
ATOM 4996 N N . ASP B 1 214 ? 3.457 -24.812 8.594 1 92.94 214 ASP B N 1
ATOM 4997 C CA . ASP B 1 214 ? 3.398 -25.562 9.852 1 92.94 214 ASP B CA 1
ATOM 4998 C C . ASP B 1 214 ? 2.512 -24.844 10.867 1 92.94 214 ASP B C 1
ATOM 5000 O O . ASP B 1 214 ? 1.738 -25.484 11.578 1 92.94 214 ASP B O 1
ATOM 5004 N N . TYR B 1 215 ? 2.676 -23.594 10.938 1 95.56 215 TYR B N 1
ATOM 5005 C CA . TYR B 1 215 ? 1.848 -22.812 11.844 1 95.56 215 TYR B CA 1
ATOM 5006 C C . TYR B 1 215 ? 0.37 -22.953 11.5 1 95.56 215 TYR B C 1
ATOM 5008 O O . TYR B 1 215 ? -0.457 -23.203 12.383 1 95.56 215 TYR B O 1
ATOM 5016 N N . PHE B 1 216 ? -0.014 -22.812 10.258 1 92.5 216 PHE B N 1
ATOM 5017 C CA . PHE B 1 216 ? -1.396 -22.859 9.805 1 92.5 216 PHE B CA 1
ATOM 5018 C C . PHE B 1 216 ? -2.006 -24.234 10.086 1 92.5 216 PHE B C 1
ATOM 5020 O O . PHE B 1 216 ? -3.186 -24.328 10.438 1 92.5 216 PHE B O 1
ATOM 5027 N N . TYR B 1 217 ? -1.249 -25.234 10.055 1 85.31 217 TYR B N 1
ATOM 5028 C CA . TYR B 1 217 ? -1.864 -26.562 10.078 1 85.31 217 TYR B CA 1
ATOM 5029 C C . TYR B 1 217 ? -1.654 -27.234 11.438 1 85.31 217 TYR B C 1
ATOM 5031 O O . TYR B 1 217 ? -2.178 -28.312 11.68 1 85.31 217 TYR B O 1
ATOM 5039 N N . THR B 1 218 ? -0.962 -26.547 12.383 1 89.56 218 THR B N 1
ATOM 5040 C CA . THR B 1 218 ? -0.788 -27.141 13.703 1 89.56 218 THR B CA 1
ATOM 5041 C C . THR B 1 218 ? -1.261 -26.188 14.789 1 89.56 218 THR B C 1
ATOM 5043 O O . THR B 1 218 ? -1.714 -26.625 15.852 1 89.56 218 THR B O 1
ATOM 5046 N N . GLU B 1 219 ? -1.132 -24.922 14.578 1 93.88 219 GLU B N 1
ATOM 5047 C CA . GLU B 1 219 ? -1.379 -23.969 15.664 1 93.88 219 GLU B CA 1
ATOM 5048 C C . GLU B 1 219 ? -2.623 -23.125 15.391 1 93.88 219 GLU B C 1
ATOM 5050 O O . GLU B 1 219 ? -3.355 -22.781 16.312 1 93.88 219 GLU B O 1
ATOM 5055 N N . ASP B 1 220 ? -2.854 -22.781 14.188 1 95.12 220 ASP B N 1
ATOM 5056 C CA . ASP B 1 220 ? -3.984 -21.938 13.836 1 95.12 220 ASP B CA 1
ATOM 5057 C C . ASP B 1 220 ? -4.738 -22.5 12.633 1 95.12 220 ASP B C 1
ATOM 5059 O O . ASP B 1 220 ? -4.664 -21.938 11.531 1 95.12 220 ASP B O 1
ATOM 5063 N N . LEU B 1 221 ? -5.551 -23.438 12.867 1 90.12 221 LEU B N 1
ATOM 5064 C CA . LEU B 1 221 ? -6.227 -24.203 11.828 1 90.12 221 LEU B CA 1
ATOM 5065 C C . LEU B 1 221 ? -7.215 -23.328 11.062 1 90.12 221 LEU B C 1
ATOM 5067 O O . LEU B 1 221 ? -7.422 -23.516 9.867 1 90.12 221 LEU B O 1
ATOM 5071 N N . ALA B 1 222 ? -7.828 -22.375 11.773 1 92.38 222 ALA B N 1
ATOM 5072 C CA . ALA B 1 222 ? -8.773 -21.484 11.109 1 92.38 222 ALA B CA 1
ATOM 5073 C C . ALA B 1 222 ? -8.078 -20.672 10.016 1 92.38 222 ALA B C 1
ATOM 5075 O O . ALA B 1 222 ? -8.602 -20.531 8.906 1 92.38 222 ALA B O 1
ATOM 5076 N N . ARG B 1 223 ? -6.938 -20.172 10.312 1 94 223 ARG B N 1
ATOM 5077 C CA . ARG B 1 223 ? -6.148 -19.438 9.328 1 94 223 ARG B CA 1
ATOM 5078 C C . ARG B 1 223 ? -5.691 -20.359 8.203 1 94 223 ARG B C 1
ATOM 5080 O O . ARG B 1 223 ? -5.578 -19.953 7.051 1 94 223 ARG B O 1
ATOM 5087 N N . GLY B 1 224 ? -5.32 -21.516 8.617 1 90.44 224 GLY B N 1
ATOM 5088 C CA . GLY B 1 224 ? -4.922 -22.5 7.625 1 90.44 224 GLY B CA 1
ATOM 5089 C C . GLY B 1 224 ? -6.027 -22.844 6.641 1 90.44 224 GLY B C 1
ATOM 5090 O O . GLY B 1 224 ? -5.777 -22.969 5.441 1 90.44 224 GLY B O 1
ATOM 5091 N N . GLN B 1 225 ? -7.207 -22.969 7.102 1 86.62 225 GLN B N 1
ATOM 5092 C CA . GLN B 1 225 ? -8.352 -23.266 6.25 1 86.62 225 GLN B CA 1
ATOM 5093 C C . GLN B 1 225 ? -8.648 -22.109 5.305 1 86.62 225 GLN B C 1
ATOM 5095 O O . GLN B 1 225 ? -8.961 -22.312 4.133 1 86.62 225 GLN B O 1
ATOM 5100 N N . ARG B 1 226 ? -8.586 -20.906 5.832 1 91.25 226 ARG B N 1
ATOM 5101 C CA . ARG B 1 226 ? -8.773 -19.734 4.98 1 91.25 226 ARG B CA 1
ATOM 5102 C C . ARG B 1 226 ? -7.719 -19.688 3.883 1 91.25 226 ARG B C 1
ATOM 5104 O O . ARG B 1 226 ? -8.031 -19.406 2.725 1 91.25 226 ARG B O 1
ATOM 5111 N N . PHE B 1 227 ? -6.535 -19.984 4.32 1 91.44 227 PHE B N 1
ATOM 5112 C CA . PHE B 1 227 ? -5.43 -19.969 3.365 1 91.44 227 PHE B CA 1
ATOM 5113 C C . PHE B 1 227 ? -5.652 -21 2.271 1 91.44 227 PHE B C 1
ATOM 5115 O O . PHE B 1 227 ? -5.504 -20.703 1.085 1 91.44 227 PHE B O 1
ATOM 5122 N N . ALA B 1 228 ? -5.98 -22.141 2.645 1 84.12 228 ALA B N 1
ATOM 5123 C CA . ALA B 1 228 ? -6.219 -23.234 1.7 1 84.12 228 ALA B CA 1
ATOM 5124 C C . ALA B 1 228 ? -7.328 -22.875 0.717 1 84.12 228 ALA B C 1
ATOM 5126 O O . ALA B 1 228 ? -7.219 -23.156 -0.48 1 84.12 228 ALA B O 1
ATOM 5127 N N . LEU B 1 229 ? -8.375 -22.281 1.234 1 84.31 229 LEU B N 1
ATOM 5128 C CA . LEU B 1 229 ? -9.477 -21.844 0.38 1 84.31 229 LEU B CA 1
ATOM 5129 C C . LEU B 1 229 ? -9.016 -20.766 -0.588 1 84.31 229 LEU B C 1
ATOM 5131 O O . LEU B 1 229 ? -9.414 -20.766 -1.756 1 84.31 229 LEU B O 1
ATOM 5135 N N . GLY B 1 230 ? -8.234 -19.875 -0.052 1 88.19 230 GLY B N 1
ATOM 5136 C CA . GLY B 1 230 ? -7.703 -18.797 -0.876 1 88.19 230 GLY B CA 1
ATOM 5137 C C . GLY B 1 230 ? -6.84 -19.297 -2.02 1 88.19 230 GLY B C 1
ATOM 5138 O O . GLY B 1 230 ? -6.879 -18.734 -3.121 1 88.19 230 GLY B O 1
ATOM 5139 N N . MET B 1 231 ? -6.035 -20.281 -1.766 1 83.25 231 MET B N 1
ATOM 5140 C CA . MET B 1 231 ? -5.164 -20.812 -2.803 1 83.25 231 MET B CA 1
ATOM 5141 C C . MET B 1 231 ? -5.98 -21.406 -3.945 1 83.25 231 MET B C 1
ATOM 5143 O O . MET B 1 231 ? -5.559 -21.359 -5.102 1 83.25 231 MET B O 1
ATOM 5147 N N . ALA B 1 232 ? -7.156 -21.875 -3.658 1 75.38 232 ALA B N 1
ATOM 5148 C CA . ALA B 1 232 ? -8.062 -22.328 -4.711 1 75.38 232 ALA B CA 1
ATOM 5149 C C . ALA B 1 232 ? -8.508 -21.172 -5.594 1 75.38 232 ALA B C 1
ATOM 5151 O O . ALA B 1 232 ? -8.773 -21.359 -6.785 1 75.38 232 ALA B O 1
ATOM 5152 N N . GLY B 1 233 ? -8.57 -20 -5.004 1 75.25 233 GLY B N 1
ATOM 5153 C CA . GLY B 1 233 ? -8.961 -18.812 -5.734 1 75.25 233 GLY B CA 1
ATOM 5154 C C . GLY B 1 233 ? -7.887 -18.312 -6.684 1 75.25 233 GLY B C 1
ATOM 5155 O O . GLY B 1 233 ? -8.18 -17.578 -7.629 1 75.25 233 GLY B O 1
ATOM 5156 N N . SER B 1 234 ? -6.719 -18.781 -6.441 1 74.81 234 SER B N 1
ATOM 5157 C CA . SER B 1 234 ? -5.625 -18.344 -7.305 1 74.81 234 SER B CA 1
ATOM 5158 C C . SER B 1 234 ? -5.789 -18.891 -8.719 1 74.81 234 SER B C 1
ATOM 5160 O O . SER B 1 234 ? -5.203 -18.359 -9.664 1 74.81 234 SER B O 1
ATOM 5162 N N . GLU B 1 235 ? -6.578 -19.906 -8.867 1 72.62 235 GLU B N 1
ATOM 5163 C CA . GLU B 1 235 ? -6.812 -20.531 -10.172 1 72.62 235 GLU B CA 1
ATOM 5164 C C . GLU B 1 235 ? -7.562 -19.578 -11.102 1 72.62 235 GLU B C 1
ATOM 5166 O O . GLU B 1 235 ? -7.508 -19.734 -12.328 1 72.62 235 GLU B O 1
ATOM 5171 N N . ILE B 1 236 ? -8.188 -18.609 -10.461 1 69 236 ILE B N 1
ATOM 5172 C CA . ILE B 1 236 ? -8.945 -17.656 -11.266 1 69 236 ILE B CA 1
ATOM 5173 C C . ILE B 1 236 ? -7.984 -16.688 -11.961 1 69 236 ILE B C 1
ATOM 5175 O O . ILE B 1 236 ? -8.352 -16.031 -12.938 1 69 236 ILE B O 1
ATOM 5179 N N . MET B 1 237 ? -6.805 -16.75 -11.516 1 72 237 MET B N 1
ATOM 5180 C CA . MET B 1 237 ? -5.863 -15.734 -11.984 1 72 237 MET B CA 1
ATOM 5181 C C . MET B 1 237 ? -4.855 -16.344 -12.953 1 72 237 MET B C 1
ATOM 5183 O O . MET B 1 237 ? -4 -15.633 -13.492 1 72 237 MET B O 1
ATOM 5187 N N . LYS B 1 238 ? -4.984 -17.578 -13.18 1 76.75 238 LYS B N 1
ATOM 5188 C CA . LYS B 1 238 ? -3.941 -18.203 -13.984 1 76.75 238 LYS B CA 1
ATOM 5189 C C . LYS B 1 238 ? -4.539 -19.188 -14.992 1 76.75 238 LYS B C 1
ATOM 5191 O O . LYS B 1 238 ? -5.625 -19.734 -14.773 1 76.75 238 LYS B O 1
ATOM 5196 N N . THR B 1 239 ? -3.771 -19.344 -16.031 1 80.94 239 THR B N 1
ATOM 5197 C CA . THR B 1 239 ? -4.121 -20.344 -17.031 1 80.94 239 THR B CA 1
ATOM 5198 C C . THR B 1 239 ? -4.102 -21.734 -16.406 1 80.94 239 THR B C 1
ATOM 5200 O O . THR B 1 239 ? -3.213 -22.062 -15.617 1 80.94 239 THR B O 1
ATOM 5203 N N . LEU B 1 240 ? -5.031 -22.484 -16.828 1 85.94 240 LEU B N 1
ATOM 5204 C CA . LEU B 1 240 ? -5.129 -23.844 -16.297 1 85.94 240 LEU B CA 1
ATOM 5205 C C . LEU B 1 240 ? -3.969 -24.703 -16.797 1 85.94 240 LEU B C 1
ATOM 5207 O O . LEU B 1 240 ? -3.551 -24.578 -17.953 1 85.94 240 LEU B O 1
ATOM 5211 N N . THR B 1 241 ? -3.525 -25.531 -15.906 1 91.31 241 THR B N 1
ATOM 5212 C CA . THR B 1 241 ? -2.391 -26.406 -16.203 1 91.31 241 THR B CA 1
ATOM 5213 C C . THR B 1 241 ? -2.664 -27.25 -17.438 1 91.31 241 THR B C 1
ATOM 5215 O O . THR B 1 241 ? -1.802 -27.375 -18.312 1 91.31 241 THR B O 1
ATOM 5218 N N . GLU B 1 242 ? -3.902 -27.766 -17.531 1 91.75 242 GLU B N 1
ATOM 5219 C CA . GLU B 1 242 ? -4.277 -28.672 -18.609 1 91.75 242 GLU B CA 1
ATOM 5220 C C . GLU B 1 242 ? -4.457 -27.938 -19.938 1 91.75 242 GLU B C 1
ATOM 5222 O O . GLU B 1 242 ? -4.535 -28.547 -21 1 91.75 242 GLU B O 1
ATOM 5227 N N . ASP B 1 243 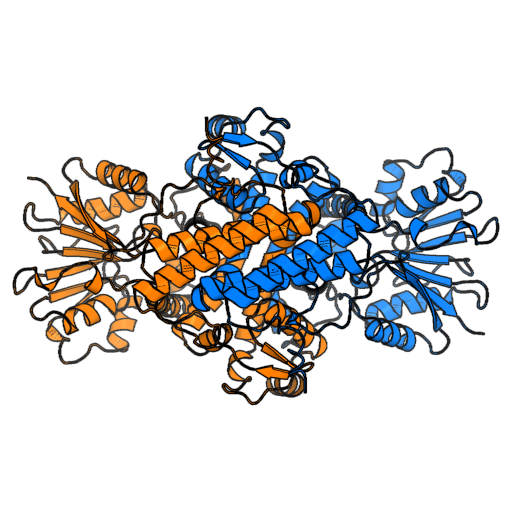? -4.445 -26.656 -19.844 1 89.44 243 ASP B N 1
ATOM 5228 C CA . ASP B 1 243 ? -4.547 -25.859 -21.062 1 89.44 243 ASP B CA 1
ATOM 5229 C C . ASP B 1 243 ? -3.166 -25.5 -21.609 1 89.44 243 ASP B C 1
ATOM 5231 O O . ASP B 1 243 ? -3.035 -25.062 -22.75 1 89.44 243 ASP B O 1
ATOM 5235 N N . MET B 1 244 ? -2.176 -25.75 -20.859 1 92.5 244 MET B N 1
ATOM 5236 C CA . MET B 1 244 ? -0.821 -25.375 -21.266 1 92.5 244 MET B CA 1
ATOM 5237 C C . MET B 1 244 ? -0.016 -26.609 -21.672 1 92.5 244 MET B C 1
ATOM 5239 O O . MET B 1 244 ? 0.752 -26.562 -22.625 1 92.5 244 MET B O 1
ATOM 5243 N N . PHE B 1 245 ? -0.187 -27.656 -21.016 1 95.94 245 PHE B N 1
ATOM 5244 C CA . PHE B 1 245 ? 0.49 -28.906 -21.328 1 95.94 245 PHE B CA 1
ATOM 5245 C C . PHE B 1 245 ? -0.486 -29.922 -21.906 1 95.94 245 PHE B C 1
ATOM 5247 O O . PHE B 1 245 ? -1.589 -30.094 -21.391 1 95.94 245 PHE B O 1
ATOM 5254 N N . PRO B 1 246 ? -0.101 -30.656 -22.969 1 96.31 246 PRO B N 1
ATOM 5255 C CA . PRO B 1 246 ? -0.982 -31.641 -23.609 1 96.31 246 PRO B CA 1
ATOM 5256 C C . PRO B 1 246 ? -0.98 -32.969 -22.891 1 96.31 246 PRO B C 1
ATOM 5258 O O . PRO B 1 246 ? -0.417 -33.969 -23.406 1 96.31 246 PRO B O 1
ATOM 5261 N N . PHE B 1 247 ? -1.698 -33.094 -21.844 1 97.56 247 PHE B N 1
ATOM 5262 C CA . PHE B 1 247 ? -1.759 -34.312 -21.031 1 97.56 247 PHE B CA 1
ATOM 5263 C C . PHE B 1 247 ? -2.26 -35.5 -21.875 1 97.56 247 PHE B C 1
ATOM 5265 O O . PHE B 1 247 ? -1.942 -36.656 -21.578 1 97.56 247 PHE B O 1
ATOM 5272 N N . GLU B 1 248 ? -3.031 -35.25 -22.891 1 95.75 248 GLU B N 1
ATOM 5273 C CA . GLU B 1 248 ? -3.57 -36.281 -23.766 1 95.75 248 GLU B CA 1
ATOM 5274 C C . GLU B 1 248 ? -2.463 -36.969 -24.562 1 95.75 248 GLU B C 1
ATOM 5276 O O . GLU B 1 248 ? -2.672 -38.062 -25.125 1 95.75 248 GLU B O 1
ATOM 5281 N N . SER B 1 249 ? -1.356 -36.312 -24.625 1 95.88 249 SER B N 1
ATOM 5282 C CA . SER B 1 249 ? -0.239 -36.875 -25.375 1 95.88 249 SER B CA 1
ATOM 5283 C C . SER B 1 249 ? 0.47 -37.969 -24.547 1 95.88 249 SER B C 1
ATOM 5285 O O . SER B 1 249 ? 1.272 -38.719 -25.078 1 95.88 249 SER B O 1
ATOM 5287 N N . LEU B 1 250 ? 0.211 -38.094 -23.234 1 97.25 250 LEU B N 1
ATOM 5288 C CA . LEU B 1 250 ? 0.797 -39.125 -22.375 1 97.25 250 LEU B CA 1
ATOM 5289 C C . LEU B 1 250 ? 0.231 -40.5 -22.719 1 97.25 250 LEU B C 1
ATOM 5291 O O . LEU B 1 250 ? -0.881 -40.594 -23.25 1 97.25 250 LEU B O 1
ATOM 5295 N N . PRO B 1 251 ? 0.933 -41.562 -22.422 1 95.94 251 PRO B N 1
ATOM 5296 C CA . PRO B 1 251 ? 0.423 -42.906 -22.703 1 95.94 251 PRO B CA 1
ATOM 5297 C C . PRO B 1 251 ? -0.802 -43.25 -21.875 1 95.94 251 PRO B C 1
ATOM 5299 O O . PRO B 1 251 ? -0.968 -42.75 -20.766 1 95.94 251 PRO B O 1
ATOM 5302 N N . GLN B 1 252 ? -1.589 -44.156 -22.453 1 95.44 252 GLN B N 1
ATOM 5303 C CA . GLN B 1 252 ? -2.727 -44.688 -21.688 1 95.44 252 GLN B CA 1
ATOM 5304 C C . GLN B 1 252 ? -2.27 -45.344 -20.391 1 95.44 252 GLN B C 1
ATOM 5306 O O . GLN B 1 252 ? -1.316 -46.125 -20.375 1 95.44 252 GLN B O 1
ATOM 5311 N N . GLY B 1 253 ? -2.922 -44.969 -19.359 1 96.38 253 GLY B N 1
ATOM 5312 C CA . GLY B 1 253 ? -2.576 -45.531 -18.062 1 96.38 253 GLY B CA 1
ATOM 5313 C C . GLY B 1 253 ? -1.436 -44.812 -17.375 1 96.38 253 GLY B C 1
ATOM 5314 O O . GLY B 1 253 ? -0.994 -45.188 -16.297 1 96.38 253 GLY B O 1
ATOM 5315 N N . ALA B 1 254 ? -1.01 -43.75 -17.984 1 98.19 254 ALA B N 1
ATOM 5316 C CA . ALA B 1 254 ? 0.104 -43 -17.422 1 98.19 254 ALA B CA 1
ATOM 5317 C C . ALA B 1 254 ? -0.204 -42.562 -15.992 1 98.19 254 ALA B C 1
ATOM 5319 O O . ALA B 1 254 ? -1.349 -42.219 -15.672 1 98.19 254 ALA B O 1
ATOM 5320 N N . LYS B 1 255 ? 0.809 -42.531 -15.156 1 98.56 255 LYS B N 1
ATOM 5321 C CA . LYS B 1 255 ? 0.708 -42.125 -13.758 1 98.56 255 LYS B CA 1
ATOM 5322 C C . LYS B 1 255 ? 1.251 -40.719 -13.555 1 98.56 255 LYS B C 1
ATOM 5324 O O . LYS B 1 255 ? 2.387 -40.406 -13.938 1 98.56 255 LYS B O 1
ATOM 5329 N N . VAL B 1 256 ? 0.425 -39.812 -13.039 1 98.75 256 VAL B N 1
ATOM 5330 C CA . VAL B 1 256 ? 0.799 -38.469 -12.703 1 98.75 256 VAL B CA 1
ATOM 5331 C C . VAL B 1 256 ? 0.824 -38.281 -11.188 1 98.75 256 VAL B C 1
ATOM 5333 O O . VAL B 1 256 ? -0.19 -38.5 -10.516 1 98.75 256 VAL B O 1
ATOM 5336 N N . VAL B 1 257 ? 1.973 -38 -10.664 1 98.88 257 VAL B N 1
ATOM 5337 C CA . VAL B 1 257 ? 2.092 -37.656 -9.242 1 98.88 257 VAL B CA 1
ATOM 5338 C C . VAL B 1 257 ? 1.987 -36.156 -9.055 1 98.88 257 VAL B C 1
ATOM 5340 O O . VAL B 1 257 ? 2.854 -35.406 -9.5 1 98.88 257 VAL B O 1
ATOM 5343 N N . ASP B 1 258 ? 0.942 -35.719 -8.445 1 98.44 258 ASP B N 1
ATOM 5344 C CA . ASP B 1 258 ? 0.734 -34.312 -8.078 1 98.44 258 ASP B CA 1
ATOM 5345 C C . ASP B 1 258 ? 1.384 -34 -6.738 1 98.44 258 ASP B C 1
ATOM 5347 O O . ASP B 1 258 ? 0.748 -34.094 -5.691 1 98.44 258 ASP B O 1
ATOM 5351 N N . VAL B 1 259 ? 2.631 -33.562 -6.816 1 98.31 259 VAL B N 1
ATOM 5352 C CA . VAL B 1 259 ? 3.445 -33.312 -5.633 1 98.31 259 VAL B CA 1
ATOM 5353 C C . VAL B 1 259 ? 2.99 -32 -4.965 1 98.31 259 VAL B C 1
ATOM 5355 O O . VAL B 1 259 ? 3.066 -30.938 -5.566 1 98.31 259 VAL B O 1
ATOM 5358 N N . GLY B 1 260 ? 2.576 -32.125 -3.732 1 95 260 GLY B N 1
ATOM 5359 C CA . GLY B 1 260 ? 1.968 -30.969 -3.086 1 95 260 GLY B CA 1
ATOM 5360 C C . GLY B 1 260 ? 0.636 -30.578 -3.695 1 95 260 GLY B C 1
ATOM 5361 O O . GLY B 1 260 ? 0.367 -29.391 -3.902 1 95 260 GLY B O 1
ATOM 5362 N N . GLY B 1 261 ? -0.196 -31.5 -3.973 1 92.81 261 GLY B N 1
ATOM 5363 C CA . GLY B 1 261 ? -1.392 -31.297 -4.777 1 92.81 261 GLY B CA 1
ATOM 5364 C C . GLY B 1 261 ? -2.57 -30.766 -3.979 1 92.81 261 GLY B C 1
ATOM 5365 O O . GLY B 1 261 ? -3.639 -30.516 -4.535 1 92.81 261 GLY B O 1
ATOM 5366 N N . GLY B 1 262 ? -2.379 -30.609 -2.637 1 89 262 GLY B N 1
ATOM 5367 C CA . GLY B 1 262 ? -3.43 -30.062 -1.8 1 89 262 GLY B CA 1
ATOM 5368 C C . GLY B 1 262 ? -4.676 -30.922 -1.756 1 89 262 GLY B C 1
ATOM 5369 O O . GLY B 1 262 ? -4.602 -32.125 -1.471 1 89 262 GLY B O 1
ATOM 5370 N N . ARG B 1 263 ? -5.781 -30.297 -2.156 1 86.62 263 ARG B N 1
ATOM 5371 C CA . ARG B 1 263 ? -7.059 -31 -2.092 1 86.62 263 ARG B CA 1
ATOM 5372 C C . ARG B 1 263 ? -7.305 -31.812 -3.357 1 86.62 263 ARG B C 1
ATOM 5374 O O . ARG B 1 263 ? -8.32 -32.5 -3.469 1 86.62 263 ARG B O 1
ATOM 5381 N N . GLY B 1 264 ? -6.441 -31.688 -4.289 1 91.06 264 GLY B N 1
ATOM 5382 C CA . GLY B 1 264 ? -6.48 -32.531 -5.465 1 91.06 264 GLY B CA 1
ATOM 5383 C C . GLY B 1 264 ? -7.316 -31.969 -6.59 1 91.06 264 GLY B C 1
ATOM 5384 O O . GLY B 1 264 ? -7.586 -32.656 -7.582 1 91.06 264 GLY B O 1
ATOM 5385 N N . HIS B 1 265 ? -7.637 -30.688 -6.535 1 88.38 265 HIS B N 1
ATOM 5386 C CA . HIS B 1 265 ? -8.547 -30.094 -7.5 1 88.38 265 HIS B CA 1
ATOM 5387 C C . HIS B 1 265 ? -7.965 -30.125 -8.906 1 88.38 265 HIS B C 1
ATOM 5389 O O . HIS B 1 265 ? -8.688 -30.375 -9.875 1 88.38 265 HIS B O 1
ATOM 5395 N N . VAL B 1 266 ? -6.719 -29.875 -9.047 1 92 266 VAL B N 1
ATOM 5396 C CA . VAL B 1 266 ? -6.07 -29.844 -10.352 1 92 266 VAL B CA 1
ATOM 5397 C C . VAL B 1 266 ? -6.051 -31.234 -10.953 1 92 266 VAL B C 1
ATOM 5399 O O . VAL B 1 266 ? -6.391 -31.422 -12.125 1 92 266 VAL B O 1
ATOM 5402 N N . SER B 1 267 ? -5.703 -32.188 -10.156 1 95.94 267 SER B N 1
ATOM 5403 C CA . SER B 1 267 ? -5.668 -33.594 -10.609 1 95.94 267 SER B CA 1
ATOM 5404 C C . SER B 1 267 ? -7.051 -34.062 -11.047 1 95.94 267 SER B C 1
ATOM 5406 O O . SER B 1 267 ? -7.188 -34.719 -12.078 1 95.94 267 SER B O 1
ATOM 5408 N N . VAL B 1 268 ? -8.023 -33.719 -10.234 1 95.25 268 VAL B N 1
ATOM 5409 C CA . VAL B 1 268 ? -9.391 -34.094 -10.547 1 95.25 268 VAL B CA 1
ATOM 5410 C C . VAL B 1 268 ? -9.82 -33.469 -11.867 1 95.25 268 VAL B C 1
ATOM 5412 O O . VAL B 1 268 ? -10.383 -34.156 -12.734 1 95.25 268 VAL B O 1
ATOM 5415 N N . ARG B 1 269 ? -9.562 -32.188 -12.047 1 93.19 269 ARG B N 1
ATOM 5416 C CA . ARG B 1 269 ? -9.961 -31.484 -13.25 1 93.19 269 ARG B CA 1
ATOM 5417 C C . ARG B 1 269 ? -9.281 -32.062 -14.484 1 93.19 269 ARG B C 1
ATOM 5419 O O . ARG B 1 269 ? -9.922 -32.25 -15.523 1 93.19 269 ARG B O 1
ATOM 5426 N N . ILE B 1 270 ? -7.977 -32.375 -14.398 1 96.5 270 ILE B N 1
ATOM 5427 C CA . ILE B 1 270 ? -7.254 -32.969 -15.516 1 96.5 270 ILE B CA 1
ATOM 5428 C C . ILE B 1 270 ? -7.805 -34.375 -15.812 1 96.5 270 ILE B C 1
ATOM 5430 O O . ILE B 1 270 ? -7.977 -34.75 -16.984 1 96.5 270 ILE B O 1
ATOM 5434 N N . ALA B 1 271 ? -8.102 -35.125 -14.758 1 97.25 271 ALA B N 1
ATOM 5435 C CA . ALA B 1 271 ? -8.664 -36.469 -14.922 1 97.25 271 ALA B CA 1
ATOM 5436 C C . ALA B 1 271 ? -10 -36.406 -15.664 1 97.25 271 ALA B C 1
ATOM 5438 O O . ALA B 1 271 ? -10.289 -37.281 -16.484 1 97.25 271 ALA B O 1
ATOM 5439 N N . GLU B 1 272 ? -10.758 -35.469 -15.32 1 96 272 GLU B N 1
ATOM 5440 C CA . GLU B 1 272 ? -12.055 -35.312 -15.977 1 96 272 GLU B CA 1
ATOM 5441 C C . GLU B 1 272 ? -11.891 -34.969 -17.453 1 96 272 GLU B C 1
ATOM 5443 O O . GLU B 1 272 ? -12.68 -35.406 -18.297 1 96 272 GLU B O 1
ATOM 5448 N N . LYS B 1 273 ? -10.922 -34.219 -17.766 1 95.06 273 LYS B N 1
ATOM 5449 C CA . LYS B 1 273 ? -10.703 -33.75 -19.141 1 95.06 273 LYS B CA 1
ATOM 5450 C C . LYS B 1 273 ? -10 -34.812 -19.984 1 95.06 273 LYS B C 1
ATOM 5452 O O . LYS B 1 273 ? -10.234 -34.906 -21.188 1 95.06 273 LYS B O 1
ATOM 5457 N N . VAL B 1 274 ? -9.062 -35.562 -19.359 1 96.38 274 VAL B N 1
ATOM 5458 C CA . VAL B 1 274 ? -8.219 -36.5 -20.094 1 96.38 274 VAL B CA 1
ATOM 5459 C C . VAL B 1 274 ? -8.422 -37.906 -19.547 1 96.38 274 VAL B C 1
ATOM 5461 O O . VAL B 1 274 ? -7.785 -38.312 -18.562 1 96.38 274 VAL B O 1
ATOM 5464 N N . PRO B 1 275 ? -9.109 -38.719 -20.328 1 93.75 275 PRO B N 1
ATOM 5465 C CA . PRO B 1 275 ? -9.305 -40.094 -19.859 1 93.75 275 PRO B CA 1
ATOM 5466 C C . PRO B 1 275 ? -8.016 -40.906 -19.859 1 93.75 275 PRO B C 1
ATOM 5468 O O . PRO B 1 275 ? -7.121 -40.625 -20.672 1 93.75 275 PRO B O 1
ATOM 5471 N N . GLY B 1 276 ? -7.891 -41.812 -18.938 1 93.31 276 GLY B N 1
ATOM 5472 C CA . GLY B 1 276 ? -6.836 -42.812 -19 1 93.31 276 GLY B CA 1
ATOM 5473 C C . GLY B 1 276 ? -5.641 -42.5 -18.125 1 93.31 276 GLY B C 1
ATOM 5474 O O . GLY B 1 276 ? -4.684 -43.25 -18.047 1 93.31 276 GLY B O 1
ATOM 5475 N N . LEU B 1 277 ? -5.621 -41.312 -17.531 1 97.75 277 LEU B N 1
ATOM 5476 C CA . LEU B 1 277 ? -4.531 -40.969 -16.641 1 97.75 277 LEU B CA 1
ATOM 5477 C C . LEU B 1 277 ? -4.855 -41.344 -15.195 1 97.75 277 LEU B C 1
ATOM 5479 O O . LEU B 1 277 ? -6.012 -41.25 -14.773 1 97.75 277 LEU B O 1
ATOM 5483 N N . ASN B 1 278 ? -3.939 -41.781 -14.484 1 98.38 278 ASN B N 1
ATOM 5484 C CA . ASN B 1 278 ? -4.055 -42.062 -13.062 1 98.38 278 ASN B CA 1
ATOM 5485 C C . ASN B 1 278 ? -3.258 -41.062 -12.227 1 98.38 278 ASN B C 1
ATOM 5487 O O . ASN B 1 278 ? -2.139 -40.688 -12.586 1 98.38 278 ASN B O 1
ATOM 5491 N N . PHE B 1 279 ? -3.859 -40.625 -11.148 1 98.62 279 PHE B N 1
ATOM 5492 C CA . PHE B 1 279 ? -3.248 -39.531 -10.367 1 98.62 279 PHE B CA 1
ATOM 5493 C C . PHE B 1 279 ? -2.971 -40 -8.938 1 98.62 279 PHE B C 1
ATOM 5495 O O . PHE B 1 279 ? -3.773 -40.719 -8.352 1 98.62 279 PHE B O 1
ATOM 5502 N N . VAL B 1 280 ? -1.846 -39.688 -8.406 1 98.69 280 VAL B N 1
ATOM 5503 C CA . VAL B 1 280 ? -1.523 -39.75 -6.988 1 98.69 280 VAL B CA 1
ATOM 5504 C C . VAL B 1 280 ? -1.345 -38.312 -6.457 1 98.69 280 VAL B C 1
ATOM 5506 O O . VAL B 1 280 ? -0.414 -37.625 -6.855 1 98.69 280 VAL B O 1
ATOM 5509 N N . VAL B 1 281 ? -2.25 -37.875 -5.609 1 98.06 281 VAL B N 1
ATOM 5510 C CA . VAL B 1 281 ? -2.168 -36.562 -5.008 1 98.06 281 VAL B CA 1
ATOM 5511 C C . VAL B 1 281 ? -1.425 -36.656 -3.674 1 98.06 281 VAL B C 1
ATOM 5513 O O . VAL B 1 281 ? -1.888 -37.312 -2.738 1 98.06 281 VAL B O 1
ATOM 5516 N N . GLN B 1 282 ? -0.293 -35.969 -3.621 1 97.88 282 GLN B N 1
ATOM 5517 C CA . GLN B 1 282 ? 0.531 -36 -2.418 1 97.88 282 GLN B CA 1
ATOM 5518 C C . GLN B 1 282 ? 0.459 -34.656 -1.682 1 97.88 282 GLN B C 1
ATOM 5520 O O . GLN B 1 282 ? 0.529 -33.594 -2.303 1 97.88 282 GLN B O 1
ATOM 5525 N N . ASP B 1 283 ? 0.3 -34.625 -0.438 1 93.81 283 ASP B N 1
ATOM 5526 C CA . ASP B 1 283 ? 0.337 -33.469 0.439 1 93.81 283 ASP B CA 1
ATOM 5527 C C . ASP B 1 283 ? 0.296 -33.875 1.907 1 93.81 283 ASP B C 1
ATOM 5529 O O . ASP B 1 283 ? 0.371 -35.062 2.225 1 93.81 283 ASP B O 1
ATOM 5533 N N . ASP B 1 284 ? 0.304 -32.906 2.793 1 89.19 284 ASP B N 1
ATOM 5534 C CA . ASP B 1 284 ? 0.066 -33.188 4.207 1 89.19 284 ASP B CA 1
ATOM 5535 C C . ASP B 1 284 ? -1.285 -33.875 4.414 1 89.19 284 ASP B C 1
ATOM 5537 O O . ASP B 1 284 ? -2.246 -33.594 3.697 1 89.19 284 ASP B O 1
ATOM 5541 N N . GLU B 1 285 ? -1.407 -34.656 5.438 1 88.75 285 GLU B N 1
ATOM 5542 C CA . GLU B 1 285 ? -2.588 -35.469 5.727 1 88.75 285 GLU B CA 1
ATOM 5543 C C . GLU B 1 285 ? -3.83 -34.594 5.883 1 88.75 285 GLU B C 1
ATOM 5545 O O . GLU B 1 285 ? -4.902 -34.938 5.375 1 88.75 285 GLU B O 1
ATOM 5550 N N . SER B 1 286 ? -3.658 -33.531 6.562 1 82.69 286 SER B N 1
ATOM 5551 C CA . SER B 1 286 ? -4.805 -32.688 6.824 1 82.69 286 SER B CA 1
ATOM 5552 C C . SER B 1 286 ? -5.383 -32.125 5.527 1 82.69 286 SER B C 1
ATOM 5554 O O . SER B 1 286 ? -6.602 -32 5.379 1 82.69 286 SER B O 1
ATOM 5556 N N . MET B 1 287 ? -4.547 -31.75 4.586 1 83.38 287 MET B N 1
ATOM 5557 C CA . MET B 1 287 ? -4.984 -31.234 3.293 1 83.38 287 MET B CA 1
ATOM 5558 C C . MET B 1 287 ? -5.707 -32.312 2.494 1 83.38 287 MET B C 1
ATOM 5560 O O . MET B 1 287 ? -6.727 -32.031 1.855 1 83.38 287 MET B O 1
ATOM 5564 N N . LEU B 1 288 ? -5.188 -33.469 2.535 1 89.25 288 LEU B N 1
ATOM 5565 C CA . LEU B 1 288 ? -5.758 -34.594 1.791 1 89.25 288 LEU B CA 1
ATOM 5566 C C . LEU B 1 288 ? -7.129 -34.969 2.346 1 89.25 288 LEU B C 1
ATOM 5568 O O . LEU B 1 288 ? -8.047 -35.25 1.585 1 89.25 288 LEU B O 1
ATOM 5572 N N . GLU B 1 289 ? -7.188 -34.906 3.682 1 87.62 289 GLU B N 1
ATOM 5573 C CA . GLU B 1 289 ? -8.461 -35.219 4.324 1 87.62 289 GLU B CA 1
ATOM 5574 C C . GLU B 1 289 ? -9.547 -34.25 3.91 1 87.62 289 GLU B C 1
ATOM 5576 O O . GLU B 1 289 ? -10.695 -34.625 3.674 1 87.62 289 GLU B O 1
ATOM 5581 N N . ALA B 1 290 ? -9.133 -33 3.785 1 82.06 290 ALA B N 1
ATOM 5582 C CA . ALA B 1 290 ? -10.078 -31.969 3.344 1 82.06 290 ALA B CA 1
ATOM 5583 C C . ALA B 1 290 ? -10.531 -32.219 1.908 1 82.06 290 ALA B C 1
ATOM 5585 O O . ALA B 1 290 ? -11.703 -32.031 1.579 1 82.06 290 ALA B O 1
ATOM 5586 N N . GLY B 1 291 ? -9.641 -32.594 1.058 1 84.75 291 GLY B N 1
ATOM 5587 C CA . GLY B 1 291 ? -9.977 -32.906 -0.319 1 84.75 291 GLY B CA 1
ATOM 5588 C C . GLY B 1 291 ? -10.883 -34.125 -0.44 1 84.75 291 GLY B C 1
ATOM 5589 O O . GLY B 1 291 ? -11.836 -34.125 -1.225 1 84.75 291 GLY B O 1
ATOM 5590 N N . GLN B 1 292 ? -10.586 -35.094 0.347 1 90.19 292 GLN B N 1
ATOM 5591 C CA . GLN B 1 292 ? -11.406 -36.281 0.362 1 90.19 292 GLN B CA 1
ATOM 5592 C C . GLN B 1 292 ? -12.812 -36 0.881 1 90.19 292 GLN B C 1
ATOM 5594 O O . GLN B 1 292 ? -13.797 -36.5 0.35 1 90.19 292 GLN B O 1
ATOM 5599 N N . ALA B 1 293 ? -12.805 -35.125 1.887 1 87.06 293 ALA B N 1
ATOM 5600 C CA . ALA B 1 293 ? -14.086 -34.75 2.475 1 87.06 293 ALA B CA 1
ATOM 5601 C C . ALA B 1 293 ? -14.945 -34 1.477 1 87.06 293 ALA B C 1
ATOM 5603 O O . ALA B 1 293 ? -16.172 -34.125 1.476 1 87.06 293 ALA B O 1
ATOM 5604 N N . GLU B 1 294 ? -14.328 -33.125 0.714 1 84.88 294 GLU B N 1
ATOM 5605 C CA . GLU B 1 294 ? -15.047 -32.406 -0.321 1 84.88 294 GLU B CA 1
ATOM 5606 C C . GLU B 1 294 ? -15.625 -33.344 -1.375 1 84.88 294 GLU B C 1
ATOM 5608 O O . GLU B 1 294 ? -16.641 -33.031 -2.002 1 84.88 294 GLU B O 1
ATOM 5613 N N . GLY B 1 295 ? -14.961 -34.406 -1.54 1 87.88 295 GLY B N 1
ATOM 5614 C CA . GLY B 1 295 ? -15.445 -35.438 -2.459 1 87.88 295 GLY B CA 1
ATOM 5615 C C . GLY B 1 295 ? -14.773 -35.375 -3.82 1 87.88 295 GLY B C 1
ATOM 5616 O O . GLY B 1 295 ? -14.406 -34.312 -4.289 1 87.88 295 GLY B O 1
ATOM 5617 N N . VAL B 1 296 ? -14.531 -36.531 -4.367 1 92.56 296 VAL B N 1
ATOM 5618 C CA . VAL B 1 296 ? -14.07 -36.719 -5.738 1 92.56 296 VAL B CA 1
ATOM 5619 C C . VAL B 1 296 ? -15.211 -37.219 -6.609 1 92.56 296 VAL B C 1
ATOM 5621 O O . VAL B 1 296 ? -15.961 -38.094 -6.207 1 92.56 296 VAL B O 1
ATOM 5624 N N . PRO B 1 297 ? -15.43 -36.562 -7.746 1 94.5 297 PRO B N 1
ATOM 5625 C CA . PRO B 1 297 ? -16.5 -37.062 -8.625 1 94.5 297 PRO B CA 1
ATOM 5626 C C . PRO B 1 297 ? -16.391 -38.562 -8.906 1 94.5 297 PRO B C 1
ATOM 5628 O O . PRO B 1 297 ? -15.297 -39.062 -9.102 1 94.5 297 PRO B O 1
ATOM 5631 N N . LYS B 1 298 ? -17.5 -39.188 -8.969 1 93.75 298 LYS B N 1
ATOM 5632 C CA . LYS B 1 298 ? -17.594 -40.625 -9.133 1 93.75 298 LYS B CA 1
ATOM 5633 C C . LYS B 1 298 ? -16.906 -41.094 -10.422 1 93.75 298 LYS B C 1
ATOM 5635 O O . LYS B 1 298 ? -16.281 -42.156 -10.461 1 93.75 298 LYS B O 1
ATOM 5640 N N . ALA B 1 299 ? -16.984 -40.281 -11.367 1 94.62 299 ALA B N 1
ATOM 5641 C CA . ALA B 1 299 ? -16.5 -40.625 -12.703 1 94.62 299 ALA B CA 1
ATOM 5642 C C . ALA B 1 299 ? -14.992 -40.812 -12.719 1 94.62 299 ALA B C 1
ATOM 5644 O O . ALA B 1 299 ? -14.453 -41.5 -13.578 1 94.62 299 ALA B O 1
ATOM 5645 N N . VAL B 1 300 ? -14.289 -40.188 -11.695 1 96.44 300 VAL B N 1
ATOM 5646 C CA . VAL B 1 300 ? -12.828 -40.219 -11.742 1 96.44 300 VAL B CA 1
ATOM 5647 C C . VAL B 1 300 ? -12.281 -40.75 -10.414 1 96.44 300 VAL B C 1
ATOM 5649 O O . VAL B 1 300 ? -11.07 -40.75 -10.195 1 96.44 300 VAL B O 1
ATOM 5652 N N . LYS B 1 301 ? -13.094 -41.125 -9.547 1 95.56 301 LYS B N 1
ATOM 5653 C CA . LYS B 1 301 ? -12.727 -41.5 -8.188 1 95.56 301 LYS B CA 1
ATOM 5654 C C . LYS B 1 301 ? -11.688 -42.625 -8.188 1 95.56 301 LYS B C 1
ATOM 5656 O O . LYS B 1 301 ? -10.75 -42.594 -7.391 1 95.56 301 LYS B O 1
ATOM 5661 N N . ASP B 1 302 ? -11.867 -43.562 -9.078 1 95.69 302 ASP B N 1
ATOM 5662 C CA . ASP B 1 302 ? -11 -44.719 -9.117 1 95.69 302 ASP B CA 1
ATOM 5663 C C . ASP B 1 302 ? -9.617 -44.375 -9.664 1 95.69 302 ASP B C 1
ATOM 5665 O O . ASP B 1 302 ? -8.672 -45.125 -9.539 1 95.69 302 ASP B O 1
ATOM 5669 N N . ARG B 1 303 ? -9.477 -43.188 -10.227 1 97.69 303 ARG B N 1
ATOM 5670 C CA . ARG B 1 303 ? -8.227 -42.781 -10.844 1 97.69 303 ARG B CA 1
ATOM 5671 C C . ARG B 1 303 ? -7.492 -41.75 -9.984 1 97.69 303 ARG B C 1
ATOM 5673 O O . ARG B 1 303 ? -6.449 -41.25 -10.383 1 97.69 303 ARG B O 1
ATOM 5680 N N . ILE B 1 304 ? -8.062 -41.438 -8.852 1 97.88 304 ILE B N 1
ATOM 5681 C CA . ILE B 1 304 ? -7.457 -40.438 -7.949 1 97.88 304 ILE B CA 1
ATOM 5682 C C . ILE B 1 304 ? -7.09 -41.125 -6.629 1 97.88 304 ILE B C 1
ATOM 5684 O O . ILE B 1 304 ? -7.961 -41.625 -5.914 1 97.88 304 ILE B O 1
ATOM 5688 N N . GLU B 1 305 ? -5.879 -41.156 -6.32 1 97.44 305 GLU B N 1
ATOM 5689 C CA . GLU B 1 305 ? -5.379 -41.656 -5.051 1 97.44 305 GLU B CA 1
ATOM 5690 C C . GLU B 1 305 ? -4.742 -40.562 -4.219 1 97.44 305 GLU B C 1
ATOM 5692 O O . GLU B 1 305 ? -3.969 -39.75 -4.738 1 97.44 305 GLU B O 1
ATOM 5697 N N . PHE B 1 306 ? -5.121 -40.438 -2.975 1 97.25 306 PHE B N 1
ATOM 5698 C CA . PHE B 1 306 ? -4.504 -39.5 -2.045 1 97.25 306 PHE B CA 1
ATOM 5699 C C . PHE B 1 306 ? -3.432 -40.219 -1.209 1 97.25 306 PHE B C 1
ATOM 5701 O O . PHE B 1 306 ? -3.68 -41.25 -0.625 1 97.25 306 PHE B O 1
ATOM 5708 N N . MET B 1 307 ? -2.24 -39.656 -1.181 1 98 307 MET B N 1
ATOM 5709 C CA . MET B 1 307 ? -1.11 -40.25 -0.478 1 98 307 MET B CA 1
ATOM 5710 C C . MET B 1 307 ? -0.383 -39.219 0.372 1 98 307 MET B C 1
ATOM 5712 O O . MET B 1 307 ? 0.303 -38.344 -0.159 1 98 307 MET B O 1
ATOM 5716 N N . PRO B 1 308 ? -0.497 -39.281 1.719 1 96.81 308 PRO B N 1
ATOM 5717 C CA . PRO B 1 308 ? 0.294 -38.375 2.549 1 96.81 308 PRO B CA 1
ATOM 5718 C C . PRO B 1 308 ? 1.792 -38.469 2.266 1 96.81 308 PRO B C 1
ATOM 5720 O O . PRO B 1 308 ? 2.346 -39.562 2.211 1 96.81 308 PRO B O 1
ATOM 5723 N N . HIS B 1 309 ? 2.414 -37.312 2.016 1 97.31 309 HIS B N 1
ATOM 5724 C CA . HIS B 1 309 ? 3.838 -37.312 1.704 1 97.31 309 HIS B CA 1
ATOM 5725 C C . HIS B 1 309 ? 4.434 -35.906 1.899 1 97.31 309 HIS B C 1
ATOM 5727 O O . HIS B 1 309 ? 3.842 -34.906 1.481 1 97.31 309 HIS B O 1
ATOM 5733 N N . ASP B 1 310 ? 5.535 -35.875 2.602 1 95.62 310 ASP B N 1
ATOM 5734 C CA . ASP B 1 310 ? 6.398 -34.719 2.676 1 95.62 310 ASP B CA 1
ATOM 5735 C C . ASP B 1 310 ? 7.449 -34.719 1.565 1 95.62 310 ASP B C 1
ATOM 5737 O O . ASP B 1 310 ? 8.359 -35.562 1.577 1 95.62 310 ASP B O 1
ATOM 5741 N N . PHE B 1 311 ? 7.344 -33.781 0.651 1 97.56 311 PHE B N 1
ATOM 5742 C CA . PHE B 1 311 ? 8.18 -33.844 -0.544 1 97.56 311 PHE B CA 1
ATOM 5743 C C . PHE B 1 311 ? 9.633 -33.531 -0.209 1 97.56 311 PHE B C 1
ATOM 5745 O O . PHE B 1 311 ? 10.5 -33.594 -1.083 1 97.56 311 PHE B O 1
ATOM 5752 N N . PHE B 1 312 ? 10 -33.281 1.017 1 96.81 312 PHE B N 1
ATOM 5753 C CA . PHE B 1 312 ? 11.391 -33.156 1.44 1 96.81 312 PHE B CA 1
ATOM 5754 C C . PHE B 1 312 ? 11.961 -34.531 1.771 1 96.81 312 PHE B C 1
ATOM 5756 O O . PHE B 1 312 ? 13.164 -34.688 1.992 1 96.81 312 PHE B O 1
ATOM 5763 N N . ASN B 1 313 ? 11.148 -35.5 1.787 1 97.75 313 ASN B N 1
ATOM 5764 C CA . ASN B 1 313 ? 11.562 -36.875 1.958 1 97.75 313 ASN B CA 1
ATOM 5765 C C . ASN B 1 313 ? 11.617 -37.625 0.623 1 97.75 313 ASN B C 1
ATOM 5767 O O . ASN B 1 313 ? 11.141 -37.125 -0.393 1 97.75 313 ASN B O 1
ATOM 5771 N N . GLU B 1 314 ? 12.133 -38.812 0.708 1 98.25 314 GLU B N 1
ATOM 5772 C CA . GLU B 1 314 ? 12.25 -39.594 -0.5 1 98.25 314 GLU B CA 1
ATOM 5773 C C . GLU B 1 314 ? 10.891 -39.812 -1.166 1 98.25 314 GLU B C 1
ATOM 5775 O O . GLU B 1 314 ? 9.891 -40.094 -0.49 1 98.25 314 GLU B O 1
ATOM 5780 N N . GLN B 1 315 ? 10.859 -39.625 -2.484 1 98.69 315 GLN B N 1
ATOM 5781 C CA . GLN B 1 315 ? 9.625 -39.812 -3.248 1 98.69 315 GLN B CA 1
ATOM 5782 C C . GLN B 1 315 ? 9.242 -41.281 -3.314 1 98.69 315 GLN B C 1
ATOM 5784 O O . GLN B 1 315 ? 9.969 -42.094 -3.896 1 98.69 315 GLN B O 1
ATOM 5789 N N . PRO B 1 316 ? 8.125 -41.625 -2.729 1 98.5 316 PRO B N 1
ATOM 5790 C CA . PRO B 1 316 ? 7.754 -43.031 -2.641 1 98.5 316 PRO B CA 1
ATOM 5791 C C . PRO B 1 316 ? 7.254 -43.594 -3.969 1 98.5 316 PRO B C 1
ATOM 5793 O O . PRO B 1 316 ? 7.305 -44.812 -4.188 1 98.5 316 PRO B O 1
ATOM 5796 N N . VAL B 1 317 ? 6.695 -42.781 -4.816 1 98.69 317 VAL B N 1
ATOM 5797 C CA . VAL B 1 317 ? 6.195 -43.25 -6.105 1 98.69 317 VAL B CA 1
ATOM 5798 C C . VAL B 1 317 ? 7.312 -43.219 -7.145 1 98.69 317 VAL B C 1
ATOM 5800 O O . VAL B 1 317 ? 7.711 -42.125 -7.59 1 98.69 317 VAL B O 1
ATOM 5803 N N . LYS B 1 318 ? 7.746 -44.375 -7.543 1 98.44 318 LYS B N 1
ATOM 5804 C CA . LYS B 1 318 ? 8.883 -44.469 -8.461 1 98.44 318 LYS B CA 1
ATOM 5805 C C . LYS B 1 318 ? 8.414 -44.625 -9.898 1 98.44 318 LYS B C 1
ATOM 5807 O O . LYS B 1 318 ? 7.348 -45.219 -10.148 1 98.44 318 LYS B O 1
ATOM 5812 N N . GLY B 1 319 ? 9.148 -44 -10.789 1 97.94 319 GLY B N 1
ATOM 5813 C CA . GLY B 1 319 ? 9 -44.25 -12.219 1 97.94 319 GLY B CA 1
ATOM 5814 C C . GLY B 1 319 ? 7.691 -43.719 -12.773 1 97.94 319 GLY B C 1
ATOM 5815 O O . GLY B 1 319 ? 7.184 -44.219 -13.781 1 97.94 319 GLY B O 1
ATOM 5816 N N . ALA B 1 320 ? 7.074 -42.781 -12.141 1 98.5 320 ALA B N 1
ATOM 5817 C CA . ALA B 1 320 ? 5.859 -42.188 -12.68 1 98.5 320 ALA B CA 1
ATOM 5818 C C . ALA B 1 320 ? 6.141 -41.469 -14.008 1 98.5 320 ALA B C 1
ATOM 5820 O O . ALA B 1 320 ? 7.285 -41.125 -14.297 1 98.5 320 ALA B O 1
ATOM 5821 N N . ASP B 1 321 ? 5.09 -41.281 -14.844 1 98.5 321 ASP B N 1
ATOM 5822 C CA . ASP B 1 321 ? 5.234 -40.594 -16.125 1 98.5 321 ASP B CA 1
ATOM 5823 C C . ASP B 1 321 ? 5.438 -39.094 -15.914 1 98.5 321 ASP B C 1
ATOM 5825 O O . ASP B 1 321 ? 6.156 -38.438 -16.672 1 98.5 321 ASP B O 1
ATOM 5829 N N . VAL B 1 322 ? 4.777 -38.531 -14.945 1 98.75 322 VAL B N 1
ATOM 5830 C CA . VAL B 1 322 ? 4.855 -37.125 -14.664 1 98.75 322 VAL B CA 1
ATOM 5831 C C . VAL B 1 322 ? 4.91 -36.875 -13.156 1 98.75 322 VAL B C 1
ATOM 5833 O O . VAL B 1 322 ? 4.168 -37.5 -12.398 1 98.75 322 VAL B O 1
ATOM 5836 N N . TYR B 1 323 ? 5.793 -36.125 -12.727 1 98.88 323 TYR B N 1
ATOM 5837 C CA . TYR B 1 323 ? 5.754 -35.469 -11.43 1 98.88 323 TYR B CA 1
ATOM 5838 C C . TYR B 1 323 ? 5.414 -33.969 -11.586 1 98.88 323 TYR B C 1
ATOM 5840 O O . TYR B 1 323 ? 6.215 -33.188 -12.102 1 98.88 323 TYR B O 1
ATOM 5848 N N . LEU B 1 324 ? 4.215 -33.594 -11.148 1 98.69 324 LEU B N 1
ATOM 5849 C CA . LEU B 1 324 ? 3.67 -32.25 -11.352 1 98.69 324 LEU B CA 1
ATOM 5850 C C . LEU B 1 324 ? 3.834 -31.406 -10.102 1 98.69 324 LEU B C 1
ATOM 5852 O O . LEU B 1 324 ? 3.426 -31.812 -9.008 1 98.69 324 LEU B O 1
ATOM 5856 N N . LEU B 1 325 ? 4.512 -30.312 -10.234 1 98.19 325 LEU B N 1
ATOM 5857 C CA . LEU B 1 325 ? 4.613 -29.312 -9.18 1 98.19 325 LEU B CA 1
ATOM 5858 C C . LEU B 1 325 ? 3.941 -28 -9.609 1 98.19 325 LEU B C 1
ATOM 5860 O O . LEU B 1 325 ? 4.414 -27.328 -10.516 1 98.19 325 LEU B O 1
ATOM 5864 N N . ARG B 1 326 ? 2.842 -27.719 -8.969 1 94.94 326 ARG B N 1
ATOM 5865 C CA . ARG B 1 326 ? 2.115 -26.484 -9.266 1 94.94 326 ARG B CA 1
ATOM 5866 C C . ARG B 1 326 ? 2.148 -25.531 -8.078 1 94.94 326 ARG B C 1
ATOM 5868 O O . ARG B 1 326 ? 1.55 -25.797 -7.035 1 94.94 326 ARG B O 1
ATOM 5875 N N . PHE B 1 327 ? 2.854 -24.375 -8.25 1 92.12 327 PHE B N 1
ATOM 5876 C CA . PHE B 1 327 ? 2.979 -23.359 -7.219 1 92.12 327 PHE B CA 1
ATOM 5877 C C . PHE B 1 327 ? 3.598 -23.938 -5.953 1 92.12 327 PHE B C 1
ATOM 5879 O O . PHE B 1 327 ? 3.072 -23.75 -4.855 1 92.12 327 PHE B O 1
ATOM 5886 N N . ILE B 1 328 ? 4.621 -24.688 -6.16 1 96 328 ILE B N 1
ATOM 5887 C CA . ILE B 1 328 ? 5.312 -25.328 -5.047 1 96 328 ILE B CA 1
ATOM 5888 C C . ILE B 1 328 ? 6.684 -24.688 -4.852 1 96 328 ILE B C 1
ATOM 5890 O O . ILE B 1 328 ? 7.02 -24.25 -3.75 1 96 328 ILE B O 1
ATOM 5894 N N . LEU B 1 329 ? 7.41 -24.625 -5.953 1 97.81 329 LEU B N 1
ATOM 5895 C CA . LEU B 1 329 ? 8.828 -24.281 -5.816 1 97.81 329 LEU B CA 1
ATOM 5896 C C . LEU B 1 329 ? 9.008 -22.812 -5.5 1 97.81 329 LEU B C 1
ATOM 5898 O O . LEU B 1 329 ? 9.977 -22.422 -4.848 1 97.81 329 LEU B O 1
ATOM 5902 N N . HIS B 1 330 ? 8.094 -21.938 -5.938 1 96.44 330 HIS B N 1
ATOM 5903 C CA . HIS B 1 330 ? 8.219 -20.516 -5.617 1 96.44 330 HIS B CA 1
ATOM 5904 C C . HIS B 1 330 ? 8.078 -20.281 -4.117 1 96.44 330 HIS B C 1
ATOM 5906 O O . HIS B 1 330 ? 8.461 -19.219 -3.615 1 96.44 330 HIS B O 1
ATOM 5912 N N . ASP B 1 331 ? 7.602 -21.281 -3.348 1 96.88 331 ASP B N 1
ATOM 5913 C CA . ASP B 1 331 ? 7.41 -21.172 -1.904 1 96.88 331 ASP B CA 1
ATOM 5914 C C . ASP B 1 331 ? 8.719 -21.391 -1.156 1 96.88 331 ASP B C 1
ATOM 5916 O O . ASP B 1 331 ? 8.789 -21.203 0.059 1 96.88 331 ASP B O 1
ATOM 5920 N N . HIS B 1 332 ? 9.758 -21.797 -1.874 1 97.38 332 HIS B N 1
ATOM 5921 C CA . HIS B 1 332 ? 10.953 -22.266 -1.184 1 97.38 332 HIS B CA 1
ATOM 5922 C C . HIS B 1 332 ? 12.211 -21.609 -1.735 1 97.38 332 HIS B C 1
ATOM 5924 O O . HIS B 1 332 ? 12.234 -21.172 -2.883 1 97.38 332 HIS B O 1
ATOM 5930 N N . SER B 1 333 ? 13.242 -21.562 -0.896 1 96 333 SER B N 1
ATOM 5931 C CA . SER B 1 333 ? 14.562 -21.125 -1.316 1 96 333 SER B CA 1
ATOM 5932 C C . SER B 1 333 ? 15.188 -22.094 -2.311 1 96 333 SER B C 1
ATOM 5934 O O . SER B 1 333 ? 14.711 -23.219 -2.463 1 96 333 SER B O 1
ATOM 5936 N N . ASP B 1 334 ? 16.266 -21.703 -2.953 1 96 334 ASP B N 1
ATOM 5937 C CA . ASP B 1 334 ? 16.906 -22.531 -3.971 1 96 334 ASP B CA 1
ATOM 5938 C C . ASP B 1 334 ? 17.406 -23.844 -3.373 1 96 334 ASP B C 1
ATOM 5940 O O . ASP B 1 334 ? 17.281 -24.891 -3.994 1 96 334 ASP B O 1
ATOM 5944 N N . SER B 1 335 ? 17.984 -23.766 -2.188 1 96.06 335 SER B N 1
ATOM 5945 C CA . SER B 1 335 ? 18.5 -24.969 -1.562 1 96.06 335 SER B CA 1
ATOM 5946 C C . SER B 1 335 ? 17.391 -25.969 -1.246 1 96.06 335 SER B C 1
ATOM 5948 O O . SER B 1 335 ? 17.547 -27.172 -1.456 1 96.06 335 SER B O 1
ATOM 5950 N N . ARG B 1 336 ? 16.312 -25.469 -0.829 1 97.06 336 ARG B N 1
ATOM 5951 C CA . ARG B 1 336 ? 15.172 -26.328 -0.516 1 97.06 336 ARG B CA 1
ATOM 5952 C C . ARG B 1 336 ? 14.531 -26.875 -1.788 1 97.06 336 ARG B C 1
ATOM 5954 O O . ARG B 1 336 ? 14.117 -28.047 -1.835 1 97.06 336 ARG B O 1
ATOM 5961 N N . CYS B 1 337 ? 14.438 -26.047 -2.797 1 98.19 337 CYS B N 1
ATOM 5962 C CA . CYS B 1 337 ? 13.938 -26.5 -4.086 1 98.19 337 CYS B CA 1
ATOM 5963 C C . CYS B 1 337 ? 14.805 -27.625 -4.641 1 98.19 337 CYS B C 1
ATOM 5965 O O . CYS B 1 337 ? 14.289 -28.594 -5.191 1 98.19 337 CYS B O 1
ATOM 5967 N N . ALA B 1 338 ? 16.094 -27.438 -4.496 1 97.94 338 ALA B N 1
ATOM 5968 C CA . ALA B 1 338 ? 17.031 -28.469 -4.969 1 97.94 338 ALA B CA 1
ATOM 5969 C C . ALA B 1 338 ? 16.781 -29.797 -4.254 1 97.94 338 ALA B C 1
ATOM 5971 O O . ALA B 1 338 ? 16.844 -30.859 -4.871 1 97.94 338 ALA B O 1
ATOM 5972 N N . LYS B 1 339 ? 16.5 -29.719 -2.963 1 97.88 339 LYS B N 1
ATOM 5973 C CA . LYS B 1 339 ? 16.203 -30.922 -2.197 1 97.88 339 LYS B CA 1
ATOM 5974 C C . LYS B 1 339 ? 14.93 -31.594 -2.707 1 97.88 339 LYS B C 1
ATOM 5976 O O . LYS B 1 339 ? 14.898 -32.812 -2.912 1 97.88 339 LYS B O 1
ATOM 5981 N N . ILE B 1 340 ? 13.883 -30.828 -2.943 1 98.44 340 ILE B N 1
ATOM 5982 C CA . ILE B 1 340 ? 12.617 -31.344 -3.445 1 98.44 340 ILE B CA 1
ATOM 5983 C C . ILE B 1 340 ? 12.828 -32.031 -4.793 1 98.44 340 ILE B C 1
ATOM 5985 O O . ILE B 1 340 ? 12.422 -33.188 -4.984 1 98.44 340 ILE B O 1
ATOM 5989 N N . LEU B 1 341 ? 13.5 -31.328 -5.672 1 98.62 341 LEU B N 1
ATOM 5990 C CA . LEU B 1 341 ? 13.711 -31.828 -7.027 1 98.62 341 LEU B CA 1
ATOM 5991 C C . LEU B 1 341 ? 14.625 -33.031 -7.02 1 98.62 341 LEU B C 1
ATOM 5993 O O . LEU B 1 341 ? 14.445 -33.969 -7.809 1 98.62 341 LEU B O 1
ATOM 5997 N N . SER B 1 342 ? 15.641 -33.062 -6.133 1 98.44 342 SER B N 1
ATOM 5998 C CA . SER B 1 342 ? 16.547 -34.219 -6.043 1 98.44 342 SER B CA 1
ATOM 5999 C C . SER B 1 342 ? 15.781 -35.469 -5.652 1 98.44 342 SER B C 1
ATOM 6001 O O . SER B 1 342 ? 16.047 -36.562 -6.184 1 98.44 342 SER B O 1
ATOM 6003 N N . ASN B 1 343 ? 14.875 -35.312 -4.699 1 98.5 343 ASN B N 1
ATOM 6004 C CA . ASN B 1 343 ? 14.055 -36.469 -4.289 1 98.5 343 ASN B CA 1
ATOM 6005 C C . ASN B 1 343 ? 13.219 -37 -5.445 1 98.5 343 ASN B C 1
ATOM 6007 O O . ASN B 1 343 ? 13 -38.188 -5.559 1 98.5 343 ASN B O 1
ATOM 6011 N N . ILE B 1 344 ? 12.75 -36.125 -6.316 1 98.56 344 ILE B N 1
ATOM 6012 C CA . ILE B 1 344 ? 11.945 -36.531 -7.469 1 98.56 344 ILE B CA 1
ATOM 6013 C C . ILE B 1 344 ? 12.852 -37.156 -8.523 1 98.56 344 ILE B C 1
ATOM 6015 O O . ILE B 1 344 ? 12.5 -38.219 -9.102 1 98.56 344 ILE B O 1
ATOM 6019 N N . VAL B 1 345 ? 14.008 -36.562 -8.758 1 98.19 345 VAL B N 1
ATOM 6020 C CA . VAL B 1 345 ? 14.961 -37.062 -9.734 1 98.19 345 VAL B CA 1
ATOM 6021 C C . VAL B 1 345 ? 15.344 -38.5 -9.391 1 98.19 345 VAL B C 1
ATOM 6023 O O . VAL B 1 345 ? 15.422 -39.375 -10.266 1 98.19 345 VAL B O 1
ATOM 6026 N N . ASP B 1 346 ? 15.523 -38.75 -8.086 1 97.75 346 ASP B N 1
ATOM 6027 C CA . ASP B 1 346 ? 15.875 -40.094 -7.617 1 97.75 346 ASP B CA 1
ATOM 6028 C C . ASP B 1 346 ? 14.773 -41.094 -7.93 1 97.75 346 ASP B C 1
ATOM 6030 O O . ASP B 1 346 ? 15.031 -42.281 -8.047 1 97.75 346 ASP B O 1
ATOM 6034 N N . ALA B 1 347 ? 13.586 -40.625 -8.078 1 98.25 347 ALA B N 1
ATOM 6035 C CA . ALA B 1 347 ? 12.43 -41.5 -8.297 1 98.25 347 ALA B CA 1
ATOM 6036 C C . ALA B 1 347 ? 12.125 -41.625 -9.789 1 98.25 347 ALA B C 1
ATOM 6038 O O . ALA B 1 347 ? 11.375 -42.531 -10.195 1 98.25 347 ALA B O 1
ATOM 6039 N N . MET B 1 348 ? 12.672 -40.812 -10.617 1 98 348 MET B N 1
ATOM 6040 C CA . MET B 1 348 ? 12.367 -40.781 -12.047 1 98 348 MET B CA 1
ATOM 6041 C C . MET B 1 348 ? 12.969 -41.969 -12.773 1 98 348 MET B C 1
ATOM 6043 O O . MET B 1 348 ? 13.992 -42.5 -12.352 1 98 348 MET B O 1
ATOM 6047 N N . GLU B 1 349 ? 12.266 -42.406 -13.742 1 96.94 349 GLU B N 1
ATOM 6048 C CA . GLU B 1 349 ? 12.812 -43.344 -14.742 1 96.94 349 GLU B CA 1
ATOM 6049 C C . GLU B 1 349 ? 13.281 -42.562 -15.984 1 96.94 349 GLU B C 1
ATOM 6051 O O . GLU B 1 349 ? 12.477 -41.969 -16.703 1 96.94 349 GLU B O 1
ATOM 6056 N N . PRO B 1 350 ? 14.648 -42.625 -16.172 1 95.25 350 PRO B N 1
ATOM 6057 C CA . PRO B 1 350 ? 15.156 -41.875 -17.344 1 95.25 350 PRO B CA 1
ATOM 6058 C C . PRO B 1 350 ? 14.461 -42.281 -18.641 1 95.25 350 PRO B C 1
ATOM 6060 O O . PRO B 1 350 ? 14.172 -43.469 -18.859 1 95.25 350 PRO B O 1
ATOM 6063 N N . GLY B 1 351 ? 14.148 -41.344 -19.453 1 91.44 351 GLY B N 1
ATOM 6064 C CA . GLY B 1 351 ? 13.516 -41.594 -20.75 1 91.44 351 GLY B CA 1
ATOM 6065 C C . GLY B 1 351 ? 12 -41.625 -20.672 1 91.44 351 GLY B C 1
ATOM 6066 O O . GLY B 1 351 ? 11.312 -41.438 -21.672 1 91.44 351 GLY B O 1
ATOM 6067 N N . LYS B 1 352 ? 11.539 -41.875 -19.5 1 94.88 352 LYS B N 1
ATOM 6068 C CA . LYS B 1 352 ? 10.094 -42.031 -19.328 1 94.88 352 LYS B CA 1
ATOM 6069 C C . LYS B 1 352 ? 9.523 -40.844 -18.531 1 94.88 352 LYS B C 1
ATOM 6071 O O . LYS B 1 352 ? 8.602 -40.188 -18.969 1 94.88 352 LYS B O 1
ATOM 6076 N N . SER B 1 353 ? 10.086 -40.656 -17.438 1 97.88 353 SER B N 1
ATOM 6077 C CA . SER B 1 353 ? 9.562 -39.688 -16.469 1 97.88 353 SER B CA 1
ATOM 6078 C C . SER B 1 353 ? 9.852 -38.25 -16.891 1 97.88 353 SER B C 1
ATOM 6080 O O . SER B 1 353 ? 10.828 -38 -17.594 1 97.88 353 SER B O 1
ATOM 6082 N N . ARG B 1 354 ? 9 -37.344 -16.531 1 98.31 354 ARG B N 1
ATOM 6083 C CA . ARG B 1 354 ? 9.234 -35.906 -16.656 1 98.31 354 ARG B CA 1
ATOM 6084 C C . ARG B 1 354 ? 8.742 -35.156 -15.414 1 98.31 354 ARG B C 1
ATOM 6086 O O . ARG B 1 354 ? 7.887 -35.656 -14.68 1 98.31 354 ARG B O 1
ATOM 6093 N N . ILE B 1 355 ? 9.352 -34.062 -15.148 1 98.81 355 ILE B N 1
ATOM 6094 C CA . ILE B 1 355 ? 8.867 -33.125 -14.148 1 98.81 355 ILE B CA 1
ATOM 6095 C C . ILE B 1 355 ? 8.18 -31.953 -14.844 1 98.81 355 ILE B C 1
ATOM 6097 O O . ILE B 1 355 ? 8.727 -31.359 -15.781 1 98.81 355 ILE B O 1
ATOM 6101 N N . LEU B 1 356 ? 6.957 -31.641 -14.5 1 98.75 356 LEU B N 1
ATOM 6102 C CA . LEU B 1 356 ? 6.266 -30.438 -14.93 1 98.75 356 LEU B CA 1
ATOM 6103 C C . LEU B 1 356 ? 6.176 -29.422 -13.797 1 98.75 356 LEU B C 1
ATOM 6105 O O . LEU B 1 356 ? 5.598 -29.703 -12.75 1 98.75 356 LEU B O 1
ATOM 6109 N N . ILE B 1 357 ? 6.785 -28.297 -14.008 1 98.44 357 ILE B N 1
ATOM 6110 C CA . ILE B 1 357 ? 6.73 -27.203 -13.039 1 98.44 357 ILE B CA 1
ATOM 6111 C C . ILE B 1 357 ? 5.789 -26.109 -13.539 1 98.44 357 ILE B C 1
ATOM 6113 O O . ILE B 1 357 ? 6.109 -25.406 -14.5 1 98.44 357 ILE B O 1
ATOM 6117 N N . ASP B 1 358 ? 4.641 -26.031 -12.875 1 96 358 ASP B N 1
ATOM 6118 C CA . ASP B 1 358 ? 3.654 -25.016 -13.211 1 96 358 ASP B CA 1
ATOM 6119 C C . ASP B 1 358 ? 3.773 -23.797 -12.289 1 96 358 ASP B C 1
ATOM 6121 O O . ASP B 1 358 ? 2.84 -23.484 -11.555 1 96 358 ASP B O 1
ATOM 6125 N N . ASP B 1 359 ? 4.945 -23.141 -12.281 1 94.56 359 ASP B N 1
ATOM 6126 C CA . ASP B 1 359 ? 5.27 -21.844 -11.672 1 94.56 359 ASP B CA 1
ATOM 6127 C C . ASP B 1 359 ? 5.496 -20.781 -12.742 1 94.56 359 ASP B C 1
ATOM 6129 O O . ASP B 1 359 ? 5.617 -21.094 -13.93 1 94.56 359 ASP B O 1
ATOM 6133 N N . ALA B 1 360 ? 5.586 -19.625 -12.312 1 92.56 360 ALA B N 1
ATOM 6134 C CA . ALA B 1 360 ? 5.773 -18.531 -13.25 1 92.56 360 ALA B CA 1
ATOM 6135 C C . ALA B 1 360 ? 7.227 -18.422 -13.695 1 92.56 360 ALA B C 1
ATOM 6137 O O . ALA B 1 360 ? 8.133 -18.891 -12.992 1 92.56 360 ALA B O 1
ATOM 6138 N N . ILE B 1 361 ? 7.441 -17.969 -14.883 1 95.25 361 ILE B N 1
ATOM 6139 C CA . ILE B 1 361 ? 8.727 -17.453 -15.336 1 95.25 361 ILE B CA 1
ATOM 6140 C C . ILE B 1 361 ? 8.68 -15.938 -15.406 1 95.25 361 ILE B C 1
ATOM 6142 O O . ILE B 1 361 ? 7.992 -15.367 -16.266 1 95.25 361 ILE B O 1
ATOM 6146 N N . VAL B 1 362 ? 9.359 -15.305 -14.516 1 94.75 362 VAL B N 1
ATOM 6147 C CA . VAL B 1 362 ? 9.359 -13.852 -14.445 1 94.75 362 VAL B CA 1
ATOM 6148 C C . VAL B 1 362 ? 10.188 -13.273 -15.594 1 94.75 362 VAL B C 1
ATOM 6150 O O . VAL B 1 362 ? 11.328 -13.688 -15.805 1 94.75 362 VAL B O 1
ATOM 6153 N N . PRO B 1 363 ? 9.648 -12.305 -16.312 1 91.81 363 PRO B N 1
ATOM 6154 C CA . PRO B 1 363 ? 10.422 -11.68 -17.391 1 91.81 363 PRO B CA 1
ATOM 6155 C C . PRO B 1 363 ? 11.641 -10.93 -16.859 1 91.81 363 PRO B C 1
ATOM 6157 O O . PRO B 1 363 ? 11.586 -10.312 -15.797 1 91.81 363 PRO B O 1
ATOM 6160 N N . SER B 1 364 ? 12.641 -10.875 -17.688 1 88.56 364 SER B N 1
ATOM 6161 C CA . SER B 1 364 ? 13.883 -10.195 -17.328 1 88.56 364 SER B CA 1
ATOM 6162 C C . SER B 1 364 ? 13.852 -8.734 -17.75 1 88.56 364 SER B C 1
ATOM 6164 O O . SER B 1 364 ? 14.781 -8.25 -18.391 1 88.56 364 SER B O 1
ATOM 6166 N N . PHE B 1 365 ? 12.836 -8.047 -17.344 1 86.31 365 PHE B N 1
ATOM 6167 C CA . PHE B 1 365 ? 12.734 -6.613 -17.578 1 86.31 365 PHE B CA 1
ATOM 6168 C C . PHE B 1 365 ? 13.57 -5.828 -16.578 1 86.31 365 PHE B C 1
ATOM 6170 O O . PHE B 1 365 ? 13.82 -6.301 -15.469 1 86.31 365 PHE B O 1
ATOM 6177 N N . LEU B 1 366 ? 13.961 -4.605 -17.016 1 85.81 366 LEU B N 1
ATOM 6178 C CA . LEU B 1 366 ? 14.523 -3.678 -16.047 1 85.81 366 LEU B CA 1
ATOM 6179 C C . LEU B 1 366 ? 13.484 -3.307 -14.984 1 85.81 366 LEU B C 1
ATOM 6181 O O . LEU B 1 366 ? 12.281 -3.395 -15.234 1 85.81 366 LEU B O 1
ATOM 6185 N N . GLY B 1 367 ? 13.977 -2.904 -13.891 1 86.06 367 GLY B N 1
ATOM 6186 C CA . GLY B 1 367 ? 13.133 -2.559 -12.766 1 86.06 367 GLY B CA 1
ATOM 6187 C C . GLY B 1 367 ? 11.969 -1.663 -13.141 1 86.06 367 GLY B C 1
ATOM 6188 O O . GLY B 1 367 ? 10.805 -2.023 -12.93 1 86.06 367 GLY B O 1
ATOM 6189 N N . PRO B 1 368 ? 12.219 -0.614 -13.797 1 87.5 368 PRO B N 1
ATOM 6190 C CA . PRO B 1 368 ? 11.148 0.331 -14.133 1 87.5 368 PRO B CA 1
ATOM 6191 C C . PRO B 1 368 ? 10.125 -0.259 -15.102 1 87.5 368 PRO B C 1
ATOM 6193 O O . PRO B 1 368 ? 8.984 0.207 -15.156 1 87.5 368 PRO B O 1
ATOM 6196 N N . GLU B 1 369 ? 10.523 -1.311 -15.797 1 90.44 369 GLU B N 1
ATOM 6197 C CA . GLU B 1 369 ? 9.648 -1.92 -16.797 1 90.44 369 GLU B CA 1
ATOM 6198 C C . GLU B 1 369 ? 9.047 -3.223 -16.281 1 90.44 369 GLU B C 1
ATOM 6200 O O . GLU B 1 369 ? 8.211 -3.834 -16.953 1 90.44 369 GLU B O 1
ATOM 6205 N N . SER B 1 370 ? 9.453 -3.543 -15.125 1 91.69 370 SER B N 1
ATOM 6206 C CA . SER B 1 370 ? 9.07 -4.844 -14.586 1 91.69 370 SER B CA 1
ATOM 6207 C C . SER B 1 370 ? 7.578 -4.891 -14.273 1 91.69 370 SER B C 1
ATOM 6209 O O . SER B 1 370 ? 6.91 -3.855 -14.242 1 91.69 370 SER B O 1
ATOM 6211 N N . SER B 1 371 ? 7.062 -6.105 -14.188 1 91.94 371 SER B N 1
ATOM 6212 C CA . SER B 1 371 ? 5.668 -6.344 -13.844 1 91.94 371 SER B CA 1
ATOM 6213 C C . SER B 1 371 ? 5.426 -6.176 -12.344 1 91.94 371 SER B C 1
ATOM 6215 O O . SER B 1 371 ? 6.043 -6.867 -11.531 1 91.94 371 SER B O 1
ATOM 6217 N N . ARG B 1 372 ? 4.512 -5.305 -12.039 1 93.19 372 ARG B N 1
ATOM 6218 C CA . ARG B 1 372 ? 4.172 -5.074 -10.641 1 93.19 372 ARG B CA 1
ATOM 6219 C C . ARG B 1 372 ? 3.609 -6.34 -10 1 93.19 372 ARG B C 1
ATOM 6221 O O . ARG B 1 372 ? 3.871 -6.621 -8.828 1 93.19 372 ARG B O 1
ATOM 6228 N N . PHE B 1 373 ? 2.902 -7.07 -10.727 1 90.56 373 PHE B N 1
ATOM 6229 C CA . PHE B 1 373 ? 2.307 -8.305 -10.227 1 90.56 373 PHE B CA 1
ATOM 6230 C C . PHE B 1 373 ? 3.381 -9.266 -9.75 1 90.56 373 PHE B C 1
ATOM 6232 O O . PHE B 1 373 ? 3.334 -9.742 -8.609 1 90.56 373 PHE B O 1
ATOM 6239 N N . PHE B 1 374 ? 4.344 -9.508 -10.578 1 93.75 374 PHE B N 1
ATOM 6240 C CA . PHE B 1 374 ? 5.395 -10.461 -10.242 1 93.75 374 PHE B CA 1
ATOM 6241 C C . PHE B 1 374 ? 6.277 -9.922 -9.125 1 93.75 374 PHE B C 1
ATOM 6243 O O . PHE B 1 374 ? 6.762 -10.68 -8.289 1 93.75 374 PHE B O 1
ATOM 6250 N N . ASN B 1 375 ? 6.488 -8.586 -9.117 1 95.56 375 ASN B N 1
ATOM 6251 C CA . ASN B 1 375 ? 7.277 -7.992 -8.039 1 95.56 375 ASN B CA 1
ATOM 6252 C C . ASN B 1 375 ? 6.633 -8.211 -6.68 1 95.56 375 ASN B C 1
ATOM 6254 O O . ASN B 1 375 ? 7.312 -8.578 -5.719 1 95.56 375 ASN B O 1
ATOM 6258 N N . LEU B 1 376 ? 5.332 -7.988 -6.648 1 95.19 376 LEU B N 1
ATOM 6259 C CA . LEU B 1 376 ? 4.602 -8.125 -5.391 1 95.19 376 LEU B CA 1
ATOM 6260 C C . LEU B 1 376 ? 4.535 -9.586 -4.961 1 95.19 376 LEU B C 1
ATOM 6262 O O . LEU B 1 376 ? 4.73 -9.906 -3.783 1 95.19 376 LEU B O 1
ATOM 6266 N N . LEU B 1 377 ? 4.266 -10.453 -5.898 1 94.5 377 LEU B N 1
ATOM 6267 C CA . LEU B 1 377 ? 4.227 -11.883 -5.586 1 94.5 377 LEU B CA 1
ATOM 6268 C C . LEU B 1 377 ? 5.578 -12.367 -5.07 1 94.5 377 LEU B C 1
ATOM 6270 O O . LEU B 1 377 ? 5.641 -13.133 -4.105 1 94.5 377 LEU B O 1
ATOM 6274 N N . ASP B 1 378 ? 6.602 -11.938 -5.703 1 97 378 ASP B N 1
ATOM 6275 C CA . ASP B 1 378 ? 7.961 -12.312 -5.32 1 97 378 ASP B CA 1
ATOM 6276 C C . ASP B 1 378 ? 8.266 -11.891 -3.885 1 97 378 ASP B C 1
ATOM 6278 O O . ASP B 1 378 ? 8.734 -12.703 -3.082 1 97 378 ASP B O 1
ATOM 6282 N N . LEU B 1 379 ? 7.98 -10.672 -3.555 1 97.81 379 LEU B N 1
ATOM 6283 C CA . LEU B 1 379 ? 8.258 -10.172 -2.213 1 97.81 379 LEU B CA 1
ATOM 6284 C C . LEU B 1 379 ? 7.363 -10.859 -1.184 1 97.81 379 LEU B C 1
ATOM 6286 O O . LEU B 1 379 ? 7.773 -11.07 -0.041 1 97.81 379 LEU B O 1
ATOM 6290 N N . TYR B 1 380 ? 6.184 -11.141 -1.604 1 97.12 380 TYR B N 1
ATOM 6291 C CA . TYR B 1 380 ? 5.273 -11.867 -0.724 1 97.12 380 TYR B CA 1
ATOM 6292 C C . TYR B 1 380 ? 5.836 -13.242 -0.368 1 97.12 380 TYR B C 1
ATOM 6294 O O . TYR B 1 380 ? 5.777 -13.656 0.79 1 97.12 380 TYR B O 1
ATOM 6302 N N . MET B 1 381 ? 6.398 -13.953 -1.36 1 97.31 381 MET B N 1
ATOM 6303 C CA . MET B 1 381 ? 7.008 -15.258 -1.122 1 97.31 381 MET B CA 1
ATOM 6304 C C . MET B 1 381 ? 8.227 -15.133 -0.209 1 97.31 381 MET B C 1
ATOM 6306 O O . MET B 1 381 ? 8.469 -16 0.625 1 97.31 381 MET B O 1
ATOM 6310 N N . LEU B 1 382 ? 8.953 -14.078 -0.407 1 97.88 382 LEU B N 1
ATOM 6311 C CA . LEU B 1 382 ? 10.109 -13.844 0.446 1 97.88 382 LEU B CA 1
ATOM 6312 C C . LEU B 1 382 ? 9.688 -13.617 1.893 1 97.88 382 LEU B C 1
ATOM 6314 O O . LEU B 1 382 ? 10.219 -14.25 2.809 1 97.88 382 LEU B O 1
ATOM 6318 N N . ALA B 1 383 ? 8.711 -12.781 2.117 1 97.88 383 ALA B N 1
ATOM 6319 C CA . ALA B 1 383 ? 8.266 -12.383 3.449 1 97.88 383 ALA B CA 1
ATOM 6320 C C . ALA B 1 383 ? 7.648 -13.57 4.195 1 97.88 383 ALA B C 1
ATOM 6322 O O . ALA B 1 383 ? 7.848 -13.719 5.402 1 97.88 383 ALA B O 1
ATOM 6323 N N . GLY B 1 384 ? 6.973 -14.391 3.463 1 97.62 384 GLY B N 1
ATOM 6324 C CA . GLY B 1 384 ? 6.23 -15.453 4.121 1 97.62 384 GLY B CA 1
ATOM 6325 C C . GLY B 1 384 ? 6.996 -16.766 4.195 1 97.62 384 GLY B C 1
ATOM 6326 O O . GLY B 1 384 ? 6.785 -17.562 5.113 1 97.62 384 GLY B O 1
ATOM 6327 N N . LEU B 1 385 ? 7.93 -16.953 3.182 1 97.5 385 LEU B N 1
ATOM 6328 C CA . LEU B 1 385 ? 8.367 -18.328 3.012 1 97.5 385 LEU B CA 1
ATOM 6329 C C . LEU B 1 385 ? 9.859 -18.406 2.688 1 97.5 385 LEU B C 1
ATOM 6331 O O . LEU B 1 385 ? 10.406 -19.484 2.488 1 97.5 385 LEU B O 1
ATOM 6335 N N . ASN B 1 386 ? 10.523 -17.25 2.646 1 97.5 386 ASN B N 1
ATOM 6336 C CA . ASN B 1 386 ? 11.883 -17.188 2.137 1 97.5 386 ASN B CA 1
ATOM 6337 C C . ASN B 1 386 ? 11.992 -17.75 0.727 1 97.5 386 ASN B C 1
ATOM 6339 O O . ASN B 1 386 ? 13.039 -18.281 0.342 1 97.5 386 ASN B O 1
ATOM 6343 N N . GLY B 1 387 ? 10.844 -17.719 0.003 1 97.38 387 GLY B N 1
ATOM 6344 C CA . GLY B 1 387 ? 10.789 -18.188 -1.371 1 97.38 387 GLY B CA 1
ATOM 6345 C C . GLY B 1 387 ? 11.078 -17.109 -2.387 1 97.38 387 GLY B C 1
ATOM 6346 O O . GLY B 1 387 ? 11.695 -16.094 -2.059 1 97.38 387 GLY B O 1
ATOM 6347 N N . LYS B 1 388 ? 10.75 -17.375 -3.664 1 96 388 LYS B N 1
ATOM 6348 C CA . LYS B 1 388 ? 10.977 -16.375 -4.703 1 96 388 LYS B CA 1
ATOM 6349 C C . LYS B 1 388 ? 10.344 -16.797 -6.023 1 96 388 LYS B C 1
ATOM 6351 O O . LYS B 1 388 ? 10.117 -17.984 -6.258 1 96 388 LYS B O 1
ATOM 6356 N N . GLU B 1 389 ? 9.977 -15.797 -6.828 1 96.88 389 GLU B N 1
ATOM 6357 C CA . GLU B 1 389 ? 9.703 -15.992 -8.25 1 96.88 389 GLU B CA 1
ATOM 6358 C C . GLU B 1 389 ? 10.992 -15.977 -9.062 1 96.88 389 GLU B C 1
ATOM 6360 O O . GLU B 1 389 ? 11.945 -15.281 -8.719 1 96.88 389 GLU B O 1
ATOM 6365 N N . ARG B 1 390 ? 10.992 -16.719 -10.148 1 97.62 390 ARG B N 1
ATOM 6366 C CA . ARG B 1 390 ? 12.273 -16.938 -10.82 1 97.62 390 ARG B CA 1
ATOM 6367 C C . ARG B 1 390 ? 12.188 -16.562 -12.297 1 97.62 390 ARG B C 1
ATOM 6369 O O . ARG B 1 390 ? 11.172 -16.828 -12.945 1 97.62 390 ARG B O 1
ATOM 6376 N N . THR B 1 391 ? 13.234 -15.914 -12.742 1 96.06 391 THR B N 1
ATOM 6377 C CA . THR B 1 391 ? 13.438 -15.766 -14.18 1 96.06 391 THR B CA 1
ATOM 6378 C C . THR B 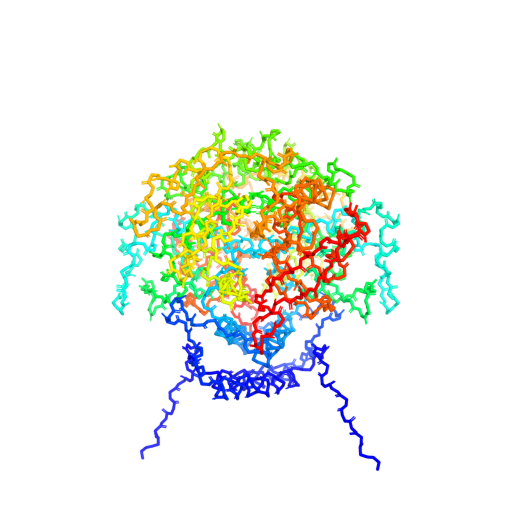1 391 ? 13.859 -17.094 -14.812 1 96.06 391 THR B C 1
ATOM 6380 O O . THR B 1 391 ? 14.148 -18.062 -14.102 1 96.06 391 THR B O 1
ATOM 6383 N N . LEU B 1 392 ? 13.859 -17.094 -16.156 1 96.81 392 LEU B N 1
ATOM 6384 C CA . LEU B 1 392 ? 14.289 -18.312 -16.828 1 96.81 392 LEU B CA 1
ATOM 6385 C C . LEU B 1 392 ? 15.734 -18.656 -16.484 1 96.81 392 LEU B C 1
ATOM 6387 O O . LEU B 1 392 ? 16.078 -19.828 -16.312 1 96.81 392 LEU B O 1
ATOM 6391 N N . GLU B 1 393 ? 16.562 -17.656 -16.359 1 96.44 393 GLU B N 1
ATOM 6392 C CA . GLU B 1 393 ? 17.953 -17.859 -15.984 1 96.44 393 GLU B CA 1
ATOM 6393 C C . GLU B 1 393 ? 18.062 -18.484 -14.594 1 96.44 393 GLU B C 1
ATOM 6395 O O . GLU B 1 393 ? 18.875 -19.375 -14.367 1 96.44 393 GLU B O 1
ATOM 6400 N N . GLN B 1 394 ? 17.266 -18.016 -13.719 1 96.69 394 GLN B N 1
ATOM 6401 C CA . GLN B 1 394 ? 17.281 -18.531 -12.352 1 96.69 394 GLN B CA 1
ATOM 6402 C C . GLN B 1 394 ? 16.75 -19.953 -12.289 1 96.69 394 GLN B C 1
ATOM 6404 O O . GLN B 1 394 ? 17.219 -20.766 -11.5 1 96.69 394 GLN B O 1
ATOM 6409 N N . TRP B 1 395 ? 15.734 -20.266 -13.078 1 98 395 TRP B N 1
ATOM 6410 C CA . TRP B 1 395 ? 15.258 -21.641 -13.188 1 98 395 TRP B CA 1
ATOM 6411 C C . TRP B 1 395 ? 16.359 -22.578 -13.68 1 98 395 TRP B C 1
ATOM 6413 O O . TRP B 1 395 ? 16.578 -23.656 -13.117 1 98 395 TRP B O 1
ATOM 6423 N N . ASN B 1 396 ? 17.016 -22.125 -14.711 1 97.75 396 ASN B N 1
ATOM 6424 C CA . ASN B 1 396 ? 18.109 -22.938 -15.258 1 97.75 396 ASN B CA 1
ATOM 6425 C C . ASN B 1 396 ? 19.203 -23.172 -14.219 1 97.75 396 ASN B C 1
ATOM 6427 O O . ASN B 1 396 ? 19.734 -24.281 -14.125 1 97.75 396 ASN B O 1
ATOM 6431 N N . TYR B 1 397 ? 19.484 -22.156 -13.5 1 96.69 397 TYR B N 1
ATOM 6432 C CA . TYR B 1 397 ? 20.469 -22.281 -12.43 1 96.69 397 TYR B CA 1
ATOM 6433 C C . TYR B 1 397 ? 20.031 -23.328 -11.414 1 96.69 397 TYR B C 1
ATOM 6435 O O . TYR B 1 397 ? 20.812 -24.188 -11.016 1 96.69 397 TYR B O 1
ATOM 6443 N N . LEU B 1 398 ? 18.781 -23.281 -10.992 1 97.62 398 LEU B N 1
ATOM 6444 C CA . LEU B 1 398 ? 18.234 -24.219 -10.023 1 97.62 398 LEU B CA 1
ATOM 6445 C C . LEU B 1 398 ? 18.281 -25.656 -10.562 1 97.62 398 LEU B C 1
ATOM 6447 O O . LEU B 1 398 ? 18.656 -26.578 -9.836 1 97.62 398 LEU B O 1
ATOM 6451 N N . ILE B 1 399 ? 17.938 -25.828 -11.789 1 98.06 399 ILE B N 1
ATOM 6452 C CA . ILE B 1 399 ? 17.922 -27.141 -12.422 1 98.06 399 ILE B CA 1
ATOM 6453 C C . ILE B 1 399 ? 19.328 -27.719 -12.445 1 98.06 399 ILE B C 1
ATOM 6455 O O . ILE B 1 399 ? 19.531 -28.891 -12.133 1 98.06 399 ILE B O 1
ATOM 6459 N N . GLN B 1 400 ? 20.25 -26.875 -12.695 1 96.81 400 GLN B N 1
ATOM 6460 C CA . GLN B 1 400 ? 21.656 -27.312 -12.766 1 96.81 400 GLN B CA 1
ATOM 6461 C C . GLN B 1 400 ? 22.188 -27.641 -11.375 1 96.81 400 GLN B C 1
ATOM 6463 O O . GLN B 1 400 ? 23.062 -28.5 -11.234 1 96.81 400 GLN B O 1
ATOM 6468 N N . MET B 1 401 ? 21.688 -27 -10.406 1 96.25 401 MET B N 1
ATOM 6469 C CA . MET B 1 401 ? 22.062 -27.266 -9.016 1 96.25 401 MET B CA 1
ATOM 6470 C C . MET B 1 401 ? 21.672 -28.672 -8.602 1 96.25 401 MET B C 1
ATOM 6472 O O . MET B 1 401 ? 22.281 -29.266 -7.719 1 96.25 401 MET B O 1
ATOM 6476 N N . VAL B 1 402 ? 20.672 -29.219 -9.195 1 97.56 402 VAL B N 1
ATOM 6477 C CA . VAL B 1 402 ? 20.109 -30.5 -8.797 1 97.56 402 VAL B CA 1
ATOM 6478 C C . VAL B 1 402 ? 20.906 -31.641 -9.406 1 97.56 402 VAL B C 1
ATOM 6480 O O . VAL B 1 402 ? 21.328 -32.562 -8.711 1 97.56 402 VAL B O 1
ATOM 6483 N N . SER B 1 403 ? 21.078 -31.656 -10.719 1 95.75 403 SER B N 1
ATOM 6484 C CA . SER B 1 403 ? 21.812 -32.688 -11.445 1 95.75 403 SER B CA 1
ATOM 6485 C C . SER B 1 403 ? 22.188 -32.219 -12.844 1 95.75 403 SER B C 1
ATOM 6487 O O . SER B 1 403 ? 21.375 -31.578 -13.531 1 95.75 403 SER B O 1
ATOM 6489 N N . PRO B 1 404 ? 23.375 -32.531 -13.289 1 94.31 404 PRO B N 1
ATOM 6490 C CA . PRO B 1 404 ? 23.75 -32.188 -14.672 1 94.31 404 PRO B CA 1
ATOM 6491 C C . PRO B 1 404 ? 22.906 -32.938 -15.695 1 94.31 404 PRO B C 1
ATOM 6493 O O . PRO B 1 404 ? 22.859 -32.562 -16.875 1 94.31 404 PRO B O 1
ATOM 6496 N N . LYS B 1 405 ? 22.281 -34 -15.242 1 95.94 405 LYS B N 1
ATOM 6497 C CA . LYS B 1 405 ? 21.484 -34.844 -16.156 1 95.94 405 LYS B CA 1
ATOM 6498 C C . LYS B 1 405 ? 20.047 -34.312 -16.25 1 95.94 405 LYS B C 1
ATOM 6500 O O . LYS B 1 405 ? 19.297 -34.719 -17.156 1 95.94 405 LYS B O 1
ATOM 6505 N N . LEU B 1 406 ? 19.656 -33.594 -15.328 1 97.69 406 LEU B N 1
ATOM 6506 C CA . LEU B 1 406 ? 18.328 -32.969 -15.383 1 97.69 406 LEU B CA 1
ATOM 6507 C C . LEU B 1 406 ? 18.328 -31.781 -16.344 1 97.69 406 LEU B C 1
ATOM 6509 O O . LEU B 1 406 ? 19.109 -30.859 -16.172 1 97.69 406 LEU B O 1
ATOM 6513 N N . VAL B 1 407 ? 17.5 -31.797 -17.312 1 97.25 407 VAL B N 1
ATOM 6514 C CA . VAL B 1 407 ? 17.562 -30.75 -18.344 1 97.25 407 VAL B CA 1
ATOM 6515 C C . VAL B 1 407 ? 16.156 -30.172 -18.562 1 97.25 407 VAL B C 1
ATOM 6517 O O . VAL B 1 407 ? 15.164 -30.875 -18.422 1 97.25 407 VAL B O 1
ATOM 6520 N N . LEU B 1 408 ? 16.141 -28.938 -18.844 1 98.31 408 LEU B N 1
ATOM 6521 C CA . LEU B 1 408 ? 14.914 -28.297 -19.312 1 98.31 408 LEU B CA 1
ATOM 6522 C C . LEU B 1 408 ? 14.641 -28.656 -20.766 1 98.31 408 LEU B C 1
ATOM 6524 O O . LEU B 1 408 ? 15.305 -28.141 -21.672 1 98.31 408 LEU B O 1
ATOM 6528 N N . GLU B 1 409 ? 13.672 -29.438 -20.984 1 97.44 409 GLU B N 1
ATOM 6529 C CA . GLU B 1 409 ? 13.359 -29.922 -22.328 1 97.44 409 GLU B CA 1
ATOM 6530 C C . GLU B 1 409 ? 12.531 -28.906 -23.109 1 97.44 409 GLU B C 1
ATOM 6532 O O . GLU B 1 409 ? 12.703 -28.75 -24.312 1 97.44 409 GLU B O 1
ATOM 6537 N N . LYS B 1 410 ? 11.602 -28.359 -22.422 1 97.62 410 LYS B N 1
ATOM 6538 C CA . LYS B 1 410 ? 10.672 -27.469 -23.125 1 97.62 410 LYS B CA 1
ATOM 6539 C C . LYS B 1 410 ? 9.977 -26.531 -22.141 1 97.62 410 LYS B C 1
ATOM 6541 O O . LYS B 1 410 ? 9.711 -26.906 -21 1 97.62 410 LYS B O 1
ATOM 6546 N N . VAL B 1 411 ? 9.773 -25.312 -22.531 1 97.31 411 VAL B N 1
ATOM 6547 C CA . VAL B 1 411 ? 8.883 -24.391 -21.844 1 97.31 411 VAL B CA 1
ATOM 6548 C C . VAL B 1 411 ? 7.559 -24.297 -22.609 1 97.31 411 VAL B C 1
ATOM 6550 O O . VAL B 1 411 ? 7.512 -23.828 -23.734 1 97.31 411 VAL B O 1
ATOM 6553 N N . TRP B 1 412 ? 6.574 -24.828 -21.922 1 96.38 412 TRP B N 1
ATOM 6554 C CA . TRP B 1 412 ? 5.227 -24.688 -22.469 1 96.38 412 TRP B CA 1
ATOM 6555 C C . TRP B 1 412 ? 4.637 -23.328 -22.109 1 96.38 412 TRP B C 1
ATOM 6557 O O . TRP B 1 412 ? 4.773 -22.859 -20.984 1 96.38 412 TRP B O 1
ATOM 6567 N N . LYS B 1 413 ? 4.102 -22.688 -23.109 1 90.56 413 LYS B N 1
ATOM 6568 C CA . LYS B 1 413 ? 3.48 -21.391 -22.891 1 90.56 413 LYS B CA 1
ATOM 6569 C C . LYS B 1 413 ? 2.104 -21.312 -23.531 1 90.56 413 LYS B C 1
ATOM 6571 O O . LYS B 1 413 ? 1.817 -22.062 -24.469 1 90.56 413 LYS B O 1
ATOM 6576 N N . THR B 1 414 ? 1.319 -20.438 -22.984 1 86.88 414 THR B N 1
ATOM 6577 C CA . THR B 1 414 ? 0.083 -20.109 -23.672 1 86.88 414 THR B CA 1
ATOM 6578 C C . THR B 1 414 ? 0.379 -19.594 -25.078 1 86.88 414 THR B C 1
ATOM 6580 O O . THR B 1 414 ? 1.21 -18.688 -25.266 1 86.88 414 THR B O 1
ATOM 6583 N N . PRO B 1 415 ? -0.248 -20.219 -26.047 1 85.69 415 PRO B N 1
ATOM 6584 C CA . PRO B 1 415 ? 0.002 -19.719 -27.406 1 85.69 415 PRO B CA 1
ATOM 6585 C C . PRO B 1 415 ? -0.264 -18.219 -27.547 1 85.69 415 PRO B C 1
ATOM 6587 O O . PRO B 1 415 ? -1.298 -17.734 -27.094 1 85.69 415 PRO B O 1
ATOM 6590 N N . ASN B 1 416 ? 0.631 -17.516 -28.109 1 88.75 416 ASN B N 1
ATOM 6591 C CA . ASN B 1 416 ? 0.554 -16.078 -28.312 1 88.75 416 ASN B CA 1
ATOM 6592 C C . ASN B 1 416 ? 0.483 -15.32 -26.984 1 88.75 416 ASN B C 1
ATOM 6594 O O . ASN B 1 416 ? 0.06 -14.164 -26.953 1 88.75 416 ASN B O 1
ATOM 6598 N N . GLY B 1 417 ? 0.88 -16.062 -25.969 1 91.81 417 GLY B N 1
ATOM 6599 C CA . GLY B 1 417 ? 0.831 -15.477 -24.641 1 91.81 417 GLY B CA 1
ATOM 6600 C C . GLY B 1 417 ? 1.926 -14.453 -24.406 1 91.81 417 GLY B C 1
ATOM 6601 O O . GLY B 1 417 ? 3.02 -14.562 -24.953 1 91.81 417 GLY B O 1
ATOM 6602 N N . GLY B 1 418 ? 1.625 -13.484 -23.562 1 92.5 418 GLY B N 1
ATOM 6603 C CA . GLY B 1 418 ? 2.576 -12.438 -23.234 1 92.5 418 GLY B CA 1
ATOM 6604 C C . GLY B 1 418 ? 3.385 -12.734 -21.984 1 92.5 418 GLY B C 1
ATOM 6605 O O . GLY B 1 418 ? 3.473 -13.883 -21.547 1 92.5 418 GLY B O 1
ATOM 6606 N N . PRO B 1 419 ? 4.035 -11.711 -21.453 1 91.81 419 PRO B N 1
ATOM 6607 C CA . PRO B 1 419 ? 4.98 -11.859 -20.344 1 91.81 419 PRO B CA 1
ATOM 6608 C C . PRO B 1 419 ? 4.312 -12.336 -19.062 1 91.81 419 PRO B C 1
ATOM 6610 O O . PRO B 1 419 ? 4.977 -12.891 -18.188 1 91.81 419 PRO B O 1
ATOM 6613 N N . GLU B 1 420 ? 3.049 -12.18 -18.938 1 90.19 420 GLU B N 1
ATOM 6614 C CA . GLU B 1 420 ? 2.377 -12.555 -17.703 1 90.19 420 GLU B CA 1
ATOM 6615 C C . GLU B 1 420 ? 1.513 -13.797 -17.891 1 90.19 420 GLU B C 1
ATOM 6617 O O . GLU B 1 420 ? 0.685 -14.125 -17.031 1 90.19 420 GLU B O 1
ATOM 6622 N N . SER B 1 421 ? 1.708 -14.438 -19 1 90.5 421 SER B N 1
ATOM 6623 C CA . SER B 1 421 ? 0.919 -15.633 -19.281 1 90.5 421 SER B CA 1
ATOM 6624 C C . SER B 1 421 ? 1.501 -16.859 -18.594 1 90.5 421 SER B C 1
ATOM 6626 O O . SER B 1 421 ? 2.637 -16.828 -18.109 1 90.5 421 SER B O 1
ATOM 6628 N N . GLY B 1 422 ? 0.689 -17.875 -18.5 1 89 422 GLY B N 1
ATOM 6629 C CA . GLY B 1 422 ? 1.096 -19.109 -17.844 1 89 422 GLY B CA 1
ATOM 6630 C C . GLY B 1 422 ? 2.168 -19.859 -18.609 1 89 422 GLY B C 1
ATOM 6631 O O . GLY B 1 422 ? 2.195 -19.828 -19.844 1 89 422 GLY B O 1
ATOM 6632 N N . THR B 1 423 ? 3.025 -20.484 -17.828 1 93.19 423 THR B N 1
ATOM 6633 C CA . THR B 1 423 ? 4.086 -21.312 -18.391 1 93.19 423 THR B CA 1
ATOM 6634 C C . THR B 1 423 ? 4.23 -22.609 -17.594 1 93.19 423 THR B C 1
ATOM 6636 O O . THR B 1 423 ? 3.816 -22.688 -16.438 1 93.19 423 THR B O 1
ATOM 6639 N N . ILE B 1 424 ? 4.676 -23.625 -18.266 1 96.94 424 ILE B N 1
ATOM 6640 C CA . ILE B 1 424 ? 5.074 -24.875 -17.609 1 96.94 424 ILE B CA 1
ATOM 6641 C C . ILE B 1 424 ? 6.473 -25.266 -18.078 1 96.94 424 ILE B C 1
ATOM 6643 O O . ILE B 1 424 ? 6.75 -25.312 -19.281 1 96.94 424 ILE B O 1
ATOM 6647 N N . LEU B 1 425 ? 7.324 -25.484 -17.141 1 98.44 425 LEU B N 1
ATOM 6648 C CA . LEU B 1 425 ? 8.641 -26.047 -17.453 1 98.44 425 LEU B CA 1
ATOM 6649 C C . LEU B 1 425 ? 8.594 -27.562 -17.469 1 98.44 425 LEU B C 1
ATOM 6651 O O . LEU B 1 425 ? 8.117 -28.188 -16.516 1 98.44 425 LEU B O 1
ATOM 6655 N N . GLU B 1 426 ? 8.984 -28.125 -18.531 1 98.62 426 GLU B N 1
ATOM 6656 C CA . GLU B 1 426 ? 9.141 -29.562 -18.625 1 98.62 426 GLU B CA 1
ATOM 6657 C C . GLU B 1 426 ? 10.602 -29.969 -18.5 1 98.62 426 GLU B C 1
ATOM 6659 O O . GLU B 1 426 ? 11.43 -29.609 -19.344 1 98.62 426 GLU B O 1
ATOM 6664 N N . LEU B 1 427 ? 10.875 -30.703 -17.453 1 98.69 427 LEU B N 1
ATOM 6665 C CA . LEU B 1 427 ? 12.219 -31.219 -17.219 1 98.69 427 LEU B CA 1
ATOM 6666 C C . LEU B 1 427 ? 12.289 -32.719 -17.5 1 98.69 427 LEU B C 1
ATOM 6668 O O . LEU B 1 427 ? 11.328 -33.438 -17.234 1 98.69 427 LEU B O 1
ATOM 6672 N N . ARG B 1 428 ? 13.383 -33.125 -17.984 1 97.94 428 ARG B N 1
ATOM 6673 C CA . ARG B 1 428 ? 13.648 -34.531 -18.266 1 97.94 428 ARG B CA 1
ATOM 6674 C C . ARG B 1 428 ? 15.016 -34.938 -17.75 1 97.94 428 ARG B C 1
ATOM 6676 O O . ARG B 1 428 ? 15.906 -34.094 -17.578 1 97.94 428 ARG B O 1
ATOM 6683 N N . LEU B 1 429 ? 15.055 -36.156 -17.438 1 95 429 LEU B N 1
ATOM 6684 C CA . LEU B 1 429 ? 16.328 -36.719 -17.016 1 95 429 LEU B CA 1
ATOM 6685 C C . LEU B 1 429 ? 17.016 -37.438 -18.172 1 95 429 LEU B C 1
ATOM 6687 O O . LEU B 1 429 ? 16.453 -38.344 -18.766 1 95 429 LEU B O 1
ATOM 6691 N N . GLN B 1 430 ? 18.172 -36.969 -18.453 1 90.31 430 GLN B N 1
ATOM 6692 C CA . GLN B 1 430 ? 18.953 -37.594 -19.516 1 90.31 430 GLN B CA 1
ATOM 6693 C C . GLN B 1 430 ? 19.562 -38.906 -19.047 1 90.31 430 GLN B C 1
ATOM 6695 O O . GLN B 1 430 ? 19.891 -39.062 -17.859 1 90.31 430 GLN B O 1
ATOM 6700 N N . GLU B 1 431 ? 19.75 -39.875 -19.969 1 85.25 431 GLU B N 1
ATOM 6701 C CA . GLU B 1 431 ? 20.359 -41.188 -19.672 1 85.25 431 GLU B CA 1
ATOM 6702 C C . GLU B 1 431 ? 21.859 -41.031 -19.406 1 85.25 431 GLU B C 1
ATOM 6704 O O . GLU B 1 431 ? 22.516 -40.125 -19.953 1 85.25 431 GLU B O 1
#

Nearest PDB structures (foldseek):
  5w7r-assembly1_A-2  TM=8.367E-01  e=9.319E-28  Penicillium oxalicum
  5w7p-assembly1_A-2  TM=8.544E-01  e=1.424E-26  Penicillium oxalicum
  5w7s-assembly1_A-2  TM=8.400E-01  e=5.273E-26  Penicillium oxalicum
  4qvg-assembly1_A  TM=7.337E-01  e=7.014E-18  Streptosporangium sibiricum
  7ux8-assembly1_B  TM=7.014E-01  e=1.805E-14  Streptomyces drozdowiczii